Protein 9S41 (pdb70)

Solvent-accessible surface area: 40060 Å² total; per-residue (Å²): 166,109,109,89,63,44,83,90,30,12,36,62,1,1,16,137,29,0,43,68,5,11,77,16,8,44,39,2,1,0,6,0,0,0,4,0,7,80,38,15,144,82,112,4,14,33,79,52,0,48,16,2,0,43,1,0,18,13,22,13,6,36,86,36,3,2,132,32,90,5,0,15,40,0,0,8,26,0,1,43,1,0,15,4,2,25,6,7,4,16,0,3,20,5,0,55,33,2,54,66,34,92,160,91,38,20,49,67,52,40,3,15,1,1,20,125,58,5,113,43,10,22,37,103,0,93,107,31,8,115,92,39,117,80,174,79,90,124,125,80,103,65,41,42,84,110,23,18,36,67,1,2,27,155,46,0,46,104,26,11,76,120,15,46,83,26,1,0,61,17,2,47,57,6,16,148,116,14,135,120,81,6,25,82,78,44,0,55,8,3,0,45,0,2,20,16,37,3,21,35,69,39,15,3,186,38,96,4,2,20,37,1,0,7,25,1,8,41,1,0,8,1,3,22,6,6,13,14,0,3,24,4,3,50,42,19,29,98,143,141,72,93,47,15,32,0,8,46,4,3,0,1,6,62,71,4,34,44,8,4,31,97,0,35,93,31,4,95,95,51,105,76,161,76,104,110,165,109,110,88,61,44,81,88,31,13,38,63,2,1,16,139,30,0,41,67,5,11,77,15,8,43,41,1,2,0,6,0,1,1,10,4,6,74,50,41,109,73,101,4,16,35,73,50,0,54,13,4,0,43,1,1,19,13,29,8,9,42,88,31,4,1,132,34,88,3,0,13,40,0,0,9,26,1,2,46,1,0,17,4,2,24,6,6,4,16,0,3,22,5,0,52,32,3,53,67,34,90,158,99,37,18,50,69,50,41,3,16,1,1,20,130,59,5,118,43,10,21,38,98,0,90,100,30,6,107,95,43,117,79,181,79,82,125,124,78,98,70,41,39,85,111,26,18,35,64,0,2,28,151,46,0,47,104,24,12,77,122,16,48,83,25,1,0,63,18,1,47,58,7,18,144,112,16,142,118,83,7,22,81,78,43,0,53,7,2,0,45,0,2,21,14,34,6,24,41,66,35,18,5,189,53,85,4,5,19,38,1,1,7,26,0,11,39,1,0,9,1,4,21,6,6,14,15,0,3,22,5,3,49,49,18,25,97,143,147,77,94,49,16,29,0,8,40,5,3,0,0,4,65,73,5,34,44,11,4,29,97,0,36,102,34,15,103,92,48,120,76,163,80,102,110,74,213,72,52,19,51,80,4,25,81,53,1,40,41,0,37,115,28,4,23,35,2,14,88,26,44,86,5,2,56,5,23,15,0,85,162,116,138,14,9,6,25,7,5,9,115,31,9,21,21,98,28,30,119,43,145,67,142,81,20,70,57,150,142,52,62,72,17,5,51,64,4,43,114,39,14,62,82,2,18,72,69,9,92,72,0,37,142,27,0,113,38,0,56,78,45,6,53,51,11,44,148,33,75,168,173,53,108,24,14,51,43,0,0,44,59,1,0,78,0,0,8,13,3,10,22,2,5,3,44,6,1,13,18,1,14,46,15,37,64,109,45,162,142,77,64,113,56,156,54,11,103,0,11,56,71,3,13,51,0,0,79,42,0,2,24,0,0,14,58,3,2,77,7,30,55,39,57,181,89,165,73,213,67,52,18,49,86,3,25,79,56,1,41,42,0,36,116,28,3,23,37,2,14,87,25,44,86,4,2,57,5,23,15,0,84,163,117,137,14,10,6,24,8,4,9,115,31,9,20,22,98,27,30,120,43,146,68,140,82,19,69,58,152,142,50,61,71,18,5,50,61,4,42,114,39,12,62,81,2,18,72,70,8,91,71,0,35,144,28,0,112,38,0,56,78,45,7,54,52,12,45,146,32,75,171,173,53,109,24,13,42,43,0,0,43,59,2,1,78,0,0,9,13,3,13,20,2,6,3,42,7,1,14,16,1,15,50,15,35,66,110,44,162,140,77,64,112,57,154,55,12,105,0,10,56,68,2,14,53,0,1,76,41,0,2,24,0,0,14,58,2,4,74,8,39,56,37,61,182,88,167

Secondary structure (DSSP, 8-state):
------TTGGGTTB-HHHHHHHHHHHHHHHHHHHHHTTS------HHHHHHHHHHHHTT---S----SHHHHHHHHHHHHHHHHHHHHHHHHHHHHHHHHHH--PBPGGGSHHHHHHHHHHHHHHHHHHHHHHHHHH-/--PPP-TTGGGTTB-HHHHHHHHHHHHHHHHHHHHHHHH----S-HHHHHHHHHHHHTT---S----SHHHHHHHHHHHHHHHHHHHHHHHHHHHHHHS-----PBPTTTSHHHHHHHHHHHHHHHHHHHHHHHHHH-/------TTGGGTTB-HHHHHHHHHHHHHHHHHHHHHHHH------HHHHHHHHHHHHTT---S----SHHHHHHHHHHHHHHHHHHHHHHHHHHHHHHHHHH--PBPGGGSHHHHHHHHHHHHHHHHHHHHHHHHHH-/--PPPPTTGGGSSB-HHHHHHHHHHHHHHHHHHHHHHHH------HHHHHHHHHHHHTT---S----SHHHHHHHHHHHHHHHHHHHHHHHHHHHHHHS-----PBPGGGSHHHHHHHHHHHHHHHHHHHHHHHHHH-/-HHHHHHHHHHHHHHHHHHHHHHH---SEEEEEE----EEEEE-SSEEEEEESTTTT-EEE-----HHHHHHHHHHHHHTHHHHHHHHHHHHHHHHHHHHHH-TT--HHHHHHHHHHHHHHHHHHHHHHHHHHHHHHHHTT---EEEEEE-HHHHHHHHHHHHHHHHHHHHHHHHHHHHH-/-HHHHHHHHHHHHHHHHHHHHHHH---SEEEEEE----EEEEE-SSEEEEEESTTTT-EEE-----HHHHHHHHHHHHHTHHHHHHHHHHHHHHHHHHHHHH-TT--HHHHHHHHHHHHHHHHHHHHHHHHHHHHHHHHHT---EEEEEE-HHHHHHHHHHHHHHHHHHHHHHHHHHHHH-

Structure (mmCIF, N/CA/C/O backbone):
data_9S41
#
_entry.id   9S41
#
_cell.length_a   1.00
_cell.length_b   1.00
_cell.length_c   1.00
_cell.angle_alpha   90.00
_cell.angle_beta   90.00
_cell.angle_gamma   90.00
#
_symmetry.space_group_name_H-M   'P 1'
#
loop_
_entity.id
_entity.type
_entity.pdbx_description
1 polymer 'Glutamate receptor 1'
2 polymer 'Glutamate receptor 4'
3 polymer 'Voltage-dependent calcium channel gamma-7 subunit'
#
loop_
_atom_site.group_PDB
_atom_site.id
_atom_site.type_symbol
_atom_site.label_atom_id
_atom_site.label_alt_id
_atom_site.label_comp_id
_atom_site.label_asym_id
_atom_site.label_entity_id
_atom_site.label_seq_id
_atom_site.pdbx_PDB_ins_code
_atom_site.Cartn_x
_atom_site.Cartn_y
_atom_site.Cartn_z
_atom_site.occupancy
_atom_site.B_iso_or_equiv
_atom_site.auth_seq_id
_atom_site.auth_comp_id
_atom_site.auth_asym_id
_atom_site.auth_atom_id
_atom_site.pdbx_PDB_model_num
ATOM 1 N N . GLN A 1 504 ? 161.245 190.602 165.915 1.00 111.78 504 GLN A N 1
ATOM 2 C CA . GLN A 1 504 ? 161.805 191.278 164.750 1.00 111.78 504 GLN A CA 1
ATOM 3 C C . GLN A 1 504 ? 161.405 190.572 163.459 1.00 111.78 504 GLN A C 1
ATOM 4 O O . GLN A 1 504 ? 161.404 189.344 163.385 1.00 111.78 504 GLN A O 1
ATOM 6 N N . LYS A 1 505 ? 161.064 191.360 162.441 1.00 109.92 505 LYS A N 1
ATOM 7 C CA . LYS A 1 505 ? 160.688 190.819 161.144 1.00 109.92 505 LYS A CA 1
ATOM 8 C C . LYS A 1 505 ? 161.204 191.743 160.053 1.00 109.92 505 LYS A C 1
ATOM 9 O O . LYS A 1 505 ? 161.348 192.952 160.259 1.00 109.92 505 LYS A O 1
ATOM 11 N N . SER A 1 506 ? 161.484 191.162 158.889 1.00 103.09 506 SER A N 1
ATOM 12 C CA . SER A 1 506 ? 161.987 191.926 157.758 1.00 103.09 506 SER A CA 1
ATOM 13 C C . SER A 1 506 ? 161.624 191.208 156.467 1.00 103.09 506 SER A C 1
ATOM 14 O O . SER A 1 506 ? 161.351 190.005 156.455 1.00 103.09 506 SER A O 1
ATOM 16 N N . LYS A 1 507 ? 161.624 191.971 155.371 1.00 95.16 507 LYS A N 1
ATOM 17 C CA . LYS A 1 507 ? 161.336 191.442 154.049 1.00 95.16 507 LYS A CA 1
ATOM 18 C C . LYS A 1 507 ? 162.232 192.170 153.054 1.00 95.16 507 LYS A C 1
ATOM 19 O O . LYS A 1 507 ? 162.231 193.415 153.019 1.00 95.16 507 LYS A O 1
ATOM 21 N N . PRO A 1 508 ? 163.012 191.444 152.253 1.00 89.04 508 PRO A N 1
ATOM 22 C CA . PRO A 1 508 ? 163.865 192.107 151.260 1.00 89.04 508 PRO A CA 1
ATOM 23 C C . PRO A 1 508 ? 163.038 192.910 150.268 1.00 89.04 508 PRO A C 1
A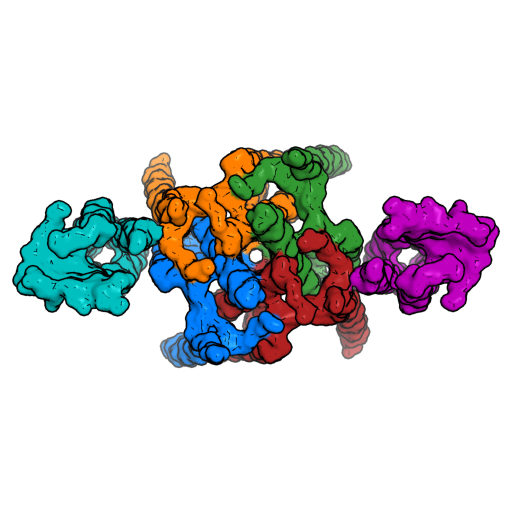TOM 24 O O . PRO A 1 508 ? 161.959 192.491 149.846 1.00 89.04 508 PRO A O 1
ATOM 28 N N . GLY A 1 509 ? 163.558 194.081 149.898 1.00 81.01 509 GLY A N 1
ATOM 29 C CA . GLY A 1 509 ? 162.878 194.958 148.970 1.00 81.01 509 GLY A CA 1
ATOM 30 C C . GLY A 1 509 ? 163.280 194.705 147.529 1.00 81.01 509 GLY A C 1
ATOM 31 O O . GLY A 1 509 ? 164.110 193.853 147.218 1.00 81.01 509 GLY A O 1
ATOM 32 N N . VAL A 1 510 ? 162.658 195.471 146.632 1.00 76.90 510 VAL A N 1
ATOM 33 C CA . VAL A 1 510 ? 163.002 195.383 145.220 1.00 76.90 510 VAL A CA 1
ATOM 34 C C . VAL A 1 510 ? 164.400 195.950 144.999 1.00 76.90 510 VAL A C 1
ATOM 35 O O . VAL A 1 510 ? 164.857 196.846 145.723 1.00 76.90 510 VAL A O 1
ATOM 39 N N . PHE A 1 511 ? 165.088 195.415 143.988 1.00 70.92 511 PHE A N 1
ATOM 40 C CA . PHE A 1 511 ? 166.468 195.788 143.676 1.00 70.92 511 PHE A CA 1
ATOM 41 C C . PHE A 1 511 ? 167.395 195.589 144.871 1.00 70.92 511 PHE A C 1
ATOM 42 O O . PHE A 1 511 ? 168.345 196.350 145.067 1.00 70.92 511 PHE A O 1
ATOM 50 N N . SER A 1 512 ? 167.126 194.563 145.679 1.00 69.00 512 SER A N 1
ATOM 51 C CA . SER A 1 512 ? 168.016 194.198 146.772 1.00 69.00 512 SER A CA 1
ATOM 52 C C . SER A 1 512 ? 169.257 193.462 146.289 1.00 69.00 512 SER A C 1
ATOM 53 O O . SER A 1 512 ? 170.217 193.324 147.055 1.00 69.00 512 SER A O 1
ATOM 56 N N . PHE A 1 513 ? 169.259 192.993 145.042 1.00 61.26 513 PHE A N 1
ATOM 57 C CA . PHE A 1 513 ? 170.413 192.309 144.473 1.00 61.26 513 PHE A CA 1
ATOM 58 C C . PHE A 1 513 ? 171.565 193.255 144.161 1.00 61.26 513 PHE A C 1
ATOM 59 O O . PHE A 1 513 ? 172.661 192.782 143.840 1.00 61.26 513 PHE A O 1
ATOM 67 N N . LEU A 1 514 ? 171.347 194.567 144.242 1.00 63.10 514 LEU A N 1
ATOM 68 C CA . LEU A 1 514 ? 172.410 195.551 144.079 1.00 63.10 514 LEU A CA 1
ATOM 69 C C . LEU A 1 514 ? 173.197 195.791 145.361 1.00 63.10 514 LEU A C 1
ATOM 70 O O . LEU A 1 514 ? 174.156 196.567 145.340 1.00 63.10 514 LEU A O 1
ATOM 75 N N . ASP A 1 515 ? 172.811 195.162 146.469 1.00 66.70 515 ASP A N 1
ATOM 76 C CA . ASP A 1 515 ? 173.540 195.348 147.721 1.00 66.70 515 ASP A CA 1
ATOM 77 C C . ASP A 1 515 ? 175.013 194.945 147.662 1.00 66.70 515 ASP A C 1
ATOM 78 O O . ASP A 1 515 ? 175.837 195.678 148.234 1.00 66.70 515 ASP A O 1
ATOM 83 N N . PRO A 1 516 ? 175.414 193.830 147.035 1.00 59.82 516 PRO A N 1
ATOM 84 C CA . PRO A 1 516 ? 176.834 193.434 147.097 1.00 59.82 516 PRO A CA 1
ATOM 85 C C . PRO A 1 516 ? 177.806 194.474 146.563 1.00 59.82 516 PRO A C 1
ATOM 86 O O . PRO A 1 516 ? 178.966 194.483 146.988 1.00 59.82 516 PRO A O 1
ATOM 90 N N . LEU A 1 517 ? 177.391 195.341 145.648 1.00 56.58 517 LEU A N 1
ATOM 91 C CA . LEU A 1 517 ? 178.253 196.401 145.146 1.00 56.58 517 LEU A CA 1
ATOM 92 C C . LEU A 1 517 ? 177.614 197.754 145.416 1.00 56.58 517 LEU A C 1
ATOM 93 O O . LEU A 1 517 ? 176.417 197.941 145.189 1.00 56.58 517 LEU A O 1
ATOM 98 N N . ALA A 1 518 ? 178.418 198.695 145.905 1.00 60.84 518 ALA A N 1
ATOM 99 C CA . ALA A 1 518 ? 177.908 200.030 146.176 1.00 60.84 518 ALA A CA 1
ATOM 100 C C . ALA A 1 518 ? 177.423 200.678 144.885 1.00 60.84 518 ALA A C 1
ATOM 101 O O . ALA A 1 518 ? 177.888 200.355 143.789 1.00 60.84 518 ALA A O 1
ATOM 103 N N . TYR A 1 519 ? 176.458 201.590 145.023 1.00 65.41 519 TYR A N 1
ATOM 104 C CA . TYR A 1 519 ? 175.878 202.234 143.849 1.00 65.41 519 TYR A CA 1
ATOM 105 C C . TYR A 1 519 ? 176.918 203.039 143.079 1.00 65.41 519 TYR A C 1
ATOM 106 O O . TYR A 1 519 ? 176.792 203.213 141.860 1.00 65.41 519 TYR A O 1
ATOM 115 N N . GLU A 1 520 ? 177.955 203.526 143.767 1.00 64.65 520 GLU A N 1
ATOM 116 C CA . GLU A 1 520 ? 179.062 204.169 143.070 1.00 64.65 520 GLU A CA 1
ATOM 117 C C . GLU A 1 520 ? 179.744 203.191 142.123 1.00 64.65 520 GLU A C 1
ATOM 118 O O . GLU A 1 520 ? 180.105 203.554 140.997 1.00 64.65 520 GLU A O 1
ATOM 124 N N . ILE A 1 521 ? 179.924 201.943 142.563 1.00 60.53 521 ILE A N 1
ATOM 125 C CA . ILE A 1 521 ? 180.536 200.932 141.707 1.00 60.53 521 ILE A CA 1
ATOM 126 C C . ILE A 1 521 ? 179.664 200.661 140.489 1.00 60.53 521 ILE A C 1
ATOM 127 O O . ILE A 1 521 ? 180.170 200.525 139.373 1.00 60.53 521 ILE A O 1
ATOM 132 N N . TRP A 1 522 ? 178.344 200.575 140.678 1.00 58.94 522 TRP A N 1
ATOM 133 C CA . TRP A 1 522 ? 177.453 200.348 139.541 1.00 58.94 522 TRP A CA 1
ATOM 134 C C . TRP A 1 522 ? 177.506 201.507 138.550 1.00 58.94 522 TRP A C 1
ATOM 135 O O . TRP A 1 522 ? 177.564 201.294 137.331 1.00 58.94 522 TRP A O 1
ATOM 146 N N . MET A 1 523 ? 177.482 202.742 139.056 1.00 62.42 523 MET A N 1
ATOM 147 C CA . MET A 1 523 ? 177.555 203.904 138.177 1.00 62.42 523 MET A CA 1
ATOM 148 C C . MET A 1 523 ? 178.872 203.931 137.410 1.00 62.42 523 MET A C 1
ATOM 149 O O . MET A 1 523 ? 178.899 204.205 136.200 1.00 62.42 523 MET A O 1
ATOM 154 N N . CYS A 1 524 ? 179.979 203.636 138.097 1.00 62.35 524 CYS A N 1
ATOM 155 C CA . CYS A 1 524 ? 181.274 203.592 137.435 1.00 62.35 524 CYS A CA 1
ATOM 156 C C . CYS A 1 524 ? 181.359 202.443 136.441 1.00 62.35 524 CYS A C 1
ATOM 157 O O . CYS A 1 524 ? 182.044 202.564 135.425 1.00 62.35 524 CYS A O 1
ATOM 160 N N . ILE A 1 525 ? 180.672 201.330 136.707 1.00 59.14 525 ILE A N 1
ATOM 161 C CA . ILE A 1 525 ? 180.620 200.234 135.742 1.00 59.14 525 ILE A CA 1
ATOM 162 C C . ILE A 1 525 ? 179.890 200.672 134.482 1.00 59.14 525 ILE A C 1
ATOM 163 O O . ILE A 1 525 ? 180.305 200.348 133.365 1.00 59.14 525 ILE A O 1
ATOM 168 N N . VAL A 1 526 ? 178.788 201.408 134.639 1.00 59.33 526 VAL A N 1
ATOM 169 C CA . VAL A 1 526 ? 178.061 201.899 133.467 1.00 59.33 526 VAL A CA 1
ATOM 170 C C . VAL A 1 526 ? 178.940 202.847 132.655 1.00 59.33 526 VAL A C 1
ATOM 171 O O . VAL A 1 526 ? 179.042 202.734 131.421 1.00 59.33 526 VAL A O 1
ATOM 175 N N . PHE A 1 527 ? 179.598 203.791 133.336 1.00 64.20 527 PHE A N 1
ATOM 176 C CA . PHE A 1 527 ? 180.489 204.706 132.626 1.00 64.20 527 PHE A CA 1
ATOM 177 C C . PHE A 1 527 ? 181.645 203.966 131.962 1.00 64.20 527 PHE A C 1
ATOM 178 O O . PHE A 1 527 ? 182.033 204.299 130.838 1.00 64.20 527 PHE A O 1
ATOM 186 N N . ALA A 1 528 ? 182.216 202.968 132.639 1.00 60.66 528 ALA A N 1
ATOM 187 C CA . ALA A 1 528 ? 183.313 202.205 132.055 1.00 60.66 528 ALA A CA 1
ATOM 188 C C . ALA A 1 528 ? 182.852 201.419 130.837 1.00 60.66 528 ALA A C 1
ATOM 189 O O . ALA A 1 528 ? 183.576 201.333 129.843 1.00 60.66 528 ALA A O 1
ATOM 191 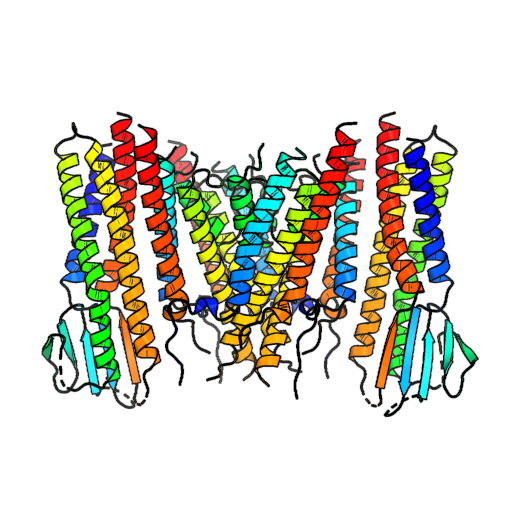N N . TYR A 1 529 ? 181.654 200.835 130.900 1.00 60.75 529 TYR A N 1
ATOM 192 C CA . TYR A 1 529 ? 181.082 200.158 129.742 1.00 60.75 529 TYR A CA 1
ATOM 193 C C . TYR A 1 529 ? 180.987 201.097 128.550 1.00 60.75 529 TYR A C 1
ATOM 194 O O . TYR A 1 529 ? 181.460 200.779 127.449 1.00 60.75 529 TYR A O 1
ATOM 2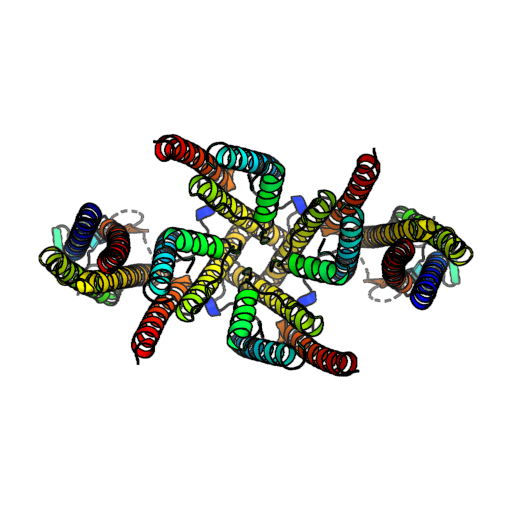03 N N . ILE A 1 530 ? 180.378 202.267 128.753 1.00 63.10 530 ILE A N 1
ATOM 204 C CA . ILE A 1 530 ? 180.186 203.189 127.636 1.00 63.10 530 ILE A CA 1
ATOM 205 C C . ILE A 1 530 ? 181.533 203.683 127.116 1.00 63.10 530 ILE A C 1
ATOM 206 O O . ILE A 1 530 ? 181.748 203.785 125.901 1.00 63.10 530 ILE A O 1
ATOM 211 N N . GLY A 1 531 ? 182.468 203.972 128.023 1.00 63.20 531 GLY A N 1
ATOM 212 C CA . GLY A 1 531 ? 183.781 204.427 127.599 1.00 63.20 531 GLY A CA 1
ATOM 213 C C . GLY A 1 531 ? 184.544 203.383 126.810 1.00 63.20 531 GLY A C 1
ATOM 214 O O . GLY A 1 531 ? 185.136 203.689 125.774 1.00 63.20 531 GLY A O 1
ATOM 215 N N . VAL A 1 532 ? 184.541 202.136 127.285 1.00 60.91 532 VAL A N 1
ATOM 216 C CA . VAL A 1 532 ? 185.251 201.070 126.587 1.00 60.91 532 VAL A CA 1
ATOM 217 C C . VAL A 1 532 ? 184.637 200.833 125.218 1.00 60.91 532 VAL A C 1
ATOM 218 O O . VAL A 1 532 ? 185.353 200.663 124.225 1.00 60.91 532 VAL A O 1
ATOM 222 N N . SER A 1 533 ? 183.303 200.827 125.137 1.00 64.17 533 SER A N 1
ATOM 223 C CA . SER A 1 533 ? 182.659 200.634 123.842 1.00 64.17 533 SER A CA 1
ATOM 224 C C . SER A 1 533 ? 183.015 201.757 122.874 1.00 64.17 533 SER A C 1
ATOM 225 O O . SER A 1 533 ? 183.324 201.502 121.703 1.00 64.17 533 SER A O 1
ATOM 228 N N . VAL A 1 534 ? 183.003 203.005 123.349 1.00 65.09 534 VAL A N 1
ATOM 229 C CA . VAL A 1 534 ? 183.287 204.127 122.457 1.00 65.09 534 VAL A CA 1
ATOM 230 C C . VAL A 1 534 ? 184.747 204.114 122.017 1.00 65.09 534 VAL A C 1
ATOM 231 O O . VAL A 1 534 ? 185.058 204.372 120.848 1.00 65.09 534 VAL A O 1
ATOM 235 N N . VAL A 1 535 ? 185.668 203.814 122.937 1.00 62.77 535 VAL A N 1
ATOM 236 C CA . VAL A 1 535 ? 187.082 203.756 122.573 1.00 62.77 535 VAL A CA 1
ATOM 237 C C . VAL A 1 535 ? 187.342 202.618 121.591 1.00 62.77 535 VAL A C 1
ATOM 238 O O . VAL A 1 535 ? 188.129 202.765 120.647 1.00 62.77 535 VAL A O 1
ATOM 242 N N . LEU A 1 536 ? 186.696 201.467 121.795 1.00 63.64 536 LEU A N 1
ATOM 243 C CA . LEU A 1 536 ? 186.858 200.358 120.861 1.00 63.64 536 LEU A CA 1
ATOM 244 C C . LEU A 1 536 ? 186.316 200.716 119.484 1.00 63.64 536 LEU A C 1
ATOM 245 O O . LEU A 1 536 ? 186.904 200.343 118.461 1.00 63.64 536 LEU A O 1
ATOM 250 N N . PHE A 1 537 ? 185.192 201.434 119.435 1.00 70.71 537 PHE A N 1
ATOM 251 C CA . PHE A 1 537 ? 184.702 201.938 118.156 1.00 70.71 537 PHE A CA 1
ATOM 252 C C . PHE A 1 537 ? 185.708 202.888 117.517 1.00 70.71 537 PHE A C 1
ATOM 253 O O . PHE A 1 537 ? 185.946 202.831 116.305 1.00 70.71 537 PHE A O 1
ATOM 261 N N . LEU A 1 538 ? 186.304 203.770 118.321 1.00 70.43 538 LEU A N 1
ATOM 262 C CA . LEU A 1 538 ? 187.223 204.770 117.788 1.00 70.43 538 LEU A CA 1
ATOM 263 C C . LEU A 1 538 ? 188.470 204.123 117.197 1.00 70.43 538 LEU A C 1
ATOM 264 O O . LEU A 1 538 ? 188.899 204.471 116.091 1.00 70.43 538 LEU A O 1
ATOM 269 N N . VAL A 1 539 ? 189.066 203.172 117.920 1.00 72.24 539 VAL A N 1
ATOM 270 C CA . VAL A 1 539 ? 190.294 202.539 117.450 1.00 72.24 539 VAL A CA 1
ATOM 271 C C . VAL A 1 539 ? 190.059 201.555 116.315 1.00 72.24 539 VAL A C 1
ATOM 272 O O . VAL A 1 539 ? 191.027 201.084 115.709 1.00 72.24 539 VAL A O 1
ATOM 276 N N . SER A 1 540 ? 188.804 201.229 116.012 1.00 76.82 540 SER A N 1
ATOM 277 C CA . SER A 1 540 ? 188.477 200.316 114.925 1.00 76.82 540 SER A CA 1
ATOM 278 C C . SER A 1 540 ? 187.799 201.015 113.753 1.00 76.82 540 SER A C 1
ATOM 279 O O . SER A 1 540 ? 187.321 200.340 112.835 1.00 76.82 540 SER A O 1
ATOM 282 N N . ARG A 1 541 ? 187.743 202.345 113.758 1.00 84.94 541 ARG A N 1
ATOM 283 C CA . ARG A 1 541 ? 187.136 203.099 112.667 1.00 84.94 541 ARG A CA 1
ATOM 284 C C . ARG A 1 541 ? 188.140 203.952 111.911 1.00 84.94 541 ARG A C 1
ATOM 285 O O . ARG A 1 541 ? 188.240 203.838 110.684 1.00 84.94 541 ARG A O 1
ATOM 293 N N . PHE A 1 542 ? 188.893 204.808 112.606 1.00 92.88 542 PHE A N 1
ATOM 294 C CA . PHE A 1 542 ? 189.891 205.624 111.925 1.00 92.88 542 PHE A CA 1
ATOM 295 C C . PHE A 1 542 ? 191.070 204.792 111.438 1.00 92.88 542 PHE A C 1
ATOM 296 O O . PHE A 1 542 ? 191.789 205.227 110.533 1.00 92.88 542 PHE A O 1
ATOM 304 N N . SER A 1 543 ? 191.282 203.610 112.017 1.00 93.42 543 SER A N 1
ATOM 305 C CA . SER A 1 543 ? 192.313 202.687 111.579 1.00 93.42 543 SER A CA 1
ATOM 306 C C . SER A 1 543 ? 191.712 201.290 111.508 1.00 93.42 543 SER A C 1
ATOM 307 O O . SER A 1 543 ? 190.969 200.887 112.416 1.00 93.42 543 SER A O 1
ATOM 310 N N . PRO A 1 544 ? 192.009 200.528 110.445 1.00 95.50 544 PRO A N 1
ATOM 311 C CA . PRO A 1 544 ? 191.475 199.172 110.282 1.00 95.50 544 PRO A CA 1
ATOM 312 C C . PRO A 1 544 ? 192.132 198.167 111.221 1.00 95.50 544 PRO A C 1
ATOM 313 O O . PRO A 1 544 ? 192.633 197.148 110.746 1.00 95.50 544 PRO A O 1
ATOM 317 N N . ASN A 1 565 ? 186.070 197.554 109.505 1.00 79.37 565 ASN A N 1
ATOM 318 C CA . ASN A 1 565 ? 185.735 196.327 110.219 1.00 79.37 565 ASN A CA 1
ATOM 319 C C . ASN A 1 565 ? 184.268 196.320 110.638 1.00 79.37 565 ASN A C 1
ATOM 320 O O . ASN A 1 565 ? 183.514 197.237 110.313 1.00 79.37 565 ASN A O 1
ATOM 322 N N . GLU A 1 566 ? 183.871 195.277 111.367 1.00 78.72 566 GLU A N 1
ATOM 323 C CA . GLU A 1 566 ? 182.495 195.139 111.824 1.00 78.72 566 GLU A CA 1
ATOM 324 C C . GLU A 1 566 ? 182.206 195.921 113.098 1.00 78.72 566 GLU A C 1
ATOM 325 O O . GLU A 1 566 ? 181.051 195.954 113.533 1.00 78.72 566 GLU A O 1
ATOM 331 N N . PHE A 1 567 ? 183.217 196.545 113.705 1.00 69.95 567 PHE A N 1
ATOM 332 C CA . PHE A 1 567 ? 183.043 197.244 114.979 1.00 69.95 567 PHE A CA 1
ATOM 333 C C . PHE A 1 567 ? 182.607 198.684 114.727 1.00 69.95 567 PHE A C 1
ATOM 334 O O . PHE A 1 567 ? 183.403 199.625 114.739 1.00 69.95 567 PHE A O 1
ATOM 342 N N . GLY A 1 568 ? 181.307 198.851 114.504 1.00 70.54 568 GLY A N 1
ATOM 343 C CA . GLY A 1 568 ? 180.687 200.154 114.576 1.00 70.54 568 GLY A CA 1
ATOM 344 C C . GLY A 1 568 ? 180.460 200.543 116.023 1.00 70.54 568 GLY A C 1
ATOM 345 O O . GLY A 1 568 ? 180.887 199.862 116.955 1.00 70.54 568 GLY A O 1
ATOM 346 N N . ILE A 1 569 ? 179.778 201.672 116.213 1.00 69.09 569 ILE A N 1
ATOM 347 C CA . ILE A 1 569 ? 179.471 202.109 117.573 1.00 69.09 569 ILE A CA 1
ATOM 348 C C . ILE A 1 569 ? 178.485 201.146 118.229 1.00 69.09 569 ILE A C 1
ATOM 349 O O . ILE A 1 569 ? 178.672 200.722 119.377 1.00 69.09 569 ILE A O 1
ATOM 354 N N . PHE A 1 570 ? 177.435 200.761 117.499 1.00 66.53 570 PHE A N 1
ATOM 355 C CA . PHE A 1 570 ? 176.436 199.857 118.059 1.00 66.53 570 PHE A CA 1
ATOM 356 C C . PHE A 1 570 ? 177.001 198.452 118.230 1.00 66.53 570 PHE A C 1
ATOM 357 O O . PHE A 1 570 ? 176.756 197.795 119.250 1.00 66.53 570 PHE A O 1
ATOM 365 N N . ASN A 1 571 ? 177.767 197.978 117.247 1.00 65.81 571 ASN A N 1
ATOM 366 C CA . ASN A 1 571 ? 178.370 196.654 117.357 1.00 65.81 571 ASN A CA 1
ATOM 367 C C . ASN A 1 571 ? 179.420 196.611 118.461 1.00 65.81 571 ASN A C 1
ATOM 368 O O . ASN A 1 571 ? 179.559 195.595 119.147 1.00 65.81 571 ASN A O 1
ATOM 373 N N . SER A 1 572 ? 180.167 197.702 118.654 1.00 63.62 572 SER A N 1
ATOM 374 C CA . SER A 1 572 ? 181.119 197.744 119.761 1.00 63.62 572 SER A CA 1
ATOM 375 C C . SER A 1 572 ? 180.401 197.770 121.105 1.00 63.62 572 SER A C 1
ATOM 376 O O . SER A 1 572 ? 180.849 197.128 122.063 1.00 63.62 572 SER A O 1
ATOM 379 N N . LEU A 1 573 ? 179.288 198.506 121.197 1.00 60.84 573 LEU A N 1
ATOM 380 C CA . LEU A 1 573 ? 178.482 198.464 122.413 1.00 60.84 573 LEU A CA 1
ATOM 381 C C . LEU A 1 573 ? 177.996 197.049 122.697 1.00 60.84 573 LEU A C 1
ATOM 382 O O . LEU A 1 573 ? 178.060 196.577 123.840 1.00 60.84 573 LEU A O 1
ATOM 387 N N . TRP A 1 574 ? 177.520 196.354 121.663 1.00 60.39 574 TRP A N 1
ATOM 388 C CA . TRP A 1 574 ? 177.050 194.983 121.837 1.00 60.39 574 TRP A CA 1
ATOM 389 C C . TRP A 1 574 ? 178.181 194.053 122.255 1.00 60.39 574 TRP A C 1
ATOM 390 O O . TRP A 1 574 ? 177.993 193.186 123.116 1.00 60.39 574 TRP A O 1
ATOM 401 N N . PHE A 1 575 ? 179.361 194.210 121.651 1.00 61.02 575 PHE A N 1
ATOM 402 C CA . PHE A 1 575 ? 180.496 193.372 122.020 1.00 61.02 575 PHE A CA 1
ATOM 403 C C . PHE A 1 575 ? 180.898 193.605 123.470 1.00 61.02 575 PHE A C 1
ATOM 404 O O . PHE A 1 575 ? 181.187 192.651 124.201 1.00 61.02 575 PHE A O 1
ATOM 412 N N . SER A 1 576 ? 180.934 194.868 123.902 1.00 56.73 576 SER A N 1
ATOM 413 C CA . SER A 1 576 ? 181.290 195.158 125.287 1.00 56.73 576 SER A CA 1
ATOM 414 C C . SER A 1 576 ? 180.252 194.597 126.251 1.00 56.73 576 SER A C 1
ATOM 415 O O . SER A 1 576 ? 180.602 194.054 127.307 1.00 56.73 576 SER A O 1
ATOM 418 N N . LEU A 1 577 ? 178.966 194.714 125.903 1.00 56.11 577 LEU A N 1
ATOM 419 C CA . LEU A 1 577 ? 177.918 194.149 126.748 1.00 56.11 577 LEU A CA 1
ATOM 420 C C . LEU A 1 577 ? 178.039 192.633 126.843 1.00 56.11 577 LEU A C 1
ATOM 421 O O . LEU A 1 577 ? 177.875 192.057 127.924 1.00 56.11 577 LEU A O 1
ATOM 426 N N . GLY A 1 578 ? 178.324 191.970 125.721 1.00 58.92 578 GLY A N 1
ATOM 427 C CA . GLY A 1 578 ? 178.499 190.528 125.752 1.00 58.92 578 GLY A CA 1
ATOM 428 C C . GLY A 1 578 ? 179.721 190.105 126.544 1.00 58.92 578 GLY A C 1
ATOM 429 O O . GLY A 1 578 ? 179.697 189.092 127.248 1.00 58.92 578 GLY A O 1
ATOM 430 N N . ALA A 1 579 ? 180.810 190.869 126.432 1.00 56.29 579 ALA A N 1
ATOM 431 C CA . ALA A 1 579 ? 182.019 190.555 127.184 1.00 56.29 579 ALA A CA 1
ATOM 432 C C . ALA A 1 579 ? 181.805 190.731 128.682 1.00 56.29 579 ALA A C 1
ATOM 433 O O . ALA A 1 579 ? 182.304 189.932 129.482 1.00 56.29 579 ALA A O 1
ATOM 435 N N . PHE A 1 580 ? 181.068 191.771 129.081 1.00 54.11 580 PHE A N 1
ATOM 436 C CA . PHE A 1 580 ? 180.837 191.993 130.505 1.00 54.11 580 PHE A CA 1
ATOM 437 C C . PHE A 1 580 ? 179.968 190.902 131.117 1.00 54.11 580 PHE A C 1
ATOM 438 O O . PHE A 1 580 ? 180.150 190.554 132.288 1.00 54.11 580 PHE A O 1
ATOM 446 N N . MET A 1 581 ? 179.030 190.351 130.353 1.00 55.80 581 MET A N 1
ATOM 447 C CA . MET A 1 581 ? 178.122 189.334 130.869 1.00 55.80 581 MET A CA 1
ATOM 448 C C . MET A 1 581 ? 178.707 187.928 130.808 1.00 55.80 581 MET A C 1
ATOM 449 O O . MET A 1 581 ? 177.985 186.967 131.100 1.00 55.80 581 MET A O 1
ATOM 454 N N . GLN A 1 582 ? 179.983 187.791 130.437 1.00 58.72 582 GLN A N 1
ATOM 455 C CA . GLN A 1 582 ? 180.655 186.494 130.335 1.00 58.72 582 GLN A CA 1
ATOM 456 C C . GLN A 1 582 ? 179.954 185.574 129.342 1.00 58.72 582 GLN A C 1
ATOM 457 O O . GLN A 1 582 ? 179.997 184.349 129.475 1.00 58.72 582 GLN A O 1
ATOM 463 N N . GLN A 1 583 ? 179.308 186.154 128.332 1.00 59.47 583 GLN A N 1
ATOM 464 C CA . GLN A 1 583 ? 178.512 185.398 127.376 1.00 59.47 583 GLN A CA 1
ATOM 465 C C . GLN A 1 583 ? 179.176 185.297 126.010 1.00 59.47 583 GLN A C 1
ATOM 466 O O . GLN A 1 583 ? 178.539 184.842 125.055 1.00 59.47 583 GLN A O 1
ATOM 472 N N . GLY A 1 584 ? 180.434 185.710 125.892 1.00 65.98 584 GLY A N 1
ATOM 473 C CA . GLY A 1 584 ? 181.118 185.657 124.619 1.00 65.98 584 GLY A CA 1
ATOM 474 C C . GLY A 1 584 ? 180.630 186.727 123.656 1.00 65.98 584 GLY A C 1
ATOM 475 O O . GLY A 1 584 ? 179.945 187.685 124.018 1.00 65.98 584 GLY A O 1
ATOM 476 N N . CYS A 1 585 ? 181.004 186.538 122.393 1.00 72.72 585 CYS A N 1
ATOM 477 C CA . CYS A 1 585 ? 180.647 187.478 121.342 1.00 72.72 585 CYS A CA 1
ATOM 478 C C . CYS A 1 585 ? 180.724 186.768 120.001 1.00 72.72 585 CYS A C 1
ATOM 479 O O . CYS A 1 585 ? 181.395 185.742 119.857 1.00 72.72 585 CYS A O 1
ATOM 482 N N . ASP A 1 586 ? 180.024 187.331 119.016 1.00 73.34 586 ASP A N 1
ATOM 483 C CA . ASP A 1 586 ? 180.068 186.792 117.663 1.00 73.34 586 ASP A CA 1
ATOM 484 C C . ASP A 1 586 ? 181.324 187.205 116.907 1.00 73.34 586 ASP A C 1
ATOM 485 O O . ASP A 1 586 ? 181.743 186.488 115.992 1.00 73.34 586 ASP A O 1
ATOM 490 N N . ILE A 1 587 ? 181.932 188.334 117.264 1.00 73.72 587 ILE A N 1
ATOM 491 C CA . ILE A 1 587 ? 183.097 188.855 116.560 1.00 73.72 587 ILE A CA 1
ATOM 492 C C . ILE A 1 587 ? 184.108 189.335 117.594 1.00 73.72 587 ILE A C 1
ATOM 493 O O . ILE A 1 587 ? 183.747 190.008 118.566 1.00 73.72 587 ILE A O 1
ATOM 498 N N . SER A 1 588 ? 185.379 188.977 117.390 1.00 74.43 588 SER A N 1
ATOM 499 C CA . SER A 1 588 ? 186.479 189.392 118.246 1.00 74.43 588 SER A CA 1
ATOM 500 C C . SER A 1 588 ? 187.360 190.413 117.529 1.00 74.43 588 SER A C 1
ATOM 501 O O . SER A 1 588 ? 187.500 190.367 116.303 1.00 74.43 588 SER A O 1
ATOM 504 N N . PRO A 1 589 ? 187.957 191.354 118.263 1.00 74.49 589 PRO A N 1
ATOM 505 C CA . PRO A 1 589 ? 188.813 192.358 117.618 1.00 74.49 589 PRO A CA 1
ATOM 506 C C . PRO A 1 589 ? 190.033 191.729 116.961 1.00 74.49 589 PRO A C 1
ATOM 507 O O . PRO A 1 589 ? 190.556 190.709 117.415 1.00 74.49 589 PRO A O 1
ATOM 511 N N . ARG A 1 590 ? 190.482 192.354 115.875 1.00 76.11 590 ARG A N 1
ATOM 512 C CA . ARG A 1 590 ? 191.673 191.927 115.148 1.00 76.11 590 ARG A CA 1
ATOM 513 C C . ARG A 1 590 ? 192.858 192.860 115.331 1.00 76.11 590 ARG A C 1
ATOM 514 O O . ARG A 1 590 ? 193.989 192.391 115.467 1.00 76.11 590 ARG A O 1
ATOM 522 N N . SER A 1 591 ? 192.627 194.170 115.331 1.00 74.31 591 SER A N 1
ATOM 523 C CA . SER A 1 591 ? 193.712 195.130 115.464 1.00 74.31 591 SER A CA 1
ATOM 524 C C . SER A 1 591 ? 194.341 195.041 116.852 1.00 74.31 591 SER A C 1
ATOM 525 O O . SER A 1 591 ? 193.728 194.574 117.816 1.00 74.31 591 SER A O 1
ATOM 528 N N . LEU A 1 592 ? 195.596 195.488 116.940 1.00 71.38 592 LEU A N 1
ATOM 529 C CA . LEU A 1 592 ? 196.320 195.410 118.205 1.00 71.38 592 LEU A CA 1
ATOM 530 C C . LEU A 1 592 ? 195.673 196.285 119.273 1.00 71.38 592 LEU A C 1
ATOM 531 O O . LEU A 1 592 ? 195.516 195.858 120.422 1.00 71.38 592 LEU A O 1
ATOM 536 N N . SER A 1 593 ? 195.289 197.512 118.913 1.00 71.84 593 SER A N 1
ATOM 537 C CA . SER A 1 593 ? 194.639 198.394 119.878 1.00 71.84 593 SER A CA 1
ATOM 538 C C . SER A 1 593 ? 193.289 197.837 120.315 1.00 71.84 593 SER A C 1
ATOM 539 O O . SER A 1 593 ? 192.949 197.868 121.506 1.00 71.84 593 SER A O 1
ATOM 542 N N . GLY A 1 594 ? 192.507 197.324 119.364 1.00 69.19 594 GLY A N 1
ATOM 543 C CA . GLY A 1 594 ? 191.239 196.711 119.715 1.00 69.19 594 GLY A CA 1
ATOM 544 C C . GLY A 1 594 ? 191.410 195.517 120.633 1.00 69.19 594 GLY A C 1
ATOM 545 O O . GLY A 1 594 ? 190.623 195.316 121.559 1.00 69.19 594 GLY A O 1
ATOM 546 N N . ARG A 1 595 ? 192.451 194.716 120.399 1.00 68.24 595 ARG A N 1
ATOM 547 C CA . ARG A 1 595 ? 192.696 193.568 121.264 1.00 68.24 595 ARG A CA 1
ATOM 548 C C . ARG A 1 595 ? 193.185 193.993 122.645 1.00 68.24 595 ARG A C 1
ATOM 549 O O . ARG A 1 595 ? 192.853 193.341 123.638 1.00 68.24 595 ARG A O 1
ATOM 557 N N . ILE A 1 596 ? 193.951 195.083 122.739 1.00 67.91 596 ILE A N 1
ATOM 558 C CA . ILE A 1 596 ? 194.326 195.597 124.056 1.00 67.91 596 ILE A CA 1
ATOM 559 C C . ILE A 1 596 ? 193.089 196.057 124.817 1.00 67.91 596 ILE A C 1
ATOM 560 O O . ILE A 1 596 ? 192.936 195.781 126.017 1.00 67.91 596 ILE A O 1
ATOM 565 N N . VAL A 1 597 ? 192.185 196.764 124.131 1.00 62.69 597 VAL A N 1
ATOM 566 C CA . VAL A 1 597 ? 190.935 197.184 124.763 1.00 62.69 597 VAL A CA 1
ATOM 567 C C . VAL A 1 597 ? 190.132 195.970 125.214 1.00 62.69 597 VAL A C 1
ATOM 568 O O . VAL A 1 597 ? 189.592 195.941 126.327 1.00 62.69 597 VAL A O 1
ATOM 572 N N . GLY A 1 598 ? 190.035 194.954 124.357 1.00 60.68 598 GLY A N 1
ATOM 573 C CA . GLY A 1 598 ? 189.303 193.756 124.727 1.00 60.68 598 GLY A CA 1
ATOM 574 C C . GLY A 1 598 ? 189.906 193.049 125.924 1.00 60.68 598 GLY A C 1
ATOM 575 O O . GLY A 1 598 ? 189.186 192.585 126.809 1.00 60.68 598 GLY A O 1
ATOM 576 N N . GLY A 1 599 ? 191.237 192.961 125.971 1.00 59.64 599 GLY A N 1
ATOM 577 C CA . GLY A 1 599 ? 191.889 192.316 127.098 1.00 59.64 599 GLY A CA 1
ATOM 578 C C . GLY A 1 599 ? 191.675 193.051 128.406 1.00 59.64 599 GLY A C 1
ATOM 579 O O . GLY A 1 599 ? 191.377 192.431 129.434 1.00 59.64 599 GLY A O 1
ATOM 580 N N . VAL A 1 600 ? 191.825 194.379 128.396 1.00 58.53 600 VAL A N 1
ATOM 581 C CA . VAL A 1 600 ? 191.627 195.126 129.634 1.00 58.53 600 VAL A CA 1
ATOM 582 C C . VAL A 1 600 ? 190.165 195.067 130.065 1.00 58.53 600 VAL A C 1
ATOM 583 O O . VAL A 1 600 ? 189.862 194.968 131.262 1.00 58.53 600 VAL A O 1
ATOM 587 N N . TRP A 1 601 ? 189.235 195.088 129.104 1.00 55.67 601 TRP A N 1
ATOM 588 C CA . TRP A 1 601 ? 187.822 194.970 129.449 1.00 55.67 601 TRP A CA 1
ATOM 589 C C . TRP A 1 601 ? 187.505 193.596 130.028 1.00 55.67 601 TRP A C 1
ATOM 590 O O . TRP A 1 601 ? 186.728 193.485 130.984 1.00 55.67 601 TRP A O 1
ATOM 601 N N . TRP A 1 602 ? 188.093 192.539 129.463 1.00 58.99 602 TRP A N 1
ATOM 602 C CA . TRP A 1 602 ? 187.887 191.201 130.004 1.00 58.99 602 TRP A CA 1
ATOM 603 C C . TRP A 1 602 ? 188.445 191.083 131.416 1.00 58.99 602 TRP A C 1
ATOM 604 O O . TRP A 1 602 ? 187.811 190.483 132.291 1.00 58.99 602 TRP A O 1
ATOM 615 N N . PHE A 1 603 ? 189.630 191.648 131.661 1.00 57.85 603 PHE A N 1
ATOM 616 C CA . PHE A 1 603 ? 190.181 191.616 133.013 1.00 57.85 603 PHE A CA 1
ATOM 617 C C . PHE A 1 603 ? 189.275 192.359 133.987 1.00 57.85 603 PHE A C 1
ATOM 618 O O . PHE A 1 603 ? 188.992 191.867 135.090 1.00 57.85 603 PHE A O 1
ATOM 626 N N . PHE A 1 604 ? 188.797 193.541 133.586 1.00 55.91 604 PHE A N 1
ATOM 627 C CA . PHE A 1 604 ? 187.919 194.322 134.450 1.00 55.91 604 PHE A CA 1
ATOM 628 C C . PHE A 1 604 ? 186.642 193.558 134.774 1.00 55.91 604 PHE A C 1
ATOM 629 O O . PHE A 1 604 ? 186.225 193.488 135.937 1.00 55.91 604 PHE A O 1
ATOM 637 N N . THR A 1 605 ? 186.007 192.971 133.757 1.00 52.29 605 THR A N 1
ATOM 638 C CA . THR A 1 605 ? 184.751 192.276 134.009 1.00 52.29 605 THR A CA 1
ATOM 639 C C . THR A 1 605 ? 184.966 191.003 134.819 1.00 52.29 605 THR A C 1
ATOM 640 O O . THR A 1 605 ? 184.123 190.663 135.654 1.00 52.29 605 THR A O 1
ATOM 644 N N . LEU A 1 606 ? 186.090 190.308 134.621 1.00 52.20 606 LEU A N 1
ATOM 645 C CA . LEU A 1 606 ? 186.386 189.144 135.449 1.00 52.20 606 LEU A CA 1
ATOM 646 C C . LEU A 1 606 ? 186.525 189.542 136.911 1.00 52.20 606 LEU A C 1
ATOM 647 O O . LEU A 1 606 ? 185.947 188.902 137.799 1.00 52.20 606 LEU A O 1
ATOM 652 N N . ILE A 1 607 ? 187.273 190.617 137.178 1.00 51.17 607 ILE A N 1
ATOM 653 C CA . ILE A 1 607 ? 187.443 191.064 138.557 1.00 51.17 607 ILE A CA 1
ATOM 654 C C . ILE A 1 607 ? 186.104 191.480 139.154 1.00 51.17 607 ILE A C 1
ATOM 655 O O . ILE A 1 607 ? 185.797 191.156 140.307 1.00 51.17 607 ILE A O 1
ATOM 660 N N . ILE A 1 608 ? 185.288 192.202 138.383 1.00 50.60 608 ILE A N 1
ATOM 661 C CA . ILE A 1 608 ? 184.015 192.694 138.905 1.00 50.60 608 ILE A CA 1
ATOM 662 C C . ILE A 1 608 ? 183.073 191.537 139.222 1.00 50.60 608 ILE A C 1
ATOM 663 O O . ILE A 1 608 ? 182.429 191.517 140.277 1.00 50.60 608 ILE A O 1
ATOM 668 N N . ILE A 1 609 ? 182.971 190.559 138.317 1.00 49.42 609 ILE A N 1
ATOM 669 C CA . ILE A 1 609 ? 182.092 189.418 138.564 1.00 49.42 609 ILE A CA 1
ATOM 670 C C . ILE A 1 609 ? 182.584 188.599 139.751 1.00 49.42 609 ILE A C 1
ATOM 671 O O . ILE A 1 609 ? 181.784 188.147 140.584 1.00 49.42 609 ILE A O 1
ATOM 676 N N . SER A 1 610 ? 183.901 188.387 139.852 1.00 49.49 610 SER A N 1
ATOM 677 C CA . SER A 1 610 ? 184.433 187.655 140.997 1.00 49.49 610 SER A CA 1
ATOM 678 C C . SER A 1 610 ? 184.130 188.380 142.302 1.00 49.49 610 SER A C 1
ATOM 679 O O . SER A 1 610 ? 183.724 187.754 143.289 1.00 49.49 610 SER A O 1
ATOM 682 N N . SER A 1 611 ? 184.309 189.704 142.322 1.00 49.17 611 SER A N 1
ATOM 683 C CA . SER A 1 611 ? 184.021 190.475 143.526 1.00 49.17 611 SER A CA 1
ATOM 684 C C . SER A 1 611 ? 182.545 190.401 143.889 1.00 49.17 611 SER A C 1
ATOM 685 O O . SER A 1 611 ? 182.195 190.235 145.064 1.00 49.17 611 SER A O 1
ATOM 688 N N . TYR A 1 612 ? 181.664 190.516 142.892 1.00 50.65 612 TYR A N 1
ATOM 689 C CA . TYR A 1 612 ? 180.231 190.437 143.155 1.00 50.65 612 TYR A CA 1
ATOM 690 C C . TYR A 1 612 ? 179.857 189.089 143.756 1.00 50.65 612 TYR A C 1
ATOM 691 O O . TYR A 1 612 ? 179.155 189.023 144.772 1.00 50.65 612 TYR A O 1
ATOM 700 N N . THR A 1 613 ? 180.318 187.999 143.136 1.00 49.95 613 THR A N 1
ATOM 701 C CA . THR A 1 613 ? 179.975 186.673 143.640 1.00 49.95 613 THR A CA 1
ATOM 702 C C . THR A 1 613 ? 180.527 186.459 145.043 1.00 49.95 613 THR A C 1
ATOM 703 O O . THR A 1 613 ? 179.820 185.957 145.928 1.00 49.95 613 THR A O 1
ATOM 707 N N . ALA A 1 614 ? 181.782 186.859 145.275 1.00 52.01 614 ALA A N 1
ATOM 708 C CA . ALA A 1 614 ? 182.389 186.664 146.586 1.00 52.01 614 ALA A CA 1
ATOM 709 C C . ALA A 1 614 ? 181.663 187.459 147.663 1.00 52.01 614 ALA A C 1
ATOM 710 O O . ALA A 1 614 ? 181.405 186.942 148.755 1.00 52.01 614 ALA A O 1
ATOM 712 N N . ASN A 1 615 ? 181.310 188.714 147.375 1.00 54.95 615 ASN A N 1
ATOM 713 C CA . ASN A 1 615 ? 180.664 189.521 148.403 1.00 54.95 615 ASN A CA 1
ATOM 714 C C . ASN A 1 615 ? 179.220 189.096 148.633 1.00 54.95 615 ASN A C 1
ATOM 715 O O . ASN A 1 615 ? 178.728 189.189 149.761 1.00 54.95 615 ASN A O 1
ATOM 720 N N . LEU A 1 616 ? 178.522 188.625 147.595 1.00 53.83 616 LEU A N 1
ATOM 721 C CA . LEU A 1 616 ? 177.188 188.074 147.819 1.00 53.83 616 LEU A CA 1
ATOM 722 C C . LEU A 1 616 ? 177.254 186.808 148.666 1.00 53.83 616 LEU A C 1
ATOM 723 O O . LEU A 1 616 ? 176.412 186.598 149.551 1.00 53.83 616 LEU A O 1
ATOM 728 N N . ALA A 1 617 ? 178.254 185.957 148.415 1.00 53.85 617 ALA A N 1
ATOM 729 C CA . ALA A 1 617 ? 178.455 184.790 149.266 1.00 53.85 617 ALA A CA 1
ATOM 730 C C . ALA A 1 617 ? 178.749 185.204 150.700 1.00 53.85 617 ALA A C 1
ATOM 731 O O . ALA A 1 617 ? 178.253 184.583 151.646 1.00 53.85 617 ALA A O 1
ATOM 733 N N . ALA A 1 618 ? 179.553 186.254 150.881 1.00 56.33 618 ALA A N 1
ATOM 734 C CA . ALA A 1 618 ? 179.833 186.751 152.225 1.00 56.33 618 ALA A CA 1
ATOM 735 C C . ALA A 1 618 ? 178.565 187.250 152.907 1.00 56.33 618 ALA A C 1
ATOM 736 O O . ALA A 1 618 ? 178.332 186.962 154.087 1.00 56.33 618 ALA A O 1
ATOM 738 N N . PHE A 1 619 ? 177.734 187.999 152.177 1.00 60.07 619 PHE A N 1
ATOM 739 C CA . PHE A 1 619 ? 176.474 188.482 152.733 1.00 60.07 619 PHE A CA 1
ATOM 740 C C . PHE A 1 619 ? 175.598 187.324 153.189 1.00 60.07 619 PHE A C 1
ATOM 741 O O . PHE A 1 619 ? 175.083 187.325 154.314 1.00 60.07 619 PHE A O 1
ATOM 749 N N . LEU A 1 620 ? 175.420 186.321 152.326 1.00 56.32 620 LEU A N 1
ATOM 750 C CA . LEU A 1 620 ? 174.551 185.202 152.680 1.00 56.32 620 LEU A CA 1
ATOM 751 C C . LEU A 1 620 ? 175.125 184.389 153.836 1.00 56.32 620 LEU A C 1
ATOM 752 O O . LEU A 1 620 ? 174.380 183.953 154.722 1.00 56.32 620 LEU A O 1
ATOM 757 N N . THR A 1 621 ? 176.445 184.182 153.853 1.00 58.83 621 THR A N 1
ATOM 758 C CA . THR A 1 621 ? 177.062 183.428 154.939 1.00 58.83 621 THR A CA 1
ATOM 759 C C . THR A 1 621 ? 176.913 184.153 156.271 1.00 58.83 621 THR A C 1
ATOM 760 O O . THR A 1 621 ? 176.598 183.530 157.292 1.00 58.83 621 THR A O 1
ATOM 764 N N . VAL A 1 622 ? 177.127 185.471 156.281 1.00 62.14 622 VAL A N 1
ATOM 765 C CA . VAL A 1 622 ? 176.973 186.230 157.517 1.00 62.14 622 VAL A CA 1
ATOM 766 C C . VAL A 1 622 ? 175.514 186.240 157.959 1.00 62.14 622 VAL A C 1
ATOM 767 O O . VAL A 1 622 ? 175.214 186.139 159.155 1.00 62.14 622 VAL A O 1
ATOM 771 N N . GLU A 1 623 ? 174.584 186.354 157.007 1.00 63.66 623 GLU A N 1
ATOM 772 C CA . GLU A 1 623 ? 173.167 186.345 157.355 1.00 63.66 623 GLU A CA 1
ATOM 773 C C . GLU A 1 623 ? 172.753 185.011 157.964 1.00 63.66 623 GLU A C 1
ATOM 774 O O . GLU A 1 623 ? 171.989 184.975 158.935 1.00 63.66 623 GLU A O 1
ATOM 776 N N . ARG A 1 624 ? 173.246 183.902 157.409 1.00 67.30 624 ARG A N 1
ATOM 777 C CA . ARG A 1 624 ? 172.905 182.590 157.945 1.00 67.30 624 ARG A CA 1
ATOM 778 C C . ARG A 1 624 ? 173.671 182.254 159.218 1.00 67.30 624 ARG A C 1
ATOM 779 O O . ARG A 1 624 ? 173.237 181.377 159.973 1.00 67.30 624 ARG A O 1
ATOM 787 N N . MET A 1 625 ? 174.792 182.928 159.477 1.00 69.07 625 MET A N 1
ATOM 788 C CA . MET A 1 625 ? 175.597 182.611 160.651 1.00 69.07 625 MET A CA 1
ATOM 789 C C . MET A 1 625 ? 174.971 183.132 161.939 1.00 69.07 625 MET A C 1
ATOM 790 O O . MET A 1 625 ? 175.137 182.513 162.996 1.00 69.07 625 MET A O 1
ATOM 795 N N . VAL A 1 626 ? 174.256 184.251 161.875 1.00 70.26 626 VAL A N 1
ATOM 796 C CA . VAL A 1 626 ? 173.660 184.851 163.064 1.00 70.26 626 VAL A CA 1
ATOM 797 C C . VAL A 1 626 ? 172.527 183.984 163.600 1.00 70.26 626 VAL A C 1
ATOM 798 O O . VAL A 1 626 ? 172.035 183.090 162.910 1.00 70.26 626 VAL A O 1
ATOM 802 N N . SER A 1 781 ? 166.378 177.630 154.293 1.00 72.77 781 SER A N 1
ATOM 803 C CA . SER A 1 781 ? 166.942 178.971 154.196 1.00 72.77 781 SER A CA 1
ATOM 804 C C . SER A 1 781 ? 167.303 179.341 152.761 1.00 72.77 781 SER A C 1
ATOM 805 O O . SER A 1 781 ? 168.195 180.167 152.537 1.00 72.77 781 SER A O 1
ATOM 808 N N . ALA A 1 782 ? 166.628 178.742 151.786 1.00 68.85 782 ALA A N 1
ATOM 809 C CA . ALA A 1 782 ? 166.888 179.055 150.390 1.00 68.85 782 ALA A CA 1
ATOM 810 C C . ALA A 1 782 ? 166.443 180.475 150.067 1.00 68.85 782 ALA A C 1
ATOM 811 O O . ALA A 1 782 ? 165.573 181.045 150.732 1.00 68.85 782 ALA A O 1
ATOM 813 N N . LEU A 1 783 ? 167.063 181.052 149.041 1.00 63.63 783 LEU A N 1
ATOM 814 C CA . LEU A 1 783 ? 166.673 182.380 148.588 1.00 63.63 783 LEU A CA 1
ATOM 815 C C . LEU A 1 783 ? 165.221 182.371 148.131 1.00 63.63 783 LEU A C 1
ATOM 816 O O . LEU A 1 783 ? 164.784 181.457 147.426 1.00 63.63 783 LEU A O 1
ATOM 821 N N . SER A 1 784 ? 164.469 183.382 148.548 1.00 66.85 784 SER A N 1
ATOM 822 C CA . SER A 1 784 ? 163.067 183.492 148.184 1.00 66.85 784 SER A CA 1
ATOM 823 C C . SER A 1 784 ? 162.912 184.320 146.912 1.00 66.85 784 SER A C 1
ATOM 824 O O . SER A 1 784 ? 163.860 184.931 146.416 1.00 66.85 784 SER A O 1
ATOM 827 N N . LEU A 1 785 ? 161.690 184.328 146.375 1.00 66.25 785 LEU A N 1
ATOM 828 C CA . LEU A 1 785 ? 161.412 185.107 145.175 1.00 66.25 785 LEU A CA 1
ATOM 829 C C . LEU A 1 785 ? 161.548 186.604 145.416 1.00 66.25 785 LEU A C 1
ATOM 830 O O . LEU A 1 785 ? 161.786 187.354 144.464 1.00 66.25 785 LEU A O 1
ATOM 835 N N . SER A 1 786 ? 161.415 187.054 146.666 1.00 69.79 786 SER A N 1
ATOM 836 C CA . SER A 1 786 ? 161.522 188.476 146.967 1.00 69.79 786 SER A CA 1
ATOM 837 C C . SER A 1 786 ? 162.936 189.010 146.777 1.00 69.79 786 SER A C 1
ATOM 838 O O . SER A 1 786 ? 163.105 190.214 146.558 1.00 69.79 786 SER A O 1
ATOM 841 N N . ASN A 1 787 ? 163.952 188.149 146.858 1.00 68.65 787 ASN A N 1
ATOM 842 C CA . ASN A 1 787 ? 165.330 188.593 146.693 1.00 68.65 787 ASN A CA 1
ATOM 843 C C . ASN A 1 787 ? 165.690 188.882 145.242 1.00 68.65 787 ASN A C 1
ATOM 844 O O . ASN A 1 787 ? 166.598 189.683 144.993 1.00 68.65 787 ASN A O 1
ATOM 849 N N . VAL A 1 788 ? 165.006 188.257 144.285 1.00 61.73 788 VAL A N 1
ATOM 850 C CA . VAL A 1 788 ? 165.301 188.445 142.868 1.00 61.73 788 VAL A CA 1
ATOM 851 C C . VAL A 1 788 ? 164.061 188.962 142.148 1.00 61.73 788 VAL A C 1
ATOM 852 O O . VAL A 1 788 ? 163.978 188.932 140.910 1.00 61.73 788 VAL A O 1
ATOM 856 N N . ALA A 1 789 ? 163.083 189.437 142.924 1.00 61.97 789 ALA A N 1
ATOM 857 C CA . ALA A 1 789 ? 161.935 190.109 142.331 1.00 61.97 789 ALA A CA 1
ATOM 858 C C . ALA A 1 789 ? 162.364 191.318 141.514 1.00 61.97 789 ALA A C 1
ATOM 859 O O . ALA A 1 789 ? 161.749 191.618 140.486 1.00 61.97 789 ALA A O 1
ATOM 861 N N . GLY A 1 790 ? 163.418 192.013 141.943 1.00 63.39 790 GLY A N 1
ATOM 862 C CA . GLY A 1 790 ? 163.942 193.106 141.142 1.00 63.39 790 GLY A CA 1
ATOM 863 C C . GLY A 1 790 ? 164.461 192.641 139.795 1.00 63.39 790 GLY A C 1
ATOM 864 O O . GLY A 1 790 ? 164.241 193.297 138.774 1.00 63.39 790 GLY A O 1
ATOM 865 N N . VAL A 1 791 ? 165.153 191.499 139.773 1.00 59.58 791 VAL A N 1
ATOM 866 C CA . VAL A 1 791 ? 165.666 190.963 138.515 1.00 59.58 791 VAL A CA 1
ATOM 867 C C . VAL A 1 791 ? 164.518 190.581 137.591 1.00 59.58 791 VAL A C 1
ATOM 868 O O . VAL A 1 791 ? 164.553 190.856 136.384 1.00 59.58 791 VAL A O 1
ATOM 872 N N . PHE A 1 792 ? 163.486 189.931 138.137 1.00 59.66 792 PHE A N 1
ATOM 873 C CA . PHE A 1 792 ? 162.332 189.578 137.307 1.00 59.66 792 PHE A CA 1
ATOM 874 C C . PHE A 1 792 ? 161.599 190.817 136.794 1.00 59.66 792 PHE A C 1
ATOM 875 O O . PHE A 1 792 ? 161.148 190.844 135.641 1.00 59.66 792 PHE A O 1
ATOM 883 N N . TYR A 1 793 ? 161.462 191.849 137.631 1.00 63.72 793 TYR A N 1
ATOM 884 C CA . TYR A 1 793 ? 160.837 193.087 137.171 1.00 63.72 793 TYR A CA 1
ATOM 885 C C . TYR A 1 793 ? 161.660 193.740 136.067 1.00 63.72 793 TYR A C 1
ATOM 886 O O . TYR A 1 793 ? 161.103 194.255 135.089 1.00 63.72 793 TYR A O 1
ATOM 895 N N . ILE A 1 794 ? 162.987 193.728 136.208 1.00 62.32 794 ILE A N 1
ATOM 896 C CA . ILE A 1 794 ? 163.856 194.268 135.166 1.00 62.32 794 ILE A CA 1
ATOM 897 C C . ILE A 1 794 ? 163.683 193.483 133.872 1.00 62.32 794 ILE A C 1
ATOM 898 O O . ILE A 1 794 ? 163.633 194.063 132.782 1.00 62.32 794 ILE A O 1
ATOM 903 N N . LEU A 1 795 ? 163.587 192.155 133.972 1.00 63.96 795 LEU A N 1
ATOM 904 C CA . LEU A 1 795 ? 163.383 191.334 132.781 1.00 63.96 795 LEU A CA 1
ATOM 905 C C . LEU A 1 795 ? 162.061 191.663 132.094 1.00 63.96 795 LEU A C 1
ATOM 906 O O . LEU A 1 795 ? 162.007 191.797 130.864 1.00 63.96 795 LEU A O 1
ATOM 911 N N . ILE A 1 796 ? 160.985 191.795 132.872 1.00 67.49 796 ILE A N 1
ATOM 912 C CA . ILE A 1 796 ? 159.681 192.105 132.286 1.00 67.49 796 ILE A CA 1
ATOM 913 C C . ILE A 1 796 ? 159.708 193.473 131.616 1.00 67.49 796 ILE A C 1
ATOM 914 O O . ILE A 1 796 ? 159.204 193.646 130.496 1.00 67.49 796 ILE A O 1
ATOM 919 N N . GLY A 1 797 ? 160.295 194.466 132.288 1.00 69.05 797 GLY A N 1
ATOM 920 C CA . GLY A 1 797 ? 160.400 195.788 131.691 1.00 69.05 797 GLY A CA 1
ATOM 921 C C . GLY A 1 797 ? 161.238 195.791 130.428 1.00 69.05 797 GLY A C 1
ATOM 922 O O . GLY A 1 797 ? 160.915 196.483 129.459 1.00 69.05 797 GLY A O 1
ATOM 923 N N . GLY A 1 798 ? 162.325 195.017 130.419 1.00 70.18 798 GLY A N 1
ATOM 924 C CA . GLY A 1 798 ? 163.144 194.920 129.224 1.00 70.18 798 GLY A CA 1
ATOM 925 C C . GLY A 1 798 ? 162.405 194.292 128.061 1.00 70.18 798 GLY A C 1
ATOM 926 O O . GLY A 1 798 ? 162.510 194.759 126.926 1.00 70.18 798 GLY A O 1
ATOM 927 N N . LEU A 1 799 ? 161.643 193.227 128.325 1.00 70.54 799 LEU A N 1
ATOM 928 C CA . LEU A 1 799 ? 160.843 192.620 127.264 1.00 70.54 799 LEU A CA 1
ATOM 929 C C . LEU A 1 799 ? 159.798 193.595 126.733 1.00 70.54 799 LEU A C 1
ATOM 930 O O . LEU A 1 799 ? 159.583 193.687 125.516 1.00 70.54 799 LEU A O 1
ATOM 935 N N . GLY A 1 800 ? 159.137 194.334 127.627 1.00 76.60 800 GLY A N 1
ATOM 936 C CA . GLY A 1 800 ? 158.155 195.310 127.177 1.00 76.60 800 GLY A CA 1
ATOM 937 C C . GLY A 1 800 ? 158.772 196.409 126.331 1.00 76.60 800 GLY A C 1
ATOM 938 O O . GLY A 1 800 ? 158.242 196.777 125.277 1.00 76.60 800 GLY A O 1
ATOM 939 N N . LEU A 1 801 ? 159.912 196.942 126.780 1.00 80.01 801 LEU A N 1
ATOM 940 C CA . LEU A 1 801 ? 160.601 197.978 126.019 1.00 80.01 801 LEU A CA 1
ATOM 941 C C . LEU A 1 801 ? 161.077 197.445 124.675 1.00 80.01 801 LEU A C 1
ATOM 942 O O . LEU A 1 801 ? 161.043 198.160 123.668 1.00 80.01 801 LEU A O 1
ATOM 947 N N . ALA A 1 802 ? 161.535 196.192 124.642 1.00 79.20 802 ALA A N 1
ATOM 948 C CA . ALA A 1 802 ? 161.975 195.597 123.387 1.00 79.20 802 ALA A CA 1
ATOM 949 C C . ALA A 1 802 ? 160.819 195.441 122.411 1.00 79.20 802 ALA A C 1
ATOM 950 O O . ALA A 1 802 ? 160.969 195.715 121.217 1.00 79.20 802 ALA A O 1
ATOM 952 N N . MET A 1 803 ? 159.655 195.001 122.894 1.00 83.36 803 MET A N 1
ATOM 953 C CA . MET A 1 803 ? 158.492 194.916 122.014 1.00 83.36 803 MET A CA 1
ATOM 954 C C . MET A 1 803 ? 158.086 196.295 121.504 1.00 83.36 803 MET A C 1
ATOM 955 O O . MET A 1 803 ? 157.747 196.457 120.323 1.00 83.36 803 MET A O 1
ATOM 960 N N . LEU A 1 804 ? 158.122 197.304 122.378 1.00 87.15 804 LEU A N 1
ATOM 961 C CA . LEU A 1 804 ? 157.758 198.658 121.967 1.00 87.15 804 LEU A CA 1
ATOM 962 C C . LEU A 1 804 ? 158.717 199.191 120.903 1.00 87.15 804 LEU A C 1
ATOM 963 O O . LEU A 1 804 ? 158.290 199.769 119.894 1.00 87.15 804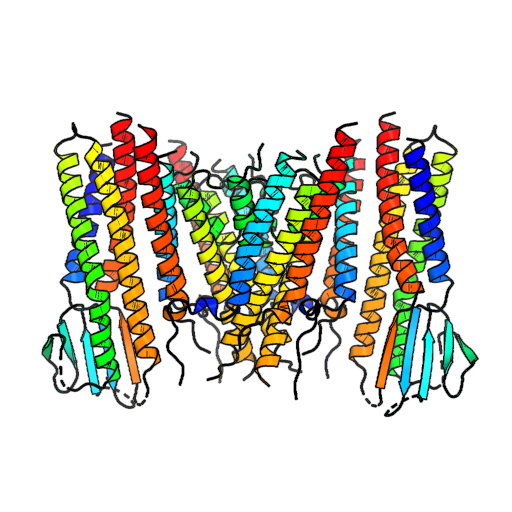 LEU A O 1
ATOM 968 N N . VAL A 1 805 ? 160.022 198.994 121.105 1.00 87.23 805 VAL A N 1
ATOM 969 C CA . VAL A 1 805 ? 160.992 199.485 120.132 1.00 87.23 805 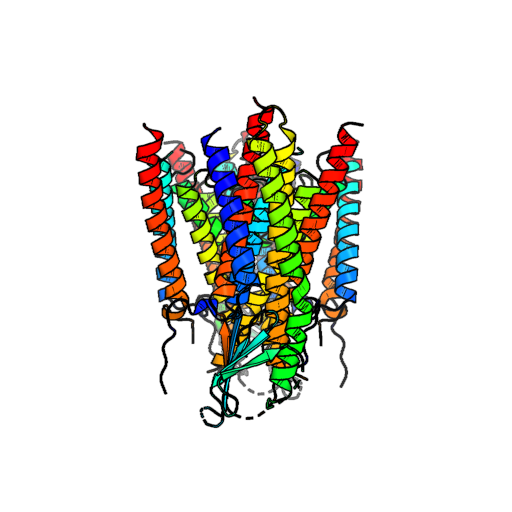VAL A CA 1
ATOM 970 C C . VAL A 1 805 ? 160.922 198.673 118.844 1.00 87.23 805 VAL A C 1
ATOM 971 O O . VAL A 1 805 ? 161.178 199.203 117.757 1.00 87.23 805 VAL A O 1
ATOM 975 N N . ALA A 1 806 ? 160.564 197.389 118.930 1.00 89.02 806 ALA A N 1
ATOM 976 C CA . ALA A 1 806 ? 160.351 196.599 117.723 1.00 89.02 806 ALA A CA 1
ATOM 977 C C . ALA A 1 806 ? 159.172 197.134 116.924 1.00 89.02 806 ALA A C 1
ATOM 978 O O . ALA A 1 806 ? 159.230 197.205 115.692 1.00 89.02 806 ALA A O 1
ATOM 980 N N . LEU A 1 807 ? 158.092 197.516 117.609 1.00 91.95 807 LEU A N 1
ATOM 981 C CA . LEU A 1 807 ? 156.962 198.127 116.914 1.00 91.95 807 LEU A CA 1
ATOM 982 C C . LEU A 1 807 ? 157.369 199.446 116.264 1.00 91.95 807 LEU A C 1
ATOM 983 O O . LEU A 1 807 ? 157.000 199.722 115.113 1.00 91.95 807 LEU A O 1
ATOM 988 N N . ILE A 1 808 ? 158.134 200.271 116.984 1.00 95.39 808 ILE A N 1
ATOM 989 C CA . ILE A 1 808 ? 158.583 201.545 116.422 1.00 95.39 808 ILE A CA 1
ATOM 990 C C . ILE A 1 808 ? 159.435 201.311 115.180 1.00 95.39 808 ILE A C 1
ATOM 991 O O . ILE A 1 808 ? 159.273 201.992 114.159 1.00 95.39 808 ILE A O 1
ATOM 996 N N . GLU A 1 809 ? 160.357 200.347 115.247 1.00 98.45 809 GLU A N 1
ATOM 997 C CA . GLU A 1 809 ? 161.173 200.015 114.085 1.00 98.45 809 GLU A CA 1
ATOM 998 C C . GLU A 1 809 ? 160.323 199.481 112.941 1.00 98.45 809 GLU A C 1
ATOM 999 O O . GLU A 1 809 ? 160.611 199.763 111.774 1.00 98.45 809 GLU A O 1
ATOM 1001 N N . PHE A 1 810 ? 159.279 198.710 113.252 1.00 103.08 810 PHE A N 1
ATOM 1002 C CA . PHE A 1 810 ? 158.382 198.212 112.214 1.00 103.08 810 PHE A CA 1
ATOM 1003 C C . PHE A 1 810 ? 157.726 199.370 111.471 1.00 103.08 810 PHE A C 1
ATOM 1004 O O . PHE A 1 810 ? 157.682 199.385 110.235 1.00 103.08 810 PHE A O 1
ATOM 1012 N N . CYS A 1 811 ? 157.216 200.357 112.211 1.00 103.96 811 CYS A N 1
ATOM 1013 C CA . CYS A 1 811 ? 156.618 201.514 111.545 1.00 103.96 811 CYS A CA 1
ATOM 1014 C C . CYS A 1 811 ? 157.655 202.313 110.761 1.00 103.96 811 CYS A C 1
ATOM 1015 O O . CYS A 1 811 ? 157.375 202.774 109.648 1.00 103.96 811 CYS A O 1
ATOM 1018 N N . TYR A 1 812 ? 158.856 202.492 111.318 1.00 108.08 812 TYR A N 1
ATOM 1019 C CA . TYR A 1 812 ? 159.821 203.392 110.690 1.00 108.08 812 TYR A CA 1
ATOM 1020 C C . TYR A 1 812 ? 160.447 202.779 109.440 1.00 108.08 812 TYR A C 1
ATOM 1021 O O . TYR A 1 812 ? 160.595 203.462 108.420 1.00 108.08 812 TYR A O 1
ATOM 1030 N N . LYS A 1 813 ? 160.829 201.500 109.498 1.00 108.45 813 LYS A N 1
ATOM 1031 C CA . LYS A 1 813 ? 161.587 200.897 108.406 1.00 108.45 813 LYS A CA 1
ATOM 1032 C C . LYS A 1 813 ? 160.748 200.771 107.141 1.00 108.45 813 LYS A C 1
ATOM 1033 O O . LYS A 1 813 ? 161.262 200.936 106.028 1.00 108.45 813 LYS A O 1
ATOM 1035 N N . SER A 1 814 ? 159.457 200.463 107.290 1.00 111.95 814 SER A N 1
ATOM 1036 C CA . SER A 1 814 ? 158.594 200.323 106.121 1.00 111.95 814 SER A CA 1
ATOM 1037 C C . SER A 1 814 ? 158.483 201.636 105.357 1.00 111.95 814 SER A C 1
ATOM 1038 O O . SER A 1 814 ? 158.507 201.648 104.121 1.00 111.95 814 SER A O 1
ATOM 1040 N N . ARG A 1 815 ? 158.364 202.749 106.073 1.00 110.11 815 ARG A N 1
ATOM 1041 C CA . ARG A 1 815 ? 158.285 204.061 105.442 1.00 110.11 815 ARG A CA 1
ATOM 1042 C C . ARG A 1 815 ? 159.662 204.524 104.976 1.00 110.11 815 ARG A C 1
ATOM 1043 O O . ARG A 1 815 ? 159.841 204.906 103.820 1.00 110.11 815 ARG A O 1
ATOM 1045 N N . GLN B 2 509 ? 193.040 198.115 163.233 1.00 98.80 509 GLN B N 1
ATOM 1046 C CA . GLN B 2 509 ? 191.728 198.418 162.674 1.00 98.80 509 GLN B CA 1
ATOM 1047 C C . GLN B 2 509 ? 191.636 197.966 161.220 1.00 98.80 509 GLN B C 1
ATOM 1048 O O . GLN B 2 509 ? 192.577 197.383 160.683 1.00 98.80 509 GLN B O 1
ATOM 1050 N N . LYS B 2 510 ? 190.495 198.235 160.590 1.00 97.76 510 LYS B N 1
ATOM 1051 C CA . LYS B 2 510 ? 190.287 197.896 159.184 1.00 97.76 510 LYS B CA 1
ATOM 1052 C C . LYS B 2 510 ? 191.222 198.748 158.336 1.00 97.76 510 LYS B C 1
ATOM 1053 O O . LYS B 2 510 ? 191.025 199.956 158.191 1.00 97.76 510 LYS B O 1
ATOM 1055 N N . SER B 2 511 ? 192.247 198.116 157.771 1.00 95.87 511 SER B N 1
ATOM 1056 C CA . SER B 2 511 ? 193.260 198.848 157.024 1.00 95.87 511 SER B CA 1
ATOM 1057 C C . SER B 2 511 ? 192.687 199.406 155.729 1.00 95.87 511 SER B C 1
ATOM 1058 O O . SER B 2 511 ? 191.732 198.865 155.166 1.00 95.87 511 SER B O 1
ATOM 1061 N N . LYS B 2 512 ? 193.276 200.499 155.264 1.00 89.98 512 LYS B N 1
ATOM 1062 C CA . LYS B 2 512 ? 192.833 201.119 154.023 1.00 89.98 512 LYS B CA 1
ATOM 1063 C C . LYS B 2 512 ? 193.180 200.222 152.841 1.00 89.98 512 LYS B C 1
ATOM 1064 O O . LYS B 2 512 ? 194.341 199.825 152.692 1.00 89.98 512 LYS B O 1
ATOM 1066 N N . PRO B 2 513 ? 192.214 199.873 151.991 1.00 82.15 513 PRO B N 1
ATOM 1067 C CA . PRO B 2 513 ? 192.535 199.061 150.813 1.00 82.15 513 PRO B CA 1
ATOM 1068 C C . PRO B 2 513 ? 193.453 199.814 149.862 1.00 82.15 513 PRO B C 1
ATOM 1069 O O . PRO B 2 513 ? 193.282 201.010 149.619 1.00 82.15 513 PRO B O 1
ATOM 1073 N N . GLY B 2 514 ? 194.435 199.096 149.322 1.00 76.26 514 GLY B N 1
ATOM 1074 C CA . GLY B 2 514 ? 195.393 199.687 148.416 1.00 76.26 514 GLY B CA 1
ATOM 1075 C C . GLY B 2 514 ? 194.859 199.811 147.004 1.00 76.26 514 GLY B C 1
ATOM 1076 O O . GLY B 2 514 ? 193.732 199.429 146.688 1.00 76.26 514 GLY B O 1
ATOM 1077 N N . VAL B 2 515 ? 195.701 200.374 146.135 1.00 71.34 515 VAL B N 1
ATOM 1078 C CA . VAL B 2 515 ? 195.340 200.502 144.726 1.00 71.34 515 VAL B CA 1
ATOM 1079 C C . VAL B 2 515 ? 195.207 199.125 144.089 1.00 71.34 515 VAL B C 1
ATOM 1080 O O . VAL B 2 515 ? 194.252 198.848 143.356 1.00 71.34 515 VAL B O 1
ATOM 1084 N N . PHE B 2 516 ? 196.157 198.236 144.371 1.00 71.22 516 PHE B N 1
ATOM 1085 C CA . PHE B 2 516 ? 196.160 196.874 143.839 1.00 71.22 516 PHE B CA 1
ATOM 1086 C C . PHE B 2 516 ? 195.635 195.869 144.854 1.00 71.22 516 PHE B C 1
ATOM 1087 O O . PHE B 2 516 ? 196.130 194.742 144.940 1.00 71.22 516 PHE B O 1
ATOM 1095 N N . SER B 2 517 ? 194.630 196.262 145.641 1.00 69.42 517 SER B N 1
ATOM 1096 C CA . SER B 2 517 ? 194.054 195.361 146.632 1.00 69.42 517 SER B CA 1
ATOM 1097 C C . SER B 2 517 ? 193.371 194.157 145.998 1.00 69.42 517 SER B C 1
ATOM 1098 O O . SER B 2 517 ? 193.118 193.166 146.692 1.00 69.42 517 SER B O 1
ATOM 1101 N N . PHE B 2 518 ? 193.063 194.213 144.701 1.00 64.44 518 PHE B N 1
ATOM 1102 C CA . PHE B 2 518 ? 192.438 193.077 144.036 1.00 64.44 518 PHE B CA 1
ATOM 1103 C C . PHE B 2 518 ? 193.405 191.923 143.802 1.00 64.44 518 PHE B C 1
ATOM 1104 O O . PHE B 2 518 ? 192.961 190.836 143.417 1.00 64.44 518 PHE B O 1
ATOM 1112 N N . LEU B 2 519 ? 194.702 192.127 144.025 1.00 66.97 519 LEU B N 1
ATOM 1113 C CA . LEU B 2 519 ? 195.692 191.060 143.961 1.00 66.97 519 LEU B CA 1
ATOM 1114 C C . LEU B 2 519 ? 195.833 190.306 145.277 1.00 66.97 519 LEU B C 1
ATOM 1115 O O . LEU B 2 519 ? 196.616 189.354 145.348 1.00 66.97 519 LEU B O 1
ATOM 1120 N N . ASP B 2 520 ? 195.109 190.715 146.318 1.00 65.48 520 ASP B N 1
ATOM 1121 C CA . ASP B 2 520 ? 195.194 190.024 147.602 1.00 65.48 520 ASP B CA 1
ATOM 1122 C C . ASP B 2 520 ? 194.809 188.546 147.555 1.00 65.48 520 ASP B C 1
ATOM 1123 O O . ASP B 2 520 ? 195.502 187.748 148.207 1.00 65.48 520 ASP B O 1
ATOM 1128 N N . PRO B 2 521 ? 193.745 188.115 146.863 1.00 60.56 521 PRO B N 1
ATOM 1129 C CA . PRO B 2 521 ? 193.356 186.694 146.955 1.00 60.56 521 PRO B CA 1
ATOM 1130 C C . PRO B 2 521 ? 194.440 185.711 146.542 1.00 60.56 521 PRO B C 1
ATOM 1131 O O . PRO B 2 521 ? 194.507 184.615 147.112 1.00 60.56 521 PRO B O 1
ATOM 1135 N N . LEU B 2 522 ? 195.288 186.055 145.579 1.00 61.19 522 LEU B N 1
ATOM 1136 C CA . LEU B 2 522 ? 196.340 185.161 145.114 1.00 61.19 522 LEU B CA 1
ATOM 1137 C C . LEU B 2 522 ? 197.707 185.762 145.409 1.00 61.19 522 LEU B C 1
ATOM 1138 O O . LEU B 2 522 ? 197.900 186.976 145.297 1.00 61.19 522 LEU B O 1
ATOM 1143 N N . ALA B 2 523 ? 198.652 184.906 145.786 1.00 65.69 523 ALA B N 1
ATOM 1144 C CA . ALA B 2 523 ? 199.997 185.365 146.097 1.00 65.69 523 ALA B CA 1
ATOM 1145 C C . ALA B 2 523 ? 200.689 185.894 144.846 1.00 65.69 523 ALA B C 1
ATOM 1146 O O . ALA B 2 523 ? 200.373 185.503 143.719 1.00 65.69 523 ALA B O 1
ATOM 1148 N N . TYR B 2 524 ? 201.644 186.805 145.059 1.00 70.44 524 TYR B N 1
ATOM 1149 C CA . TYR B 2 524 ? 202.368 187.402 143.942 1.00 70.44 524 TYR B CA 1
ATOM 1150 C C . TYR B 2 524 ? 203.159 186.357 143.165 1.00 70.44 524 TYR B C 1
ATOM 1151 O O . TYR B 2 5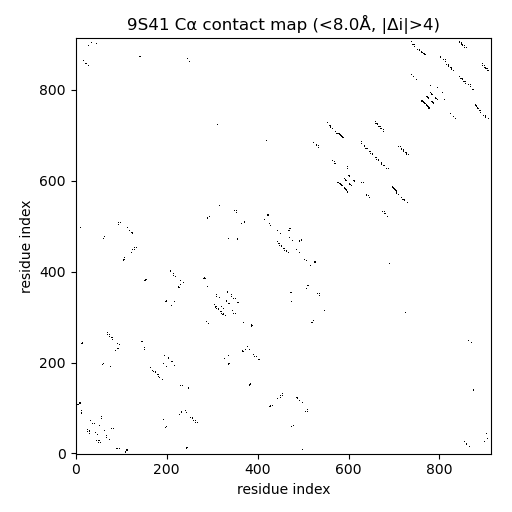24 ? 203.298 186.465 141.939 1.00 70.44 524 TYR B O 1
ATOM 1160 N N . 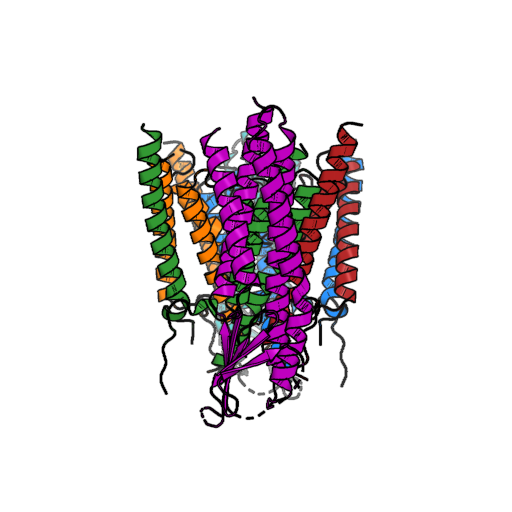GLU B 2 525 ? 203.683 185.342 143.857 1.00 68.99 525 GLU B N 1
ATOM 1161 C CA . GLU B 2 525 ? 204.353 184.247 143.165 1.00 68.99 525 GLU B CA 1
ATOM 1162 C C . GLU B 2 525 ? 203.393 183.524 142.232 1.00 68.99 525 GLU B C 1
ATOM 1163 O O . GLU B 2 525 ? 203.770 183.135 141.121 1.00 68.99 525 GLU B O 1
ATOM 1165 N N . ILE B 2 526 ? 202.143 183.337 142.665 1.00 67.31 526 ILE B N 1
ATOM 1166 C CA . ILE B 2 526 ? 201.146 182.704 141.806 1.00 67.31 526 ILE B CA 1
ATOM 1167 C C . ILE B 2 526 ? 200.880 183.560 140.576 1.00 67.31 526 ILE B C 1
ATOM 1168 O O . ILE B 2 526 ? 200.741 183.041 139.465 1.00 67.31 526 ILE B O 1
ATOM 1173 N N . TRP B 2 527 ? 200.801 184.882 140.749 1.00 65.81 527 TRP B N 1
ATOM 1174 C CA . TRP B 2 527 ? 200.585 185.765 139.604 1.00 65.81 527 TRP B CA 1
ATOM 1175 C C . TRP B 2 527 ? 201.748 185.690 138.619 1.00 65.81 527 TRP B C 1
ATOM 1176 O O . TRP B 2 527 ? 201.540 185.634 137.399 1.00 65.81 527 TRP B O 1
ATOM 1187 N N . MET B 2 528 ? 202.981 185.690 139.131 1.00 71.44 528 MET B N 1
ATOM 1188 C CA . MET B 2 528 ? 204.147 185.574 138.260 1.00 71.44 528 MET B CA 1
ATOM 1189 C C . MET B 2 528 ? 204.156 184.239 137.521 1.00 71.44 528 MET B C 1
ATOM 1190 O O . MET B 2 528 ? 204.455 184.182 136.318 1.00 71.44 528 MET B O 1
ATOM 1195 N N . CYS B 2 529 ? 203.826 183.154 138.226 1.00 67.28 529 CYS B N 1
ATOM 1196 C CA . CYS B 2 529 ? 203.754 181.847 137.586 1.00 67.28 529 CYS B CA 1
ATOM 1197 C C . CYS B 2 529 ? 202.651 181.808 136.538 1.00 67.28 529 CYS B C 1
ATOM 1198 O O . CYS B 2 529 ? 202.798 181.155 135.503 1.00 67.28 529 CYS B O 1
ATOM 1201 N N . ILE B 2 530 ? 201.540 182.504 136.787 1.00 64.90 530 ILE B N 1
ATOM 1202 C CA . ILE B 2 530 ? 200.465 182.583 135.802 1.00 64.90 530 ILE B CA 1
ATOM 1203 C C . ILE B 2 530 ? 200.941 183.305 134.549 1.00 64.90 530 ILE B C 1
ATOM 1204 O O . ILE B 2 530 ? 200.644 182.886 133.425 1.00 64.90 530 ILE B O 1
ATOM 1209 N N . VAL B 2 531 ? 201.679 184.404 134.721 1.00 67.09 531 VAL B N 1
ATOM 1210 C CA . VAL B 2 531 ? 202.179 185.145 133.562 1.00 67.09 531 VAL B CA 1
ATOM 1211 C C . VAL B 2 531 ? 203.132 184.277 132.745 1.00 67.09 531 VAL B C 1
ATOM 1212 O O . VAL B 2 531 ? 203.025 184.189 131.511 1.00 67.09 531 VAL B O 1
ATOM 1216 N N . PHE B 2 532 ? 204.074 183.612 133.420 1.00 68.75 532 PHE B N 1
ATOM 1217 C CA . PHE B 2 532 ? 205.001 182.751 132.689 1.00 68.75 532 PHE B CA 1
ATOM 1218 C C . PHE B 2 532 ? 204.297 181.551 132.066 1.00 68.75 532 PHE B C 1
ATOM 1219 O O . PHE B 2 532 ? 204.683 181.112 130.978 1.00 68.75 532 PHE B O 1
ATOM 1227 N N . ALA B 2 533 ? 203.265 181.014 132.720 1.00 66.51 533 ALA B N 1
ATOM 1228 C CA . ALA B 2 533 ? 202.507 179.916 132.134 1.00 66.51 533 ALA B CA 1
ATOM 1229 C C . ALA B 2 533 ? 201.756 180.369 130.891 1.00 66.51 533 ALA B C 1
ATOM 1230 O O . ALA B 2 533 ? 201.683 179.633 129.905 1.00 66.51 533 ALA B O 1
ATOM 1232 N N . TYR B 2 534 ? 201.191 181.576 130.924 1.00 64.18 534 TYR B N 1
ATOM 1233 C CA . TYR B 2 534 ? 200.548 182.141 129.743 1.00 64.18 534 TYR B CA 1
ATOM 1234 C C . TYR B 2 534 ? 201.535 182.256 128.589 1.00 64.18 534 TYR B C 1
ATOM 1235 O O . TYR B 2 534 ? 201.248 181.833 127.459 1.00 64.18 534 TYR B O 1
ATOM 1244 N N . ILE B 2 535 ? 202.717 182.814 128.864 1.00 67.14 535 ILE B N 1
ATOM 1245 C CA . ILE B 2 535 ? 203.724 182.975 127.817 1.00 67.14 535 ILE B CA 1
ATOM 1246 C C . ILE B 2 535 ? 204.140 181.615 127.264 1.00 67.14 535 ILE B C 1
ATOM 1247 O O . ILE B 2 535 ? 204.236 181.420 126.045 1.00 67.14 535 ILE B O 1
ATOM 1252 N N . GLY B 2 536 ? 204.382 180.651 128.156 1.00 68.55 536 GLY B N 1
ATOM 1253 C CA . GLY B 2 536 ? 204.803 179.332 127.717 1.00 68.55 536 GLY B CA 1
ATOM 1254 C C . GLY B 2 536 ? 203.743 178.608 126.911 1.00 68.55 536 GLY B C 1
ATOM 1255 O O . GLY B 2 536 ? 204.054 177.951 125.916 1.00 68.55 536 GLY B O 1
ATOM 1256 N N . VAL B 2 537 ? 202.479 178.707 127.330 1.00 65.70 537 VAL B N 1
ATOM 1257 C CA . VAL B 2 537 ? 201.396 178.074 126.586 1.00 65.70 537 VAL B CA 1
ATOM 1258 C C . VAL B 2 537 ? 201.279 178.687 125.200 1.00 65.70 537 VAL B C 1
ATOM 1259 O O . VAL B 2 537 ? 201.105 177.974 124.204 1.00 65.70 537 VAL B O 1
ATOM 1263 N N . SER B 2 538 ? 201.380 180.017 125.107 1.00 67.39 538 SER B N 1
ATOM 1264 C CA . SER B 2 538 ? 201.329 180.655 123.796 1.00 67.39 538 SER B CA 1
ATOM 1265 C C . SER B 2 538 ? 202.480 180.193 122.909 1.00 67.39 538 SER B C 1
ATOM 1266 O O . SER B 2 538 ? 202.279 179.885 121.727 1.00 67.39 538 SER B O 1
ATOM 1269 N N . VAL B 2 539 ? 203.693 180.123 123.467 1.00 71.93 539 VAL B N 1
ATOM 1270 C CA . VAL B 2 539 ? 204.852 179.707 122.679 1.00 71.93 539 VAL B CA 1
ATOM 1271 C C . VAL B 2 539 ? 204.696 178.265 122.209 1.00 71.93 539 VAL B C 1
ATOM 1272 O O . VAL B 2 539 ? 204.970 177.941 121.046 1.00 71.93 539 VAL B O 1
ATOM 1276 N N . VAL B 2 540 ? 204.260 177.377 123.106 1.00 69.54 540 VAL B N 1
ATOM 1277 C CA . VAL B 2 540 ? 204.092 175.971 122.748 1.00 69.54 540 VAL B CA 1
ATOM 1278 C C . VAL B 2 540 ? 203.021 175.814 121.678 1.00 69.54 540 VAL B C 1
ATOM 1279 O O . VAL B 2 540 ? 203.186 175.044 120.725 1.00 69.54 540 VAL B O 1
ATOM 1283 N N . LEU B 2 541 ? 201.902 176.530 121.820 1.00 68.13 541 LEU B N 1
ATOM 1284 C CA . LEU B 2 541 ? 200.846 176.446 120.817 1.00 68.13 541 LEU B CA 1
ATOM 1285 C C . LEU B 2 541 ? 201.331 176.946 119.463 1.00 68.13 541 LEU B C 1
ATOM 1286 O O . LEU B 2 541 ? 201.040 176.334 118.429 1.00 68.13 541 LEU B O 1
ATOM 1291 N N . PHE B 2 542 ? 202.083 178.050 119.449 1.00 74.02 542 PHE B N 1
ATOM 1292 C CA . PHE B 2 542 ? 202.616 178.565 118.190 1.00 74.02 542 PHE B CA 1
ATOM 1293 C C . PHE B 2 542 ? 203.559 177.558 117.540 1.00 74.02 542 PHE B C 1
ATOM 1294 O O . PHE B 2 542 ? 203.478 177.304 116.332 1.00 74.02 542 PHE B O 1
ATOM 1302 N N . LEU B 2 543 ? 204.463 176.973 118.332 1.00 74.67 543 LEU B N 1
ATOM 1303 C CA . LEU B 2 543 ? 205.411 176.008 117.784 1.00 74.67 543 LEU B CA 1
ATOM 1304 C C . LEU B 2 543 ? 204.694 174.777 117.242 1.00 74.67 543 LEU B C 1
ATOM 1305 O O . LEU B 2 543 ? 205.027 174.283 116.157 1.00 74.67 543 LEU B O 1
ATOM 1310 N N . VAL B 2 544 ? 203.704 174.273 117.981 1.00 76.55 544 VAL B N 1
ATOM 1311 C CA . VAL B 2 544 ? 202.959 173.099 117.538 1.00 76.55 544 VAL B CA 1
ATOM 1312 C C . VAL B 2 544 ? 202.192 173.401 116.257 1.00 76.55 544 VAL B C 1
ATOM 1313 O O . VAL B 2 544 ? 202.165 172.586 115.326 1.00 76.55 544 VAL B O 1
ATOM 1317 N N . SER B 2 545 ? 201.552 174.571 116.187 1.00 78.00 545 SER B N 1
ATOM 1318 C CA . SER B 2 545 ? 200.798 174.925 114.990 1.00 78.00 545 SER B CA 1
ATOM 1319 C C . SER B 2 545 ? 201.712 175.079 113.780 1.00 78.00 545 SER B C 1
ATOM 1320 O O . SER B 2 545 ? 201.374 174.622 112.682 1.00 78.00 545 SER B O 1
ATOM 1323 N N . ARG B 2 546 ? 202.873 175.715 113.956 1.00 82.48 546 ARG B N 1
ATOM 1324 C CA . ARG B 2 546 ? 203.755 175.951 112.817 1.00 82.48 546 ARG B CA 1
ATOM 1325 C C . ARG B 2 546 ? 204.412 174.659 112.343 1.00 82.48 546 ARG B C 1
ATOM 1326 O O . ARG B 2 546 ? 204.413 174.358 111.144 1.00 82.48 546 ARG B O 1
ATOM 1334 N N . PHE B 2 547 ? 204.975 173.879 113.269 1.00 86.20 547 PHE B N 1
ATOM 1335 C CA . PHE B 2 547 ? 205.726 172.693 112.863 1.00 86.20 547 PHE B CA 1
ATOM 1336 C C . PHE B 2 547 ? 204.810 171.543 112.461 1.00 86.20 547 PHE B C 1
ATOM 1337 O O . PHE B 2 547 ? 205.162 170.758 111.574 1.00 86.20 547 PHE B O 1
ATOM 1345 N N . SER B 2 548 ? 203.643 171.425 113.090 1.00 86.07 548 SER B N 1
ATOM 1346 C CA . SER B 2 548 ? 202.687 170.356 112.801 1.00 86.07 548 SER B CA 1
ATOM 1347 C C . SER B 2 548 ? 201.323 170.980 112.538 1.00 86.07 548 SER B C 1
ATOM 1348 O O . SER B 2 548 ? 200.446 170.981 113.412 1.00 86.07 548 SER B O 1
ATOM 1351 N N . PRO B 2 549 ? 201.108 171.526 111.331 1.00 83.63 549 PRO B N 1
ATOM 1352 C CA . PRO B 2 549 ? 199.836 172.164 110.975 1.00 83.63 549 PRO B CA 1
ATOM 1353 C C . PRO B 2 549 ? 198.700 171.160 110.806 1.00 83.63 549 PRO B C 1
ATOM 1354 O O . PRO B 2 549 ? 197.607 171.557 110.402 1.00 83.63 549 PRO B O 1
ATOM 1358 N N . ASN B 2 570 ? 199.406 180.406 108.195 1.00 79.32 570 ASN B N 1
ATOM 1359 C CA . ASN B 2 570 ? 199.005 179.669 109.387 1.00 79.32 570 ASN B CA 1
ATOM 1360 C C . ASN B 2 570 ? 198.062 180.515 110.238 1.00 79.32 570 ASN B C 1
ATOM 1361 O O . ASN B 2 570 ? 198.349 181.676 110.529 1.00 79.32 570 ASN B O 1
ATOM 1366 N N . GLU B 2 571 ? 196.931 179.924 110.631 1.00 73.44 571 GLU B N 1
ATOM 1367 C CA . GLU B 2 571 ? 195.936 180.665 111.400 1.00 73.44 571 GLU B CA 1
ATOM 1368 C C . GLU B 2 571 ? 196.454 181.025 112.787 1.00 73.44 571 GLU B C 1
ATOM 1369 O O . GLU B 2 571 ? 196.148 182.103 113.308 1.00 73.44 571 GLU B O 1
ATOM 1375 N N . PHE B 2 572 ? 197.232 180.136 113.403 1.00 70.69 572 PHE B N 1
ATOM 1376 C CA . PHE B 2 572 ? 197.754 180.356 114.751 1.00 70.69 572 PHE B CA 1
ATOM 1377 C C . PHE B 2 572 ? 199.180 180.893 114.660 1.00 70.69 572 PHE B C 1
ATOM 1378 O O . PHE B 2 572 ? 200.163 180.163 114.780 1.00 70.69 572 PHE B O 1
ATOM 1386 N N . GLY B 2 573 ? 199.283 182.202 114.441 1.00 71.43 573 GLY B N 1
ATOM 1387 C CA . GLY B 2 573 ? 200.544 182.894 114.584 1.00 71.43 573 GLY B CA 1
ATOM 1388 C C . GLY B 2 573 ? 200.840 183.177 116.043 1.00 71.43 573 GLY B C 1
ATOM 1389 O O . GLY B 2 573 ? 200.090 182.807 116.945 1.00 71.43 573 GLY B O 1
ATOM 1390 N N . ILE B 2 574 ? 201.968 183.850 116.279 1.00 69.66 574 ILE B N 1
ATOM 1391 C CA . ILE B 2 574 ? 202.350 184.168 117.653 1.00 69.66 574 ILE B CA 1
ATOM 1392 C C . ILE B 2 574 ? 201.338 185.119 118.286 1.00 69.66 574 ILE B C 1
ATOM 1393 O O . ILE B 2 574 ? 200.904 184.916 119.428 1.00 69.66 574 ILE B O 1
ATOM 1398 N N . PHE B 2 575 ? 200.926 186.153 117.549 1.00 70.85 575 PHE B N 1
ATOM 1399 C CA . PHE B 2 575 ? 199.969 187.113 118.092 1.00 70.85 575 PHE B CA 1
ATOM 1400 C C . PHE B 2 575 ? 198.594 186.479 118.262 1.00 70.85 575 PHE B C 1
ATOM 1401 O O . PHE B 2 575 ? 197.911 186.717 119.266 1.00 70.85 575 PHE B O 1
ATOM 1409 N N . ASN B 2 576 ? 198.175 185.659 117.296 1.00 68.64 576 ASN B N 1
ATOM 1410 C CA . ASN B 2 576 ? 196.884 184.989 117.406 1.00 68.64 576 ASN B CA 1
ATOM 1411 C C . ASN B 2 576 ? 196.882 183.967 118.536 1.00 68.64 576 ASN B C 1
ATOM 1412 O O . ASN B 2 576 ? 195.867 183.795 119.217 1.00 68.64 576 ASN B O 1
ATOM 1417 N N . SER B 2 577 ? 198.004 183.276 118.754 1.00 68.18 577 SER B N 1
ATOM 1418 C CA . SER B 2 577 ? 198.088 182.358 119.888 1.00 68.18 577 SER B CA 1
ATOM 1419 C C . SER B 2 577 ? 198.060 183.109 121.214 1.00 68.18 577 SER B C 1
ATOM 1420 O O . SER B 2 577 ? 197.438 182.648 122.179 1.00 68.18 577 SER B O 1
ATOM 1423 N N . LEU B 2 578 ? 198.731 184.263 121.286 1.00 66.56 578 LEU B N 1
ATOM 1424 C CA . LEU B 2 578 ? 198.641 185.082 122.491 1.00 66.56 578 LEU B CA 1
ATOM 1425 C C . LEU B 2 578 ? 197.203 185.516 122.747 1.00 66.56 578 LEU B C 1
ATOM 1426 O O . LEU B 2 578 ? 196.723 185.471 123.887 1.00 66.56 578 LEU B O 1
ATOM 1431 N N . TRP B 2 579 ? 196.496 185.927 121.690 1.00 66.22 579 TRP B N 1
ATOM 1432 C CA . TRP B 2 579 ? 195.094 186.303 121.835 1.00 66.22 579 TRP B CA 1
ATOM 1433 C C . TRP B 2 579 ? 194.239 185.123 122.275 1.00 66.22 579 TRP B C 1
ATOM 1434 O O . TRP B 2 579 ? 193.347 185.276 123.117 1.00 66.22 579 TRP B O 1
ATOM 1445 N N . PHE B 2 580 ? 194.489 183.939 121.713 1.00 64.05 580 PHE B N 1
ATOM 1446 C CA . PHE B 2 580 ? 193.729 182.756 122.099 1.00 64.05 580 PHE B CA 1
ATOM 1447 C C . PHE B 2 580 ? 193.936 182.432 123.572 1.00 64.05 580 PHE B C 1
ATOM 1448 O O . PHE B 2 580 ? 192.976 182.151 124.299 1.00 64.05 580 PHE B O 1
ATOM 1456 N N . SER B 2 581 ? 195.187 182.473 124.032 1.00 61.23 581 SER B N 1
ATOM 1457 C CA . SER B 2 581 ? 195.464 182.180 125.435 1.00 61.23 581 SER B CA 1
ATOM 1458 C C . SER B 2 581 ? 194.832 183.219 126.355 1.00 61.23 581 SER B C 1
ATOM 1459 O O . SER B 2 581 ? 194.246 182.868 127.388 1.00 61.23 581 SER B O 1
ATOM 1462 N N . LEU B 2 582 ? 194.929 184.503 125.994 1.00 60.74 582 LEU B N 1
ATOM 1463 C CA . LEU B 2 582 ? 194.328 185.546 126.821 1.00 60.74 582 LEU B CA 1
ATOM 1464 C C . LEU B 2 582 ? 192.811 185.403 126.880 1.00 60.74 582 LEU B C 1
ATOM 1465 O O . LEU B 2 582 ? 192.208 185.560 127.948 1.00 60.74 582 LEU B O 1
ATOM 1470 N N . GLY B 2 583 ? 192.177 185.105 125.744 1.00 60.81 583 GLY B N 1
ATOM 1471 C CA . GLY B 2 583 ? 190.737 184.915 125.740 1.00 60.81 583 GLY B CA 1
ATOM 1472 C C . GLY B 2 583 ? 190.308 183.689 126.521 1.00 60.81 583 GLY B C 1
ATOM 1473 O O . GLY B 2 583 ? 189.265 183.696 127.181 1.00 60.81 583 GLY B O 1
ATOM 1474 N N . ALA B 2 584 ? 191.098 182.615 126.449 1.00 58.01 584 ALA B N 1
ATOM 1475 C CA . ALA B 2 584 ? 190.792 181.422 127.227 1.00 58.01 584 ALA B CA 1
ATOM 1476 C C . ALA B 2 584 ? 190.912 181.694 128.720 1.00 58.01 584 ALA B C 1
ATOM 1477 O O . ALA B 2 584 ? 190.108 181.195 129.515 1.00 58.01 584 ALA B O 1
ATOM 1479 N N . PHE B 2 585 ? 191.913 182.481 129.123 1.00 56.86 585 PHE B N 1
ATOM 1480 C CA . PHE B 2 585 ? 192.078 182.771 130.544 1.00 56.86 585 PHE B CA 1
ATOM 1481 C C . PHE B 2 585 ? 190.899 183.571 131.085 1.00 56.86 585 PHE B C 1
ATOM 1482 O O . PHE B 2 585 ? 190.436 183.321 132.204 1.00 56.86 585 PHE B O 1
ATOM 1490 N N . MET B 2 586 ? 190.392 184.524 130.308 1.00 59.17 586 MET B N 1
ATOM 1491 C CA . MET B 2 586 ? 189.268 185.348 130.738 1.00 59.17 586 MET B CA 1
ATOM 1492 C C . MET B 2 586 ? 187.916 184.685 130.497 1.00 59.17 586 MET B C 1
ATOM 1493 O O . MET B 2 586 ? 186.885 185.344 130.671 1.00 59.17 586 MET B O 1
ATOM 1498 N N . GLN B 2 587 ? 187.904 183.409 130.107 1.00 61.18 587 GLN B N 1
ATOM 1499 C CA . GLN B 2 587 ? 186.670 182.651 129.884 1.00 61.18 587 GLN B CA 1
ATOM 1500 C C . GLN B 2 587 ? 185.770 183.331 128.855 1.00 61.18 587 GLN B C 1
ATOM 1501 O O . GLN B 2 587 ? 184.548 183.383 129.007 1.00 61.18 587 GLN B O 1
ATOM 1507 N N . GLN B 2 588 ? 186.380 183.850 127.793 1.00 63.63 588 GLN B N 1
ATOM 1508 C CA . GLN B 2 588 ? 185.661 184.509 126.713 1.00 63.63 588 GLN B CA 1
ATOM 1509 C C . GLN B 2 588 ? 185.796 183.701 125.430 1.00 63.63 588 GLN B C 1
ATOM 1510 O O . GLN B 2 588 ? 186.880 183.205 125.107 1.00 63.63 588 GLN B O 1
ATOM 1516 N N . GLY B 2 589 ? 184.690 183.574 124.702 1.00 76.87 589 GLY B N 1
ATOM 1517 C CA . GLY B 2 589 ? 184.676 182.810 123.471 1.00 76.87 589 GLY B CA 1
ATOM 1518 C C . GLY B 2 589 ? 185.548 183.398 122.381 1.00 76.87 589 GLY B C 1
ATOM 1519 O O . GLY B 2 589 ? 185.224 184.441 121.804 1.00 76.87 589 GLY B O 1
ATOM 1520 N N . CYS B 2 590 ? 186.661 182.732 122.093 1.00 82.62 590 CYS B N 1
ATOM 1521 C CA . CYS B 2 590 ? 187.570 183.165 121.047 1.00 82.62 590 CYS B CA 1
ATOM 1522 C C . CYS B 2 590 ? 187.004 182.826 119.668 1.00 82.62 590 CYS B C 1
ATOM 1523 O O . CYS B 2 590 ? 186.117 181.981 119.517 1.00 82.62 590 CYS B O 1
ATOM 1526 N N . ASP B 2 591 ? 187.531 183.504 118.650 1.00 81.40 591 ASP B N 1
ATOM 1527 C CA . ASP B 2 591 ? 187.070 183.315 117.281 1.00 81.40 591 ASP B CA 1
ATOM 1528 C C . ASP B 2 591 ? 187.750 182.152 116.573 1.00 81.40 591 ASP B C 1
ATOM 1529 O O . ASP B 2 591 ? 187.258 181.713 115.528 1.00 81.40 591 ASP B O 1
ATOM 1534 N N . ILE B 2 592 ? 188.859 181.643 117.105 1.00 77.09 592 ILE B N 1
ATOM 1535 C CA . ILE B 2 592 ? 189.610 180.562 116.480 1.00 77.09 592 ILE B CA 1
ATOM 1536 C C . ILE B 2 592 ? 189.896 179.491 117.523 1.00 77.09 592 ILE B C 1
ATOM 1537 O O . ILE B 2 592 ? 190.182 179.800 118.684 1.00 77.09 592 ILE B O 1
ATOM 1542 N N . SER B 2 593 ? 189.813 178.232 117.107 1.00 72.64 593 SER B N 1
ATOM 1543 C CA . SER B 2 593 ? 190.071 177.098 117.977 1.00 72.64 593 SER B CA 1
ATOM 1544 C C . SER B 2 593 ? 191.024 176.131 117.292 1.00 72.64 593 SER B C 1
ATOM 1545 O O . SER B 2 593 ? 191.028 176.026 116.062 1.00 72.64 593 SER B O 1
ATOM 1548 N N . PRO B 2 594 ? 191.853 175.425 118.061 1.00 68.88 594 PRO B N 1
ATOM 1549 C CA . PRO B 2 594 ? 192.761 174.444 117.454 1.00 68.88 594 PRO B CA 1
ATOM 1550 C C . PRO B 2 594 ? 191.993 173.348 116.730 1.00 68.88 594 PRO B C 1
ATOM 1551 O O . PRO B 2 594 ? 190.929 172.911 117.173 1.00 68.88 594 PRO B O 1
ATOM 1555 N N . ARG B 2 595 ? 192.549 172.905 115.601 1.00 73.91 595 ARG B N 1
ATOM 1556 C CA . ARG B 2 595 ? 191.916 171.899 114.757 1.00 73.91 595 ARG B CA 1
ATOM 1557 C C . ARG B 2 595 ? 192.769 170.642 114.621 1.00 73.91 595 ARG B C 1
ATOM 1558 O O . ARG B 2 595 ? 192.601 169.882 113.663 1.00 73.91 595 ARG B O 1
ATOM 1566 N N . SER B 2 596 ? 193.683 170.410 115.560 1.00 71.79 596 SER B N 1
ATOM 1567 C CA . SER B 2 596 ? 194.508 169.211 115.569 1.00 71.79 596 SER B CA 1
ATOM 1568 C C . SER B 2 596 ? 194.620 168.706 116.999 1.00 71.79 596 SER B C 1
ATOM 1569 O O . SER B 2 596 ? 194.427 169.457 117.958 1.00 71.79 596 SER B O 1
ATOM 1572 N N . LEU B 2 597 ? 194.931 167.414 117.135 1.00 71.00 597 LEU B N 1
ATOM 1573 C CA . LEU B 2 597 ? 195.027 166.812 118.462 1.00 71.00 597 LEU B CA 1
ATOM 1574 C C . LEU B 2 597 ? 196.116 167.473 119.298 1.00 71.00 597 LEU B C 1
ATOM 1575 O O . LEU B 2 597 ? 195.917 167.745 120.489 1.00 71.00 597 LEU B O 1
ATOM 1580 N N . SER B 2 598 ? 197.272 167.740 118.689 1.00 72.27 598 SER B N 1
ATOM 1581 C CA . SER B 2 598 ? 198.396 168.300 119.431 1.00 72.27 598 SER B CA 1
ATOM 1582 C C . SER B 2 598 ? 198.068 169.680 119.990 1.00 72.27 598 SER B C 1
ATOM 1583 O O . SER B 2 598 ? 198.425 169.995 121.132 1.00 72.27 598 SER B O 1
ATOM 1586 N N . GLY B 2 599 ? 197.390 170.519 119.204 1.00 67.75 599 GLY B N 1
ATOM 1587 C CA . GLY B 2 599 ? 196.965 171.812 119.710 1.00 67.75 599 GLY B CA 1
ATOM 1588 C C . GLY B 2 599 ? 195.789 171.737 120.659 1.00 67.75 599 GLY B C 1
ATOM 1589 O O . GLY B 2 599 ? 195.690 172.539 121.595 1.00 67.75 599 GLY B O 1
ATOM 1590 N N . ARG B 2 600 ? 194.887 170.776 120.446 1.00 65.30 600 ARG B N 1
ATOM 1591 C CA . ARG B 2 600 ? 193.727 170.658 121.320 1.00 65.30 600 ARG B CA 1
ATOM 1592 C C . ARG B 2 600 ? 194.113 170.149 122.703 1.00 65.30 600 ARG B C 1
ATOM 1593 O O . ARG B 2 600 ? 193.439 170.475 123.685 1.00 65.30 600 ARG B O 1
ATOM 1601 N N . ILE B 2 601 ? 195.194 169.374 122.812 1.00 65.69 601 ILE B N 1
ATOM 1602 C CA . ILE B 2 601 ? 195.689 168.996 124.135 1.00 65.69 601 ILE B CA 1
ATOM 1603 C C . ILE B 2 601 ? 196.110 170.240 124.910 1.00 65.69 601 ILE B C 1
ATOM 1604 O O . ILE B 2 601 ? 195.761 170.412 126.087 1.00 65.69 601 ILE B O 1
ATOM 1609 N N . VAL B 2 602 ? 196.851 171.136 124.251 1.00 61.17 602 VAL B N 1
ATOM 1610 C CA . VAL B 2 602 ? 197.246 172.392 124.883 1.00 61.17 602 VAL B CA 1
ATOM 1611 C C . VAL B 2 602 ? 196.017 173.199 125.269 1.00 61.17 602 VAL B C 1
ATOM 1612 O O . VAL B 2 602 ? 195.941 173.754 126.372 1.00 61.17 602 VAL B O 1
ATOM 1616 N N . GLY B 2 603 ? 195.041 173.285 124.364 1.00 60.65 603 GLY B N 1
ATOM 1617 C CA . GLY B 2 603 ? 193.837 174.047 124.660 1.00 60.65 603 GLY B CA 1
ATOM 1618 C C . GLY B 2 603 ? 193.093 173.515 125.870 1.00 60.65 603 GLY B C 1
ATOM 1619 O O . GLY B 2 603 ? 192.681 174.278 126.747 1.00 60.65 603 GLY B O 1
ATOM 1620 N N . GLY B 2 604 ? 192.922 172.194 125.940 1.00 58.23 604 GLY B N 1
ATOM 1621 C CA . GLY B 2 604 ? 192.212 171.608 127.065 1.00 58.23 604 GLY B CA 1
ATOM 1622 C C . GLY B 2 604 ? 192.947 171.776 128.381 1.00 58.23 604 GLY B C 1
ATOM 1623 O O . GLY B 2 604 ? 192.335 172.095 129.407 1.00 58.23 604 GLY B O 1
ATOM 1624 N N . VAL B 2 605 ? 194.266 171.565 128.376 1.00 56.16 605 VAL B N 1
ATOM 1625 C CA . VAL B 2 605 ? 195.031 171.729 129.609 1.00 56.16 605 VAL B CA 1
ATOM 1626 C C . VAL B 2 605 ? 194.996 173.183 130.067 1.00 56.16 605 VAL B C 1
ATOM 1627 O O . VAL B 2 605 ? 194.869 173.471 131.265 1.00 56.16 605 VAL B O 1
ATOM 1631 N N . TRP B 2 606 ? 195.093 174.123 129.122 1.00 55.98 606 TRP B N 1
ATOM 1632 C CA . TRP B 2 606 ? 195.017 175.535 129.478 1.00 55.98 606 TRP B CA 1
ATOM 1633 C C . TRP B 2 606 ? 193.646 175.892 130.039 1.00 55.98 606 TRP B C 1
ATOM 1634 O O . TRP B 2 606 ? 193.544 176.661 131.001 1.00 55.98 606 TRP B O 1
ATOM 1645 N N . TRP B 2 607 ? 192.577 175.349 129.448 1.00 57.41 607 TRP B N 1
ATOM 1646 C CA . TRP B 2 607 ? 191.240 175.613 129.972 1.00 57.41 607 TRP B CA 1
ATOM 1647 C C . TRP B 2 607 ? 191.081 175.066 131.385 1.00 57.41 607 TRP B C 1
ATOM 1648 O O . TRP B 2 607 ? 190.489 175.725 132.248 1.00 57.41 607 TRP B O 1
ATOM 1659 N N . PHE B 2 608 ? 191.598 173.861 131.642 1.00 55.85 608 PHE B N 1
ATOM 1660 C CA . PHE B 2 608 ? 191.538 173.316 132.996 1.00 55.85 608 PHE B CA 1
ATOM 1661 C C . PHE B 2 608 ? 192.306 174.196 133.975 1.00 55.85 608 PHE B C 1
ATOM 1662 O O . PHE B 2 608 ? 191.820 174.488 135.077 1.00 55.85 608 PHE B O 1
ATOM 1670 N N . PHE B 2 609 ? 193.506 174.633 133.583 1.00 55.98 609 PHE B N 1
ATOM 1671 C CA . PHE B 2 609 ? 194.302 175.510 134.437 1.00 55.98 609 PHE B CA 1
ATOM 1672 C C . PHE B 2 609 ? 193.541 176.787 134.764 1.00 55.98 609 PHE B C 1
ATOM 1673 O O . PHE B 2 609 ? 193.472 177.205 135.926 1.00 55.98 609 PHE B O 1
ATOM 1681 N N . THR B 2 610 ? 192.957 177.420 133.744 1.00 54.24 610 THR B N 1
ATOM 1682 C CA . THR B 2 610 ? 192.265 178.686 133.958 1.00 54.24 610 THR B CA 1
ATOM 1683 C C . THR B 2 610 ? 191.025 178.500 134.821 1.00 54.24 610 THR B C 1
ATOM 1684 O O . THR B 2 610 ? 190.736 179.337 135.684 1.00 54.24 610 THR B O 1
ATOM 1688 N N . LEU B 2 611 ? 190.283 177.409 134.611 1.00 52.29 611 LEU B N 1
ATOM 1689 C CA . LEU B 2 611 ? 189.106 177.150 135.433 1.00 52.29 611 LEU B CA 1
ATOM 1690 C C . LEU B 2 611 ? 189.493 176.968 136.896 1.00 52.29 611 LEU B C 1
ATOM 1691 O O . LEU B 2 611 ? 188.874 177.557 137.792 1.00 52.29 611 LEU B O 1
ATOM 1696 N N . ILE B 2 612 ? 190.531 176.168 137.155 1.00 51.17 612 ILE B N 1
ATOM 1697 C CA . ILE B 2 612 ? 190.959 175.946 138.535 1.00 51.17 612 ILE B CA 1
ATOM 1698 C C . ILE B 2 612 ? 191.437 177.249 139.164 1.00 51.17 612 ILE B C 1
ATOM 1699 O O . ILE B 2 612 ? 191.113 177.553 140.319 1.00 51.17 612 ILE B O 1
ATOM 1704 N N . ILE B 2 613 ? 192.209 178.043 138.416 1.00 50.16 613 ILE B N 1
ATOM 1705 C CA . ILE B 2 613 ? 192.751 179.282 138.969 1.00 50.16 613 ILE B CA 1
ATOM 1706 C C . ILE B 2 613 ? 191.634 180.269 139.284 1.00 50.16 613 ILE B C 1
ATOM 1707 O O . ILE B 2 613 ? 191.643 180.920 140.336 1.00 50.16 613 ILE B O 1
ATOM 1712 N N . ILE B 2 614 ? 190.653 180.398 138.387 1.00 47.32 614 ILE B N 1
ATOM 1713 C CA . ILE B 2 614 ? 189.560 181.336 138.623 1.00 47.32 614 ILE B CA 1
ATOM 1714 C C . ILE B 2 614 ? 188.699 180.879 139.796 1.00 47.32 614 ILE B C 1
ATOM 1715 O O . ILE B 2 614 ? 188.269 181.696 140.623 1.00 47.32 614 ILE B O 1
ATOM 1720 N N . SER B 2 615 ? 188.432 179.572 139.892 1.00 48.04 615 SER B N 1
ATOM 1721 C CA . SER B 2 615 ? 187.675 179.070 141.033 1.00 48.04 615 SER B CA 1
ATOM 1722 C C . SER B 2 615 ? 188.418 179.327 142.338 1.00 48.04 615 SER B C 1
ATOM 1723 O O . SER B 2 615 ? 187.810 179.729 143.338 1.00 48.04 615 SER B O 1
ATOM 1726 N N . SER B 2 616 ? 189.737 179.112 142.343 1.00 49.60 616 SER B N 1
ATOM 1727 C CA . SER B 2 616 ? 190.527 179.377 143.541 1.00 49.60 616 SER B CA 1
ATOM 1728 C C . SER B 2 616 ? 190.496 180.854 143.908 1.00 49.60 616 SER B C 1
ATOM 1729 O O . SER B 2 616 ? 190.376 181.204 145.087 1.00 49.60 616 SER B O 1
ATOM 1732 N N . TYR B 2 617 ? 190.605 181.735 142.911 1.00 49.23 617 TYR B N 1
ATOM 1733 C CA . TYR B 2 617 ? 190.548 183.169 143.173 1.00 49.23 617 TYR B CA 1
ATOM 1734 C C . TYR B 2 617 ? 189.213 183.563 143.790 1.00 49.23 617 TYR B C 1
ATOM 1735 O O . TYR B 2 617 ? 189.168 184.292 144.789 1.00 49.23 617 TYR B O 1
ATOM 1744 N N . THR B 2 618 ? 188.110 183.094 143.202 1.00 47.01 618 THR B N 1
ATOM 1745 C CA . THR B 2 618 ? 186.794 183.446 143.727 1.00 47.01 618 THR B CA 1
ATOM 1746 C C . THR B 2 618 ? 186.603 182.907 145.139 1.00 47.01 618 THR B C 1
ATOM 1747 O O . THR B 2 618 ? 186.094 183.614 146.019 1.00 47.01 618 THR B O 1
ATOM 1751 N N . ALA B 2 619 ? 187.020 181.661 145.380 1.00 50.38 619 ALA B N 1
ATOM 1752 C CA . ALA B 2 619 ? 186.877 181.078 146.709 1.00 50.38 619 ALA B CA 1
ATOM 1753 C C . ALA B 2 619 ? 187.711 181.829 147.741 1.00 50.38 619 ALA B C 1
ATOM 1754 O O . ALA B 2 619 ? 187.243 182.092 148.855 1.00 50.38 619 ALA B O 1
ATOM 1756 N N . ASN B 2 620 ? 188.950 182.184 147.390 1.00 51.69 620 ASN B N 1
ATOM 1757 C CA . ASN B 2 620 ? 189.804 182.900 148.331 1.00 51.69 620 ASN B CA 1
ATOM 1758 C C . ASN B 2 620 ? 189.267 184.297 148.613 1.00 51.69 620 ASN B C 1
ATOM 1759 O O . ASN B 2 620 ? 189.327 184.769 149.753 1.00 51.69 620 ASN B O 1
ATOM 1762 N N . LEU B 2 621 ? 188.740 184.976 147.591 1.00 51.91 621 LEU B N 1
ATOM 1763 C CA . LEU B 2 621 ? 188.151 186.292 147.817 1.00 51.91 621 LEU B CA 1
ATOM 1764 C C . LEU B 2 621 ? 186.917 186.197 148.707 1.00 51.91 621 LEU B C 1
ATOM 1765 O O . LEU B 2 621 ? 186.711 187.045 149.585 1.00 51.91 621 LEU B O 1
ATOM 1770 N N . ALA B 2 622 ? 186.088 185.170 148.500 1.00 52.14 622 ALA B N 1
ATOM 1771 C CA . ALA B 2 622 ? 184.935 184.972 149.372 1.00 52.14 622 ALA B CA 1
ATOM 1772 C C . ALA B 2 622 ? 185.371 184.695 150.806 1.00 52.14 622 ALA B C 1
ATOM 1773 O O . ALA B 2 622 ? 184.759 185.196 151.756 1.00 52.14 622 ALA B O 1
ATOM 1775 N N . ALA B 2 623 ? 186.429 183.899 150.981 1.00 55.25 623 ALA B N 1
ATOM 1776 C CA . ALA B 2 623 ? 186.945 183.637 152.321 1.00 55.25 623 ALA B CA 1
ATOM 1777 C C . ALA B 2 623 ? 187.473 184.911 152.970 1.00 55.25 623 ALA B C 1
ATOM 1778 O O . ALA B 2 623 ? 187.284 185.130 154.172 1.00 55.25 623 ALA B O 1
ATOM 1780 N N . PHE B 2 624 ? 188.148 185.759 152.191 1.00 60.23 624 PHE B N 1
ATOM 1781 C CA . PHE B 2 624 ? 188.620 187.037 152.716 1.00 60.23 624 PHE B CA 1
ATOM 1782 C C . PHE B 2 624 ? 187.457 187.920 153.149 1.00 60.23 624 PHE B C 1
ATOM 1783 O O . PHE B 2 624 ? 187.513 188.560 154.206 1.00 60.23 624 PHE B O 1
ATOM 1791 N N . LEU B 2 625 ? 186.396 187.973 152.343 1.00 54.47 625 LEU B N 1
ATOM 1792 C CA . LEU B 2 625 ? 185.271 188.849 152.648 1.00 54.47 625 LEU B CA 1
ATOM 1793 C C . LEU B 2 625 ? 184.380 188.319 153.766 1.00 54.47 625 LEU B C 1
ATOM 1794 O O . LEU B 2 625 ? 183.715 189.118 154.436 1.00 54.47 625 LEU B O 1
ATOM 1799 N N . THR B 2 626 ? 184.348 187.004 153.990 1.00 58.98 626 THR B N 1
ATOM 1800 C CA . THR B 2 626 ? 183.494 186.452 155.039 1.00 58.98 626 THR B CA 1
ATOM 1801 C C . THR B 2 626 ? 184.063 186.735 156.425 1.00 58.98 626 THR B C 1
ATOM 1802 O O . THR B 2 626 ? 183.427 187.405 157.247 1.00 58.98 626 THR B O 1
ATOM 1806 N N . VAL B 2 627 ? 185.261 186.231 156.701 1.00 64.90 627 VAL B N 1
ATOM 1807 C CA . VAL B 2 627 ? 185.903 186.377 158.001 1.00 64.90 627 VAL B CA 1
ATOM 1808 C C . VAL B 2 627 ? 186.907 187.517 157.913 1.00 64.90 627 VAL B C 1
ATOM 1809 O O . VAL B 2 627 ? 187.795 187.508 157.052 1.00 64.90 627 VAL B O 1
ATOM 1813 N N . GLU B 2 628 ? 186.768 188.500 158.798 1.00 75.73 628 GLU B N 1
ATOM 1814 C CA . GLU B 2 628 ? 187.662 189.648 158.824 1.00 75.73 628 GLU B CA 1
ATOM 1815 C C . GLU B 2 628 ? 188.707 189.464 159.916 1.00 75.73 628 GLU B C 1
ATOM 1816 O O . GLU B 2 628 ? 188.364 189.267 161.086 1.00 75.73 628 GLU B O 1
ATOM 1818 N N . ARG B 2 629 ? 189.979 189.533 159.530 1.00 85.80 629 ARG B N 1
ATOM 1819 C CA . ARG B 2 629 ? 191.090 189.374 160.456 1.00 85.80 629 ARG B CA 1
ATOM 1820 C C . ARG B 2 629 ? 192.058 190.537 160.291 1.00 85.80 629 ARG B C 1
ATOM 1821 O O . ARG B 2 629 ? 192.346 190.962 159.168 1.00 85.80 629 ARG B O 1
ATOM 1829 N N . MET B 2 630 ? 192.556 191.046 161.413 1.00 87.08 630 MET B N 1
ATOM 1830 C CA . MET B 2 630 ? 193.490 192.165 161.396 1.00 87.08 630 MET B CA 1
ATOM 1831 C C . MET B 2 630 ? 194.844 191.759 161.967 1.00 87.08 630 MET B C 1
ATOM 1832 O O . MET B 2 630 ? 194.918 191.095 163.001 1.00 87.08 630 MET B O 1
ATOM 1835 N N . THR B 2 785 ? 179.426 192.002 157.514 1.00 63.31 785 THR B N 1
ATOM 1836 C CA . THR B 2 785 ? 179.963 192.462 156.240 1.00 63.31 785 THR B CA 1
ATOM 1837 C C . THR B 2 785 ? 179.009 193.443 155.569 1.00 63.31 785 THR B C 1
ATOM 1838 O O . THR B 2 785 ? 177.809 193.187 155.471 1.00 63.31 785 THR B O 1
ATOM 1840 N N . SER B 2 786 ? 179.550 194.566 155.108 1.00 65.87 786 SER B N 1
ATOM 1841 C CA . SER B 2 786 ? 178.770 195.597 154.446 1.00 65.87 786 SER B CA 1
ATOM 1842 C C . SER B 2 786 ? 179.014 195.549 152.940 1.00 65.87 786 SER B C 1
ATOM 1843 O O . SER B 2 786 ? 179.743 194.698 152.426 1.00 65.87 786 SER B O 1
ATOM 1846 N N . ALA B 2 787 ? 178.384 196.478 152.225 1.00 61.50 787 ALA B N 1
ATOM 1847 C CA . ALA B 2 787 ? 178.537 196.543 150.779 1.00 61.50 787 ALA B CA 1
ATOM 1848 C C . ALA B 2 787 ? 179.978 196.869 150.405 1.00 61.50 787 ALA B C 1
ATOM 1849 O O . ALA B 2 787 ? 180.673 197.616 151.100 1.00 61.50 787 ALA B O 1
ATOM 1851 N N . LEU B 2 788 ? 180.428 196.291 149.294 1.00 58.49 788 LEU B N 1
ATOM 1852 C CA . LEU B 2 788 ? 181.788 196.526 148.826 1.00 58.49 788 LEU B CA 1
ATOM 1853 C C . LEU B 2 788 ? 181.949 197.976 148.386 1.00 58.49 788 LEU B C 1
ATOM 1854 O O . LEU B 2 788 ? 181.171 198.480 147.570 1.00 58.49 788 LEU B O 1
ATOM 1859 N N . SER B 2 789 ? 182.958 198.648 148.931 1.00 61.47 789 SER B N 1
ATOM 1860 C CA . SER B 2 789 ? 183.206 200.039 148.595 1.00 61.47 789 SER B CA 1
ATOM 1861 C C . SER B 2 789 ? 183.960 200.144 147.272 1.00 61.47 789 SER B C 1
ATOM 1862 O O . SER B 2 789 ? 184.590 199.191 146.807 1.00 61.47 789 SER B O 1
ATOM 1864 N N . LEU B 2 790 ? 183.884 201.328 146.661 1.00 60.85 790 LEU B N 1
ATOM 1865 C CA . LEU B 2 790 ? 184.573 201.553 145.396 1.00 60.85 790 LEU B CA 1
ATOM 1866 C C . LEU B 2 790 ? 186.084 201.626 145.575 1.00 60.85 790 LEU B C 1
ATOM 1867 O O . LEU B 2 790 ? 186.824 201.417 144.607 1.00 60.85 790 LEU B O 1
ATOM 1872 N N . SER B 2 791 ? 186.558 201.906 146.791 1.00 67.13 791 SER B N 1
ATOM 1873 C CA . SER B 2 791 ? 187.996 201.947 147.035 1.00 67.13 791 SER B CA 1
ATOM 1874 C C . SER B 2 791 ? 188.640 200.582 146.835 1.00 67.13 791 SER B C 1
ATOM 1875 O O . SER B 2 791 ? 189.823 200.502 146.485 1.00 67.13 791 SER B O 1
ATOM 1878 N N . ASN B 2 792 ? 187.886 199.503 147.055 1.00 63.69 792 ASN B N 1
ATOM 1879 C CA . ASN B 2 792 ? 188.439 198.165 146.882 1.00 63.69 792 ASN B CA 1
ATOM 1880 C C . ASN B 2 792 ? 188.700 197.843 145.417 1.00 63.69 792 ASN B C 1
ATOM 1881 O O . ASN B 2 792 ? 189.674 197.151 145.101 1.00 63.69 792 ASN B O 1
ATOM 1886 N N . VAL B 2 793 ? 187.853 198.329 144.512 1.00 60.20 793 VAL B N 1
ATOM 1887 C CA . VAL B 2 793 ? 187.956 198.009 143.094 1.00 60.20 793 VAL B CA 1
ATOM 1888 C C . VAL B 2 793 ? 188.345 199.223 142.258 1.00 60.20 793 VAL B C 1
ATOM 1889 O O . VAL B 2 793 ? 188.177 199.206 141.037 1.00 60.20 793 VAL B O 1
ATOM 1893 N N . ALA B 2 794 ? 188.859 200.286 142.882 1.00 62.60 794 ALA B N 1
ATOM 1894 C CA . ALA B 2 794 ? 189.339 201.424 142.103 1.00 62.60 794 ALA B CA 1
ATOM 1895 C C . ALA B 2 794 ? 190.547 201.052 141.251 1.00 62.60 794 ALA B C 1
ATOM 1896 O O . ALA B 2 794 ? 190.796 201.680 140.212 1.00 62.60 794 ALA B O 1
ATOM 1898 N N . GLY B 2 795 ? 191.303 200.037 141.674 1.00 63.18 795 GLY B N 1
ATOM 1899 C CA . GLY B 2 795 ? 192.489 199.648 140.932 1.00 63.18 795 GLY B CA 1
ATOM 1900 C C . GLY B 2 795 ? 192.180 199.150 139.535 1.00 63.18 795 GLY B C 1
ATOM 1901 O O . GLY B 2 795 ? 192.894 199.472 138.583 1.00 63.18 795 GLY B O 1
ATOM 1902 N N . VAL B 2 796 ? 191.120 198.352 139.388 1.00 59.43 796 VAL B N 1
ATOM 1903 C CA . VAL B 2 796 ? 190.784 197.855 138.058 1.00 59.43 796 VAL B CA 1
ATOM 1904 C C . VAL B 2 796 ? 190.269 198.983 137.175 1.00 59.43 796 VAL B C 1
ATOM 1905 O O . VAL B 2 796 ? 190.480 198.964 135.960 1.00 59.43 796 VAL B O 1
ATOM 1909 N N . PHE B 2 797 ? 189.603 199.987 137.754 1.00 60.95 797 PHE B N 1
ATOM 1910 C CA . PHE B 2 797 ? 189.225 201.158 136.966 1.00 60.95 797 PHE B CA 1
ATOM 1911 C C . PHE B 2 797 ? 190.454 201.919 136.480 1.00 60.95 797 PHE B C 1
ATOM 1912 O O . PHE B 2 797 ? 190.517 202.333 135.313 1.00 60.95 797 PHE B O 1
ATOM 1920 N N . TYR B 2 798 ? 191.445 202.113 137.357 1.00 63.09 798 TYR B N 1
ATOM 1921 C CA . TYR B 2 798 ? 192.680 202.761 136.920 1.00 63.09 798 TYR B CA 1
ATOM 1922 C C . TYR B 2 798 ? 193.375 201.946 135.834 1.00 63.09 798 TYR B C 1
ATOM 1923 O O . TYR B 2 798 ? 193.875 202.506 134.850 1.00 63.09 798 TYR B O 1
ATOM 1932 N N . ILE B 2 799 ? 193.412 200.621 135.994 1.00 63.13 799 ILE B N 1
ATOM 1933 C CA . ILE B 2 799 ? 194.039 199.755 134.999 1.00 63.13 799 ILE B CA 1
ATOM 1934 C C . ILE B 2 799 ? 193.298 199.840 133.670 1.00 63.13 799 ILE B C 1
ATOM 1935 O O . ILE B 2 799 ? 193.916 199.880 132.600 1.00 63.13 799 ILE B O 1
ATOM 1940 N N . LEU B 2 800 ? 191.964 199.865 133.716 1.00 63.61 800 LEU B N 1
ATOM 1941 C CA . LEU B 2 800 ? 191.172 199.969 132.496 1.00 63.61 800 LEU B CA 1
ATOM 1942 C C . LEU B 2 800 ? 191.432 201.285 131.776 1.00 63.61 800 LEU B C 1
ATOM 1943 O O . LEU B 2 800 ? 191.583 201.310 130.548 1.00 63.61 800 LEU B O 1
ATOM 1948 N N . VAL B 2 801 ? 191.486 202.390 132.522 1.00 68.11 801 VAL B N 1
ATOM 1949 C CA . VAL B 2 801 ? 191.750 203.682 131.892 1.00 68.11 801 VAL B CA 1
ATOM 1950 C C . VAL B 2 801 ? 193.148 203.706 131.287 1.00 68.11 801 VAL B C 1
ATOM 1951 O O . VAL B 2 801 ? 193.351 204.208 130.173 1.00 68.11 801 VAL B O 1
ATOM 1955 N N . GLY B 2 802 ? 194.135 203.180 132.015 1.00 72.73 802 GLY B N 1
ATOM 1956 C CA . GLY B 2 802 ? 195.479 203.104 131.466 1.00 72.73 802 GLY B CA 1
ATOM 1957 C C . GLY B 2 802 ? 195.541 202.260 130.209 1.00 72.73 802 GLY B C 1
ATOM 1958 O O . GLY B 2 802 ? 196.244 202.600 129.255 1.00 72.73 802 GLY B O 1
ATOM 1959 N N . GLY B 2 803 ? 194.798 201.152 130.188 1.00 73.14 803 GLY B N 1
ATOM 1960 C CA . GLY B 2 803 ? 194.749 200.325 128.995 1.00 73.14 803 GLY B CA 1
ATOM 1961 C C . GLY B 2 803 ? 194.117 201.037 127.816 1.00 73.14 803 GLY B C 1
ATOM 1962 O O . GLY B 2 803 ? 194.598 200.926 126.687 1.00 73.14 803 GLY B O 1
ATOM 1963 N N . LEU B 2 804 ? 193.031 201.778 128.057 1.00 72.70 804 LEU B N 1
ATOM 1964 C CA . LEU B 2 804 ? 192.413 202.544 126.977 1.00 72.70 804 LEU B CA 1
ATOM 1965 C C . LEU B 2 804 ? 193.363 203.609 126.440 1.00 72.70 804 LEU B C 1
ATOM 1966 O O . LEU B 2 804 ? 193.473 203.798 125.222 1.00 72.70 804 LEU B O 1
ATOM 1971 N N . GLY B 2 805 ? 194.062 204.312 127.333 1.00 77.66 805 GLY B N 1
ATOM 1972 C CA . GLY B 2 805 ? 195.021 205.309 126.883 1.00 77.66 805 GLY B CA 1
ATOM 1973 C C . GLY B 2 805 ? 196.166 204.704 126.091 1.00 77.66 805 GLY B C 1
ATOM 1974 O O . GLY B 2 805 ? 196.565 205.233 125.048 1.00 77.66 805 GLY B O 1
ATOM 1975 N N . LEU B 2 806 ? 196.707 203.582 126.573 1.00 79.64 806 LEU B N 1
ATOM 1976 C CA . LEU B 2 806 ? 197.776 202.902 125.850 1.00 79.64 806 LEU B CA 1
ATOM 1977 C C . LEU B 2 806 ? 197.293 202.406 124.494 1.00 79.64 806 LEU B C 1
ATOM 1978 O O . LEU B 2 806 ? 198.029 202.474 123.505 1.00 79.64 806 LEU B O 1
ATOM 1983 N N . ALA B 2 807 ? 196.061 201.900 124.429 1.00 77.62 807 ALA B N 1
ATOM 1984 C CA . ALA B 2 807 ? 195.517 201.436 123.158 1.00 77.62 807 ALA B CA 1
ATOM 1985 C C . ALA B 2 807 ? 195.348 202.588 122.177 1.00 77.62 807 ALA B C 1
ATOM 1986 O O . ALA B 2 807 ? 195.638 202.442 120.986 1.00 77.62 807 ALA B O 1
ATOM 1988 N N . MET B 2 808 ? 194.876 203.742 122.657 1.00 81.04 808 MET B N 1
ATOM 1989 C CA . MET B 2 808 ? 194.772 204.905 121.780 1.00 81.04 808 MET B CA 1
ATOM 1990 C C . MET B 2 808 ? 196.145 205.342 121.283 1.00 81.04 808 MET B C 1
ATOM 1991 O O . MET B 2 808 ? 196.310 205.681 120.103 1.00 81.04 808 MET B O 1
ATOM 1996 N N . LEU B 2 809 ? 197.146 205.337 122.168 1.00 84.44 809 LEU B N 1
ATOM 1997 C CA . LEU B 2 809 ? 198.498 205.702 121.753 1.00 84.44 809 LEU B CA 1
ATOM 1998 C C . LEU B 2 809 ? 199.040 204.731 120.710 1.00 84.44 809 LEU B C 1
ATOM 1999 O O . LEU B 2 809 ? 199.657 205.148 119.722 1.00 84.44 809 LEU B O 1
ATOM 2004 N N . VAL B 2 810 ? 198.816 203.430 120.913 1.00 83.92 810 VAL B N 1
ATOM 2005 C CA . VAL B 2 810 ? 199.285 202.428 119.960 1.00 83.92 810 VAL B CA 1
ATOM 2006 C C . VAL B 2 810 ? 198.577 202.591 118.621 1.00 83.92 810 VAL B C 1
ATOM 2007 O O . VAL B 2 810 ? 199.192 202.459 117.557 1.00 83.92 810 VAL B O 1
ATOM 2011 N N . ALA B 2 811 ? 197.272 202.871 118.652 1.00 86.45 811 ALA B N 1
ATOM 2012 C CA . ALA B 2 811 ? 196.535 203.091 117.412 1.00 86.45 811 ALA B CA 1
ATOM 2013 C C . ALA B 2 811 ? 197.067 204.306 116.665 1.00 86.45 811 ALA B C 1
ATOM 2014 O O . ALA B 2 811 ? 197.225 204.268 115.440 1.00 86.45 811 ALA B O 1
ATOM 2016 N N . LEU B 2 812 ? 197.356 205.393 117.387 1.00 90.65 812 LEU B N 1
ATOM 2017 C CA . LEU B 2 812 ? 197.925 206.573 116.743 1.00 90.65 812 LEU B CA 1
ATOM 2018 C C . LEU B 2 812 ? 199.291 206.269 116.138 1.00 90.65 812 LEU B C 1
ATOM 2019 O O . LEU B 2 812 ? 199.592 206.698 115.015 1.00 90.65 812 LEU B O 1
ATOM 2024 N N . ILE B 2 813 ? 200.130 205.530 116.870 1.00 92.17 813 ILE B N 1
ATOM 2025 C CA . ILE B 2 813 ? 201.459 205.186 116.369 1.00 92.17 813 ILE B CA 1
ATOM 2026 C C . ILE B 2 813 ? 201.345 204.347 115.102 1.00 92.17 813 ILE B C 1
ATOM 2027 O O . ILE B 2 813 ? 202.038 204.591 114.105 1.00 92.17 813 ILE B O 1
ATOM 2032 N N . GLU B 2 814 ? 200.456 203.352 115.118 1.00 94.58 814 GLU B N 1
ATOM 2033 C CA . GLU B 2 814 ? 200.260 202.514 113.941 1.00 94.58 814 GLU B CA 1
ATOM 2034 C C . GLU B 2 814 ? 199.736 203.330 112.767 1.00 94.58 814 GLU B C 1
ATOM 2035 O O . GLU B 2 814 ? 200.155 203.122 111.623 1.00 94.58 814 GLU B O 1
ATOM 2037 N N . PHE B 2 815 ? 198.823 204.268 113.030 1.00 100.80 815 PHE B N 1
ATOM 2038 C CA . PHE B 2 815 ? 198.278 205.087 111.954 1.00 100.80 815 PHE B CA 1
ATOM 2039 C C . PHE B 2 815 ? 199.356 205.953 111.315 1.00 100.80 815 PHE B C 1
ATOM 2040 O O . PHE B 2 815 ? 199.433 206.054 110.085 1.00 100.80 815 PHE B O 1
ATOM 2048 N N . CYS B 2 816 ? 200.204 206.589 112.130 1.00 103.68 816 CYS B N 1
ATOM 2049 C CA . CYS B 2 816 ? 201.225 207.449 111.537 1.00 103.68 816 CYS B CA 1
ATOM 2050 C C . CYS B 2 816 ? 202.324 206.630 110.872 1.00 103.68 816 CYS B C 1
ATOM 2051 O O . CYS B 2 816 ? 202.974 207.115 109.938 1.00 103.68 816 CYS B O 1
ATOM 2054 N N . TYR B 2 817 ? 202.550 205.396 111.330 1.00 108.20 817 TYR B N 1
ATOM 2055 C CA . TYR B 2 817 ? 203.538 204.544 110.678 1.00 108.20 817 TYR B CA 1
ATOM 2056 C C . TYR B 2 817 ? 203.018 203.954 109.372 1.00 108.20 817 TYR B C 1
ATOM 2057 O O . TYR B 2 817 ? 203.810 203.689 108.460 1.00 108.20 817 TYR B O 1
ATOM 2066 N N . LYS B 2 818 ? 201.702 203.747 109.260 1.00 108.49 818 LYS B N 1
ATOM 2067 C CA . LYS B 2 818 ? 201.150 203.087 108.079 1.00 108.49 818 LYS B CA 1
ATOM 2068 C C . LYS B 2 818 ? 201.410 203.891 106.811 1.00 108.49 818 LYS B C 1
ATOM 2069 O O . LYS B 2 818 ? 201.723 203.318 105.761 1.00 108.49 818 LYS B O 1
ATOM 2071 N N . SER B 2 819 ? 201.274 205.217 106.885 1.00 111.48 819 SER B N 1
ATOM 2072 C CA . SER B 2 819 ? 201.523 206.049 105.711 1.00 111.48 819 SER B CA 1
ATOM 2073 C C . SER B 2 819 ? 202.975 205.947 105.259 1.00 111.48 819 SER B C 1
ATOM 2074 O O . SER B 2 819 ? 203.256 205.871 104.057 1.00 111.48 819 SER B O 1
ATOM 2076 N N . ARG B 2 820 ? 203.908 205.942 106.205 1.00 109.64 820 ARG B N 1
ATOM 2077 C CA . ARG B 2 820 ? 205.326 205.831 105.882 1.00 109.64 820 ARG B CA 1
ATOM 2078 C C . ARG B 2 820 ? 205.707 204.384 105.584 1.00 109.64 820 ARG B C 1
ATOM 2079 O O . ARG B 2 820 ? 206.611 203.829 106.210 1.00 109.64 820 ARG B O 1
ATOM 2081 N N . GLN C 1 504 ? 202.196 172.908 165.976 1.00 110.46 504 GLN C N 1
ATOM 2082 C CA . GLN C 1 504 ? 201.551 172.322 164.807 1.00 110.46 504 GLN C CA 1
ATOM 2083 C C . GLN C 1 504 ? 202.040 172.980 163.520 1.00 110.46 504 GLN C C 1
ATOM 2084 O O . GLN C 1 504 ? 202.111 174.205 163.425 1.00 110.46 504 GLN C O 1
ATOM 2086 N N . LYS C 1 505 ? 202.377 172.155 162.531 1.00 107.71 505 LYS C N 1
ATOM 2087 C CA . LYS C 1 505 ? 202.842 172.647 161.244 1.00 107.71 505 LYS C CA 1
ATOM 2088 C C . LYS C 1 505 ? 202.358 171.708 160.150 1.00 107.71 505 LYS C C 1
ATOM 2089 O O . LYS C 1 505 ? 202.231 170.499 160.361 1.00 107.71 505 LYS C O 1
ATOM 2091 N N . SER C 1 506 ? 202.089 172.277 158.978 1.00 100.80 506 SER C N 1
ATOM 2092 C CA . SER C 1 506 ? 201.602 171.497 157.850 1.00 100.80 506 SER C CA 1
ATOM 2093 C C . SER C 1 506 ? 201.938 172.228 156.559 1.00 100.80 506 SER C C 1
ATOM 2094 O O . SER C 1 506 ? 202.218 173.430 156.558 1.00 100.80 506 SER C O 1
ATOM 2096 N N . LYS C 1 507 ? 201.906 171.478 155.456 1.00 92.44 507 LYS C N 1
ATOM 2097 C CA . LYS C 1 507 ? 202.162 172.019 154.132 1.00 92.44 507 LYS C CA 1
ATOM 2098 C C . LYS C 1 507 ? 201.213 171.327 153.160 1.00 92.44 507 LYS C C 1
ATOM 2099 O O . LYS C 1 507 ? 201.123 170.085 153.165 1.00 92.44 507 LYS C O 1
ATOM 2101 N N . PRO C 1 508 ? 200.485 172.083 152.338 1.00 87.03 508 PRO C N 1
ATOM 2102 C CA . PRO C 1 508 ? 199.580 171.454 151.368 1.00 87.03 508 PRO C CA 1
ATOM 2103 C C . PRO C 1 508 ? 200.338 170.548 150.409 1.00 87.03 508 PRO C C 1
ATOM 2104 O O . PRO C 1 508 ? 201.446 170.862 149.972 1.00 87.03 508 PRO C O 1
ATOM 2108 N N . GLY C 1 509 ? 199.724 169.411 150.085 1.00 78.90 509 GLY C N 1
ATOM 2109 C CA . GLY C 1 509 ? 200.349 168.455 149.199 1.00 78.90 509 GLY C CA 1
ATOM 2110 C C . GLY C 1 509 ? 200.064 168.732 147.736 1.00 78.90 509 GLY C C 1
ATOM 2111 O O . GLY C 1 509 ? 199.290 169.617 147.372 1.00 78.90 509 GLY C O 1
ATOM 2112 N N . VAL C 1 510 ? 200.720 167.948 146.879 1.00 75.13 510 VAL C N 1
ATOM 2113 C CA . VAL C 1 510 ? 200.477 168.048 145.448 1.00 75.13 510 VAL C CA 1
ATOM 2114 C C . VAL C 1 510 ? 199.102 167.468 145.128 1.00 75.13 510 VAL C C 1
ATOM 2115 O O . VAL C 1 510 ? 198.627 166.529 145.784 1.00 75.13 510 VAL C O 1
ATOM 2119 N N . PHE C 1 511 ? 198.447 168.045 144.117 1.00 70.12 511 PHE C N 1
ATOM 2120 C CA . PHE C 1 511 ? 197.070 167.703 143.756 1.00 70.12 511 PHE C CA 1
ATOM 2121 C C . PHE C 1 511 ? 196.113 167.884 144.930 1.00 70.12 511 PHE C C 1
ATOM 2122 O O . PHE C 1 511 ? 195.157 167.122 145.089 1.00 70.12 511 PHE C O 1
ATOM 2130 N N . SER C 1 512 ? 196.365 168.895 145.764 1.00 68.55 512 SER C N 1
ATOM 2131 C CA . SER C 1 512 ? 195.439 169.236 146.836 1.00 68.55 512 SER C CA 1
ATOM 2132 C C . SER C 1 512 ? 194.195 169.945 146.322 1.00 68.55 512 SER C C 1
ATOM 2133 O O . SER C 1 512 ? 193.213 170.059 147.063 1.00 68.55 512 SER C O 1
ATOM 2136 N N . PHE C 1 513 ? 194.213 170.416 145.075 1.00 61.57 513 PHE C N 1
ATOM 2137 C CA . PHE C 1 513 ? 193.066 171.095 144.487 1.00 61.57 513 PHE C CA 1
ATOM 2138 C C . PHE C 1 513 ? 191.915 170.149 144.169 1.00 61.57 513 PHE C C 1
ATOM 2139 O O . PHE C 1 513 ? 190.822 170.622 143.840 1.00 61.57 513 PHE C O 1
ATOM 2147 N N . LEU C 1 514 ? 192.131 168.837 144.256 1.00 63.40 514 LEU C N 1
ATOM 2148 C CA . LEU C 1 514 ? 191.065 167.856 144.092 1.00 63.40 514 LEU C CA 1
ATOM 2149 C C . LEU C 1 514 ? 190.274 167.620 145.372 1.00 63.40 514 LEU C C 1
ATOM 2150 O O . LEU C 1 514 ? 189.317 166.842 145.352 1.00 63.40 514 LEU C O 1
ATOM 2155 N N . ASP C 1 515 ? 190.656 168.256 146.478 1.00 66.88 515 ASP C N 1
ATOM 2156 C CA . ASP C 1 515 ? 189.928 168.071 147.731 1.00 66.88 515 ASP C CA 1
ATOM 2157 C C . ASP C 1 515 ? 188.454 168.468 147.670 1.00 66.88 515 ASP C C 1
ATOM 2158 O O . ASP C 1 515 ? 187.631 167.729 148.237 1.00 66.88 515 ASP C O 1
ATOM 2163 N N . PRO C 1 516 ? 188.049 169.586 147.049 1.00 60.19 516 PRO C N 1
ATOM 2164 C CA . PRO C 1 516 ? 186.627 169.974 147.117 1.00 60.19 516 PRO C CA 1
ATOM 2165 C C . PRO C 1 516 ? 185.661 168.923 146.597 1.00 60.19 516 PRO C C 1
ATOM 2166 O O . PRO C 1 516 ? 184.526 168.853 147.082 1.00 60.19 516 PRO C O 1
ATOM 2170 N N . LEU C 1 517 ? 186.059 168.104 145.631 1.00 56.18 517 LEU C N 1
ATOM 2171 C CA . LEU C 1 517 ? 185.201 167.047 145.117 1.00 56.18 517 LEU C CA 1
ATOM 2172 C C . LEU C 1 517 ? 185.841 165.692 145.381 1.00 56.18 517 LEU C C 1
ATOM 2173 O O . LEU C 1 517 ? 187.035 165.502 145.140 1.00 56.18 517 LEU C O 1
ATOM 2178 N N . ALA C 1 518 ? 185.040 164.754 145.880 1.00 61.57 518 ALA C N 1
ATOM 2179 C CA . ALA C 1 518 ? 185.549 163.419 146.154 1.00 61.57 518 ALA C CA 1
ATOM 2180 C C . ALA C 1 518 ? 186.029 162.764 144.865 1.00 61.57 518 ALA C C 1
ATOM 2181 O O . ALA C 1 518 ? 185.570 163.091 143.768 1.00 61.57 518 ALA C O 1
ATOM 2183 N N . TYR C 1 519 ? 186.983 161.840 145.005 1.00 66.57 519 TYR C N 1
ATOM 2184 C CA . TYR C 1 519 ? 187.558 161.190 143.832 1.00 66.57 519 TYR C CA 1
ATOM 2185 C C . TYR C 1 519 ? 186.513 160.388 143.067 1.00 66.57 519 TYR C C 1
ATOM 2186 O O . TYR C 1 519 ? 186.636 160.208 141.848 1.00 66.57 519 TYR C O 1
ATOM 2195 N N . GLU C 1 520 ? 185.475 159.909 143.758 1.00 65.40 520 GLU C N 1
ATOM 2196 C CA . GLU C 1 520 ? 184.361 159.272 143.066 1.00 65.40 520 GLU C CA 1
ATOM 2197 C C . GLU C 1 520 ? 183.682 160.253 142.120 1.00 65.40 520 GLU C C 1
ATOM 2198 O O . GLU C 1 520 ? 183.311 159.890 140.997 1.00 65.40 520 GLU C O 1
ATOM 2204 N N . ILE C 1 521 ? 183.514 161.504 142.557 1.00 61.05 521 ILE C N 1
ATOM 2205 C CA . ILE C 1 521 ? 182.909 162.519 141.701 1.00 61.05 521 ILE C CA 1
ATOM 2206 C C . ILE C 1 521 ? 183.779 162.776 140.479 1.00 61.05 521 ILE C C 1
ATOM 2207 O O . ILE C 1 521 ? 183.269 162.917 139.365 1.00 61.05 521 ILE C O 1
ATOM 2212 N N . TRP C 1 522 ? 185.100 162.846 140.661 1.00 59.52 522 TRP C N 1
ATOM 2213 C CA . TRP C 1 522 ? 185.989 163.059 139.520 1.00 59.52 522 TRP C CA 1
ATOM 2214 C C . TRP C 1 522 ? 185.920 161.896 138.535 1.00 59.52 522 TRP C C 1
ATOM 2215 O O . TRP C 1 522 ? 185.863 162.104 137.314 1.00 59.52 522 TRP C O 1
ATOM 2226 N N . MET C 1 523 ? 185.924 160.664 139.047 1.00 63.39 523 MET C N 1
ATOM 2227 C CA . MET C 1 523 ? 185.833 159.498 138.174 1.00 63.39 523 MET C CA 1
ATOM 2228 C C . MET C 1 523 ? 184.514 159.486 137.407 1.00 63.39 523 MET C C 1
ATOM 2229 O O . MET C 1 523 ? 184.484 159.212 136.197 1.00 63.39 523 MET C O 1
ATOM 2234 N N . CYS C 1 524 ? 183.412 159.794 138.095 1.00 63.21 524 CYS C N 1
ATOM 2235 C CA . CYS C 1 524 ? 182.117 159.847 137.429 1.00 63.21 524 CYS C CA 1
ATOM 2236 C C . CYS C 1 524 ? 182.039 161.003 136.443 1.00 63.21 524 CYS C C 1
ATOM 2237 O O . CYS C 1 524 ? 181.344 160.896 135.433 1.00 63.21 524 CYS C O 1
ATOM 2240 N N . ILE C 1 525 ? 182.745 162.104 136.707 1.00 59.47 525 ILE C N 1
ATOM 2241 C CA . ILE C 1 525 ? 182.808 163.200 135.745 1.00 59.47 525 ILE C CA 1
ATOM 2242 C C . ILE C 1 525 ? 183.525 162.754 134.481 1.00 59.47 525 ILE C C 1
ATOM 2243 O O . ILE C 1 525 ? 183.104 163.079 133.366 1.00 59.47 525 ILE C O 1
ATOM 2248 N N . VAL C 1 526 ? 184.622 162.008 134.631 1.00 59.78 526 VAL C N 1
ATOM 2249 C CA . VAL C 1 526 ? 185.339 161.511 133.456 1.00 59.78 526 VAL C CA 1
ATOM 2250 C C . VAL C 1 526 ? 184.449 160.569 132.648 1.00 59.78 526 VAL C C 1
ATOM 2251 O O . VAL C 1 526 ? 184.347 160.677 131.415 1.00 59.78 526 VAL C O 1
ATOM 2255 N N . PHE C 1 527 ? 183.784 159.633 133.334 1.00 64.11 527 PHE C N 1
ATOM 2256 C CA . PHE C 1 527 ? 182.883 158.724 132.628 1.00 64.11 527 PHE C CA 1
ATOM 2257 C C . PHE C 1 527 ? 181.728 159.470 131.969 1.00 64.11 527 PHE C C 1
ATOM 2258 O O . PHE C 1 527 ? 181.336 159.141 130.845 1.00 64.11 527 PHE C O 1
ATOM 2266 N N . ALA C 1 528 ? 181.163 160.469 132.650 1.00 60.78 528 ALA C N 1
ATOM 2267 C CA . ALA C 1 528 ? 180.070 161.239 132.069 1.00 60.78 528 ALA C CA 1
ATOM 2268 C C . ALA C 1 528 ? 180.534 162.015 130.845 1.00 60.78 528 ALA C C 1
ATOM 2269 O O . ALA C 1 528 ? 179.818 162.083 129.844 1.00 60.78 528 ALA C O 1
ATOM 2271 N N . TYR C 1 529 ? 181.727 162.609 130.912 1.00 60.73 529 TYR C N 1
ATOM 2272 C CA . TYR C 1 529 ? 182.312 163.268 129.750 1.00 60.73 529 TYR C CA 1
ATOM 2273 C C . TYR C 1 529 ? 182.391 162.323 128.562 1.00 60.73 529 TYR C C 1
ATOM 2274 O O . TYR C 1 529 ? 181.903 162.634 127.466 1.00 60.73 529 TYR C O 1
ATOM 2283 N N . ILE C 1 530 ? 182.996 161.152 128.765 1.00 63.41 530 ILE C N 1
ATOM 2284 C CA . ILE C 1 530 ? 183.210 160.237 127.646 1.00 63.41 530 ILE C CA 1
ATOM 2285 C C . ILE C 1 530 ? 181.872 159.740 127.107 1.00 63.41 530 ILE C C 1
ATOM 2286 O O . ILE C 1 530 ? 181.656 159.671 125.890 1.00 63.41 530 ILE C O 1
ATOM 2291 N N . GLY C 1 531 ? 180.942 159.416 128.009 1.00 63.31 531 GLY C N 1
ATOM 2292 C CA . GLY C 1 531 ? 179.638 158.939 127.581 1.00 63.31 531 GLY C CA 1
ATOM 2293 C C . GLY C 1 531 ? 178.839 159.981 126.824 1.00 63.31 531 GLY C C 1
ATOM 2294 O O . GLY C 1 531 ? 178.221 159.674 125.803 1.00 63.31 531 GLY C O 1
ATOM 2295 N N . VAL C 1 532 ? 178.832 161.224 127.313 1.00 60.95 532 VAL C N 1
ATOM 2296 C CA . VAL C 1 532 ? 178.112 162.289 126.623 1.00 60.95 532 VAL C CA 1
ATOM 2297 C C . VAL C 1 532 ? 178.724 162.536 125.255 1.00 60.95 532 VAL C C 1
ATOM 2298 O O . VAL C 1 532 ? 178.009 162.748 124.269 1.00 60.95 532 VAL C O 1
ATOM 2302 N N . SER C 1 533 ? 180.056 162.496 125.167 1.00 63.76 533 SER C N 1
ATOM 2303 C CA . SER C 1 533 ? 180.710 162.655 123.873 1.00 63.76 533 SER C CA 1
ATOM 2304 C C . SER C 1 533 ? 180.275 161.567 122.898 1.00 63.76 533 SER C C 1
ATOM 2305 O O . SER C 1 533 ? 179.927 161.851 121.744 1.00 63.76 533 SER C O 1
ATOM 2308 N N . VAL C 1 534 ? 180.279 160.312 123.349 1.00 65.23 534 VAL C N 1
ATOM 2309 C CA . VAL C 1 534 ? 179.943 159.216 122.445 1.00 65.23 534 VAL C CA 1
ATOM 2310 C C . VAL C 1 534 ? 178.471 159.270 122.050 1.00 65.23 534 VAL C C 1
ATOM 2311 O O . VAL C 1 534 ? 178.118 159.003 120.896 1.00 65.23 534 VAL C O 1
ATOM 2315 N N . VAL C 1 535 ? 177.588 159.615 122.990 1.00 63.19 535 VAL C N 1
ATOM 2316 C CA . VAL C 1 535 ? 176.168 159.717 122.667 1.00 63.19 535 VAL C CA 1
ATOM 2317 C C . VAL C 1 535 ? 175.917 160.856 121.685 1.00 63.19 535 VAL C C 1
ATOM 2318 O O . VAL C 1 535 ? 175.094 160.733 120.769 1.00 63.19 535 VAL C O 1
ATOM 2322 N N . LEU C 1 536 ? 176.606 161.987 121.862 1.00 64.12 536 LEU C N 1
ATOM 2323 C CA . LEU C 1 536 ? 176.464 163.089 120.916 1.00 64.12 536 LEU C CA 1
ATOM 2324 C C . LEU C 1 536 ? 176.943 162.687 119.528 1.00 64.12 536 LEU C C 1
ATOM 2325 O O . LEU C 1 536 ? 176.292 163.000 118.523 1.00 64.12 536 LEU C O 1
ATOM 2330 N N . PHE C 1 537 ? 178.074 161.979 119.452 1.00 70.56 537 PHE C N 1
ATOM 2331 C CA . PHE C 1 537 ? 178.538 161.473 118.163 1.00 70.56 537 PHE C CA 1
ATOM 2332 C C . PHE C 1 537 ? 177.516 160.528 117.542 1.00 70.56 537 PHE C C 1
ATOM 2333 O O . PHE C 1 537 ? 177.241 160.598 116.337 1.00 70.56 537 PHE C O 1
ATOM 2341 N N . LEU C 1 538 ? 176.941 159.640 118.354 1.00 70.00 538 LEU C N 1
ATOM 2342 C CA . LEU C 1 538 ? 175.961 158.684 117.852 1.00 70.00 538 LEU C CA 1
ATOM 2343 C C . LEU C 1 538 ? 174.728 159.385 117.299 1.00 70.00 538 LEU C C 1
ATOM 2344 O O . LEU C 1 538 ? 174.236 159.033 116.220 1.00 70.00 538 LEU C O 1
ATOM 2349 N N . VAL C 1 539 ? 174.214 160.383 118.020 1.00 71.29 539 VAL C N 1
ATOM 2350 C CA . VAL C 1 539 ? 173.002 161.060 117.571 1.00 71.29 539 VAL C CA 1
ATOM 2351 C C . VAL C 1 539 ? 173.271 162.059 116.454 1.00 71.29 539 VAL C C 1
ATOM 2352 O O . VAL C 1 539 ? 172.334 162.442 115.744 1.00 71.29 539 VAL C O 1
ATOM 2356 N N . SER C 1 540 ? 174.517 162.497 116.271 1.00 76.41 540 SER C N 1
ATOM 2357 C CA . SER C 1 540 ? 174.847 163.402 115.180 1.00 76.41 540 SER C CA 1
ATOM 2358 C C . SER C 1 540 ? 175.363 162.688 113.938 1.00 76.41 540 SER C C 1
ATOM 2359 O O . SER C 1 540 ? 175.499 163.326 112.889 1.00 76.41 540 SER C O 1
ATOM 2362 N N . ARG C 1 541 ? 175.661 161.392 114.026 1.00 83.96 541 ARG C N 1
ATOM 2363 C CA . ARG C 1 541 ? 176.102 160.649 112.852 1.00 83.96 541 ARG C CA 1
ATOM 2364 C C . ARG C 1 541 ? 174.950 160.111 112.016 1.00 83.96 541 ARG C C 1
ATOM 2365 O O . ARG C 1 541 ? 175.093 159.975 110.795 1.00 83.96 541 ARG C O 1
ATOM 2373 N N . PHE C 1 542 ? 173.810 159.806 112.634 1.00 90.94 542 PHE C N 1
ATOM 2374 C CA . PHE C 1 542 ? 172.707 159.168 111.927 1.00 90.94 542 PHE C CA 1
ATOM 2375 C C . PHE C 1 542 ? 171.544 160.104 111.634 1.00 90.94 542 PHE C C 1
ATOM 2376 O O . PHE C 1 542 ? 170.892 159.951 110.596 1.00 90.94 542 PHE C O 1
ATOM 2384 N N . SER C 1 543 ? 171.259 161.058 112.522 1.00 96.58 543 SER C N 1
ATOM 2385 C CA . SER C 1 543 ? 170.115 161.945 112.313 1.00 96.58 543 SER C CA 1
ATOM 2386 C C . SER C 1 543 ? 170.227 162.772 111.038 1.00 96.58 543 SER C C 1
ATOM 2387 O O . SER C 1 543 ? 169.246 162.818 110.274 1.00 96.58 543 SER C O 1
ATOM 2389 N N . PRO C 1 544 ? 171.355 163.441 110.734 1.00 94.34 544 PRO C N 1
ATOM 2390 C CA . PRO C 1 544 ? 171.372 164.171 109.462 1.00 94.34 544 PRO C CA 1
ATOM 2391 C C . PRO C 1 544 ? 171.597 163.253 108.264 1.00 94.34 544 PRO C C 1
ATOM 2392 O O . PRO C 1 544 ? 172.570 163.446 107.536 1.00 94.34 544 PRO C O 1
ATOM 2396 N N . ASN C 1 565 ? 177.102 165.936 109.695 1.00 80.51 565 ASN C N 1
ATOM 2397 C CA . ASN C 1 565 ? 177.560 167.167 110.328 1.00 80.51 565 ASN C CA 1
ATOM 2398 C C . ASN C 1 565 ? 179.045 167.091 110.664 1.00 80.51 565 ASN C C 1
ATOM 2399 O O . ASN C 1 565 ? 179.738 166.160 110.254 1.00 80.51 565 ASN C O 1
ATOM 2401 N N . GLU C 1 566 ? 179.527 168.077 111.416 1.00 79.32 566 GLU C N 1
ATOM 2402 C CA . GLU C 1 566 ? 180.927 168.148 111.808 1.00 79.32 566 GLU C CA 1
ATOM 2403 C C . GLU C 1 566 ? 181.226 167.371 113.083 1.00 79.32 566 GLU C C 1
ATOM 2404 O O . GLU C 1 566 ? 182.380 167.348 113.519 1.00 79.32 566 GLU C O 1
ATOM 2410 N N . PHE C 1 567 ? 180.221 166.738 113.691 1.00 69.73 567 PHE C N 1
ATOM 2411 C CA . PHE C 1 567 ? 180.399 166.053 114.971 1.00 69.73 567 PHE C CA 1
ATOM 2412 C C . PHE C 1 567 ? 180.881 164.624 114.736 1.00 69.73 567 PHE C C 1
ATOM 2413 O O . PHE C 1 567 ? 180.127 163.652 114.819 1.00 69.73 567 PHE C O 1
ATOM 2421 N N . GLY C 1 568 ? 182.174 164.502 114.443 1.00 70.78 568 GLY C N 1
ATOM 2422 C CA . GLY C 1 568 ? 182.848 163.228 114.543 1.00 70.78 568 GLY C CA 1
ATOM 2423 C C . GLY C 1 568 ? 183.154 162.914 115.993 1.00 70.78 568 GLY C C 1
ATOM 2424 O O . GLY C 1 568 ? 182.858 163.689 116.900 1.00 70.78 568 GLY C O 1
ATOM 2425 N N . ILE C 1 569 ? 183.760 161.747 116.218 1.00 69.53 569 ILE C N 1
ATOM 2426 C CA . ILE C 1 569 ? 184.075 161.352 117.590 1.00 69.53 569 ILE C CA 1
ATOM 2427 C C . ILE C 1 569 ? 185.077 162.323 118.210 1.00 69.53 569 ILE C C 1
ATOM 2428 O O . ILE C 1 569 ? 184.920 162.751 119.362 1.00 69.53 569 ILE C O 1
ATOM 2433 N N . PHE C 1 570 ? 186.105 162.707 117.450 1.00 66.76 570 PHE C N 1
ATOM 2434 C CA . PHE C 1 570 ? 187.117 163.622 117.969 1.00 66.76 570 PHE C CA 1
ATOM 2435 C C . PHE C 1 570 ? 186.531 165.014 118.188 1.00 66.76 570 PHE C C 1
ATOM 2436 O O . PHE C 1 570 ? 186.778 165.647 119.223 1.00 66.76 570 PHE C O 1
ATOM 2444 N N . ASN C 1 571 ? 185.738 165.501 117.231 1.00 64.83 571 ASN C N 1
ATOM 2445 C CA . ASN C 1 571 ? 185.115 166.810 117.388 1.00 64.83 571 ASN C CA 1
ATOM 2446 C C . ASN C 1 571 ? 184.067 166.811 118.494 1.00 64.83 571 ASN C C 1
ATOM 2447 O O . ASN C 1 571 ? 183.896 167.826 119.174 1.00 64.83 571 ASN C O 1
ATOM 2452 N N . SER C 1 572 ? 183.363 165.695 118.698 1.00 63.73 572 SER C N 1
ATOM 2453 C CA . SER C 1 572 ? 182.444 165.610 119.831 1.00 63.73 572 SER C CA 1
ATOM 2454 C C . SER C 1 572 ? 183.197 165.621 121.155 1.00 63.73 572 SER C C 1
ATOM 2455 O O . SER C 1 572 ? 182.741 166.237 122.126 1.00 63.73 572 SER C O 1
ATOM 2458 N N . LEU C 1 573 ? 184.348 164.944 121.219 1.00 59.93 573 LEU C N 1
ATOM 2459 C CA . LEU C 1 573 ? 185.172 165.026 122.420 1.00 59.93 573 LEU C CA 1
ATOM 2460 C C . LEU C 1 573 ? 185.618 166.459 122.678 1.00 59.93 573 LEU C C 1
ATOM 2461 O O . LEU C 1 573 ? 185.571 166.940 123.818 1.00 59.93 573 LEU C O 1
ATOM 2466 N N . TRP C 1 574 ? 186.037 167.161 121.623 1.00 59.96 574 TRP C N 1
ATOM 2467 C CA . TRP C 1 574 ? 186.443 168.554 121.778 1.00 59.96 574 TRP C CA 1
ATOM 2468 C C . TRP C 1 574 ? 185.280 169.430 122.230 1.00 59.96 574 TRP C C 1
ATOM 2469 O O . TRP C 1 574 ? 185.450 170.305 123.086 1.00 59.96 574 TRP C O 1
ATOM 2480 N N . PHE C 1 575 ? 184.090 169.209 121.667 1.00 61.13 575 PHE C N 1
ATOM 2481 C CA . PHE C 1 575 ? 182.926 169.996 122.061 1.00 61.13 575 PHE C CA 1
ATOM 2482 C C . PHE C 1 575 ? 182.563 169.749 123.519 1.00 61.13 575 PHE C C 1
ATOM 2483 O O . PHE C 1 575 ? 182.244 170.691 124.253 1.00 61.13 575 PHE C O 1
ATOM 2491 N N . SER C 1 576 ? 182.591 168.487 123.955 1.00 56.54 576 SER C N 1
ATOM 2492 C CA . SER C 1 576 ? 182.279 168.184 125.348 1.00 56.54 576 SER C CA 1
ATOM 2493 C C . SER C 1 576 ? 183.311 168.796 126.288 1.00 56.54 576 SER C C 1
ATOM 2494 O O . SER C 1 576 ? 182.957 169.334 127.345 1.00 56.54 576 SER C O 1
ATOM 2497 N N . LEU C 1 577 ? 184.593 168.730 125.916 1.00 56.57 577 LEU C N 1
ATOM 2498 C CA . LEU C 1 577 ? 185.630 169.345 126.738 1.00 56.57 577 LEU C CA 1
ATOM 2499 C C . LEU C 1 577 ? 185.448 170.855 126.822 1.00 56.57 577 LEU C C 1
ATOM 2500 O O . LEU C 1 577 ? 185.612 171.448 127.894 1.00 56.57 577 LEU C O 1
ATOM 2505 N N . GLY C 1 578 ? 185.106 171.494 125.702 1.00 59.07 578 GLY C N 1
ATOM 2506 C CA . GLY C 1 578 ? 184.873 172.928 125.724 1.00 59.07 578 GLY C CA 1
ATOM 2507 C C . GLY C 1 578 ? 183.657 173.312 126.544 1.00 59.07 578 GLY C C 1
ATOM 2508 O O . GLY C 1 578 ? 183.671 174.319 127.258 1.00 59.07 578 GLY C O 1
ATOM 2509 N N . ALA C 1 579 ? 182.586 172.522 126.449 1.00 56.31 579 ALA C N 1
ATOM 2510 C CA . ALA C 1 579 ? 181.375 172.817 127.206 1.00 56.31 579 ALA C CA 1
ATOM 2511 C C . ALA C 1 579 ? 181.595 172.632 128.702 1.00 56.31 579 ALA C C 1
ATOM 2512 O O . ALA C 1 579 ? 181.094 173.423 129.509 1.00 56.31 579 ALA C O 1
ATOM 2514 N N . PHE C 1 580 ? 182.339 171.594 129.096 1.00 54.03 580 PHE C N 1
ATOM 2515 C CA . PHE C 1 580 ? 182.585 171.381 130.519 1.00 54.03 580 PHE C CA 1
ATOM 2516 C C . PHE C 1 580 ? 183.456 172.481 131.111 1.00 54.03 580 PHE C C 1
ATOM 2517 O O . PHE C 1 580 ? 183.284 172.841 132.280 1.00 54.03 580 PHE C O 1
ATOM 2525 N N . MET C 1 581 ? 184.386 173.026 130.332 1.00 56.56 581 MET C N 1
ATOM 2526 C CA . MET C 1 581 ? 185.234 174.109 130.812 1.00 56.56 581 MET C CA 1
ATOM 2527 C C . MET C 1 581 ? 184.572 175.474 130.690 1.00 56.56 581 MET C C 1
ATOM 2528 O O . MET C 1 581 ? 185.178 176.473 131.095 1.00 56.56 581 MET C O 1
ATOM 2533 N N . GLN C 1 582 ? 183.354 175.536 130.147 1.00 60.85 582 GLN C N 1
ATOM 2534 C CA . GLN C 1 582 ? 182.620 176.791 129.970 1.00 60.85 582 GLN C CA 1
ATOM 2535 C C . GLN C 1 582 ? 183.429 177.794 129.153 1.00 60.85 582 GLN C C 1
ATOM 2536 O O . GLN C 1 582 ? 183.412 178.998 129.417 1.00 60.85 582 GLN C O 1
ATOM 2542 N N . GLN C 1 583 ? 184.142 177.294 128.145 1.00 61.48 583 GLN C N 1
ATOM 2543 C CA . GLN C 1 583 ? 185.013 178.118 127.318 1.00 61.48 583 GLN C CA 1
ATOM 2544 C C . GLN C 1 583 ? 184.480 178.296 125.903 1.00 61.48 583 GLN C C 1
ATOM 2545 O O . GLN C 1 583 ? 185.198 178.817 125.042 1.00 61.48 583 GLN C O 1
ATOM 2551 N N . GLY C 1 584 ? 183.245 177.876 125.640 1.00 69.68 584 GLY C N 1
ATOM 2552 C CA . GLY C 1 584 ? 182.669 178.002 124.318 1.00 69.68 584 GLY C CA 1
ATOM 2553 C C . GLY C 1 584 ? 183.135 176.913 123.370 1.00 69.68 584 GLY C C 1
ATOM 2554 O O . GLY C 1 584 ? 183.883 175.999 123.722 1.00 69.68 584 GLY C O 1
ATOM 2555 N N . CYS C 1 585 ? 182.671 177.025 122.128 1.00 76.09 585 CYS C N 1
ATOM 2556 C CA . CYS C 1 585 ? 183.004 176.058 121.093 1.00 76.09 585 CYS C CA 1
ATOM 2557 C C . CYS C 1 585 ? 182.776 176.694 119.731 1.00 76.09 585 CYS C C 1
ATOM 2558 O O . CYS C 1 585 ? 181.974 177.621 119.592 1.00 76.09 585 CYS C O 1
ATOM 2561 N N . ASP C 1 586 ? 183.491 176.182 118.728 1.00 77.75 586 ASP C N 1
ATOM 2562 C CA . ASP C 1 586 ? 183.346 176.684 117.367 1.00 77.75 586 ASP C CA 1
ATOM 2563 C C . ASP C 1 586 ? 182.118 176.127 116.662 1.00 77.75 586 ASP C C 1
ATOM 2564 O O . ASP C 1 586 ? 181.671 176.713 115.671 1.00 77.75 586 ASP C O 1
ATOM 2569 N N . ILE C 1 587 ? 181.566 175.016 117.146 1.00 76.45 587 ILE C N 1
ATOM 2570 C CA . ILE C 1 587 ? 180.474 174.320 116.480 1.00 76.45 587 ILE C CA 1
ATOM 2571 C C . ILE C 1 587 ? 179.396 173.999 117.507 1.00 76.45 587 ILE C C 1
ATOM 2572 O O . ILE C 1 587 ? 179.701 173.632 118.647 1.00 76.45 587 ILE C O 1
ATOM 2577 N N . SER C 1 588 ? 178.135 174.150 117.105 1.00 73.94 588 SER C N 1
ATOM 2578 C CA . SER C 1 588 ? 177.002 173.873 117.972 1.00 73.94 588 SER C CA 1
ATOM 2579 C C . SER C 1 588 ? 176.064 172.867 117.315 1.00 73.94 588 SER C C 1
ATOM 2580 O O . SER C 1 588 ? 175.932 172.846 116.087 1.00 73.94 588 SER C O 1
ATOM 2583 N N . PRO C 1 589 ? 175.414 172.011 118.104 1.00 73.46 589 PRO C N 1
ATOM 2584 C CA . PRO C 1 589 ? 174.510 171.010 117.522 1.00 73.46 589 PRO C CA 1
ATOM 2585 C C . PRO C 1 589 ? 173.342 171.654 116.787 1.00 73.46 589 PRO C C 1
ATOM 2586 O O . PRO C 1 589 ? 172.857 172.722 117.165 1.00 73.46 589 PRO C O 1
ATOM 2590 N N . ARG C 1 590 ? 172.893 170.986 115.723 1.00 76.23 590 ARG C N 1
ATOM 2591 C CA . ARG C 1 590 ? 171.740 171.421 114.943 1.00 76.23 590 ARG C CA 1
ATOM 2592 C C . ARG C 1 590 ? 170.502 170.569 115.201 1.00 76.23 590 ARG C C 1
ATOM 2593 O O . ARG C 1 590 ? 169.409 171.107 115.393 1.00 76.23 590 ARG C O 1
ATOM 2601 N N . SER C 1 591 ? 170.653 169.247 115.203 1.00 75.41 591 SER C N 1
ATOM 2602 C CA . SER C 1 591 ? 169.512 168.359 115.363 1.00 75.41 591 SER C CA 1
ATOM 2603 C C . SER C 1 591 ? 168.952 168.445 116.781 1.00 75.41 591 SER C C 1
ATOM 2604 O O . SER C 1 591 ? 169.609 168.917 117.713 1.00 75.41 591 SER C O 1
ATOM 2607 N N . LEU C 1 592 ? 167.707 167.985 116.931 1.00 71.75 592 LEU C N 1
ATOM 2608 C CA . LEU C 1 592 ? 167.039 168.064 118.227 1.00 71.75 592 LEU C CA 1
ATOM 2609 C C . LEU C 1 592 ? 167.731 167.192 119.268 1.00 71.75 592 LEU C C 1
ATOM 2610 O O . LEU C 1 592 ? 167.914 167.614 120.415 1.00 71.75 592 LEU C O 1
ATOM 2615 N N . SER C 1 593 ? 168.120 165.972 118.889 1.00 71.94 593 SER C N 1
ATOM 2616 C CA . SER C 1 593 ? 168.786 165.082 119.836 1.00 71.94 593 SER C CA 1
ATOM 2617 C C . SER C 1 593 ? 170.135 165.641 120.270 1.00 71.94 593 SER C C 1
ATOM 2618 O O . SER C 1 593 ? 170.482 165.597 121.458 1.00 71.94 593 SER C O 1
ATOM 2621 N N . GLY C 1 594 ? 170.909 166.168 119.320 1.00 69.35 594 GLY C N 1
ATOM 2622 C CA . GLY C 1 594 ? 172.179 166.778 119.671 1.00 69.35 594 GLY C CA 1
ATOM 2623 C C . GLY C 1 594 ? 172.012 167.960 120.605 1.00 69.35 594 GLY C C 1
ATOM 2624 O O . GLY C 1 594 ? 172.801 168.146 121.533 1.00 69.35 594 GLY C O 1
ATOM 2625 N N . ARG C 1 595 ? 170.973 168.767 120.383 1.00 68.79 595 ARG C N 1
ATOM 2626 C CA . ARG C 1 595 ? 170.736 169.906 121.262 1.00 68.79 595 ARG C CA 1
ATOM 2627 C C . ARG C 1 595 ? 170.249 169.468 122.639 1.00 68.79 595 ARG C C 1
ATOM 2628 O O . ARG C 1 595 ? 170.581 170.112 123.637 1.00 68.79 595 ARG C O 1
ATOM 2636 N N . ILE C 1 596 ? 169.484 168.377 122.726 1.00 68.66 596 ILE C N 1
ATOM 2637 C CA . ILE C 1 596 ? 169.110 167.851 124.038 1.00 68.66 596 ILE C CA 1
ATOM 2638 C C . ILE C 1 596 ? 170.347 167.379 124.792 1.00 68.66 596 ILE C C 1
ATOM 2639 O O . ILE C 1 596 ? 170.503 167.643 125.994 1.00 68.66 596 ILE C O 1
ATOM 2644 N N . VAL C 1 597 ? 171.247 166.675 124.097 1.00 63.43 597 VAL C N 1
ATOM 2645 C CA . VAL C 1 597 ? 172.497 166.246 124.723 1.00 63.43 597 VAL C CA 1
ATOM 2646 C C . VAL C 1 597 ? 173.305 167.453 125.182 1.00 63.43 597 VAL C C 1
ATOM 2647 O O . VAL C 1 597 ? 173.847 167.472 126.294 1.00 63.43 597 VAL C O 1
ATOM 2651 N N . GLY C 1 598 ? 173.402 168.476 124.333 1.00 60.83 598 GLY C N 1
ATOM 2652 C CA . GLY C 1 598 ? 174.135 169.671 124.713 1.00 60.83 598 GLY C CA 1
ATOM 2653 C C . GLY C 1 598 ? 173.532 170.369 125.916 1.00 60.83 598 GLY C C 1
ATOM 2654 O O . GLY C 1 598 ? 174.253 170.828 126.802 1.00 60.83 598 GLY C O 1
ATOM 2655 N N . GLY C 1 599 ? 172.202 170.451 125.968 1.00 59.52 599 GLY C N 1
ATOM 2656 C CA . GLY C 1 599 ? 171.550 171.089 127.099 1.00 59.52 599 GLY C CA 1
ATOM 2657 C C . GLY C 1 599 ? 171.766 170.346 128.403 1.00 59.52 599 GLY C C 1
ATOM 2658 O O . GLY C 1 599 ? 172.058 170.961 129.434 1.00 59.52 599 GLY C O 1
ATOM 2659 N N . VAL C 1 600 ? 171.625 169.017 128.383 1.00 58.35 600 VAL C N 1
ATOM 2660 C CA . VAL C 1 600 ? 171.829 168.265 129.618 1.00 58.35 600 VAL C CA 1
ATOM 2661 C C . VAL C 1 600 ? 173.293 168.329 130.044 1.00 58.35 600 VAL C C 1
ATOM 2662 O O . VAL C 1 600 ? 173.599 168.426 131.240 1.00 58.35 600 VAL C O 1
ATOM 2666 N N . TRP C 1 601 ? 174.220 168.313 129.079 1.00 55.38 601 TRP C N 1
ATOM 2667 C CA . TRP C 1 601 ? 175.634 168.438 129.419 1.00 55.38 601 TRP C CA 1
ATOM 2668 C C . TRP C 1 601 ? 175.942 169.810 130.009 1.00 55.38 601 TRP C C 1
ATOM 2669 O O . TRP C 1 601 ? 176.723 169.921 130.962 1.00 55.38 601 TRP C O 1
ATOM 2680 N N . TRP C 1 602 ? 175.342 170.866 129.453 1.00 58.16 602 TRP C N 1
ATOM 2681 C CA . TRP C 1 602 ? 175.541 172.206 129.994 1.00 58.16 602 TRP C CA 1
ATOM 2682 C C . TRP C 1 602 ? 174.987 172.320 131.407 1.00 58.16 602 TRP C C 1
ATOM 2683 O O . TRP C 1 602 ? 175.619 172.926 132.280 1.00 58.16 602 TRP C O 1
ATOM 2694 N N . PHE C 1 603 ? 173.807 171.747 131.656 1.00 57.27 603 PHE C N 1
ATOM 2695 C CA . PHE C 1 603 ? 173.267 171.765 133.012 1.00 57.27 603 PHE C CA 1
ATOM 2696 C C . PHE C 1 603 ? 174.187 171.020 133.972 1.00 57.27 603 PHE C C 1
ATOM 2697 O O . PHE C 1 603 ? 174.470 171.502 135.079 1.00 57.27 603 PHE C O 1
ATOM 2705 N N . PHE C 1 604 ? 174.678 169.850 133.554 1.00 55.81 604 PHE C N 1
ATOM 2706 C CA . PHE C 1 604 ? 175.582 169.071 134.394 1.00 55.81 604 PHE C CA 1
ATOM 2707 C C . PHE C 1 604 ? 176.833 169.868 134.738 1.00 55.81 604 PHE C C 1
ATOM 2708 O O . PHE C 1 604 ? 177.229 169.947 135.907 1.00 55.81 604 PHE C O 1
ATOM 2716 N N . THR C 1 605 ? 177.473 170.466 133.729 1.00 51.95 605 THR C N 1
ATOM 2717 C CA . THR C 1 605 ? 178.716 171.176 133.998 1.00 51.95 605 THR C CA 1
ATOM 2718 C C . THR C 1 605 ? 178.475 172.438 134.815 1.00 51.95 605 THR C C 1
ATOM 2719 O O . THR C 1 605 ? 179.307 172.786 135.658 1.00 51.95 605 THR C O 1
ATOM 2723 N N . LEU C 1 606 ? 177.343 173.120 134.612 1.00 51.54 606 LEU C N 1
ATOM 2724 C CA . LEU C 1 606 ? 177.026 174.275 135.445 1.00 51.54 606 LEU C CA 1
ATOM 2725 C C . LEU C 1 606 ? 176.894 173.871 136.906 1.00 51.54 606 LEU C C 1
ATOM 2726 O O . LEU C 1 606 ? 177.478 174.507 137.794 1.00 51.54 606 LEU C O 1
ATOM 2731 N N . ILE C 1 607 ? 176.145 172.797 137.174 1.00 50.46 607 ILE C N 1
ATOM 2732 C CA . ILE C 1 607 ? 175.979 172.347 138.554 1.00 50.46 607 ILE C CA 1
ATOM 2733 C C . ILE C 1 607 ? 177.319 171.930 139.147 1.00 50.46 607 ILE C C 1
ATOM 2734 O O . ILE C 1 607 ? 177.626 172.247 140.303 1.00 50.46 607 ILE C O 1
ATOM 2739 N N . ILE C 1 608 ? 178.139 171.219 138.370 1.00 49.90 608 ILE C N 1
ATOM 2740 C CA . ILE C 1 608 ? 179.410 170.723 138.892 1.00 49.90 608 ILE C CA 1
ATOM 2741 C C . ILE C 1 608 ? 180.352 171.879 139.219 1.00 49.90 608 ILE C C 1
ATOM 2742 O O . ILE C 1 608 ? 180.988 171.895 140.279 1.00 49.90 608 ILE C O 1
ATOM 2747 N N . ILE C 1 609 ? 180.461 172.859 138.318 1.00 49.13 609 ILE C N 1
ATOM 2748 C CA . ILE C 1 609 ? 181.342 173.997 138.572 1.00 49.13 609 ILE C CA 1
ATOM 2749 C C . ILE C 1 609 ? 180.842 174.819 139.754 1.00 49.13 609 ILE C C 1
ATOM 2750 O O . ILE C 1 609 ? 181.637 175.278 140.587 1.00 49.13 609 ILE C O 1
ATOM 2755 N N . SER C 1 610 ? 179.524 175.027 139.849 1.00 49.27 610 SER C N 1
ATOM 2756 C CA . SER C 1 610 ? 178.986 175.759 140.991 1.00 49.27 610 SER C CA 1
ATOM 2757 C C . SER C 1 610 ? 179.288 175.035 142.297 1.00 49.27 610 SER C C 1
ATOM 2758 O O . SER C 1 610 ? 179.692 175.663 143.284 1.00 49.27 610 SER C O 1
ATOM 2761 N N . SER C 1 611 ? 179.111 173.711 142.319 1.00 48.77 611 SER C N 1
ATOM 2762 C CA . SER C 1 611 ? 179.402 172.942 143.524 1.00 48.77 611 SER C CA 1
ATOM 2763 C C . SER C 1 611 ? 180.878 173.023 143.886 1.00 48.77 611 SER C C 1
ATOM 2764 O O . SER C 1 611 ? 181.227 173.191 145.061 1.00 48.77 611 SER C O 1
ATOM 2767 N N . TYR C 1 612 ? 181.760 172.910 142.890 1.00 50.09 612 TYR C N 1
ATOM 2768 C CA . TYR C 1 612 ? 183.193 172.995 143.152 1.00 50.09 612 TYR C CA 1
ATOM 2769 C C . TYR C 1 612 ? 183.561 174.342 143.758 1.00 50.09 612 TYR C C 1
ATOM 2770 O O . TYR C 1 612 ? 184.257 174.407 144.779 1.00 50.09 612 TYR C O 1
ATOM 2779 N N . THR C 1 613 ? 183.105 175.432 143.136 1.00 49.84 613 THR C N 1
ATOM 2780 C CA . THR C 1 613 ? 183.446 176.758 143.641 1.00 49.84 613 THR C CA 1
ATOM 2781 C C . THR C 1 613 ? 182.887 176.973 145.042 1.00 49.84 613 THR C C 1
ATOM 2782 O O . THR C 1 613 ? 183.591 177.476 145.929 1.00 49.84 613 THR C O 1
ATOM 2786 N N . ALA C 1 614 ? 181.632 176.575 145.268 1.00 52.08 614 ALA C N 1
ATOM 2787 C CA . ALA C 1 614 ? 181.018 176.770 146.576 1.00 52.08 614 ALA C CA 1
ATOM 2788 C C . ALA C 1 614 ? 181.740 175.977 147.657 1.00 52.08 614 ALA C C 1
ATOM 2789 O O . ALA C 1 614 ? 181.998 176.497 148.749 1.00 52.08 614 ALA C O 1
ATOM 2791 N N . ASN C 1 615 ? 182.092 174.721 147.373 1.00 55.19 615 ASN C N 1
ATOM 2792 C CA . ASN C 1 615 ? 182.735 173.914 148.402 1.00 55.19 615 ASN C CA 1
ATOM 2793 C C . ASN C 1 615 ? 184.176 174.346 148.641 1.00 55.19 615 ASN C C 1
ATOM 2794 O O . ASN C 1 615 ? 184.657 174.264 149.775 1.00 55.19 615 ASN C O 1
ATOM 2799 N N . LEU C 1 616 ? 184.882 174.810 147.606 1.00 54.08 616 LEU C N 1
ATOM 2800 C CA . LEU C 1 616 ? 186.217 175.355 147.835 1.00 54.08 616 LEU C CA 1
ATOM 2801 C C . LEU C 1 616 ? 186.152 176.628 148.672 1.00 54.08 616 LEU C C 1
ATOM 2802 O O . LEU C 1 616 ? 186.994 176.843 149.556 1.00 54.08 616 LEU C O 1
ATOM 2807 N N . ALA C 1 617 ? 185.152 177.477 148.416 1.00 54.21 617 ALA C N 1
ATOM 2808 C CA . ALA C 1 617 ? 184.960 178.657 149.252 1.00 54.21 617 ALA C CA 1
ATOM 2809 C C . ALA C 1 617 ? 184.656 178.265 150.690 1.00 54.21 617 ALA C C 1
ATOM 2810 O O . ALA C 1 617 ? 185.162 178.887 151.630 1.00 54.21 617 ALA C O 1
ATOM 2812 N N . ALA C 1 618 ? 183.834 177.230 150.882 1.00 56.45 618 ALA C N 1
ATOM 2813 C CA . ALA C 1 618 ? 183.549 176.753 152.231 1.00 56.45 618 ALA C CA 1
ATOM 2814 C C . ALA C 1 618 ? 184.811 176.239 152.915 1.00 56.45 618 ALA C C 1
ATOM 2815 O O . ALA C 1 618 ? 185.049 176.528 154.093 1.00 56.45 618 ALA C O 1
ATOM 2817 N N . PHE C 1 619 ? 185.632 175.476 152.188 1.00 59.76 619 PHE C N 1
ATOM 2818 C CA . PHE C 1 619 ? 186.886 174.979 152.745 1.00 59.76 619 PHE C CA 1
ATOM 2819 C C . PHE C 1 619 ? 187.776 176.126 153.200 1.00 59.76 619 PHE C C 1
ATOM 2820 O O . PHE C 1 619 ? 188.288 176.122 154.326 1.00 59.76 619 PHE C O 1
ATOM 2828 N N . LEU C 1 620 ? 187.970 177.124 152.334 1.00 56.68 620 LEU C N 1
ATOM 2829 C CA . LEU C 1 620 ? 188.849 178.234 152.688 1.00 56.68 620 LEU C CA 1
ATOM 2830 C C . LEU C 1 620 ? 188.277 179.057 153.838 1.00 56.68 620 LEU C C 1
ATOM 2831 O O . LEU C 1 620 ? 189.025 179.500 154.718 1.00 56.68 620 LEU C O 1
ATOM 2836 N N . THR C 1 621 ? 186.958 179.265 153.857 1.00 58.99 621 THR C N 1
ATOM 2837 C CA . THR C 1 621 ? 186.346 180.026 154.942 1.00 58.99 621 THR C CA 1
ATOM 2838 C C . THR C 1 621 ? 186.497 179.308 156.277 1.00 58.99 621 THR C C 1
ATOM 2839 O O . THR C 1 621 ? 186.816 179.935 157.293 1.00 58.99 621 THR C O 1
ATOM 2843 N N . VAL C 1 622 ? 186.279 177.990 156.296 1.00 62.58 622 VAL C N 1
ATOM 2844 C CA . VAL C 1 622 ? 186.438 177.239 157.537 1.00 62.58 622 VAL C CA 1
ATOM 2845 C C . VAL C 1 622 ? 187.900 177.220 157.968 1.00 62.58 622 VAL C C 1
ATOM 2846 O O . VAL C 1 622 ? 188.209 177.308 159.163 1.00 62.58 622 VAL C O 1
ATOM 2850 N N . GLU C 1 623 ? 188.823 177.111 157.008 1.00 64.00 623 GLU C N 1
ATOM 2851 C CA . GLU C 1 623 ? 190.243 177.126 157.347 1.00 64.00 623 GLU C CA 1
ATOM 2852 C C . GLU C 1 623 ? 190.653 178.464 157.951 1.00 64.00 623 GLU C C 1
ATOM 2853 O O . GLU C 1 623 ? 191.429 178.507 158.913 1.00 64.00 623 GLU C O 1
ATOM 2855 N N . ARG C 1 624 ? 190.145 179.567 157.400 1.00 68.44 624 ARG C N 1
ATOM 2856 C CA . ARG C 1 624 ? 190.473 180.887 157.924 1.00 68.44 624 ARG C CA 1
ATOM 2857 C C . ARG C 1 624 ? 189.730 181.212 159.214 1.00 68.44 624 ARG C C 1
ATOM 2858 O O . ARG C 1 624 ? 190.177 182.083 159.967 1.00 68.44 624 ARG C O 1
ATOM 2866 N N . MET C 1 625 ? 188.615 180.533 159.487 1.00 69.68 625 MET C N 1
ATOM 2867 C CA . MET C 1 625 ? 187.822 180.844 160.670 1.00 69.68 625 MET C CA 1
ATOM 2868 C C . MET C 1 625 ? 188.452 180.304 161.949 1.00 69.68 625 MET C C 1
ATOM 2869 O O . MET C 1 625 ? 188.294 180.912 163.014 1.00 69.68 625 MET C O 1
ATOM 2874 N N . VAL C 1 626 ? 189.160 179.182 161.869 1.00 71.68 626 VAL C N 1
ATOM 2875 C CA . VAL C 1 626 ? 189.754 178.565 163.051 1.00 71.68 626 VAL C CA 1
ATOM 2876 C C . VAL C 1 626 ? 190.915 179.403 163.572 1.00 71.68 626 VAL C C 1
ATOM 2877 O O . VAL C 1 626 ? 191.428 180.277 162.873 1.00 71.68 626 VAL C O 1
ATOM 2881 N N . SER C 1 781 ? 197.874 185.676 154.243 1.00 74.02 781 SER C N 1
ATOM 2882 C CA . SER C 1 781 ? 196.725 184.786 154.272 1.00 74.02 781 SER C CA 1
ATOM 2883 C C . SER C 1 781 ? 196.282 184.320 152.892 1.00 74.02 781 SER C C 1
ATOM 2884 O O . SER C 1 781 ? 195.389 183.469 152.804 1.00 74.02 781 SER C O 1
ATOM 2887 N N . ALA C 1 782 ? 196.880 184.836 151.823 1.00 69.66 782 ALA C N 1
ATOM 2888 C CA . ALA C 1 782 ? 196.504 184.431 150.480 1.00 69.66 782 ALA C CA 1
ATOM 2889 C C . ALA C 1 782 ? 196.941 182.995 150.207 1.00 69.66 782 ALA C C 1
ATOM 2890 O O . ALA C 1 782 ? 197.791 182.430 150.901 1.00 69.66 782 ALA C O 1
ATOM 2892 N N . LEU C 1 783 ? 196.331 182.401 149.184 1.00 65.36 783 LEU C N 1
ATOM 2893 C CA . LEU C 1 783 ? 196.716 181.061 148.763 1.00 65.36 783 LEU C CA 1
ATOM 2894 C C . LEU C 1 783 ? 198.174 181.049 148.325 1.00 65.36 783 LEU C C 1
ATOM 2895 O O . LEU C 1 783 ? 198.621 181.932 147.588 1.00 65.36 783 LEU C O 1
ATOM 2900 N N . SER C 1 784 ? 198.919 180.054 148.792 1.00 68.77 784 SER C N 1
ATOM 2901 C CA . SER C 1 784 ? 200.321 179.923 148.433 1.00 68.77 784 SER C CA 1
ATOM 2902 C C . SER C 1 784 ? 200.462 179.148 147.126 1.00 68.77 784 SER C C 1
ATOM 2903 O O . SER C 1 784 ? 199.498 178.601 146.587 1.00 68.77 784 SER C O 1
ATOM 2906 N N . LEU C 1 785 ? 201.692 179.113 146.608 1.00 66.94 785 LEU C N 1
ATOM 2907 C CA . LEU C 1 785 ? 201.947 178.384 145.370 1.00 66.94 785 LEU C CA 1
ATOM 2908 C C . LEU C 1 785 ? 201.765 176.883 145.556 1.00 66.94 785 LEU C C 1
ATOM 2909 O O . LEU C 1 785 ? 201.452 176.174 144.593 1.00 66.94 785 LEU C O 1
ATOM 2914 N N . SER C 1 786 ? 201.943 176.385 146.781 1.00 69.66 786 SER C N 1
ATOM 2915 C CA . SER C 1 786 ? 201.817 174.956 147.037 1.00 69.66 786 SER C CA 1
ATOM 2916 C C . SER C 1 786 ? 200.382 174.462 146.914 1.00 69.66 786 SER C C 1
ATOM 2917 O O . SER C 1 786 ? 200.171 173.271 146.663 1.00 69.66 786 SER C O 1
ATOM 2920 N N . ASN C 1 787 ? 199.393 175.341 147.087 1.00 69.20 787 ASN C N 1
ATOM 2921 C CA . ASN C 1 787 ? 198.001 174.922 146.966 1.00 69.20 787 ASN C CA 1
ATOM 2922 C C . ASN C 1 787 ? 197.624 174.589 145.530 1.00 69.20 787 ASN C C 1
ATOM 2923 O O . ASN C 1 787 ? 196.769 173.726 145.303 1.00 69.20 787 ASN C O 1
ATOM 2928 N N . VAL C 1 788 ? 198.243 175.253 144.554 1.00 61.86 788 VAL C N 1
ATOM 2929 C CA . VAL C 1 788 ? 197.948 175.036 143.146 1.00 61.86 788 VAL C CA 1
ATOM 2930 C C . VAL C 1 788 ? 199.155 174.509 142.380 1.00 61.86 788 VAL C C 1
ATOM 2931 O O . VAL C 1 788 ? 199.186 174.586 141.151 1.00 61.86 788 VAL C O 1
ATOM 2935 N N . ALA C 1 789 ? 200.154 173.967 143.083 1.00 61.88 789 ALA C N 1
ATOM 2936 C CA . ALA C 1 789 ? 201.331 173.433 142.404 1.00 61.88 789 ALA C CA 1
ATOM 2937 C C . ALA C 1 789 ? 200.979 172.247 141.517 1.00 61.88 789 ALA C C 1
ATOM 2938 O O . ALA C 1 789 ? 201.607 172.045 140.469 1.00 61.88 789 ALA C O 1
ATOM 2940 N N . GLY C 1 790 ? 199.988 171.451 141.920 1.00 63.26 790 GLY C N 1
ATOM 2941 C CA . GLY C 1 790 ? 199.562 170.339 141.088 1.00 63.26 790 GLY C CA 1
ATOM 2942 C C . GLY C 1 790 ? 199.041 170.789 139.737 1.00 63.26 790 GLY C C 1
ATOM 2943 O O . GLY C 1 790 ? 199.269 170.128 138.723 1.00 63.26 790 GLY C O 1
ATOM 2944 N N . VAL C 1 791 ? 198.341 171.925 139.705 1.00 60.42 791 VAL C N 1
ATOM 2945 C CA . VAL C 1 791 ? 197.821 172.443 138.444 1.00 60.42 791 VAL C CA 1
ATOM 2946 C C . VAL C 1 791 ? 198.964 172.836 137.516 1.00 60.42 791 VAL C C 1
ATOM 2947 O O . VAL C 1 791 ? 198.928 172.562 136.311 1.00 60.42 791 VAL C O 1
ATOM 2951 N N . PHE C 1 792 ? 199.993 173.493 138.060 1.00 61.35 792 PHE C N 1
ATOM 2952 C CA . PHE C 1 792 ? 201.149 173.863 137.247 1.00 61.35 792 PHE C CA 1
ATOM 2953 C C . PHE C 1 792 ? 201.899 172.631 136.750 1.00 61.35 792 PHE C C 1
ATOM 2954 O O . PHE C 1 792 ? 202.362 172.597 135.602 1.00 61.35 792 PHE C O 1
ATOM 2962 N N . TYR C 1 793 ? 202.041 171.612 137.603 1.00 65.15 793 TYR C N 1
ATOM 2963 C CA . TYR C 1 793 ? 202.675 170.373 137.159 1.00 65.15 793 TYR C CA 1
ATOM 2964 C C . TYR C 1 793 ? 201.870 169.713 136.045 1.00 65.15 793 TYR C C 1
ATOM 2965 O O . TYR C 1 793 ? 202.440 169.210 135.068 1.00 65.15 793 TYR C O 1
ATOM 2974 N N . ILE C 1 794 ? 200.541 169.713 136.175 1.00 63.41 794 ILE C N 1
ATOM 2975 C CA . ILE C 1 794 ? 199.680 169.164 135.133 1.00 63.41 794 ILE C CA 1
ATOM 2976 C C . ILE C 1 794 ? 199.853 169.944 133.837 1.00 63.41 794 ILE C C 1
ATOM 2977 O O . ILE C 1 794 ? 199.911 169.361 132.749 1.00 63.41 794 ILE C O 1
ATOM 2982 N N . LEU C 1 795 ? 199.938 171.273 133.932 1.00 65.60 795 LEU C N 1
ATOM 2983 C CA . LEU C 1 795 ? 200.135 172.096 132.741 1.00 65.60 795 LEU C CA 1
ATOM 2984 C C . LEU C 1 795 ? 201.458 171.778 132.054 1.00 65.60 795 LEU C C 1
ATOM 2985 O O . LEU C 1 795 ? 201.512 171.645 130.825 1.00 65.60 795 LEU C O 1
ATOM 2990 N N . ILE C 1 796 ? 202.537 171.657 132.830 1.00 68.94 796 ILE C N 1
ATOM 2991 C CA . ILE C 1 796 ? 203.842 171.359 132.242 1.00 68.94 796 ILE C CA 1
ATOM 2992 C C . ILE C 1 796 ? 203.826 169.990 131.574 1.00 68.94 796 ILE C C 1
ATOM 2993 O O . ILE C 1 796 ? 204.315 169.822 130.445 1.00 68.94 796 ILE C O 1
ATOM 2998 N N . GLY C 1 797 ? 203.262 168.990 132.256 1.00 69.95 797 GLY C N 1
ATOM 2999 C CA . GLY C 1 797 ? 203.174 167.665 131.667 1.00 69.95 797 GLY C CA 1
ATOM 3000 C C . GLY C 1 797 ? 202.326 167.641 130.410 1.00 69.95 797 GLY C C 1
ATOM 3001 O O . GLY C 1 797 ? 202.662 166.960 129.438 1.00 69.95 797 GLY C O 1
ATOM 3002 N N . GLY C 1 798 ? 201.221 168.388 130.409 1.00 70.81 798 GLY C N 1
ATOM 3003 C CA . GLY C 1 798 ? 200.383 168.456 129.225 1.00 70.81 798 GLY C CA 1
ATOM 3004 C C . GLY C 1 798 ? 201.081 169.114 128.052 1.00 70.81 798 GLY C C 1
ATOM 3005 O O . GLY C 1 798 ? 200.951 168.661 126.914 1.00 70.81 798 GLY C O 1
ATOM 3006 N N . LEU C 1 799 ? 201.829 170.190 128.310 1.00 70.35 799 LEU C N 1
ATOM 3007 C CA . LEU C 1 799 ? 202.589 170.825 127.236 1.00 70.35 799 LEU C CA 1
ATOM 3008 C C . LEU C 1 799 ? 203.643 169.879 126.670 1.00 70.35 799 LEU C C 1
ATOM 3009 O O . LEU C 1 799 ? 203.810 169.784 125.446 1.00 70.35 799 LEU C O 1
ATOM 3014 N N . GLY C 1 800 ? 204.359 169.165 127.542 1.00 75.84 800 GLY C N 1
ATOM 3015 C CA . GLY C 1 800 ? 205.341 168.206 127.054 1.00 75.84 800 GLY C CA 1
ATOM 3016 C C . GLY C 1 800 ? 204.712 167.088 126.242 1.00 75.84 800 GLY C C 1
ATOM 3017 O O . GLY C 1 800 ? 205.216 166.716 125.175 1.00 75.84 800 GLY C O 1
ATOM 3018 N N . LEU C 1 801 ? 203.593 166.545 126.729 1.00 78.81 801 LEU C N 1
ATOM 3019 C CA . LEU C 1 801 ? 202.894 165.493 126.001 1.00 78.81 801 LEU C CA 1
ATOM 3020 C C . LEU C 1 801 ? 202.383 166.002 124.660 1.00 78.81 801 LEU C C 1
ATOM 3021 O O . LEU C 1 801 ? 202.426 165.280 123.659 1.00 78.81 801 LEU C O 1
ATOM 3026 N N . ALA C 1 802 ? 201.887 167.240 124.622 1.00 78.50 802 ALA C N 1
ATOM 3027 C CA . ALA C 1 802 ? 201.400 167.808 123.371 1.00 78.50 802 ALA C CA 1
ATOM 3028 C C . ALA C 1 802 ? 202.530 167.991 122.368 1.00 78.50 802 ALA C C 1
ATOM 3029 O O . ALA C 1 802 ? 202.350 167.741 121.172 1.00 78.50 802 ALA C O 1
ATOM 3031 N N . MET C 1 803 ? 203.702 168.435 122.831 1.00 82.59 803 MET C N 1
ATOM 3032 C CA . MET C 1 803 ? 204.846 168.532 121.926 1.00 82.59 803 MET C CA 1
ATOM 3033 C C . MET C 1 803 ? 205.249 167.159 121.397 1.00 82.59 803 MET C C 1
ATOM 3034 O O . MET C 1 803 ? 205.565 167.009 120.208 1.00 82.59 803 MET C O 1
ATOM 3039 N N . LEU C 1 804 ? 205.239 166.142 122.264 1.00 86.44 804 LEU C N 1
ATOM 3040 C CA . LEU C 1 804 ? 205.558 164.789 121.810 1.00 86.44 804 LEU C CA 1
ATOM 3041 C C . LEU C 1 804 ? 204.551 164.299 120.773 1.00 86.44 804 LEU C C 1
ATOM 3042 O O . LEU C 1 804 ? 204.929 163.689 119.763 1.00 86.44 804 LEU C O 1
ATOM 3047 N N . VAL C 1 805 ? 203.262 164.556 121.006 1.00 86.15 805 VAL C N 1
ATOM 3048 C CA . VAL C 1 805 ? 202.230 164.145 120.058 1.00 86.15 805 VAL C CA 1
ATOM 3049 C C . VAL C 1 805 ? 202.384 164.898 118.743 1.00 86.15 805 VAL C C 1
ATOM 3050 O O . VAL C 1 805 ? 202.151 164.342 117.664 1.00 86.15 805 VAL C O 1
ATOM 3054 N N . ALA C 1 806 ? 202.772 166.173 118.809 1.00 88.92 806 ALA C N 1
ATOM 3055 C CA . ALA C 1 806 ? 203.019 166.932 117.588 1.00 88.92 806 ALA C CA 1
ATOM 3056 C C . ALA C 1 806 ? 204.172 166.333 116.794 1.00 88.92 806 ALA C C 1
ATOM 3057 O O . ALA C 1 806 ? 204.101 166.229 115.564 1.00 88.92 806 ALA C O 1
ATOM 3059 N N . LEU C 1 807 ? 205.243 165.929 117.482 1.00 91.24 807 LEU C N 1
ATOM 3060 C CA . LEU C 1 807 ? 206.357 165.281 116.793 1.00 91.24 807 LEU C CA 1
ATOM 3061 C C . LEU C 1 807 ? 205.915 163.969 116.149 1.00 91.24 807 LEU C C 1
ATOM 3062 O O . LEU C 1 807 ? 206.271 163.679 114.998 1.00 91.24 807 LEU C O 1
ATOM 3067 N N . ILE C 1 808 ? 205.132 163.169 116.876 1.00 94.53 808 ILE C N 1
ATOM 3068 C CA . ILE C 1 808 ? 204.659 161.895 116.337 1.00 94.53 808 ILE C CA 1
ATOM 3069 C C . ILE C 1 808 ? 203.774 162.127 115.117 1.00 94.53 808 ILE C C 1
ATOM 3070 O O . ILE C 1 808 ? 203.879 161.416 114.108 1.00 94.53 808 ILE C O 1
ATOM 3075 N N . GLU C 1 809 ? 202.887 163.121 115.191 1.00 97.32 809 GLU C N 1
ATOM 3076 C CA . GLU C 1 809 ? 202.015 163.437 114.066 1.00 97.32 809 GLU C CA 1
ATOM 3077 C C . GLU C 1 809 ? 202.816 163.927 112.867 1.00 97.32 809 GLU C C 1
ATOM 3078 O O . GLU C 1 809 ? 202.488 163.597 111.724 1.00 97.32 809 GLU C O 1
ATOM 3080 N N . PHE C 1 810 ? 203.860 164.725 113.106 1.00 101.80 810 PHE C N 1
ATOM 3081 C CA . PHE C 1 810 ? 204.739 165.147 112.020 1.00 101.80 810 PHE C CA 1
ATOM 3082 C C . PHE C 1 810 ? 205.370 163.938 111.340 1.00 101.80 810 PHE C C 1
ATOM 3083 O O . PHE C 1 810 ? 205.350 163.818 110.108 1.00 101.80 810 PHE C O 1
ATOM 3091 N N . CYS C 1 811 ? 205.919 163.017 112.138 1.00 102.65 811 CYS C N 1
ATOM 3092 C CA . CYS C 1 811 ? 206.563 161.838 111.564 1.00 102.65 811 CYS C CA 1
ATOM 3093 C C . CYS C 1 811 ? 205.572 160.991 110.772 1.00 102.65 811 CYS C C 1
ATOM 3094 O O . CYS C 1 811 ? 205.905 160.478 109.698 1.00 102.65 811 CYS C O 1
ATOM 3097 N N . TYR C 1 812 ? 204.350 160.831 111.285 1.00 106.06 812 TYR C N 1
ATOM 3098 C CA . TYR C 1 812 ? 203.369 160.007 110.585 1.00 106.06 812 TYR C CA 1
ATOM 3099 C C . TYR C 1 812 ? 202.879 160.680 109.307 1.00 106.06 812 TYR C C 1
ATOM 3100 O O . TYR C 1 812 ? 202.745 160.024 108.267 1.00 106.06 812 TYR C O 1
ATOM 3109 N N . LYS C 1 813 ? 202.604 161.986 109.362 1.00 105.71 813 LYS C N 1
ATOM 3110 C CA . LYS C 1 813 ? 202.060 162.685 108.203 1.00 105.71 813 LYS C CA 1
ATOM 3111 C C . LYS C 1 813 ? 203.108 162.847 107.110 1.00 105.71 813 LYS C C 1
ATOM 3112 O O . LYS C 1 813 ? 202.766 162.935 105.925 1.00 105.71 813 LYS C O 1
ATOM 3114 N N . SER C 1 814 ? 204.388 162.908 107.488 1.00 108.63 814 SER C N 1
ATOM 3115 C CA . SER C 1 814 ? 205.444 162.977 106.484 1.00 108.63 814 SER C CA 1
ATOM 3116 C C . SER C 1 814 ? 205.442 161.736 105.600 1.00 108.63 814 SER C C 1
ATOM 3117 O O . SER C 1 814 ? 205.599 161.834 104.377 1.00 108.63 814 SER C O 1
ATOM 3119 N N . ARG C 1 815 ? 205.263 160.563 106.199 1.00 107.13 815 ARG C N 1
ATOM 3120 C CA . ARG C 1 815 ? 205.205 159.317 105.445 1.00 107.13 815 ARG C CA 1
ATOM 3121 C C . ARG C 1 815 ? 203.830 159.130 104.813 1.00 107.13 815 ARG C C 1
ATOM 3122 O O . ARG C 1 815 ? 203.696 158.488 103.772 1.00 107.13 815 ARG C O 1
ATOM 3124 N N . GLN D 2 509 ? 170.434 165.269 163.288 1.00 94.79 509 GLN D N 1
ATOM 3125 C CA . GLN D 2 509 ? 171.753 165.003 162.724 1.00 94.79 509 GLN D CA 1
ATOM 3126 C C . GLN D 2 509 ? 171.813 165.414 161.256 1.00 94.79 509 GLN D C 1
ATOM 3127 O O . GLN D 2 509 ? 170.870 166.003 160.728 1.00 94.79 509 GLN D O 1
ATOM 3129 N N . LYS D 2 510 ? 172.931 165.101 160.604 1.00 94.52 510 LYS D N 1
ATOM 3130 C CA . LYS D 2 510 ? 173.101 165.405 159.186 1.00 94.52 510 LYS D CA 1
ATOM 3131 C C . LYS D 2 510 ? 172.133 164.555 158.372 1.00 94.52 510 LYS D C 1
ATOM 3132 O O . LYS D 2 510 ? 172.281 163.331 158.298 1.00 94.52 510 LYS D O 1
ATOM 3134 N N . SER D 2 511 ? 171.143 165.201 157.763 1.00 92.86 511 SER D N 1
ATOM 3135 C CA . SER D 2 511 ? 170.118 164.480 157.024 1.00 92.86 511 SER D CA 1
ATOM 3136 C C . SER D 2 511 ? 170.697 163.850 155.762 1.00 92.86 511 SER D C 1
ATOM 3137 O O . SER D 2 511 ? 171.716 164.293 155.227 1.00 92.86 511 SER D O 1
ATOM 3140 N N . LYS D 2 512 ? 170.033 162.802 155.295 1.00 87.78 512 LYS D N 1
ATOM 3141 C CA . LYS D 2 512 ? 170.471 162.120 154.084 1.00 87.78 512 LYS D CA 1
ATOM 3142 C C . LYS D 2 512 ? 170.262 163.028 152.878 1.00 87.78 512 LYS D C 1
ATOM 3143 O O . LYS D 2 512 ? 169.148 163.524 152.668 1.00 87.78 512 LYS D O 1
ATOM 3145 N N . PRO D 2 513 ? 171.298 163.287 152.080 1.00 80.81 513 PRO D N 1
ATOM 3146 C CA . PRO D 2 513 ? 171.114 164.114 150.882 1.00 80.81 513 PRO D CA 1
ATOM 3147 C C . PRO D 2 513 ? 170.083 163.505 149.944 1.00 80.81 513 PRO D C 1
ATOM 3148 O O . PRO D 2 513 ? 170.068 162.296 149.707 1.00 80.81 513 PRO D O 1
ATOM 3152 N N . GLY D 2 514 ? 169.217 164.361 149.407 1.00 74.74 514 GLY D N 1
ATOM 3153 C CA . GLY D 2 514 ? 168.190 163.907 148.497 1.00 74.74 514 GLY D CA 1
ATOM 3154 C C . GLY D 2 514 ? 168.701 163.737 147.080 1.00 74.74 514 GLY D C 1
ATOM 3155 O O . GLY D 2 514 ? 169.826 164.105 146.741 1.00 74.74 514 GLY D O 1
ATOM 3156 N N . VAL D 2 515 ? 167.844 163.154 146.241 1.00 71.26 515 VAL D N 1
ATOM 3157 C CA . VAL D 2 515 ? 168.179 162.999 144.828 1.00 71.26 515 VAL D CA 1
ATOM 3158 C C . VAL D 2 515 ? 168.294 164.365 144.163 1.00 71.26 515 VAL D C 1
ATOM 3159 O O . VAL D 2 515 ? 169.236 164.634 143.410 1.00 71.26 515 VAL D O 1
ATOM 3163 N N . PHE D 2 516 ? 167.342 165.252 144.444 1.00 70.72 516 PHE D N 1
ATOM 3164 C CA . PHE D 2 516 ? 167.331 166.612 143.908 1.00 70.72 516 PHE D CA 1
ATOM 3165 C C . PHE D 2 516 ? 167.855 167.622 144.919 1.00 70.72 516 PHE D C 1
ATOM 3166 O O . PHE D 2 516 ? 167.355 168.747 145.005 1.00 70.72 516 PHE D O 1
ATOM 3174 N N . SER D 2 517 ? 168.864 167.235 145.703 1.00 69.65 517 SER D N 1
ATOM 3175 C CA . SER D 2 517 ? 169.439 168.140 146.692 1.00 69.65 517 SER D CA 1
ATOM 3176 C C . SER D 2 517 ? 170.114 169.347 146.053 1.00 69.65 517 SER D C 1
ATOM 3177 O O . SER D 2 517 ? 170.371 170.337 146.745 1.00 69.65 517 SER D O 1
ATOM 3180 N N . PHE D 2 518 ? 170.410 169.292 144.754 1.00 64.60 518 PHE D N 1
ATOM 3181 C CA . PHE D 2 518 ? 171.020 170.431 144.080 1.00 64.60 518 PHE D CA 1
ATOM 3182 C C . PHE D 2 518 ? 170.040 171.576 143.848 1.00 64.60 518 PHE D C 1
ATOM 3183 O O . PHE D 2 518 ? 170.472 172.664 143.454 1.00 64.60 518 PHE D O 1
ATOM 3191 N N . LEU D 2 519 ? 168.748 171.361 144.085 1.00 66.14 519 LEU D N 1
ATOM 3192 C CA . LEU D 2 519 ? 167.748 172.420 144.031 1.00 66.14 519 LEU D CA 1
ATOM 3193 C C . LEU D 2 519 ? 167.602 173.165 145.352 1.00 66.14 519 LEU D C 1
ATOM 3194 O O . LEU D 2 519 ? 166.810 174.108 145.430 1.00 66.14 519 LEU D O 1
ATOM 3199 N N . ASP D 2 520 ? 168.332 172.758 146.389 1.00 65.92 520 ASP D N 1
ATOM 3200 C CA . ASP D 2 520 ? 168.244 173.446 147.675 1.00 65.92 520 ASP D CA 1
ATOM 3201 C C . ASP D 2 520 ? 168.627 174.924 147.631 1.00 65.92 520 ASP D C 1
ATOM 3202 O O . ASP D 2 520 ? 167.939 175.719 148.293 1.00 65.92 520 ASP D O 1
ATOM 3207 N N . PRO D 2 521 ? 169.686 175.359 146.933 1.00 60.25 521 PRO D N 1
ATOM 3208 C CA . PRO D 2 521 ? 170.067 176.783 147.014 1.00 60.25 521 PRO D CA 1
ATOM 3209 C C . PRO D 2 521 ? 168.965 177.756 146.625 1.00 60.25 521 PRO D C 1
ATOM 3210 O O . PRO D 2 521 ? 168.865 178.828 147.235 1.00 60.25 521 PRO D O 1
ATOM 3214 N N . LEU D 2 522 ? 168.138 177.430 145.637 1.00 60.08 522 LEU D N 1
ATOM 3215 C CA . LEU D 2 522 ? 167.069 178.314 145.193 1.00 60.08 522 LEU D CA 1
ATOM 3216 C C . LEU D 2 522 ? 165.716 177.674 145.465 1.00 60.08 522 LEU D C 1
ATOM 3217 O O . LEU D 2 522 ? 165.541 176.466 145.284 1.00 60.08 522 LEU D O 1
ATOM 3222 N N . ALA D 2 523 ? 164.761 178.490 145.902 1.00 63.90 523 ALA D N 1
ATOM 3223 C CA . ALA D 2 523 ? 163.423 177.991 146.181 1.00 63.90 523 ALA D CA 1
ATOM 3224 C C . ALA D 2 523 ? 162.749 177.518 144.898 1.00 63.90 523 ALA D C 1
ATOM 3225 O O . ALA D 2 523 ? 163.069 177.971 143.797 1.00 63.90 523 ALA D O 1
ATOM 3227 N N . TYR D 2 524 ? 161.807 176.582 145.053 1.00 67.71 524 TYR D N 1
ATOM 3228 C CA . TYR D 2 524 ? 161.107 176.034 143.896 1.00 67.71 524 TYR D CA 1
ATOM 3229 C C . TYR D 2 524 ? 160.315 177.106 143.159 1.00 67.71 524 TYR D C 1
ATOM 3230 O O . TYR D 2 524 ? 160.112 177.002 141.942 1.00 67.71 524 TYR D O 1
ATOM 3239 N N . GLU D 2 525 ? 159.863 178.139 143.873 1.00 66.39 525 GLU D N 1
ATOM 3240 C CA . GLU D 2 525 ? 159.205 179.259 143.209 1.00 66.39 525 GLU D CA 1
ATOM 3241 C C . GLU D 2 525 ? 160.150 179.945 142.233 1.00 66.39 525 GLU D C 1
ATOM 3242 O O . GLU D 2 525 ? 159.751 180.302 141.119 1.00 66.39 525 GLU D O 1
ATOM 3244 N N . ILE D 2 526 ? 161.412 180.126 142.630 1.00 64.73 526 ILE D N 1
ATOM 3245 C CA . ILE D 2 526 ? 162.390 180.739 141.736 1.00 64.73 526 ILE D CA 1
ATOM 3246 C C . ILE D 2 526 ? 162.643 179.848 140.527 1.00 64.73 526 ILE D C 1
ATOM 3247 O O . ILE D 2 526 ? 162.791 180.337 139.405 1.00 64.73 526 ILE D O 1
ATOM 3252 N N . TRP D 2 527 ? 162.698 178.529 140.732 1.00 63.57 527 TRP D N 1
ATOM 3253 C CA . TRP D 2 527 ? 162.901 177.618 139.607 1.00 63.57 527 TRP D CA 1
ATOM 3254 C C . TRP D 2 527 ? 161.740 177.690 138.618 1.00 63.57 527 TRP D C 1
ATOM 3255 O O . TRP D 2 527 ? 161.950 177.745 137.398 1.00 63.57 527 TRP D O 1
ATOM 3266 N N . MET D 2 528 ? 160.507 177.695 139.129 1.00 68.94 528 MET D N 1
ATOM 3267 C CA . MET D 2 528 ? 159.339 177.811 138.260 1.00 68.94 528 MET D CA 1
ATOM 3268 C C . MET D 2 528 ? 159.332 179.146 137.521 1.00 68.94 528 MET D C 1
ATOM 3269 O O . MET D 2 528 ? 159.013 179.207 136.323 1.00 68.94 528 MET D O 1
ATOM 3274 N N . CYS D 2 529 ? 159.684 180.228 138.221 1.00 64.72 529 CYS D N 1
ATOM 3275 C CA . CYS D 2 529 ? 159.755 181.534 137.580 1.00 64.72 529 CYS D CA 1
ATOM 3276 C C . CYS D 2 529 ? 160.842 181.565 136.515 1.00 64.72 529 CYS D C 1
ATOM 3277 O O . CYS D 2 529 ? 160.680 182.215 135.481 1.00 64.72 529 CYS D O 1
ATOM 3280 N N . ILE D 2 530 ? 161.954 180.866 136.747 1.00 62.56 530 ILE D N 1
ATOM 3281 C CA . ILE D 2 530 ? 163.009 180.773 135.741 1.00 62.56 530 ILE D CA 1
ATOM 3282 C C . ILE D 2 530 ? 162.506 180.041 134.505 1.00 62.56 530 ILE D C 1
ATOM 3283 O O . ILE D 2 530 ? 162.787 180.445 133.371 1.00 62.56 530 ILE D O 1
ATOM 3288 N N . VAL D 2 531 ? 161.765 178.949 134.701 1.00 64.96 531 VAL D N 1
ATOM 3289 C CA . VAL D 2 531 ? 161.236 178.204 133.557 1.00 64.96 531 VAL D CA 1
ATOM 3290 C C . VAL D 2 531 ? 160.293 179.083 132.739 1.00 64.96 531 VAL D C 1
ATOM 3291 O O . VAL D 2 531 ? 160.407 179.178 131.506 1.00 64.96 531 VAL D O 1
ATOM 3295 N N . PHE D 2 532 ? 159.352 179.750 133.414 1.00 66.49 532 PHE D N 1
ATOM 3296 C CA . PHE D 2 532 ? 158.428 180.615 132.683 1.00 66.49 532 PHE D CA 1
ATOM 3297 C C . PHE D 2 532 ? 159.133 181.814 132.061 1.00 66.49 532 PHE D C 1
ATOM 3298 O O . PHE D 2 532 ? 158.743 182.257 130.977 1.00 66.49 532 PHE D O 1
ATOM 3306 N N . ALA D 2 533 ? 160.170 182.345 132.711 1.00 64.71 533 ALA D N 1
ATOM 3307 C CA . ALA D 2 533 ? 160.923 183.447 132.127 1.00 64.71 533 ALA D CA 1
ATOM 3308 C C . ALA D 2 533 ? 161.669 183.002 130.878 1.00 64.71 533 ALA D C 1
ATOM 3309 O O . ALA D 2 533 ? 161.736 183.744 129.897 1.00 64.71 533 ALA D O 1
ATOM 3311 N N . TYR D 2 534 ? 162.236 181.796 130.900 1.00 62.45 534 TYR D N 1
ATOM 3312 C CA . TYR D 2 534 ? 162.883 181.249 129.712 1.00 62.45 534 TYR D CA 1
ATOM 3313 C C . TYR D 2 534 ? 161.890 181.121 128.564 1.00 62.45 534 TYR D C 1
ATOM 3314 O O . TYR D 2 534 ? 162.167 181.539 127.430 1.00 62.45 534 TYR D O 1
ATOM 3323 N N . ILE D 2 535 ? 160.711 180.562 128.851 1.00 64.97 535 ILE D N 1
ATOM 3324 C CA . ILE D 2 535 ? 159.693 180.407 127.812 1.00 64.97 535 ILE D CA 1
ATOM 3325 C C . ILE D 2 535 ? 159.278 181.770 127.267 1.00 64.97 535 ILE D C 1
ATOM 3326 O O . ILE D 2 535 ? 159.170 181.969 126.049 1.00 64.97 535 ILE D O 1
ATOM 3331 N N . GLY D 2 536 ? 159.053 182.733 128.163 1.00 66.83 536 GLY D N 1
ATOM 3332 C CA . GLY D 2 536 ? 158.631 184.056 127.734 1.00 66.83 536 GLY D CA 1
ATOM 3333 C C . GLY D 2 536 ? 159.685 184.782 126.922 1.00 66.83 536 GLY D C 1
ATOM 3334 O O . GLY D 2 536 ? 159.365 185.448 125.936 1.00 66.83 536 GLY D O 1
ATOM 3335 N N . VAL D 2 537 ? 160.953 184.677 127.327 1.00 64.82 537 VAL D N 1
ATOM 3336 C CA . VAL D 2 537 ? 162.030 185.307 126.569 1.00 64.82 537 VAL D CA 1
ATOM 3337 C C . VAL D 2 537 ? 162.128 184.696 125.181 1.00 64.82 537 VAL D C 1
ATOM 3338 O O . VAL D 2 537 ? 162.296 185.410 124.186 1.00 64.82 537 VAL D O 1
ATOM 3342 N N . SER D 2 538 ? 162.017 183.367 125.085 1.00 67.43 538 SER D N 1
ATOM 3343 C CA . SER D 2 538 ? 162.048 182.735 123.770 1.00 67.43 538 SER D CA 1
ATOM 3344 C C . SER D 2 538 ? 160.889 183.211 122.899 1.00 67.43 538 SER D C 1
ATOM 3345 O O . SER D 2 538 ? 161.080 183.531 121.718 1.00 67.43 538 SER D O 1
ATOM 3348 N N . VAL D 2 539 ? 159.684 183.284 123.472 1.00 71.49 539 VAL D N 1
ATOM 3349 C CA . VAL D 2 539 ? 158.518 183.712 122.702 1.00 71.49 539 VAL D CA 1
ATOM 3350 C C . VAL D 2 539 ? 158.676 185.157 122.242 1.00 71.49 539 VAL D C 1
ATOM 3351 O O . VAL D 2 539 ? 158.396 185.490 121.082 1.00 71.49 539 VAL D O 1
ATOM 3355 N N . VAL D 2 540 ? 159.121 186.038 123.141 1.00 70.09 540 VAL D N 1
ATOM 3356 C CA . VAL D 2 540 ? 159.287 187.447 122.795 1.00 70.09 540 VAL D CA 1
ATOM 3357 C C . VAL D 2 540 ? 160.351 187.612 121.719 1.00 70.09 540 VAL D C 1
ATOM 3358 O O . VAL D 2 540 ? 160.179 188.390 120.774 1.00 70.09 540 VAL D O 1
ATOM 3362 N N . LEU D 2 541 ? 161.470 186.894 121.847 1.00 69.17 541 LEU D N 1
ATOM 3363 C CA . LEU D 2 541 ? 162.520 186.987 120.839 1.00 69.17 541 LEU D CA 1
ATOM 3364 C C . LEU D 2 541 ? 162.027 186.503 119.483 1.00 69.17 541 LEU D C 1
ATOM 3365 O O . LEU D 2 541 ? 162.309 187.129 118.455 1.00 69.17 541 LEU D O 1
ATOM 3370 N N . PHE D 2 542 ? 161.277 185.397 119.460 1.00 74.56 542 PHE D N 1
ATOM 3371 C CA . PHE D 2 542 ? 160.735 184.901 118.198 1.00 74.56 542 PHE D CA 1
ATOM 3372 C C . PHE D 2 542 ? 159.787 185.915 117.569 1.00 74.56 542 PHE D C 1
ATOM 3373 O O . PHE D 2 542 ? 159.861 186.190 116.364 1.00 74.56 542 PHE D O 1
ATOM 3381 N N . LEU D 2 543 ? 158.886 186.484 118.375 1.00 75.80 543 LEU D N 1
ATOM 3382 C CA . LEU D 2 543 ? 157.929 187.452 117.847 1.00 75.80 543 LEU D CA 1
ATOM 3383 C C . LEU D 2 543 ? 158.635 188.690 117.311 1.00 75.80 543 LEU D C 1
ATOM 3384 O O . LEU D 2 543 ? 158.295 189.192 116.232 1.00 75.80 543 LEU D O 1
ATOM 3389 N N . VAL D 2 544 ? 159.628 189.192 118.049 1.00 77.68 544 VAL D N 1
ATOM 3390 C CA . VAL D 2 544 ? 160.362 190.377 117.616 1.00 77.68 544 VAL D CA 1
ATOM 3391 C C . VAL D 2 544 ? 161.130 190.094 116.331 1.00 77.68 544 VAL D C 1
ATOM 3392 O O . VAL D 2 544 ? 161.140 190.913 115.404 1.00 77.68 544 VAL D O 1
ATOM 3396 N N . SER D 2 545 ? 161.786 188.933 116.252 1.00 79.71 545 SER D N 1
ATOM 3397 C CA . SER D 2 545 ? 162.550 188.601 115.055 1.00 79.71 545 SER D CA 1
ATOM 3398 C C . SER D 2 545 ? 161.643 188.450 113.840 1.00 79.71 545 SER D C 1
ATOM 3399 O O . SER D 2 545 ? 161.985 188.908 112.743 1.00 79.71 545 SER D O 1
ATOM 3402 N N . ARG D 2 546 ? 160.483 187.811 114.011 1.00 84.31 546 ARG D N 1
ATOM 3403 C CA . ARG D 2 546 ? 159.604 187.584 112.868 1.00 84.31 546 ARG D CA 1
ATOM 3404 C C . ARG D 2 546 ? 158.936 188.876 112.413 1.00 84.31 546 ARG D C 1
ATOM 3405 O O . ARG D 2 546 ? 158.903 189.179 111.215 1.00 84.31 546 ARG D O 1
ATOM 3413 N N . PHE D 2 547 ? 158.399 189.657 113.354 1.00 88.29 547 PHE D N 1
ATOM 3414 C CA . PHE D 2 547 ? 157.653 190.854 112.984 1.00 88.29 547 PHE D CA 1
ATOM 3415 C C . PHE D 2 547 ? 158.550 192.013 112.566 1.00 88.29 547 PHE D C 1
ATOM 3416 O O . PHE D 2 547 ? 158.091 192.897 111.835 1.00 88.29 547 PHE D O 1
ATOM 3424 N N . SER D 2 548 ? 159.806 192.033 113.006 1.00 86.35 548 SER D N 1
ATOM 3425 C CA . SER D 2 548 ? 160.767 193.066 112.619 1.00 86.35 548 SER D CA 1
ATOM 3426 C C . SER D 2 548 ? 162.066 192.403 112.167 1.00 86.35 548 SER D C 1
ATOM 3427 O O . SER D 2 548 ? 163.084 192.430 112.870 1.00 86.35 548 SER D O 1
ATOM 3430 N N . PRO D 2 549 ? 162.067 191.797 110.970 1.00 87.37 549 PRO D N 1
ATOM 3431 C CA . PRO D 2 549 ? 163.245 191.088 110.460 1.00 87.37 549 PRO D CA 1
ATOM 3432 C C . PRO D 2 549 ? 164.386 192.029 110.081 1.00 87.37 549 PRO D C 1
ATOM 3433 O O . PRO D 2 549 ? 164.130 193.085 109.501 1.00 87.37 549 PRO D O 1
ATOM 3437 N N . ASN D 2 570 ? 164.047 183.207 108.155 1.00 78.58 570 ASN D N 1
ATOM 3438 C CA . ASN D 2 570 ? 164.392 183.867 109.408 1.00 78.58 570 ASN D CA 1
ATOM 3439 C C . ASN D 2 570 ? 165.336 182.989 110.224 1.00 78.58 570 ASN D C 1
ATOM 3440 O O . ASN D 2 570 ? 165.042 181.822 110.482 1.00 78.58 570 ASN D O 1
ATOM 3445 N N . GLU D 2 571 ? 166.474 183.559 110.625 1.00 74.02 571 GLU D N 1
ATOM 3446 C CA . GLU D 2 571 ? 167.458 182.792 111.383 1.00 74.02 571 GLU D CA 1
ATOM 3447 C C . GLU D 2 571 ? 166.956 182.448 112.779 1.00 74.02 571 GLU D C 1
ATOM 3448 O O . GLU D 2 571 ? 167.308 181.393 113.318 1.00 74.02 571 GLU D O 1
ATOM 3454 N N . PHE D 2 572 ? 166.146 183.318 113.381 1.00 70.82 572 PHE D N 1
ATOM 3455 C CA . PHE D 2 572 ? 165.639 183.104 114.735 1.00 70.82 572 PHE D CA 1
ATOM 3456 C C . PHE D 2 572 ? 164.212 182.569 114.658 1.00 70.82 572 PHE D C 1
ATOM 3457 O O . PHE D 2 572 ? 163.230 183.301 114.781 1.00 70.82 572 PHE D O 1
ATOM 3465 N N . GLY D 2 573 ? 164.105 181.259 114.448 1.00 71.65 573 GLY D N 1
ATOM 3466 C CA . GLY D 2 573 ? 162.843 180.572 114.599 1.00 71.65 573 GLY D CA 1
ATOM 3467 C C . GLY D 2 573 ? 162.553 180.293 116.059 1.00 71.65 573 GLY D C 1
ATOM 3468 O O . GLY D 2 573 ? 163.308 180.663 116.956 1.00 71.65 573 GLY D O 1
ATOM 3469 N N . ILE D 2 574 ? 161.425 179.624 116.302 1.00 70.48 574 ILE D N 1
ATOM 3470 C CA . ILE D 2 574 ? 161.054 179.302 117.677 1.00 70.48 574 ILE D CA 1
ATOM 3471 C C . ILE D 2 574 ? 162.069 178.347 118.298 1.00 70.48 574 ILE D C 1
ATOM 3472 O O . ILE D 2 574 ? 162.512 178.541 119.438 1.00 70.48 574 ILE D O 1
ATOM 3477 N N . PHE D 2 575 ? 162.472 177.315 117.552 1.00 71.95 575 PHE D N 1
ATOM 3478 C CA . PHE D 2 575 ? 163.434 176.351 118.077 1.00 71.95 575 PHE D CA 1
ATOM 3479 C C . PHE D 2 575 ? 164.806 176.989 118.259 1.00 71.95 575 PHE D C 1
ATOM 3480 O O . PHE D 2 575 ? 165.480 176.755 119.271 1.00 71.95 575 PHE D O 1
ATOM 3488 N N . ASN D 2 576 ? 165.233 177.807 117.295 1.00 69.39 576 ASN D N 1
ATOM 3489 C CA . ASN D 2 576 ? 166.524 178.476 117.411 1.00 69.39 576 ASN D CA 1
ATOM 3490 C C . ASN D 2 576 ? 166.527 179.490 118.549 1.00 69.39 576 ASN D C 1
ATOM 3491 O O . ASN D 2 576 ? 167.539 179.648 119.238 1.00 69.39 576 ASN D O 1
ATOM 3496 N N . SER D 2 577 ? 165.409 180.189 118.764 1.00 68.80 577 SER D N 1
ATOM 3497 C CA . SER D 2 577 ? 165.329 181.109 119.896 1.00 68.80 577 SER D CA 1
ATOM 3498 C C . SER D 2 577 ? 165.353 180.359 121.224 1.00 68.80 577 SER D C 1
ATOM 3499 O O . SER D 2 577 ? 165.982 180.815 122.187 1.00 68.80 577 SER D O 1
ATOM 3502 N N . LEU D 2 578 ? 164.671 179.212 121.298 1.00 66.93 578 LEU D N 1
ATOM 3503 C CA . LEU D 2 578 ? 164.751 178.394 122.505 1.00 66.93 578 LEU D CA 1
ATOM 3504 C C . LEU D 2 578 ? 166.183 177.944 122.764 1.00 66.93 578 LEU D C 1
ATOM 3505 O O . LEU D 2 578 ? 166.662 177.988 123.905 1.00 66.93 578 LEU D O 1
ATOM 3510 N N . TRP D 2 579 ? 166.886 177.521 121.710 1.00 65.88 579 TRP D N 1
ATOM 3511 C CA . TRP D 2 579 ? 168.284 177.128 121.859 1.00 65.88 579 TRP D CA 1
ATOM 3512 C C . TRP D 2 579 ? 169.151 178.299 122.300 1.00 65.88 579 TRP D C 1
ATOM 3513 O O . TRP D 2 579 ? 170.039 178.138 123.145 1.00 65.88 579 TRP D O 1
ATOM 3524 N N . PHE D 2 580 ? 168.917 179.484 121.733 1.00 63.61 580 PHE D N 1
ATOM 3525 C CA . PHE D 2 580 ? 169.693 180.658 122.115 1.00 63.61 580 PHE D CA 1
ATOM 3526 C C . PHE D 2 580 ? 169.486 180.993 123.586 1.00 63.61 580 PHE D C 1
ATOM 3527 O O . PHE D 2 580 ? 170.446 181.270 124.313 1.00 63.61 580 PHE D O 1
ATOM 3535 N N . SER D 2 581 ? 168.232 180.968 124.043 1.00 60.74 581 SER D N 1
ATOM 3536 C CA . SER D 2 581 ? 167.955 181.270 125.444 1.00 60.74 581 SER D CA 1
ATOM 3537 C C . SER D 2 581 ? 168.573 180.228 126.370 1.00 60.74 581 SER D C 1
ATOM 3538 O O . SER D 2 581 ? 169.161 180.578 127.403 1.00 60.74 581 SER D O 1
ATOM 3541 N N . LEU D 2 582 ? 168.462 178.944 126.014 1.00 60.04 582 LEU D N 1
ATOM 3542 C CA . LEU D 2 582 ? 169.051 177.897 126.844 1.00 60.04 582 LEU D CA 1
ATOM 3543 C C . LEU D 2 582 ? 170.569 178.027 126.907 1.00 60.04 582 LEU D C 1
ATOM 3544 O O . LEU D 2 582 ? 171.169 177.863 127.975 1.00 60.04 582 LEU D O 1
ATOM 3549 N N . GLY D 2 583 ? 171.207 178.322 125.773 1.00 59.68 583 GLY D N 1
ATOM 3550 C CA . GLY D 2 583 ? 172.648 178.502 125.771 1.00 59.68 583 GLY D CA 1
ATOM 3551 C C . GLY D 2 583 ? 173.086 179.722 126.555 1.00 59.68 583 GLY D C 1
ATOM 3552 O O . GLY D 2 583 ? 174.120 179.700 127.229 1.00 59.68 583 GLY D O 1
ATOM 3553 N N . ALA D 2 584 ? 172.314 180.807 126.471 1.00 56.64 584 ALA D N 1
ATOM 3554 C CA . ALA D 2 584 ? 172.631 182.001 127.246 1.00 56.64 584 ALA D CA 1
ATOM 3555 C C . ALA D 2 584 ? 172.500 181.739 128.740 1.00 56.64 584 ALA D C 1
ATOM 3556 O O . ALA D 2 584 ? 173.309 182.233 129.533 1.00 56.64 584 ALA D O 1
ATOM 3558 N N . PHE D 2 585 ? 171.490 180.965 129.146 1.00 55.23 585 PHE D N 1
ATOM 3559 C CA . PHE D 2 585 ? 171.321 180.689 130.570 1.00 55.23 585 PHE D CA 1
ATOM 3560 C C . PHE D 2 585 ? 172.487 179.875 131.116 1.00 55.23 585 PHE D C 1
ATOM 3561 O O . PHE D 2 585 ? 172.930 180.100 132.248 1.00 55.23 585 PHE D O 1
ATOM 3569 N N . MET D 2 586 ? 173.006 178.936 130.330 1.00 57.32 586 MET D N 1
ATOM 3570 C CA . MET D 2 586 ? 174.131 178.113 130.759 1.00 57.32 586 MET D CA 1
ATOM 3571 C C . MET D 2 586 ? 175.480 178.792 130.546 1.00 57.32 586 MET D C 1
ATOM 3572 O O . MET D 2 586 ? 176.515 178.153 130.765 1.00 57.32 586 MET D O 1
ATOM 3577 N N . GLN D 2 587 ? 175.484 180.061 130.130 1.00 60.32 587 GLN D N 1
ATOM 3578 C CA . GLN D 2 587 ? 176.713 180.829 129.915 1.00 60.32 587 GLN D CA 1
ATOM 3579 C C . GLN D 2 587 ? 177.641 180.137 128.920 1.00 60.32 587 GLN D C 1
ATOM 3580 O O . GLN D 2 587 ? 178.861 180.118 129.090 1.00 60.32 587 GLN D O 1
ATOM 3586 N N . GLN D 2 588 ? 177.058 179.571 127.868 1.00 63.31 588 GLN D N 1
ATOM 3587 C CA . GLN D 2 588 ? 177.806 178.901 126.815 1.00 63.31 588 GLN D CA 1
ATOM 3588 C C . GLN D 2 588 ? 177.637 179.660 125.508 1.00 63.31 588 GLN D C 1
ATOM 3589 O O . GLN D 2 588 ? 176.525 180.060 125.150 1.00 63.31 588 GLN D O 1
ATOM 3595 N N . GLY D 2 589 ? 178.746 179.856 124.799 1.00 76.14 589 GLY D N 1
ATOM 3596 C CA . GLY D 2 589 ? 178.723 180.574 123.540 1.00 76.14 589 GLY D CA 1
ATOM 3597 C C . GLY D 2 589 ? 177.873 179.902 122.482 1.00 76.14 589 GLY D C 1
ATOM 3598 O O . GLY D 2 589 ? 178.102 178.741 122.130 1.00 76.14 589 GLY D O 1
ATOM 3599 N N . CYS D 2 590 ? 176.889 180.628 121.966 1.00 81.32 590 CYS D N 1
ATOM 3600 C CA . CYS D 2 590 ? 175.987 180.123 120.945 1.00 81.32 590 CYS D CA 1
ATOM 3601 C C . CYS D 2 590 ? 176.465 180.537 119.556 1.00 81.32 590 CYS D C 1
ATOM 3602 O O . CYS D 2 590 ? 177.313 181.417 119.394 1.00 81.32 590 CYS D O 1
ATOM 3605 N N . ASP D 2 591 ? 175.903 179.881 118.543 1.00 78.70 591 ASP D N 1
ATOM 3606 C CA . ASP D 2 591 ? 176.305 180.108 117.161 1.00 78.70 591 ASP D CA 1
ATOM 3607 C C . ASP D 2 591 ? 175.557 181.256 116.496 1.00 78.70 591 ASP D C 1
ATOM 3608 O O . ASP D 2 591 ? 175.949 181.674 115.401 1.00 78.70 591 ASP D O 1
ATOM 3613 N N . ILE D 2 592 ? 174.503 181.775 117.119 1.00 75.59 592 ILE D N 1
ATOM 3614 C CA . ILE D 2 592 ? 173.688 182.834 116.537 1.00 75.59 592 ILE D CA 1
ATOM 3615 C C . ILE D 2 592 ? 173.461 183.920 117.579 1.00 75.59 592 ILE D C 1
ATOM 3616 O O . ILE D 2 592 ? 173.230 183.627 118.757 1.00 75.59 592 ILE D O 1
ATOM 3621 N N . SER D 2 593 ? 173.530 185.173 117.143 1.00 72.12 593 SER D N 1
ATOM 3622 C CA . SER D 2 593 ? 173.304 186.324 118.002 1.00 72.12 593 SER D CA 1
ATOM 3623 C C . SER D 2 593 ? 172.346 187.278 117.308 1.00 72.12 593 SER D C 1
ATOM 3624 O O . SER D 2 593 ? 172.341 187.365 116.074 1.00 72.12 593 SER D O 1
ATOM 3627 N N . PRO D 2 594 ? 171.514 187.991 118.067 1.00 68.85 594 PRO D N 1
ATOM 3628 C CA . PRO D 2 594 ? 170.609 188.966 117.447 1.00 68.85 594 PRO D CA 1
ATOM 3629 C C . PRO D 2 594 ? 171.383 190.059 116.724 1.00 68.85 594 PRO D C 1
ATOM 3630 O O . PRO D 2 594 ? 172.447 190.492 117.170 1.00 68.85 594 PRO D O 1
ATOM 3634 N N . ARG D 2 595 ? 170.833 190.503 115.592 1.00 72.26 595 ARG D N 1
ATOM 3635 C CA . ARG D 2 595 ? 171.478 191.502 114.747 1.00 72.26 595 ARG D CA 1
ATOM 3636 C C . ARG D 2 595 ? 170.642 192.771 114.612 1.00 72.26 595 ARG D C 1
ATOM 3637 O O . ARG D 2 595 ? 170.882 193.574 113.706 1.00 72.26 595 ARG D O 1
ATOM 3645 N N . SER D 2 596 ? 169.664 192.966 115.494 1.00 70.02 596 SER D N 1
ATOM 3646 C CA . SER D 2 596 ? 168.854 194.175 115.509 1.00 70.02 596 SER D CA 1
ATOM 3647 C C . SER D 2 596 ? 168.697 194.642 116.948 1.00 70.02 596 SER D C 1
ATOM 3648 O O . SER D 2 596 ? 168.747 193.838 117.881 1.00 70.02 596 SER D O 1
ATOM 3651 N N . LEU D 2 597 ? 168.495 195.952 117.119 1.00 69.73 597 LEU D N 1
ATOM 3652 C CA . LEU D 2 597 ? 168.406 196.525 118.460 1.00 69.73 597 LEU D CA 1
ATOM 3653 C C . LEU D 2 597 ? 167.270 195.902 119.260 1.00 69.73 597 LEU D C 1
ATOM 3654 O O . LEU D 2 597 ? 167.413 195.644 120.463 1.00 69.73 597 LEU D O 1
ATOM 3659 N N . SER D 2 598 ? 166.135 195.647 118.607 1.00 72.24 598 SER D N 1
ATOM 3660 C CA . SER D 2 598 ? 164.965 195.134 119.309 1.00 72.24 598 SER D CA 1
ATOM 3661 C C . SER D 2 598 ? 165.221 193.763 119.926 1.00 72.24 598 SER D C 1
ATOM 3662 O O . SER D 2 598 ? 164.772 193.498 121.047 1.00 72.24 598 SER D O 1
ATOM 3665 N N . GLY D 2 599 ? 165.927 192.882 119.221 1.00 67.40 599 GLY D N 1
ATOM 3666 C CA . GLY D 2 599 ? 166.280 191.590 119.781 1.00 67.40 599 GLY D CA 1
ATOM 3667 C C . GLY D 2 599 ? 167.504 191.645 120.673 1.00 67.40 599 GLY D C 1
ATOM 3668 O O . GLY D 2 599 ? 167.661 190.835 121.594 1.00 67.40 599 GLY D O 1
ATOM 3669 N N . ARG D 2 600 ? 168.382 192.614 120.411 1.00 65.34 600 ARG D N 1
ATOM 3670 C CA . ARG D 2 600 ? 169.590 192.756 121.216 1.00 65.34 600 ARG D CA 1
ATOM 3671 C C . ARG D 2 600 ? 169.267 193.243 122.622 1.00 65.34 600 ARG D C 1
ATOM 3672 O O . ARG D 2 600 ? 169.962 192.878 123.577 1.00 65.34 600 ARG D O 1
ATOM 3680 N N . ILE D 2 601 ? 168.212 194.046 122.776 1.00 64.91 601 ILE D N 1
ATOM 3681 C CA . ILE D 2 601 ? 167.765 194.423 124.115 1.00 64.91 601 ILE D CA 1
ATOM 3682 C C . ILE D 2 601 ? 167.332 193.186 124.893 1.00 64.91 601 ILE D C 1
ATOM 3683 O O . ILE D 2 601 ? 167.687 193.014 126.068 1.00 64.91 601 ILE D O 1
ATOM 3688 N N . VAL D 2 602 ? 166.572 192.297 124.244 1.00 60.71 602 VAL D N 1
ATOM 3689 C CA . VAL D 2 602 ? 166.171 191.046 124.881 1.00 60.71 602 VAL D CA 1
ATOM 3690 C C . VAL D 2 602 ? 167.396 190.230 125.263 1.00 60.71 602 VAL D C 1
ATOM 3691 O O . VAL D 2 602 ? 167.474 189.681 126.368 1.00 60.71 602 VAL D O 1
ATOM 3695 N N . GLY D 2 603 ? 168.365 190.132 124.352 1.00 60.11 603 GLY D N 1
ATOM 3696 C CA . GLY D 2 603 ? 169.562 189.358 124.643 1.00 60.11 603 GLY D CA 1
ATOM 3697 C C . GLY D 2 603 ? 170.327 189.894 125.837 1.00 60.11 603 GLY D C 1
ATOM 3698 O O . GLY D 2 603 ? 170.745 189.135 126.716 1.00 60.11 603 GLY D O 1
ATOM 3699 N N . GLY D 2 604 ? 170.513 191.214 125.891 1.00 57.23 604 GLY D N 1
ATOM 3700 C CA . GLY D 2 604 ? 171.236 191.805 127.007 1.00 57.23 604 GLY D CA 1
ATOM 3701 C C . GLY D 2 604 ? 170.514 191.643 128.331 1.00 57.23 604 GLY D C 1
ATOM 3702 O O . GLY D 2 604 ? 171.132 191.315 129.351 1.00 57.23 604 GLY D O 1
ATOM 3703 N N . VAL D 2 605 ? 169.196 191.866 128.338 1.00 54.87 605 VAL D N 1
ATOM 3704 C CA . VAL D 2 605 ? 168.436 191.714 129.575 1.00 54.87 605 VAL D CA 1
ATOM 3705 C C . VAL D 2 605 ? 168.463 190.263 130.040 1.00 54.87 605 VAL D C 1
ATOM 3706 O O . VAL D 2 605 ? 168.593 189.979 131.239 1.00 54.87 605 VAL D O 1
ATOM 3710 N N . TRP D 2 606 ? 168.355 189.320 129.100 1.00 55.09 606 TRP D N 1
ATOM 3711 C CA . TRP D 2 606 ? 168.416 187.909 129.460 1.00 55.09 606 TRP D CA 1
ATOM 3712 C C . TRP D 2 606 ? 169.784 187.542 130.019 1.00 55.09 606 TRP D C 1
ATOM 3713 O O . TRP D 2 606 ? 169.880 186.782 130.989 1.00 55.09 606 TRP D O 1
ATOM 3724 N N . TRP D 2 607 ? 170.858 188.067 129.420 1.00 56.41 607 TRP D N 1
ATOM 3725 C CA . TRP D 2 607 ? 172.191 187.797 129.949 1.00 56.41 607 TRP D CA 1
ATOM 3726 C C . TRP D 2 607 ? 172.346 188.342 131.362 1.00 56.41 607 TRP D C 1
ATOM 3727 O O . TRP D 2 607 ? 172.928 187.678 132.229 1.00 56.41 607 TRP D O 1
ATOM 3738 N N . PHE D 2 608 ? 171.837 189.552 131.616 1.00 54.31 608 PHE D N 1
ATOM 3739 C CA . PHE D 2 608 ? 171.892 190.095 132.971 1.00 54.31 608 PHE D CA 1
ATOM 3740 C C . PHE D 2 608 ? 171.125 189.212 133.948 1.00 54.31 608 PHE D C 1
ATOM 3741 O O . PHE D 2 608 ? 171.607 188.926 135.054 1.00 54.31 608 PHE D O 1
ATOM 3749 N N . PHE D 2 609 ? 169.931 188.767 133.550 1.00 54.47 609 PHE D N 1
ATOM 3750 C CA . PHE D 2 609 ? 169.133 187.894 134.406 1.00 54.47 609 PHE D CA 1
ATOM 3751 C C . PHE D 2 609 ? 169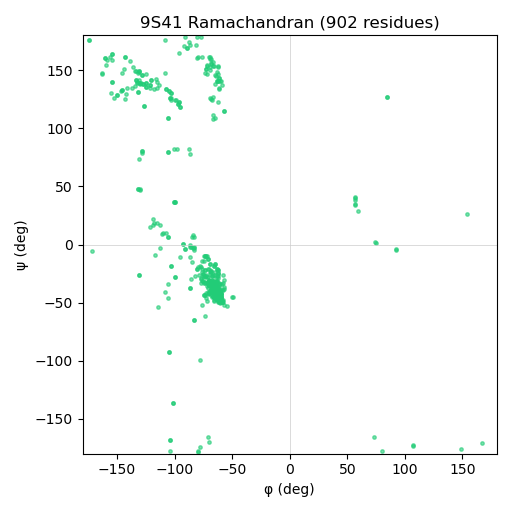.894 186.619 134.744 1.00 54.47 609 PHE D C 1
ATOM 3752 O O . PHE D 2 609 ? 169.972 186.219 135.912 1.00 54.47 609 PHE D O 1
ATOM 3760 N N . THR D 2 610 ? 170.463 185.965 133.728 1.00 52.95 610 THR D N 1
ATOM 3761 C CA . THR D 2 610 ? 171.169 184.709 133.963 1.00 52.95 610 THR D CA 1
ATOM 3762 C C . THR D 2 610 ? 172.407 184.918 134.825 1.00 52.95 610 THR D C 1
ATOM 3763 O O . THR D 2 610 ? 172.705 184.092 135.695 1.00 52.95 610 THR D O 1
ATOM 3767 N N . LEU D 2 611 ? 173.139 186.014 134.603 1.00 50.18 611 LEU D N 1
ATOM 3768 C CA . LEU D 2 611 ? 174.318 186.284 135.419 1.00 50.18 611 LEU D CA 1
ATOM 3769 C C . LEU D 2 611 ? 173.936 186.464 136.883 1.00 50.18 611 LEU D C 1
ATOM 3770 O O . LEU D 2 611 ? 174.556 185.872 137.777 1.00 50.18 611 LEU D O 1
ATOM 3775 N N . ILE D 2 612 ? 172.898 187.263 137.148 1.00 49.55 612 ILE D N 1
ATOM 3776 C CA . ILE D 2 612 ? 172.479 187.487 138.529 1.00 49.55 612 ILE D CA 1
ATOM 3777 C C . ILE D 2 612 ? 171.999 186.186 139.161 1.00 49.55 612 ILE D C 1
ATOM 3778 O O . ILE D 2 612 ? 172.326 185.883 140.315 1.00 49.55 612 ILE D O 1
ATOM 3783 N N . ILE D 2 613 ? 171.220 185.395 138.419 1.00 48.89 613 ILE D N 1
ATOM 3784 C CA . ILE D 2 613 ? 170.678 184.158 138.975 1.00 48.89 613 ILE D CA 1
ATOM 3785 C C . ILE D 2 613 ? 171.795 183.172 139.296 1.00 48.89 613 ILE D C 1
ATOM 3786 O O . ILE D 2 613 ? 171.784 182.526 140.350 1.00 48.89 613 ILE D O 1
ATOM 3791 N N . ILE D 2 614 ? 172.775 183.039 138.400 1.00 46.79 614 ILE D N 1
ATOM 3792 C CA . ILE D 2 614 ? 173.864 182.096 138.639 1.00 46.79 614 ILE D CA 1
ATOM 3793 C C . ILE D 2 614 ? 174.736 182.560 139.800 1.00 46.79 614 ILE D C 1
ATOM 3794 O O . ILE D 2 614 ? 175.179 181.747 140.624 1.00 46.79 614 ILE D O 1
ATOM 3799 N N . SER D 2 615 ? 174.996 183.869 139.893 1.00 47.65 615 SER D N 1
ATOM 3800 C CA . SER D 2 615 ? 175.755 184.375 141.031 1.00 47.65 615 SER D CA 1
ATOM 3801 C C . SER D 2 615 ? 175.018 184.115 142.338 1.00 47.65 615 SER D C 1
ATOM 3802 O O . SER D 2 615 ? 175.630 183.713 143.336 1.00 47.65 615 SER D O 1
ATOM 3805 N N . SER D 2 616 ? 173.699 184.327 142.348 1.00 49.08 616 SER D N 1
ATOM 3806 C CA . SER D 2 616 ? 172.913 184.059 143.548 1.00 49.08 616 SER D CA 1
ATOM 3807 C C . SER D 2 616 ? 172.948 182.582 143.913 1.00 49.08 616 SER D C 1
ATOM 3808 O O . SER D 2 616 ? 173.072 182.230 145.091 1.00 49.08 616 SER D O 1
ATOM 3811 N N . TYR D 2 617 ? 172.838 181.702 142.914 1.00 48.78 617 TYR D N 1
ATOM 3812 C CA . TYR D 2 617 ? 172.898 180.267 143.174 1.00 48.78 617 TYR D CA 1
ATOM 3813 C C . TYR D 2 617 ? 174.236 179.875 143.786 1.00 48.78 617 TYR D C 1
ATOM 3814 O O . TYR D 2 617 ? 174.285 179.141 144.781 1.00 48.78 617 TYR D O 1
ATOM 3823 N N . THR D 2 618 ? 175.337 180.350 143.198 1.00 47.08 618 THR D N 1
ATOM 3824 C CA . THR D 2 618 ? 176.654 180.000 143.719 1.00 47.08 618 THR D CA 1
ATOM 3825 C C . THR D 2 618 ? 176.847 180.536 145.133 1.00 47.08 618 THR D C 1
ATOM 3826 O O . THR D 2 618 ? 177.361 179.828 146.008 1.00 47.08 618 THR D O 1
ATOM 3830 N N . ALA D 2 619 ? 176.426 181.779 145.379 1.00 50.49 619 ALA D N 1
ATOM 3831 C CA . ALA D 2 619 ? 176.567 182.356 146.711 1.00 50.49 619 ALA D CA 1
ATOM 3832 C C . ALA D 2 619 ? 175.741 181.594 147.740 1.00 50.49 619 ALA D C 1
ATOM 3833 O O . ALA D 2 619 ? 176.217 181.316 148.848 1.00 50.49 619 ALA D O 1
ATOM 3835 N N . ASN D 2 620 ? 174.499 181.244 147.394 1.00 51.84 620 ASN D N 1
ATOM 3836 C CA . ASN D 2 620 ? 173.650 180.522 148.335 1.00 51.84 620 ASN D CA 1
ATOM 3837 C C . ASN D 2 620 ? 174.189 179.124 148.606 1.00 51.84 620 ASN D C 1
ATOM 3838 O O . ASN D 2 620 ? 174.136 178.646 149.744 1.00 51.84 620 ASN D O 1
ATOM 3841 N N . LEU D 2 621 ? 174.712 178.451 147.577 1.00 51.47 621 LEU D N 1
ATOM 3842 C CA . LEU D 2 621 ? 175.296 177.132 147.792 1.00 51.47 621 LEU D CA 1
ATOM 3843 C C . LEU D 2 621 ? 176.539 177.215 148.670 1.00 51.47 621 LEU D C 1
ATOM 3844 O O . LEU D 2 621 ? 176.756 176.354 149.532 1.00 51.47 621 LEU D O 1
ATOM 3849 N N . ALA D 2 622 ? 177.366 178.246 148.470 1.00 52.10 622 ALA D N 1
ATOM 3850 C CA . ALA D 2 622 ? 178.525 178.435 149.336 1.00 52.10 622 ALA D CA 1
ATOM 3851 C C . ALA D 2 622 ? 178.098 178.689 150.776 1.00 52.10 622 ALA D C 1
ATOM 3852 O O . ALA D 2 622 ? 178.703 178.156 151.713 1.00 52.10 622 ALA D O 1
ATOM 3854 N N . ALA D 2 623 ? 177.054 179.498 150.970 1.00 55.22 623 ALA D N 1
ATOM 3855 C CA . ALA D 2 623 ? 176.547 179.739 152.318 1.00 55.22 623 ALA D CA 1
ATOM 3856 C C . ALA D 2 623 ? 176.018 178.456 152.948 1.00 55.22 623 ALA D C 1
ATOM 3857 O O . ALA D 2 623 ? 176.221 178.212 154.143 1.00 55.22 623 ALA D O 1
ATOM 3859 N N . PHE D 2 624 ? 175.328 177.628 152.160 1.00 59.57 624 PHE D N 1
ATOM 3860 C CA . PHE D 2 624 ? 174.834 176.352 152.670 1.00 59.57 624 PHE D CA 1
ATOM 3861 C C . PHE D 2 624 ? 175.981 175.439 153.085 1.00 59.57 624 PHE D C 1
ATOM 3862 O O . PHE D 2 624 ? 175.921 174.793 154.138 1.00 59.57 624 PHE D O 1
ATOM 3870 N N . LEU D 2 625 ? 177.034 175.369 152.269 1.00 54.15 625 LEU D N 1
ATOM 3871 C CA . LEU D 2 625 ? 178.132 174.454 152.561 1.00 54.15 625 LEU D CA 1
ATOM 3872 C C . LEU D 2 625 ? 179.031 174.953 153.686 1.00 54.15 625 LEU D C 1
ATOM 3873 O O . LEU D 2 625 ? 179.649 174.139 154.382 1.00 54.15 625 LEU D O 1
ATOM 3878 N N . THR D 2 626 ? 179.122 176.269 153.887 1.00 57.20 626 THR D N 1
ATOM 3879 C CA . THR D 2 626 ? 180.006 176.794 154.923 1.00 57.20 626 THR D CA 1
ATOM 3880 C C . THR D 2 626 ? 179.411 176.618 156.316 1.00 57.20 626 THR D C 1
ATOM 3881 O O . THR D 2 626 ? 180.067 176.081 157.215 1.00 57.20 626 THR D O 1
ATOM 3885 N N . VAL D 2 627 ? 178.175 177.063 156.513 1.00 63.70 627 VAL D N 1
ATOM 3886 C CA . VAL D 2 627 ? 177.508 176.996 157.809 1.00 63.70 627 VAL D CA 1
ATOM 3887 C C . VAL D 2 627 ? 176.510 175.848 157.773 1.00 63.70 627 VAL D C 1
ATOM 3888 O O . VAL D 2 627 ? 175.650 175.790 156.886 1.00 63.70 627 VAL D O 1
ATOM 3892 N N . GLU D 2 628 ? 176.619 174.936 158.733 1.00 73.48 628 GLU D N 1
ATOM 3893 C CA . GLU D 2 628 ? 175.743 173.776 158.816 1.00 73.48 628 GLU D CA 1
ATOM 3894 C C . GLU D 2 628 ? 174.707 173.991 159.911 1.00 73.48 628 GLU D C 1
ATOM 3895 O O . GLU D 2 628 ? 175.062 174.256 161.064 1.00 73.48 628 GLU D O 1
ATOM 3897 N N . ARG D 2 629 ? 173.432 173.874 159.546 1.00 82.60 629 ARG D N 1
ATOM 3898 C CA . ARG D 2 629 ? 172.328 174.033 160.481 1.00 82.60 629 ARG D CA 1
ATOM 3899 C C . ARG D 2 629 ? 171.365 172.865 160.329 1.00 82.60 629 ARG D C 1
ATOM 3900 O O . ARG D 2 629 ? 171.070 172.434 159.211 1.00 82.60 629 ARG D O 1
ATOM 3908 N N . MET D 2 630 ? 170.878 172.359 161.457 1.00 84.74 630 MET D N 1
ATOM 3909 C CA . MET D 2 630 ? 169.951 171.233 161.452 1.00 84.74 630 MET D CA 1
ATOM 3910 C C . MET D 2 630 ? 168.571 171.653 161.944 1.00 84.74 630 MET D C 1
ATOM 3911 O O . MET D 2 630 ? 168.444 172.340 162.958 1.00 84.74 630 MET D O 1
ATOM 3914 N N . THR D 2 785 ? 184.235 171.365 157.643 1.00 61.63 785 THR D N 1
ATOM 3915 C CA . THR D 2 785 ? 183.688 170.962 156.353 1.00 61.63 785 THR D CA 1
ATOM 3916 C C . THR D 2 785 ? 184.563 169.900 155.697 1.00 61.63 785 THR D C 1
ATOM 3917 O O . THR D 2 785 ? 185.787 170.024 155.665 1.00 61.63 785 THR D O 1
ATOM 3919 N N . SER D 2 786 ? 183.927 168.859 155.173 1.00 63.38 786 SER D N 1
ATOM 3920 C CA . SER D 2 786 ? 184.610 167.758 154.513 1.00 63.38 786 SER D CA 1
ATOM 3921 C C . SER D 2 786 ? 184.370 167.829 153.008 1.00 63.38 786 SER D C 1
ATOM 3922 O O . SER D 2 786 ? 183.623 168.676 152.511 1.00 63.38 786 SER D O 1
ATOM 3925 N N . ALA D 2 787 ? 185.020 166.922 152.283 1.00 60.03 787 ALA D N 1
ATOM 3926 C CA . ALA D 2 787 ? 184.887 166.889 150.833 1.00 60.03 787 ALA D CA 1
ATOM 3927 C C . ALA D 2 787 ? 183.457 166.547 150.433 1.00 60.03 787 ALA D C 1
ATOM 3928 O O . ALA D 2 787 ? 182.769 165.782 151.114 1.00 60.03 787 ALA D O 1
ATOM 3930 N N . LEU D 2 788 ? 183.009 167.129 149.323 1.00 57.15 788 LEU D N 1
ATOM 3931 C CA . LEU D 2 788 ? 181.657 166.885 148.836 1.00 57.15 788 LEU D CA 1
ATOM 3932 C C . LEU D 2 788 ? 181.529 165.439 148.370 1.00 57.15 788 LEU D C 1
ATOM 3933 O O . LEU D 2 788 ? 182.298 164.983 147.518 1.00 57.15 788 LEU D O 1
ATOM 3938 N N . SER D 2 789 ? 180.560 164.720 148.928 1.00 60.61 789 SER D N 1
ATOM 3939 C CA . SER D 2 789 ? 180.340 163.333 148.556 1.00 60.61 789 SER D CA 1
ATOM 3940 C C . SER D 2 789 ? 179.574 163.249 147.239 1.00 60.61 789 SER D C 1
ATOM 3941 O O . SER D 2 789 ? 178.940 164.210 146.795 1.00 60.61 789 SER D O 1
ATOM 3943 N N . LEU D 2 790 ? 179.646 162.075 146.607 1.00 61.18 790 LEU D N 1
ATOM 3944 C CA . LEU D 2 790 ? 178.948 161.871 145.343 1.00 61.18 790 LEU D CA 1
ATOM 3945 C C . LEU D 2 790 ? 177.437 161.837 145.528 1.00 61.18 790 LEU D C 1
ATOM 3946 O O . LEU D 2 790 ? 176.700 162.153 144.587 1.00 61.18 790 LEU D O 1
ATOM 3951 N N . SER D 2 791 ? 176.961 161.481 146.723 1.00 67.35 791 SER D N 1
ATOM 3952 C CA . SER D 2 791 ? 175.527 161.440 146.981 1.00 67.35 791 SER D CA 1
ATOM 3953 C C . SER D 2 791 ? 174.872 162.807 146.840 1.00 67.35 791 SER D C 1
ATOM 3954 O O . SER D 2 791 ? 173.666 162.879 146.581 1.00 67.35 791 SER D O 1
ATOM 3957 N N . ASN D 2 792 ? 175.634 163.890 147.007 1.00 63.18 792 ASN D N 1
ATOM 3958 C CA . ASN D 2 792 ? 175.059 165.224 146.877 1.00 63.18 792 ASN D CA 1
ATOM 3959 C C . ASN D 2 792 ? 174.717 165.558 145.430 1.00 63.18 792 ASN D C 1
ATOM 3960 O O . ASN D 2 792 ? 173.740 166.271 145.176 1.00 63.18 792 ASN D O 1
ATOM 3965 N N . VAL D 2 793 ? 175.495 165.057 144.473 1.00 60.18 793 VAL D N 1
ATOM 3966 C CA . VAL D 2 793 ? 175.303 165.377 143.066 1.00 60.18 793 VAL D CA 1
ATOM 3967 C C . VAL D 2 793 ? 174.904 164.144 142.252 1.00 60.18 793 VAL D C 1
ATOM 3968 O O . VAL D 2 793 ? 175.027 164.141 141.033 1.00 60.18 793 VAL D O 1
ATOM 3972 N N . ALA D 2 794 ? 174.423 163.091 142.918 1.00 62.22 794 ALA D N 1
ATOM 3973 C CA . ALA D 2 794 ? 173.987 161.897 142.199 1.00 62.22 794 ALA D CA 1
ATOM 3974 C C . ALA D 2 794 ? 172.781 162.183 141.314 1.00 62.22 794 ALA D C 1
ATOM 3975 O O . ALA D 2 794 ? 172.656 161.609 140.223 1.00 62.22 794 ALA D O 1
ATOM 3977 N N . GLY D 2 795 ? 171.882 163.058 141.768 1.00 62.86 795 GLY D N 1
ATOM 3978 C CA . GLY D 2 795 ? 170.735 163.418 140.956 1.00 62.86 795 GLY D CA 1
ATOM 3979 C C . GLY D 2 795 ? 171.117 164.066 139.643 1.00 62.86 795 GLY D C 1
ATOM 3980 O O . GLY D 2 795 ? 170.428 163.889 138.638 1.00 62.86 795 GLY D O 1
ATOM 3981 N N . VAL D 2 796 ? 172.215 164.824 139.629 1.00 59.32 796 VAL D N 1
ATOM 3982 C CA . VAL D 2 796 ? 172.678 165.430 138.384 1.00 59.32 796 VAL D CA 1
ATOM 3983 C C . VAL D 2 796 ? 173.094 164.351 137.391 1.00 59.32 796 VAL D C 1
ATOM 3984 O O . VAL D 2 796 ? 172.790 164.436 136.196 1.00 59.32 796 VAL D O 1
ATOM 3988 N N . PHE D 2 797 ? 173.796 163.320 137.869 1.00 61.10 797 PHE D N 1
ATOM 3989 C CA . PHE D 2 797 ? 174.163 162.205 136.999 1.00 61.10 797 PHE D CA 1
ATOM 3990 C C . PHE D 2 797 ? 172.931 161.452 136.507 1.00 61.10 797 PHE D C 1
ATOM 3991 O O . PHE D 2 797 ? 172.865 161.053 135.336 1.00 61.10 797 PHE D O 1
ATOM 3999 N N . TYR D 2 798 ? 171.949 161.237 137.388 1.00 63.63 798 TYR D N 1
ATOM 4000 C CA . TYR D 2 798 ? 170.713 160.589 136.954 1.00 63.63 798 TYR D CA 1
ATOM 4001 C C . TYR D 2 798 ? 170.006 161.412 135.881 1.00 63.63 798 TYR D C 1
ATOM 4002 O O . TYR D 2 798 ? 169.515 160.861 134.887 1.00 63.63 798 TYR D O 1
ATOM 4011 N N . ILE D 2 799 ? 169.952 162.733 136.064 1.00 63.33 799 ILE D N 1
ATOM 4012 C CA . ILE D 2 799 ? 169.328 163.613 135.079 1.00 63.33 799 ILE D CA 1
ATOM 4013 C C . ILE D 2 799 ? 170.084 163.559 133.758 1.00 63.33 799 ILE D C 1
ATOM 4014 O O . ILE D 2 799 ? 169.479 163.535 132.680 1.00 63.33 799 ILE D O 1
ATOM 4019 N N . LEU D 2 800 ? 171.418 163.543 133.820 1.00 63.54 800 LEU D N 1
ATOM 4020 C CA . LEU D 2 800 ? 172.218 163.467 132.602 1.00 63.54 800 LEU D CA 1
ATOM 4021 C C . LEU D 2 800 ? 171.956 162.172 131.844 1.00 63.54 800 LEU D C 1
ATOM 4022 O O . LEU D 2 800 ? 171.798 162.181 130.617 1.00 63.54 800 LEU D O 1
ATOM 4027 N N . VAL D 2 801 ? 171.905 161.045 132.558 1.00 67.66 801 VAL D N 1
ATOM 4028 C CA . VAL D 2 801 ? 171.659 159.769 131.891 1.00 67.66 801 VAL D CA 1
ATOM 4029 C C . VAL D 2 801 ? 170.254 159.733 131.304 1.00 67.66 801 VAL D C 1
ATOM 4030 O O . VAL D 2 801 ? 170.042 159.230 130.192 1.00 67.66 801 VAL D O 1
ATOM 4034 N N . GLY D 2 802 ? 169.270 160.250 132.042 1.00 72.31 802 GLY D N 1
ATOM 4035 C CA . GLY D 2 802 ? 167.922 160.322 131.503 1.00 72.31 802 GLY D CA 1
ATOM 4036 C C . GLY D 2 802 ? 167.847 161.179 130.255 1.00 72.31 802 GLY D C 1
ATOM 4037 O O . GLY D 2 802 ? 167.152 160.837 129.295 1.00 72.31 802 GLY D O 1
ATOM 4038 N N . GLY D 2 803 ? 168.569 162.301 130.248 1.00 71.99 803 GLY D N 1
ATOM 4039 C CA . GLY D 2 803 ? 168.616 163.134 129.059 1.00 71.99 803 GLY D CA 1
ATOM 4040 C C . GLY D 2 803 ? 169.256 162.430 127.879 1.00 71.99 803 GLY D C 1
ATOM 4041 O O . GLY D 2 803 ? 168.778 162.541 126.749 1.00 71.99 803 GLY D O 1
ATOM 4042 N N . LEU D 2 804 ? 170.344 161.696 128.123 1.00 70.98 804 LEU D N 1
ATOM 4043 C CA . LEU D 2 804 ? 170.978 160.943 127.041 1.00 70.98 804 LEU D CA 1
ATOM 4044 C C . LEU D 2 804 ? 170.040 159.877 126.484 1.00 70.98 804 LEU D C 1
ATOM 4045 O O . LEU D 2 804 ? 169.941 159.700 125.263 1.00 70.98 804 LEU D O 1
ATOM 4050 N N . GLY D 2 805 ? 169.338 159.159 127.364 1.00 76.16 805 GLY D N 1
ATOM 4051 C CA . GLY D 2 805 ? 168.393 158.156 126.898 1.00 76.16 805 GLY D CA 1
ATOM 4052 C C . GLY D 2 805 ? 167.244 158.757 126.110 1.00 76.16 805 GLY D C 1
ATOM 4053 O O . GLY D 2 805 ? 166.850 158.231 125.064 1.00 76.16 805 GLY D O 1
ATOM 4054 N N . LEU D 2 806 ? 166.692 159.870 126.599 1.00 77.96 806 LEU D N 1
ATOM 4055 C CA . LEU D 2 806 ? 165.618 160.543 125.877 1.00 77.96 806 LEU D CA 1
ATOM 4056 C C . LEU D 2 806 ? 166.105 161.055 124.528 1.00 77.96 806 LEU D C 1
ATOM 4057 O O . LEU D 2 806 ? 165.373 160.998 123.535 1.00 77.96 806 LEU D O 1
ATOM 4062 N N . ALA D 2 807 ? 167.338 161.563 124.473 1.00 76.85 807 ALA D N 1
ATOM 4063 C CA . ALA D 2 807 ? 167.891 162.033 123.208 1.00 76.85 807 ALA D CA 1
ATOM 4064 C C . ALA D 2 807 ? 168.066 160.886 122.222 1.00 76.85 807 ALA D C 1
ATOM 4065 O O . ALA D 2 807 ? 167.783 161.039 121.029 1.00 76.85 807 ALA D O 1
ATOM 4067 N N . MET D 2 808 ? 168.534 159.730 122.699 1.00 80.82 808 MET D N 1
ATOM 4068 C CA . MET D 2 808 ? 168.641 158.570 121.818 1.00 80.82 808 MET D CA 1
ATOM 4069 C C . MET D 2 808 ? 167.271 158.138 121.309 1.00 80.82 808 MET D C 1
ATOM 4070 O O . MET D 2 808 ? 167.115 157.800 120.128 1.00 80.82 808 MET D O 1
ATOM 4075 N N . LEU D 2 809 ? 166.263 158.146 122.186 1.00 83.42 809 LEU D N 1
ATOM 4076 C CA . LEU D 2 809 ? 164.913 157.785 121.762 1.00 83.42 809 LEU D CA 1
ATOM 4077 C C . LEU D 2 809 ? 164.380 158.761 120.718 1.00 83.42 809 LEU D C 1
ATOM 4078 O O . LEU D 2 809 ? 163.767 158.347 119.726 1.00 83.42 809 LEU D O 1
ATOM 4083 N N . VAL D 2 810 ? 164.606 160.060 120.924 1.00 82.73 810 VAL D N 1
ATOM 4084 C CA . VAL D 2 810 ? 164.152 161.062 119.964 1.00 82.73 810 VAL D CA 1
ATOM 4085 C C . VAL D 2 810 ? 164.872 160.894 118.633 1.00 82.73 810 VAL D C 1
ATOM 4086 O O . VAL D 2 810 ? 164.266 161.030 117.563 1.00 82.73 810 VAL D O 1
ATOM 4090 N N . ALA D 2 811 ? 166.175 160.607 118.672 1.00 84.72 811 ALA D N 1
ATOM 4091 C CA . ALA D 2 811 ? 166.918 160.380 117.438 1.00 84.72 811 ALA D CA 1
ATOM 4092 C C . ALA D 2 811 ? 166.382 159.169 116.688 1.00 84.72 811 ALA D C 1
ATOM 4093 O O . ALA D 2 811 ? 166.230 159.208 115.462 1.00 84.72 811 ALA D O 1
ATOM 4095 N N . LEU D 2 812 ? 166.082 158.084 117.408 1.00 88.60 812 LEU D N 1
ATOM 4096 C CA . LEU D 2 812 ? 165.507 156.907 116.762 1.00 88.60 812 LEU D CA 1
ATOM 4097 C C . LEU D 2 812 ? 164.149 157.221 116.146 1.00 88.60 812 LEU D C 1
ATOM 4098 O O . LEU D 2 812 ? 163.855 156.797 115.020 1.00 88.60 812 LEU D O 1
ATOM 4103 N N . ILE D 2 813 ? 163.308 157.965 116.872 1.00 90.80 813 ILE D N 1
ATOM 4104 C CA . ILE D 2 813 ? 161.984 158.316 116.363 1.00 90.80 813 ILE D CA 1
ATOM 4105 C C . ILE D 2 813 ? 162.110 159.152 115.096 1.00 90.80 813 ILE D C 1
ATOM 4106 O O . ILE D 2 813 ? 161.420 158.912 114.096 1.00 90.80 813 ILE D O 1
ATOM 4111 N N . GLU D 2 814 ? 163.005 160.142 115.117 1.00 94.07 814 GLU D N 1
ATOM 4112 C CA . GLU D 2 814 ? 163.215 160.974 113.938 1.00 94.07 814 GLU D CA 1
ATOM 4113 C C . GLU D 2 814 ? 163.739 160.150 112.770 1.00 94.07 814 GLU D C 1
ATOM 4114 O O . GLU D 2 814 ? 163.332 160.361 111.622 1.00 94.07 814 GLU D O 1
ATOM 4116 N N . PHE D 2 815 ? 164.642 159.204 113.043 1.00 100.50 815 PHE D N 1
ATOM 4117 C CA . PHE D 2 815 ? 165.188 158.377 111.972 1.00 100.50 815 PHE D CA 1
ATOM 4118 C C . PHE D 2 815 ? 164.104 157.526 111.323 1.00 100.50 815 PHE D C 1
ATOM 4119 O O . PHE D 2 815 ? 164.036 157.425 110.092 1.00 100.50 815 PHE D O 1
ATOM 4127 N N . CYS D 2 816 ? 163.241 156.902 112.132 1.00 103.05 816 CYS D N 1
ATOM 4128 C CA . CYS D 2 816 ? 162.217 156.053 111.527 1.00 103.05 816 CYS D CA 1
ATOM 4129 C C . CYS D 2 816 ? 161.131 156.884 110.854 1.00 103.05 816 CYS D C 1
ATOM 4130 O O . CYS D 2 816 ? 160.494 156.413 109.906 1.00 103.05 816 CYS D O 1
ATOM 4133 N N . TYR D 2 817 ? 160.902 158.114 111.323 1.00 107.09 817 TYR D N 1
ATOM 4134 C CA . TYR D 2 817 ? 159.910 158.967 110.678 1.00 107.09 817 TYR D CA 1
ATOM 4135 C C . TYR D 2 817 ? 160.427 159.570 109.376 1.00 107.09 817 TYR D C 1
ATOM 4136 O O . TYR D 2 817 ? 159.633 159.826 108.463 1.00 107.09 817 TYR D O 1
ATOM 4145 N N . LYS D 2 818 ? 161.739 159.798 109.269 1.00 107.42 818 LYS D N 1
ATOM 4146 C CA . LYS D 2 818 ? 162.285 160.455 108.084 1.00 107.42 818 LYS D CA 1
ATOM 4147 C C . LYS D 2 818 ? 162.051 159.629 106.826 1.00 107.42 818 LYS D C 1
ATOM 4148 O O . LYS D 2 818 ? 161.722 160.179 105.768 1.00 107.42 818 LYS D O 1
ATOM 4150 N N . SER D 2 819 ? 162.226 158.308 106.915 1.00 110.25 819 SER D N 1
ATOM 4151 C CA . SER D 2 819 ? 162.002 157.455 105.753 1.00 110.25 819 SER D CA 1
ATOM 4152 C C . SER D 2 819 ? 160.546 157.500 105.306 1.00 110.25 819 SER D C 1
ATOM 4153 O O . SER D 2 819 ? 160.259 157.552 104.104 1.00 110.25 819 SER D O 1
ATOM 4155 N N . ARG D 2 820 ? 159.616 157.484 106.255 1.00 109.28 820 ARG D N 1
ATOM 4156 C CA . ARG D 2 820 ? 158.195 157.536 105.935 1.00 109.28 820 ARG D CA 1
ATOM 4157 C C . ARG D 2 820 ? 157.758 158.962 105.613 1.00 109.28 820 ARG D C 1
ATOM 4158 O O . ARG D 2 820 ? 156.848 159.500 106.245 1.00 109.28 820 ARG D O 1
ATOM 4160 N N . SER E 3 6 ? 189.404 147.735 106.781 1.00 104.75 6 SER I N 1
ATOM 4161 C CA . SER E 3 6 ? 188.129 147.472 107.438 1.00 104.75 6 SER I CA 1
ATOM 4162 C C . SER E 3 6 ? 188.210 146.220 108.305 1.00 104.75 6 SER I C 1
ATOM 4163 O O . SER E 3 6 ? 187.529 146.117 109.326 1.00 104.75 6 SER I O 1
ATOM 4166 N N . ARG E 3 7 ? 189.045 145.267 107.885 1.00 105.50 7 ARG I N 1
ATOM 4167 C CA . ARG E 3 7 ? 189.222 144.044 108.662 1.00 105.50 7 ARG I CA 1
ATOM 4168 C C . ARG E 3 7 ? 189.861 144.337 110.014 1.00 105.50 7 ARG I C 1
ATOM 4169 O O . ARG E 3 7 ? 189.487 143.739 111.030 1.00 105.50 7 ARG I O 1
ATOM 4177 N N . ALA E 3 8 ? 190.830 145.256 110.046 1.00 104.42 8 ALA I N 1
ATOM 4178 C CA . ALA E 3 8 ? 191.455 145.627 111.312 1.00 104.42 8 ALA I CA 1
ATOM 4179 C C . ALA E 3 8 ? 190.445 146.260 112.261 1.00 104.42 8 ALA I C 1
ATOM 4180 O O . ALA E 3 8 ? 190.455 145.982 113.466 1.00 104.42 8 ALA I O 1
ATOM 4182 N N . LEU E 3 9 ? 189.566 147.118 111.736 1.00 101.52 9 LEU I N 1
ATOM 4183 C CA . LEU E 3 9 ? 188.531 147.720 112.571 1.00 101.52 9 LEU I CA 1
ATOM 4184 C C . LEU E 3 9 ? 187.584 146.663 113.124 1.00 101.52 9 LEU I C 1
ATOM 4185 O O . LEU E 3 9 ? 187.193 146.723 114.295 1.00 101.52 9 LEU I O 1
ATOM 4190 N N . THR E 3 10 ? 187.204 145.688 112.295 1.00 103.26 10 THR I N 1
ATOM 4191 C CA . THR E 3 10 ? 186.341 144.607 112.762 1.00 103.26 10 THR I CA 1
ATOM 4192 C C . THR E 3 10 ? 187.020 143.792 113.856 1.00 103.26 10 THR I C 1
ATOM 4193 O O . THR E 3 10 ? 186.396 143.452 114.871 1.00 103.26 10 THR I O 1
ATOM 4197 N N . LEU E 3 11 ? 188.300 143.467 113.663 1.00 102.73 11 LEU I N 1
ATOM 4198 C CA . LEU E 3 11 ? 189.032 142.711 114.673 1.00 102.73 11 LEU I CA 1
ATOM 4199 C C . LEU E 3 11 ? 189.126 143.488 115.977 1.00 102.73 11 LEU I C 1
ATOM 4200 O O . LEU E 3 11 ? 188.927 142.925 117.059 1.00 102.73 11 LEU I O 1
ATOM 4202 N N . LEU E 3 12 ? 189.419 144.789 115.896 1.00 101.82 12 LEU I N 1
ATOM 4203 C CA . LEU E 3 12 ? 189.513 145.604 117.103 1.00 101.82 12 LEU I CA 1
ATOM 4204 C C . LEU E 3 12 ? 188.169 145.711 117.814 1.00 101.82 12 LEU I C 1
ATOM 4205 O O . LEU E 3 12 ? 188.110 145.642 119.047 1.00 101.82 12 LEU I O 1
ATOM 4210 N N . SER E 3 13 ? 187.078 145.881 117.060 1.00 101.54 13 SER I N 1
ATOM 4211 C CA . SER E 3 13 ? 185.764 145.981 117.686 1.00 101.54 13 SER I CA 1
ATOM 4212 C C . SER E 3 13 ? 185.382 144.678 118.377 1.00 101.54 13 SER I C 1
ATOM 4213 O O . SER E 3 13 ? 184.887 144.691 119.512 1.00 101.54 13 SER I O 1
ATOM 4216 N N . SER E 3 14 ? 185.616 143.540 117.714 1.00 102.70 14 SER I N 1
ATOM 4217 C CA . SER E 3 14 ? 185.321 142.256 118.343 1.00 102.70 14 SER I CA 1
ATOM 4218 C C . SER E 3 14 ? 186.197 142.016 119.566 1.00 102.70 14 SER I C 1
ATOM 4219 O O . SER E 3 14 ? 185.716 141.496 120.581 1.00 102.70 14 SER I O 1
ATOM 4222 N N . VAL E 3 15 ? 187.475 142.394 119.493 1.00 102.85 15 VAL I N 1
ATOM 4223 C CA . VAL E 3 15 ? 188.373 142.231 120.631 1.00 102.85 15 VAL I CA 1
ATOM 4224 C C . VAL E 3 15 ? 187.894 143.069 121.809 1.00 102.85 15 VAL I C 1
ATOM 4225 O O . VAL E 3 15 ? 187.848 142.594 122.949 1.00 102.85 15 VAL I O 1
ATOM 4229 N N . PHE E 3 16 ? 187.527 144.327 121.552 1.00 100.92 16 PHE I N 1
ATOM 4230 C CA . PHE E 3 16 ? 187.059 145.194 122.628 1.00 100.92 16 PHE I CA 1
ATOM 4231 C C . PHE E 3 16 ? 185.761 144.675 123.231 1.00 100.92 16 PHE I C 1
ATOM 4232 O O . PHE E 3 16 ? 185.569 144.737 124.451 1.00 100.92 16 PHE I O 1
ATOM 4240 N N . GLY E 3 17 ? 184.857 144.159 122.395 1.00 99.93 17 GLY I N 1
ATOM 4241 C CA . GLY E 3 17 ? 183.649 143.549 122.925 1.00 99.93 17 GLY I CA 1
ATOM 4242 C C . GLY E 3 17 ? 183.942 142.353 123.812 1.00 99.93 17 GLY I C 1
ATOM 4243 O O . GLY E 3 17 ? 183.342 142.199 124.882 1.00 99.93 17 GLY I O 1
ATOM 4244 N N . ALA E 3 18 ? 184.873 141.494 123.385 1.00 98.88 18 ALA I N 1
ATOM 4245 C CA . ALA E 3 18 ? 185.243 140.335 124.192 1.00 98.88 18 ALA I CA 1
ATOM 4246 C C . ALA E 3 18 ? 185.849 140.761 125.525 1.00 98.88 18 ALA I C 1
ATOM 4247 O O . ALA E 3 18 ? 185.519 140.197 126.577 1.00 98.88 18 ALA I O 1
ATOM 4249 N N . CYS E 3 19 ? 186.744 141.752 125.499 1.00 98.02 19 CYS I N 1
ATOM 4250 C CA . CYS E 3 19 ? 187.347 142.224 126.741 1.00 98.02 19 CYS I CA 1
ATOM 4251 C C . CYS E 3 19 ? 186.309 142.845 127.667 1.00 98.02 19 CYS I C 1
ATOM 4252 O O . CYS E 3 19 ? 186.351 142.622 128.879 1.00 98.02 19 CYS I O 1
ATOM 4255 N N . GLY E 3 20 ? 185.371 143.625 127.126 1.00 94.54 20 GLY I N 1
ATOM 4256 C CA . GLY E 3 20 ? 184.322 144.178 127.969 1.00 94.54 20 GLY I CA 1
ATOM 4257 C C . GLY E 3 20 ? 183.454 143.102 128.595 1.00 94.54 20 GLY I C 1
ATOM 4258 O O . GLY E 3 20 ? 183.139 143.158 129.790 1.00 94.54 20 GLY I O 1
ATOM 4259 N N . LEU E 3 21 ? 183.073 142.097 127.801 1.00 92.39 21 LEU I N 1
ATOM 4260 C CA . LEU E 3 21 ? 182.275 140.997 128.329 1.00 92.39 21 LEU I CA 1
ATOM 4261 C C . LEU E 3 21 ? 183.017 140.264 129.440 1.00 92.39 21 LEU I C 1
ATOM 4262 O O . LEU E 3 21 ? 182.434 139.968 130.488 1.00 92.39 21 LEU I O 1
ATOM 4267 N N . LEU E 3 22 ? 184.304 139.974 129.234 1.00 91.88 22 LEU I N 1
ATOM 4268 C CA . LEU E 3 22 ? 185.078 139.278 130.258 1.00 91.88 22 LEU I CA 1
ATOM 4269 C C . LEU E 3 22 ? 185.233 140.138 131.508 1.00 91.88 22 LEU I C 1
ATOM 4270 O O . LEU E 3 22 ? 185.088 139.643 132.632 1.00 91.88 22 LEU I O 1
ATOM 4275 N N . LEU E 3 23 ? 185.522 141.429 131.331 1.00 88.78 23 LEU I N 1
ATOM 4276 C CA . LEU E 3 23 ? 185.746 142.320 132.461 1.00 88.78 23 LEU I CA 1
ATOM 4277 C C . LEU E 3 23 ? 184.485 142.548 133.281 1.00 88.78 23 LEU I C 1
ATOM 4278 O O . LEU E 3 23 ? 184.586 142.838 134.478 1.00 88.78 23 LEU I O 1
ATOM 4283 N N . VAL E 3 24 ? 183.305 142.432 132.677 1.00 86.93 24 VAL I N 1
ATOM 4284 C CA . VAL E 3 24 ? 182.077 142.534 133.464 1.00 86.93 24 VAL I CA 1
ATOM 4285 C C . VAL E 3 24 ? 181.679 141.189 134.059 1.00 86.93 24 VAL I C 1
ATOM 4286 O O . VAL E 3 24 ? 181.195 141.130 135.192 1.00 86.93 24 VAL I O 1
ATOM 4290 N N . GLY E 3 25 ? 181.871 140.091 133.325 1.00 88.56 25 GLY I N 1
ATOM 4291 C CA . GLY E 3 25 ? 181.573 138.785 133.888 1.00 88.56 25 GLY I CA 1
ATOM 4292 C C . GLY E 3 25 ? 182.414 138.474 135.111 1.00 88.56 25 GLY I C 1
ATOM 4293 O O . GLY E 3 25 ? 181.899 137.990 136.122 1.00 88.56 25 GLY I O 1
ATOM 4294 N N . ILE E 3 26 ? 183.716 138.762 135.042 1.00 85.95 26 ILE I N 1
ATOM 4295 C CA . ILE E 3 26 ? 184.582 138.545 136.195 1.00 85.95 26 ILE I CA 1
ATOM 4296 C C . ILE E 3 26 ? 184.186 139.466 137.340 1.00 85.95 26 ILE I C 1
ATOM 4297 O O . ILE E 3 26 ? 184.138 139.046 138.501 1.00 85.95 26 ILE I O 1
ATOM 4300 N N . ALA E 3 27 ? 183.885 140.731 137.033 1.00 88.69 27 ALA I N 1
ATOM 4301 C CA . ALA E 3 27 ? 183.523 141.683 138.079 1.00 88.69 27 ALA I CA 1
ATOM 4302 C C . ALA E 3 27 ? 182.256 141.252 138.807 1.00 88.69 27 ALA I C 1
ATOM 4303 O O . ALA E 3 27 ? 182.161 141.381 140.033 1.00 88.69 27 ALA I O 1
ATOM 4305 N N . VAL E 3 28 ? 181.269 140.747 138.068 1.00 86.80 28 VAL I N 1
ATOM 4306 C CA . VAL E 3 28 ? 180.042 140.271 138.698 1.00 86.80 28 VAL I CA 1
ATOM 4307 C C . VAL E 3 28 ? 180.305 138.990 139.482 1.00 86.80 28 VAL I C 1
ATOM 4308 O O . VAL E 3 28 ? 179.812 138.820 140.603 1.00 86.80 28 VAL I O 1
ATOM 4312 N N . SER E 3 29 ? 181.099 138.079 138.917 1.00 89.61 29 SER I N 1
ATOM 4313 C CA . SER E 3 29 ? 181.311 136.775 139.534 1.00 89.61 29 SER I CA 1
ATOM 4314 C C . SER E 3 29 ? 182.203 136.829 140.768 1.00 89.61 29 SER I C 1
ATOM 4315 O O . SER E 3 29 ? 182.135 135.918 141.600 1.00 89.61 29 SER I O 1
ATOM 4318 N N . THR E 3 30 ? 183.029 137.860 140.911 1.00 92.30 30 THR I N 1
ATOM 4319 C CA . THR E 3 30 ? 183.936 137.948 142.044 1.00 92.30 30 THR I CA 1
ATOM 4320 C C . THR E 3 30 ? 183.267 138.657 143.220 1.00 92.30 30 THR I C 1
ATOM 4321 O O . THR E 3 30 ? 182.192 139.247 143.099 1.00 92.30 30 THR I O 1
ATOM 4325 N N . ASP E 3 31 ? 183.929 138.596 144.373 1.00 97.23 31 ASP I N 1
ATOM 4326 C CA . ASP E 3 31 ? 183.381 139.073 145.639 1.00 97.23 31 ASP I CA 1
ATOM 4327 C C . ASP E 3 31 ? 184.392 139.948 146.370 1.00 97.23 31 ASP I C 1
ATOM 4328 O O . ASP E 3 31 ? 184.643 139.784 147.565 1.00 97.23 31 ASP I O 1
ATOM 4333 N N . TYR E 3 32 ? 184.990 140.898 145.657 1.00 96.83 32 TYR I N 1
ATOM 4334 C CA . TYR E 3 32 ? 185.962 141.827 146.231 1.00 96.83 32 TYR I CA 1
ATOM 4335 C C . TYR E 3 32 ? 185.616 143.263 145.863 1.00 96.83 32 TYR I C 1
ATOM 4336 O O . TYR E 3 32 ? 186.466 144.046 145.435 1.00 96.83 32 TYR I O 1
ATOM 4345 N N . TRP E 3 33 ? 184.344 143.632 146.030 1.00 91.30 33 TRP I N 1
ATOM 4346 C CA . TRP E 3 33 ? 183.934 144.992 145.693 1.00 91.30 33 TRP I CA 1
ATOM 4347 C C . TRP E 3 33 ? 184.421 146.004 146.723 1.00 91.30 33 TRP I C 1
ATOM 4348 O O . TRP E 3 33 ? 184.902 147.081 146.352 1.00 91.30 33 TRP I O 1
ATOM 4359 N N . LEU E 3 34 ? 184.310 145.694 148.015 1.00 93.88 34 LEU I N 1
ATOM 4360 C CA . LEU E 3 34 ? 184.782 146.656 149.004 1.00 93.88 34 LEU I CA 1
ATOM 4361 C C . LEU E 3 34 ? 185.170 145.942 150.292 1.00 93.88 34 LEU I C 1
ATOM 4362 O O . LEU E 3 34 ? 184.485 145.022 150.737 1.00 93.88 34 LEU I O 1
ATOM 4367 N N . TYR E 3 35 ? 186.270 146.389 150.892 1.00 95.66 35 TYR I N 1
ATOM 4368 C CA . TYR E 3 35 ? 186.715 145.900 152.189 1.00 95.66 35 TYR I CA 1
ATOM 4369 C C . TYR E 3 35 ? 186.374 146.938 153.247 1.00 95.66 35 TYR I C 1
ATOM 4370 O O . TYR E 3 35 ? 186.691 148.120 153.085 1.00 95.66 35 TYR I O 1
ATOM 4379 N N . MET E 3 36 ? 185.740 146.498 154.328 1.00 100.81 36 MET I N 1
ATOM 4380 C CA . MET E 3 36 ? 185.400 147.377 155.438 1.00 100.81 36 MET I CA 1
ATOM 4381 C C . MET E 3 36 ? 185.868 146.752 156.742 1.00 100.81 36 MET I C 1
ATOM 4382 O O . MET E 3 36 ? 185.736 145.538 156.939 1.00 100.81 36 MET I O 1
ATOM 4387 N N . GLU E 3 37 ? 186.424 147.580 157.623 1.00 110.13 37 GLU I N 1
ATOM 4388 C CA . GLU E 3 37 ? 186.946 147.116 158.900 1.00 110.13 37 GLU I CA 1
ATOM 4389 C C . GLU E 3 37 ? 186.471 148.031 160.019 1.00 110.13 37 GLU I C 1
ATOM 4390 O O . GLU E 3 37 ? 186.396 149.251 159.845 1.00 110.13 37 GLU I O 1
ATOM 4392 N N . GLU E 3 38 ? 186.150 147.438 161.169 1.00 115.77 38 GLU I N 1
ATOM 4393 C CA . GLU E 3 38 ? 185.785 148.203 162.351 1.00 115.77 38 GLU I CA 1
ATOM 4394 C C . GLU E 3 38 ? 186.516 147.656 163.569 1.00 115.77 38 GLU I C 1
ATOM 4395 O O . GLU E 3 38 ? 186.816 146.462 163.661 1.00 115.77 38 GLU I O 1
ATOM 4401 N N . GLY E 3 39 ? 186.787 148.554 164.508 1.00 119.51 39 GLY I N 1
ATOM 4402 C CA . GLY E 3 39 ? 187.464 148.186 165.737 1.00 119.51 39 GLY I CA 1
ATOM 4403 C C . GLY E 3 39 ? 187.519 149.371 166.676 1.00 119.51 39 GLY I C 1
ATOM 4404 O O . GLY E 3 39 ? 187.104 150.485 166.339 1.00 119.51 39 GLY I O 1
ATOM 4405 N N . THR E 3 40 ? 188.045 149.111 167.869 1.00 123.64 40 THR I N 1
ATOM 4406 C CA . THR E 3 40 ? 188.156 150.113 168.921 1.00 123.64 40 THR I CA 1
ATOM 4407 C C . THR E 3 40 ? 189.604 150.564 169.043 1.00 123.64 40 THR I C 1
ATOM 4408 O O . THR E 3 40 ? 190.517 149.732 169.092 1.00 123.64 40 THR I O 1
ATOM 4410 N N . VAL E 3 41 ? 189.810 151.876 169.092 1.00 121.65 41 VAL I N 1
ATOM 4411 C CA . VAL E 3 41 ? 191.148 152.438 169.223 1.00 121.65 41 VAL I CA 1
ATOM 4412 C C . VAL E 3 41 ? 191.363 152.963 170.638 1.00 121.65 41 VAL I C 1
ATOM 4413 O O . VAL E 3 41 ? 190.736 153.939 171.050 1.00 121.65 41 VAL I O 1
ATOM 4417 N N . VAL E 3 50 ? 191.396 145.578 166.102 1.00 116.54 50 VAL I N 1
ATOM 4418 C CA . VAL E 3 50 ? 190.419 145.376 165.040 1.00 116.54 50 VAL I CA 1
ATOM 4419 C C . VAL E 3 50 ? 189.352 144.388 165.489 1.00 116.54 50 VAL I C 1
ATOM 4420 O O . VAL E 3 50 ? 189.621 143.195 165.630 1.00 116.54 50 VAL I O 1
ATOM 4424 N N . LYS E 3 51 ? 188.137 144.892 165.722 1.00 117.94 51 LYS I N 1
ATOM 4425 C CA . LYS E 3 51 ? 187.036 144.005 166.084 1.00 117.94 51 LYS I CA 1
ATOM 4426 C C . LYS E 3 51 ? 186.720 143.037 164.952 1.00 117.94 51 LYS I C 1
ATOM 4427 O O . LYS E 3 51 ? 186.568 141.831 165.184 1.00 117.94 51 LYS I O 1
ATOM 4433 N N . MET E 3 52 ? 186.627 143.538 163.721 1.00 118.34 52 MET I N 1
ATOM 4434 C CA . MET E 3 52 ? 186.469 142.657 162.572 1.00 118.34 52 MET I CA 1
ATOM 4435 C C . MET E 3 52 ? 186.867 143.404 161.308 1.00 118.34 52 MET I C 1
ATOM 4436 O O . MET E 3 52 ? 186.927 144.637 161.281 1.00 118.34 52 MET I O 1
ATOM 4441 N N . ALA E 3 53 ? 187.161 142.630 160.266 1.00 112.97 53 ALA I N 1
ATOM 4442 C CA . ALA E 3 53 ? 187.536 143.164 158.966 1.00 112.97 53 ALA I CA 1
ATOM 4443 C C . ALA E 3 53 ? 187.087 142.176 157.900 1.00 112.97 53 ALA I C 1
ATOM 4444 O O . ALA E 3 53 ? 187.393 140.982 157.982 1.00 112.97 53 ALA I O 1
ATOM 4446 N N . LEU E 3 54 ? 186.370 142.678 156.898 1.00 105.34 54 LEU I N 1
ATOM 4447 C CA . LEU E 3 54 ? 185.711 141.800 155.944 1.00 105.34 54 LEU I CA 1
ATOM 4448 C C . LEU E 3 54 ? 185.765 142.424 154.561 1.00 105.34 54 LEU I C 1
ATOM 4449 O O . LEU E 3 54 ? 186.003 143.623 154.406 1.00 105.34 54 LEU I O 1
ATOM 4454 N N . HIS E 3 55 ? 185.562 141.583 153.553 1.00 103.30 55 HIS I N 1
ATOM 4455 C CA . HIS E 3 55 ? 185.390 142.029 152.180 1.00 103.30 55 HIS I CA 1
ATOM 4456 C C . HIS E 3 55 ? 184.035 141.553 151.678 1.00 103.30 55 HIS I C 1
ATOM 4457 O O . HIS E 3 55 ? 183.622 140.421 151.948 1.00 103.30 55 HIS I O 1
ATOM 4464 N N . ALA E 3 56 ? 183.334 142.437 150.978 1.00 96.75 56 ALA I N 1
ATOM 4465 C CA . ALA E 3 56 ? 181.989 142.185 150.490 1.00 96.75 56 ALA I CA 1
ATOM 4466 C C . ALA E 3 56 ? 181.954 142.406 148.986 1.00 96.75 56 ALA I C 1
ATOM 4467 O O . ALA E 3 56 ? 182.512 143.391 148.482 1.00 96.75 56 ALA I O 1
ATOM 4469 N N . GLY E 3 57 ? 181.312 141.481 148.282 1.00 93.81 57 GLY I N 1
ATOM 4470 C CA . GLY E 3 57 ? 181.101 141.585 146.857 1.00 93.81 57 GLY I CA 1
ATOM 4471 C C . GLY E 3 57 ? 179.695 142.034 146.527 1.00 93.81 57 GLY I C 1
ATOM 4472 O O . GLY E 3 57 ? 179.143 142.950 147.141 1.00 93.81 57 GLY I O 1
ATOM 4473 N N . LEU E 3 58 ? 179.106 141.366 145.535 1.00 88.92 58 LEU I N 1
ATOM 4474 C CA . LEU E 3 58 ? 177.777 141.748 145.072 1.00 88.92 58 LEU I CA 1
ATOM 4475 C C . LEU E 3 58 ? 176.677 140.866 145.654 1.00 88.92 58 LEU I C 1
ATOM 4476 O O . LEU E 3 58 ? 175.539 141.327 145.801 1.00 88.92 58 LEU I O 1
ATOM 4481 N N . TRP E 3 59 ? 176.981 139.612 145.992 1.00 90.37 59 TRP I N 1
ATOM 4482 C CA . TRP E 3 59 ? 175.944 138.704 146.472 1.00 90.37 59 TRP I CA 1
ATOM 4483 C C . TRP E 3 59 ? 176.332 137.987 147.761 1.00 90.37 59 TRP I C 1
ATOM 4484 O O . TRP E 3 59 ? 175.457 137.588 148.537 1.00 90.37 59 TRP I O 1
ATOM 4495 N N . ARG E 3 60 ? 177.630 137.810 148.001 1.00 94.14 60 ARG I N 1
ATOM 4496 C CA . ARG E 3 60 ? 178.117 137.118 149.188 1.00 94.14 60 ARG I CA 1
ATOM 4497 C C . ARG E 3 60 ? 179.204 137.949 149.850 1.00 94.14 60 ARG I C 1
ATOM 4498 O O . ARG E 3 60 ? 179.934 138.680 149.174 1.00 94.14 60 ARG I O 1
ATOM 4500 N N . VAL E 3 61 ? 179.317 137.835 151.173 1.00 98.65 61 VAL I N 1
ATOM 4501 C CA . VAL E 3 61 ? 180.312 138.562 151.951 1.00 98.65 61 VAL I CA 1
ATOM 4502 C C . VAL E 3 61 ? 181.173 137.533 152.667 1.00 98.65 61 VAL I C 1
ATOM 4503 O O . VAL E 3 61 ? 180.668 136.493 153.094 1.00 98.65 61 VAL I O 1
ATOM 4507 N N . CYS E 3 62 ? 182.472 137.796 152.763 1.00 105.39 62 CYS I N 1
ATOM 4508 C CA . CYS E 3 62 ? 183.382 136.908 153.473 1.00 105.39 62 CYS I CA 1
ATOM 4509 C C . CYS E 3 62 ? 184.187 137.692 154.498 1.00 105.39 62 CYS I C 1
ATOM 4510 O O . CYS E 3 62 ? 184.643 138.807 154.226 1.00 105.39 62 CYS I O 1
ATOM 4513 N N . PHE E 3 63 ? 184.354 137.099 155.677 1.00 108.38 63 PHE I N 1
ATOM 4514 C CA . PHE E 3 63 ? 185.110 137.698 156.768 1.00 108.38 63 PHE I CA 1
ATOM 4515 C C . PHE E 3 63 ? 186.523 137.128 156.754 1.00 108.38 63 PHE I C 1
ATOM 4516 O O . PHE E 3 63 ? 186.703 135.912 156.872 1.00 108.38 63 PHE I O 1
ATOM 4524 N N . PHE E 3 64 ? 187.521 137.998 156.608 1.00 109.51 64 PHE I N 1
ATOM 4525 C CA . PHE E 3 64 ? 188.911 137.578 156.712 1.00 109.51 64 PHE I CA 1
ATOM 4526 C C . PHE E 3 64 ? 189.559 138.021 158.018 1.00 109.51 64 PHE I C 1
ATOM 4527 O O . PHE E 3 64 ? 190.766 137.831 158.194 1.00 109.51 64 PHE I O 1
ATOM 4535 N N . ALA E 3 65 ? 188.789 138.602 158.934 1.00 113.64 65 ALA I N 1
ATOM 4536 C CA . ALA E 3 65 ? 189.275 138.877 160.278 1.00 113.64 65 ALA I CA 1
ATOM 4537 C C . ALA E 3 65 ? 188.076 138.930 161.214 1.00 113.64 65 ALA I C 1
ATOM 4538 O O . ALA E 3 65 ? 186.929 139.045 160.778 1.00 113.64 65 ALA I O 1
ATOM 4540 N N . GLY E 3 66 ? 188.357 138.839 162.507 1.00 117.81 66 GLY I N 1
ATOM 4541 C CA . GLY E 3 66 ? 187.320 138.912 163.516 1.00 117.81 66 GLY I CA 1
ATOM 4542 C C . GLY E 3 66 ? 187.031 137.570 164.158 1.00 117.81 66 GLY I C 1
ATOM 4543 O O . GLY E 3 66 ? 187.713 136.565 163.936 1.00 117.81 66 GLY I O 1
ATOM 4544 N N . ARG E 3 67 ? 185.981 137.573 164.984 1.00 121.47 67 ARG I N 1
ATOM 4545 C CA . ARG E 3 67 ? 185.603 136.367 165.715 1.00 121.47 67 ARG I CA 1
ATOM 4546 C C . ARG E 3 67 ? 185.151 135.260 164.771 1.00 121.47 67 ARG I C 1
ATOM 4547 O O . ARG E 3 67 ? 185.462 134.084 164.988 1.00 121.47 67 ARG I O 1
ATOM 4549 N N . GLU E 3 68 ? 184.415 135.614 163.720 1.00 116.63 68 GLU I N 1
ATOM 4550 C CA . GLU E 3 68 ? 183.879 134.646 162.764 1.00 116.63 68 GLU I CA 1
ATOM 4551 C C . GLU E 3 68 ? 184.718 134.580 161.495 1.00 116.63 68 GLU I C 1
ATOM 4552 O O . GLU E 3 68 ? 184.183 134.424 160.394 1.00 116.63 68 GLU I O 1
ATOM 4554 N N . LYS E 3 69 ? 186.037 134.703 161.628 1.00 113.63 69 LYS I N 1
ATOM 4555 C CA . LYS E 3 69 ? 186.917 134.691 160.466 1.00 113.63 69 LYS I CA 1
ATOM 4556 C C . LYS E 3 69 ? 186.843 133.351 159.744 1.00 113.63 69 LYS I C 1
ATOM 4557 O O . LYS E 3 69 ? 186.772 132.290 160.370 1.00 113.63 69 LYS I O 1
ATOM 4563 N N . GLY E 3 70 ? 186.859 133.408 158.411 1.00 112.98 70 GLY I N 1
ATOM 4564 C CA . GLY E 3 70 ? 186.814 132.223 157.585 1.00 112.98 70 GLY I CA 1
ATOM 4565 C C . GLY E 3 70 ? 185.430 131.783 157.159 1.00 112.98 70 GLY I C 1
ATOM 4566 O O . GLY E 3 70 ? 185.315 130.824 156.386 1.00 112.98 70 GLY I O 1
ATOM 4567 N N . ARG E 3 71 ? 184.379 132.445 157.633 1.00 113.87 71 ARG I N 1
ATOM 4568 C CA . ARG E 3 71 ? 183.010 132.104 157.273 1.00 113.87 71 ARG I CA 1
ATOM 4569 C C . ARG E 3 71 ? 182.474 133.115 156.269 1.00 113.87 71 ARG I C 1
ATOM 4570 O O . ARG E 3 71 ? 182.503 134.324 156.522 1.00 113.87 71 ARG I O 1
ATOM 4578 N N . CYS E 3 72 ? 181.987 132.618 155.134 1.00 110.18 72 CYS I N 1
ATOM 4579 C CA . CYS E 3 72 ? 181.336 133.447 154.125 1.00 110.18 72 CYS I CA 1
ATOM 4580 C C . CYS E 3 72 ? 179.829 133.375 154.340 1.00 110.18 72 CYS I C 1
ATOM 4581 O O . CYS E 3 72 ? 179.240 132.288 154.321 1.00 110.18 72 CYS I O 1
ATOM 4584 N N . VAL E 3 73 ? 179.215 134.535 154.545 1.00 106.90 73 VAL I N 1
ATOM 4585 C CA . VAL E 3 73 ? 177.787 134.655 154.807 1.00 106.90 73 VAL I CA 1
ATOM 4586 C C . VAL E 3 73 ? 177.118 135.240 153.568 1.00 106.90 73 VAL I C 1
ATOM 4587 O O . VAL E 3 73 ? 177.614 136.209 152.975 1.00 106.90 73 VAL I O 1
ATOM 4591 N N . ALA E 3 74 ? 176.006 134.635 153.160 1.00 106.27 74 ALA I N 1
ATOM 4592 C CA . ALA E 3 74 ? 175.169 135.240 152.136 1.00 106.27 74 ALA I CA 1
ATOM 4593 C C . ALA E 3 74 ? 174.432 136.442 152.716 1.00 106.27 74 ALA I C 1
ATOM 4594 O O . ALA E 3 74 ? 174.143 136.501 153.914 1.00 106.27 74 ALA I O 1
ATOM 4596 N N . SER E 3 75 ? 174.137 137.411 151.853 1.00 106.65 75 SER I N 1
ATOM 4597 C CA . SER E 3 75 ? 173.476 138.637 152.287 1.00 106.65 75 SER I CA 1
ATOM 4598 C C . SER E 3 75 ? 172.150 138.327 152.968 1.00 106.65 75 SER I C 1
ATOM 4599 O O . SER E 3 75 ? 171.219 137.817 152.338 1.00 106.65 75 SER I O 1
ATOM 4602 N N . GLU E 3 76 ? 172.073 138.635 154.259 1.00 108.46 76 GLU I N 1
ATOM 4603 C CA . GLU E 3 76 ? 170.883 138.345 155.051 1.00 108.46 76 GLU I CA 1
ATOM 4604 C C . GLU E 3 76 ? 170.076 139.611 155.318 1.00 108.46 76 GLU I C 1
ATOM 4605 O O . GLU E 3 76 ? 170.593 140.723 155.211 1.00 108.46 76 GLU I O 1
ATOM 4611 N N . LEU E 3 85 ? 176.444 140.115 165.012 1.00 116.03 85 LEU I N 1
ATOM 4612 C CA . LEU E 3 85 ? 177.787 139.884 164.492 1.00 116.03 85 LEU I CA 1
ATOM 4613 C C . LEU E 3 85 ? 178.307 141.127 163.781 1.00 116.03 85 LEU I C 1
ATOM 4614 O O . LEU E 3 85 ? 179.422 141.132 163.257 1.00 116.03 85 LEU I O 1
ATOM 4619 N N . VAL E 3 86 ? 177.494 142.183 163.771 1.00 116.14 86 VAL I N 1
ATOM 4620 C CA . VAL E 3 86 ? 177.814 143.395 163.027 1.00 116.14 86 VAL I CA 1
ATOM 4621 C C . VAL E 3 86 ? 176.936 144.520 163.553 1.00 116.14 86 VAL I C 1
ATOM 4622 O O . VAL E 3 86 ? 175.795 144.294 163.963 1.00 116.14 86 VAL I O 1
ATOM 4626 N N . THR E 3 87 ? 177.478 145.736 163.551 1.00 115.54 87 THR I N 1
ATOM 4627 C CA . THR E 3 87 ? 176.697 146.905 163.922 1.00 115.54 87 THR I CA 1
ATOM 4628 C C . THR E 3 87 ? 175.638 147.187 162.858 1.00 115.54 87 THR I C 1
ATOM 4629 O O . THR E 3 87 ? 175.736 146.744 161.710 1.00 115.54 87 THR I O 1
ATOM 4633 N N . GLU E 3 88 ? 174.605 147.933 163.258 1.00 110.24 88 GLU I N 1
ATOM 4634 C CA . GLU E 3 88 ? 173.464 148.161 162.376 1.00 110.24 88 GLU I CA 1
ATOM 4635 C C . GLU E 3 88 ? 173.845 148.944 161.124 1.00 110.24 88 GLU I C 1
ATOM 4636 O O . GLU E 3 88 ? 173.244 148.734 160.065 1.00 110.24 88 GLU I O 1
ATOM 4638 N N . ASN E 3 89 ? 174.826 149.844 161.219 1.00 106.15 89 ASN I N 1
ATOM 4639 C CA . ASN E 3 89 ? 175.171 150.694 160.081 1.00 106.15 89 ASN I CA 1
ATOM 4640 C C . ASN E 3 89 ? 175.744 149.876 158.926 1.00 106.15 89 ASN I C 1
ATOM 4641 O O . ASN E 3 89 ? 175.328 150.032 157.769 1.00 106.15 89 ASN I O 1
ATOM 4646 N N . THR E 3 90 ? 176.703 148.997 159.220 1.00 105.50 90 THR I N 1
ATOM 4647 C CA . THR E 3 90 ? 177.275 148.152 158.179 1.00 105.50 90 THR I CA 1
ATOM 4648 C C . THR E 3 90 ? 176.232 147.201 157.602 1.00 105.50 90 THR I C 1
ATOM 4649 O O . THR E 3 90 ? 176.257 146.898 156.403 1.00 105.50 90 THR I O 1
ATOM 4653 N N . GLU E 3 91 ? 175.292 146.743 158.428 1.00 104.43 91 GLU I N 1
ATOM 4654 C CA . GLU E 3 91 ? 174.242 145.860 157.933 1.00 104.43 91 GLU I CA 1
ATOM 4655 C C . GLU E 3 91 ? 173.285 146.617 157.015 1.00 104.43 91 GLU I C 1
ATOM 4656 O O . GLU E 3 91 ? 172.795 146.066 156.020 1.00 104.43 91 GLU I O 1
ATOM 4662 N N . ASN E 3 92 ? 173.027 147.894 157.317 1.00 102.59 92 ASN I N 1
ATOM 4663 C CA . ASN E 3 92 ? 172.259 148.730 156.398 1.00 102.59 92 ASN I CA 1
ATOM 4664 C C . ASN E 3 92 ? 173.013 148.950 155.092 1.00 102.59 92 ASN I C 1
ATOM 4665 O O . ASN E 3 92 ? 172.403 149.033 154.020 1.00 102.59 92 ASN I O 1
ATOM 4670 N N . ILE E 3 93 ? 174.341 149.065 155.164 1.00 97.79 93 ILE I N 1
ATOM 4671 C CA . ILE E 3 93 ? 175.151 149.137 153.946 1.00 97.79 93 ILE I CA 1
ATOM 4672 C C . ILE E 3 93 ? 174.976 147.865 153.119 1.00 97.79 93 ILE I C 1
ATOM 4673 O O . ILE E 3 93 ? 174.832 147.906 151.884 1.00 97.79 93 ILE I O 1
ATOM 4678 N N . LEU E 3 94 ? 174.994 146.716 153.796 1.00 98.21 94 LEU I N 1
ATOM 4679 C CA . LEU E 3 94 ? 174.792 145.438 153.123 1.00 98.21 94 LEU I CA 1
ATOM 4680 C C . LEU E 3 94 ? 173.424 145.385 152.454 1.00 98.21 94 LEU I C 1
ATOM 4681 O O . LEU E 3 94 ? 173.288 144.856 151.344 1.00 98.21 94 LEU I O 1
ATOM 4686 N N . LYS E 3 95 ? 172.394 145.921 153.117 1.00 95.33 95 LYS I N 1
ATOM 4687 C CA . LYS E 3 95 ? 171.093 146.039 152.459 1.00 95.33 95 LYS I CA 1
ATOM 4688 C C . LYS E 3 95 ? 171.162 146.944 151.234 1.00 95.33 95 LYS I C 1
ATOM 4689 O O . LYS E 3 95 ? 170.646 146.592 150.167 1.00 95.33 95 LYS I O 1
ATOM 4695 N N . THR E 3 96 ? 171.785 148.118 151.368 1.00 90.91 96 THR I N 1
ATOM 4696 C CA . THR E 3 96 ? 171.728 149.114 150.303 1.00 90.91 96 THR I CA 1
ATOM 4697 C C . THR E 3 96 ? 172.486 148.682 149.055 1.00 90.91 96 THR I C 1
ATOM 4698 O O . THR E 3 96 ? 172.199 149.195 147.968 1.00 90.91 96 THR I O 1
ATOM 4702 N N . VAL E 3 97 ? 173.449 147.767 149.182 1.00 88.75 97 VAL I N 1
ATOM 4703 C CA . VAL E 3 97 ? 174.093 147.230 147.981 1.00 88.75 97 VAL I CA 1
ATOM 4704 C C . VAL E 3 97 ? 173.082 146.454 147.132 1.00 88.75 97 VAL I C 1
ATOM 4705 O O . VAL E 3 97 ? 173.128 146.480 145.889 1.00 88.75 97 VAL I O 1
ATOM 4709 N N . ARG E 3 98 ? 172.147 145.759 147.787 1.00 89.54 98 ARG I N 1
ATOM 4710 C CA . ARG E 3 98 ? 171.137 144.986 147.073 1.00 89.54 98 ARG I CA 1
ATOM 4711 C C . ARG E 3 98 ? 170.240 145.859 146.206 1.00 89.54 98 ARG I C 1
ATOM 4712 O O . ARG E 3 98 ? 169.674 145.362 145.226 1.00 89.54 98 ARG I O 1
ATOM 4714 N N . THR E 3 99 ? 170.093 147.142 146.542 1.00 86.65 99 THR I N 1
ATOM 4715 C CA . THR E 3 99 ? 169.281 148.026 145.713 1.00 86.65 99 THR I CA 1
ATOM 4716 C C . THR E 3 99 ? 169.951 148.319 144.376 1.00 86.65 99 THR I C 1
ATOM 4717 O O . THR E 3 99 ? 169.264 148.452 143.358 1.00 86.65 99 THR I O 1
ATOM 4721 N N . ALA E 3 100 ? 171.279 148.424 144.355 1.00 82.98 100 ALA I N 1
ATOM 4722 C CA . ALA E 3 100 ? 172.028 148.679 143.133 1.00 82.98 100 ALA I CA 1
ATOM 4723 C C . ALA E 3 100 ? 172.452 147.398 142.425 1.00 82.98 100 ALA I C 1
ATOM 4724 O O . ALA E 3 100 ? 173.052 147.470 141.348 1.00 82.98 100 ALA I O 1
ATOM 4726 N N . THR E 3 101 ? 172.167 146.237 143.016 1.00 83.33 101 THR I N 1
ATOM 4727 C CA . THR E 3 101 ? 172.463 144.969 142.345 1.00 83.33 101 THR I CA 1
ATOM 4728 C C . THR E 3 101 ? 171.968 144.849 140.898 1.00 83.33 101 THR I C 1
ATOM 4729 O O . THR E 3 101 ? 172.743 144.354 140.061 1.00 83.33 101 THR I O 1
ATOM 4733 N N . PRO E 3 102 ? 170.730 145.226 140.533 1.00 79.51 102 PRO I N 1
ATOM 4734 C CA . PRO E 3 102 ? 170.233 144.866 139.184 1.00 79.51 102 PRO I CA 1
ATOM 4735 C C . PRO E 3 102 ? 171.031 145.430 138.012 1.00 79.51 102 PRO I C 1
ATOM 4736 O O . PRO E 3 102 ? 171.114 144.774 136.961 1.00 79.51 102 PRO I O 1
ATOM 4740 N N . PHE E 3 103 ? 171.585 146.636 138.143 1.00 78.80 103 PHE I N 1
ATOM 4741 C CA . PHE E 3 103 ? 172.206 147.299 136.996 1.00 78.80 103 PHE I CA 1
ATOM 4742 C C . PHE E 3 103 ? 173.426 146.568 136.442 1.00 78.80 103 PHE I C 1
ATOM 4743 O O . PHE E 3 103 ? 173.569 146.513 135.208 1.00 78.80 103 PHE I O 1
ATOM 4751 N N . PRO E 3 104 ? 174.358 146.049 137.253 1.00 81.42 104 PRO I N 1
ATOM 4752 C CA . PRO E 3 104 ? 175.437 145.236 136.664 1.00 81.42 104 PRO I CA 1
ATOM 4753 C C . PRO E 3 104 ? 174.935 144.037 135.876 1.00 81.42 104 PRO I C 1
ATOM 4754 O O . PRO E 3 104 ? 175.499 143.719 134.823 1.00 81.42 104 PRO I O 1
ATOM 4758 N N . MET E 3 105 ? 173.884 143.363 136.349 1.00 83.66 105 MET I N 1
ATOM 4759 C CA . MET E 3 105 ? 173.319 142.255 135.584 1.00 83.66 105 MET I CA 1
ATOM 4760 C C . MET E 3 105 ? 172.729 142.739 134.265 1.00 83.66 105 MET I C 1
ATOM 4761 O O . MET E 3 105 ? 172.894 142.086 133.224 1.00 83.66 105 MET I O 1
ATOM 4766 N N . VAL E 3 106 ? 172.034 143.878 134.292 1.00 82.14 106 VAL I N 1
ATOM 4767 C CA . VAL E 3 106 ? 171.460 144.423 133.063 1.00 82.14 106 VAL I CA 1
ATOM 4768 C C . VAL E 3 106 ? 172.561 144.749 132.060 1.00 82.14 106 VAL I C 1
ATOM 4769 O O . VAL E 3 106 ? 172.455 144.430 130.867 1.00 82.14 106 VAL I O 1
ATOM 4773 N N . SER E 3 107 ? 173.637 145.384 132.529 1.00 83.07 107 SER I N 1
ATOM 4774 C CA . SER E 3 107 ? 174.739 145.733 131.638 1.00 83.07 107 SER I CA 1
ATOM 4775 C C . SER E 3 107 ? 175.441 144.488 131.108 1.00 83.07 107 SER I C 1
ATOM 4776 O O . SER E 3 107 ? 175.851 144.454 129.942 1.00 83.07 107 SER I O 1
ATOM 4779 N N . LEU E 3 108 ? 175.595 143.459 131.947 1.00 84.12 108 LEU I N 1
ATOM 4780 C CA . LEU E 3 108 ? 176.187 142.209 131.480 1.00 84.12 108 LEU I CA 1
ATOM 4781 C C . LEU E 3 108 ? 175.347 141.575 130.381 1.00 84.12 108 LEU I C 1
ATOM 4782 O O . LEU E 3 108 ? 175.884 141.117 129.365 1.00 84.12 108 LEU I O 1
ATOM 4787 N N . PHE E 3 109 ? 174.024 141.539 130.562 1.00 86.06 109 PHE I N 1
ATOM 4788 C CA . PHE E 3 109 ? 173.163 140.977 129.526 1.00 86.06 109 PHE I CA 1
ATOM 4789 C C . PHE E 3 109 ? 173.255 141.786 128.237 1.00 86.06 109 PHE I C 1
ATOM 4790 O O . PHE E 3 109 ? 173.341 141.217 127.140 1.00 86.06 109 PHE I O 1
ATOM 4798 N N . LEU E 3 110 ? 173.246 143.118 128.353 1.00 85.66 110 LEU I N 1
ATOM 4799 C CA . LEU E 3 110 ? 173.330 143.962 127.166 1.00 85.66 110 LEU I CA 1
ATOM 4800 C C . LEU E 3 110 ? 174.644 143.749 126.422 1.00 85.66 110 LEU I C 1
ATOM 4801 O O . LEU E 3 110 ? 174.656 143.630 125.190 1.00 85.66 110 LEU I O 1
ATOM 4806 N N . VAL E 3 111 ? 175.761 143.686 127.150 1.00 88.28 111 VAL I N 1
ATOM 4807 C CA . VAL E 3 111 ? 177.049 143.522 126.484 1.00 88.28 111 VAL I CA 1
ATOM 4808 C C . VAL E 3 111 ? 177.192 142.119 125.906 1.00 88.28 111 VAL I C 1
ATOM 4809 O O . VAL E 3 111 ? 177.829 141.939 124.864 1.00 88.28 111 VAL I O 1
ATOM 4813 N N . PHE E 3 112 ? 176.604 141.104 126.547 1.00 93.67 112 PHE I N 1
ATOM 4814 C CA . PHE E 3 112 ? 176.628 139.764 125.967 1.00 93.67 112 PHE I CA 1
ATOM 4815 C C . PHE E 3 112 ? 175.836 139.715 124.666 1.00 93.67 112 PHE I C 1
ATOM 4816 O O . PHE E 3 112 ? 176.278 139.105 123.681 1.00 93.67 112 PHE I O 1
ATOM 4824 N N . THR E 3 113 ? 174.661 140.352 124.643 1.00 92.57 113 THR I N 1
ATOM 4825 C CA . THR E 3 113 ? 173.885 140.411 123.408 1.00 92.57 113 THR I CA 1
ATOM 4826 C C . THR E 3 113 ? 174.643 141.167 122.324 1.00 92.57 113 THR I C 1
ATOM 4827 O O . THR E 3 113 ? 174.649 140.756 121.156 1.00 92.57 113 THR I O 1
ATOM 4831 N N . ALA E 3 114 ? 175.300 142.269 122.694 1.00 95.43 114 ALA I N 1
ATOM 4832 C CA . ALA E 3 114 ? 176.100 143.010 121.724 1.00 95.43 114 ALA I CA 1
ATOM 4833 C C . ALA E 3 114 ? 177.244 142.159 121.185 1.00 95.43 114 ALA I C 1
ATOM 4834 O O . ALA E 3 114 ? 177.528 142.178 119.984 1.00 95.43 114 ALA I O 1
ATOM 4836 N N . PHE E 3 115 ? 177.904 141.398 122.060 1.00 98.81 115 PHE I N 1
ATOM 4837 C CA . PHE E 3 115 ? 179.004 140.540 121.632 1.00 98.81 115 PHE I CA 1
ATOM 4838 C C . PHE E 3 115 ? 178.529 139.481 120.645 1.00 98.81 115 PHE I C 1
ATOM 4839 O O . PHE E 3 115 ? 179.143 139.281 119.588 1.00 98.81 115 PHE I O 1
ATOM 4847 N N . VAL E 3 116 ? 177.433 138.791 120.969 1.00 99.94 116 VAL I N 1
ATOM 4848 C CA . VAL E 3 116 ? 176.978 137.724 120.082 1.00 99.94 116 VAL I CA 1
ATOM 4849 C C . VAL E 3 116 ? 176.489 138.302 118.756 1.00 99.94 116 VAL I C 1
ATOM 4850 O O . VAL E 3 116 ? 176.759 137.742 117.685 1.00 99.94 116 VAL I O 1
ATOM 4854 N N . ILE E 3 117 ? 175.797 139.447 118.795 1.00 101.36 117 ILE I N 1
ATOM 4855 C CA . ILE E 3 117 ? 175.294 140.033 117.558 1.00 101.36 117 ILE I CA 1
ATOM 4856 C C . ILE E 3 117 ? 176.447 140.545 116.696 1.00 101.36 117 ILE I C 1
ATOM 4857 O O . ILE E 3 117 ? 176.420 140.416 115.467 1.00 101.36 117 ILE I O 1
ATOM 4862 N N . SER E 3 118 ? 177.497 141.092 117.319 1.00 102.57 118 SER I N 1
ATOM 4863 C CA . SER E 3 118 ? 178.640 141.562 116.544 1.00 102.57 118 SER I CA 1
ATOM 4864 C C . SER E 3 118 ? 179.404 140.398 115.929 1.00 102.57 118 SER I C 1
ATOM 4865 O O . SER E 3 118 ? 179.842 140.481 114.776 1.00 102.57 118 SER I O 1
ATOM 4868 N N . ASN E 3 119 ? 179.581 139.307 116.679 1.00 106.42 119 ASN I N 1
ATOM 4869 C CA . ASN E 3 119 ? 180.250 138.138 116.113 1.00 106.42 119 ASN I CA 1
ATOM 4870 C C . ASN E 3 119 ? 179.449 137.554 114.956 1.00 106.42 119 ASN I C 1
ATOM 4871 O O . ASN E 3 119 ? 180.022 137.153 113.933 1.00 106.42 119 ASN I O 1
ATOM 4876 N N . ILE E 3 120 ? 178.121 137.501 115.095 1.00 105.33 120 ILE I N 1
ATOM 4877 C CA . ILE E 3 120 ? 177.286 137.046 113.990 1.00 105.33 120 ILE I CA 1
ATOM 4878 C C . ILE E 3 120 ? 177.395 138.001 112.806 1.00 105.33 120 ILE I C 1
ATOM 4879 O O . ILE E 3 120 ? 177.300 137.577 111.647 1.00 105.33 120 ILE I O 1
ATOM 4882 N N . GLY E 3 121 ? 177.592 139.295 113.067 1.00 108.17 121 GLY I N 1
ATOM 4883 C CA . GLY E 3 121 ? 177.809 140.232 111.978 1.00 108.17 121 GLY I CA 1
ATOM 4884 C C . GLY E 3 121 ? 179.117 139.994 111.246 1.00 108.17 121 GLY I C 1
ATOM 4885 O O . GLY E 3 121 ? 179.161 140.026 110.013 1.00 108.17 121 GLY I O 1
ATOM 4886 N N . HIS E 3 122 ? 180.202 139.764 111.992 1.00 109.30 122 HIS I N 1
ATOM 4887 C CA . HIS E 3 122 ? 181.488 139.509 111.345 1.00 109.30 122 HIS I CA 1
ATOM 4888 C C . HIS E 3 122 ? 181.467 138.205 110.558 1.00 109.30 122 HIS I C 1
ATOM 4889 O O . HIS E 3 122 ? 182.010 138.137 109.449 1.00 109.30 122 HIS I O 1
ATOM 4896 N N . ILE E 3 123 ? 180.852 137.155 111.112 1.00 113.19 123 ILE I N 1
ATOM 4897 C CA . ILE E 3 123 ? 180.837 135.874 110.415 1.00 113.19 123 ILE I CA 1
ATOM 4898 C C . ILE E 3 123 ? 179.969 135.926 109.162 1.00 113.19 123 ILE I C 1
ATOM 4899 O O . ILE E 3 123 ? 180.088 135.055 108.292 1.00 113.19 123 ILE I O 1
ATOM 4904 N N . ARG E 3 124 ? 179.105 136.933 109.038 1.00 110.84 124 ARG I N 1
ATOM 4905 C CA . ARG E 3 124 ? 178.246 137.112 107.868 1.00 110.84 124 ARG I CA 1
ATOM 4906 C C . ARG E 3 124 ? 178.417 138.536 107.355 1.00 110.84 124 ARG I C 1
ATOM 4907 O O . ARG E 3 124 ? 177.595 139.416 107.644 1.00 110.84 124 ARG I O 1
ATOM 4909 N N . PRO E 3 125 ? 179.482 138.800 106.594 1.00 109.71 125 PRO I N 1
ATOM 4910 C CA . PRO E 3 125 ? 179.705 140.166 106.087 1.00 109.71 125 PRO I CA 1
ATOM 4911 C C . PRO E 3 125 ? 178.617 140.662 105.150 1.00 109.71 125 PRO I C 1
ATOM 4912 O O . PRO E 3 125 ? 178.489 141.879 104.970 1.00 109.71 125 PRO I O 1
ATOM 4916 N N . GLN E 3 126 ? 177.838 139.763 104.541 1.00 109.41 126 GLN I N 1
ATOM 4917 C CA . GLN E 3 126 ? 176.790 140.192 103.621 1.00 109.41 126 GLN I CA 1
ATOM 4918 C C . GLN E 3 126 ? 175.721 141.018 104.324 1.00 109.41 126 GLN I C 1
ATOM 4919 O O . GLN E 3 126 ? 175.131 141.918 103.714 1.00 109.41 126 GLN I O 1
ATOM 4925 N N . ARG E 3 127 ? 175.461 140.737 105.598 1.00 105.25 127 ARG I N 1
ATOM 4926 C CA . ARG E 3 127 ? 174.459 141.454 106.380 1.00 105.25 127 ARG I CA 1
ATOM 4927 C C . ARG E 3 127 ? 175.169 142.554 107.163 1.00 105.25 127 ARG I C 1
ATOM 4928 O O . ARG E 3 127 ? 176.031 142.271 108.001 1.00 105.25 127 ARG I O 1
ATOM 4936 N N . THR E 3 128 ? 174.804 143.808 106.889 1.00 104.50 128 THR I N 1
ATOM 4937 C CA . THR E 3 128 ? 175.545 144.956 107.398 1.00 104.50 128 THR I CA 1
ATOM 4938 C C . THR E 3 128 ? 174.878 145.652 108.577 1.00 104.50 128 THR I C 1
ATOM 4939 O O . THR E 3 128 ? 175.556 146.396 109.294 1.00 104.50 128 THR I O 1
ATOM 4943 N N . ILE E 3 129 ? 173.579 145.437 108.796 1.00 102.92 129 ILE I N 1
ATOM 4944 C CA . ILE E 3 129 ? 172.866 146.135 109.861 1.00 102.92 129 ILE I CA 1
ATOM 4945 C C . ILE E 3 129 ? 173.272 145.667 111.251 1.00 102.92 129 ILE I C 1
ATOM 4946 O O . ILE E 3 129 ? 172.938 146.328 112.241 1.00 102.92 129 ILE I O 1
ATOM 4951 N N . LEU E 3 130 ? 173.995 144.549 111.352 1.00 102.51 130 LEU I N 1
ATOM 4952 C CA . LEU E 3 130 ? 174.339 143.999 112.659 1.00 102.51 130 LEU I CA 1
ATOM 4953 C C . LEU E 3 130 ? 175.300 144.902 113.425 1.00 102.51 130 LEU I C 1
ATOM 4954 O O . LEU E 3 130 ? 175.218 144.989 114.656 1.00 102.51 130 LEU I O 1
ATOM 4959 N N . ALA E 3 131 ? 176.218 145.570 112.724 1.00 97.80 131 ALA I N 1
ATOM 4960 C CA . ALA E 3 131 ? 177.199 146.412 113.402 1.00 97.80 131 ALA I CA 1
ATOM 4961 C C . ALA E 3 131 ? 176.533 147.585 114.113 1.00 97.80 131 ALA I C 1
ATOM 4962 O O . ALA E 3 131 ? 176.938 147.957 115.222 1.00 97.80 131 ALA I O 1
ATOM 4964 N N . PHE E 3 132 ? 175.515 148.183 113.490 1.00 95.65 132 PHE I N 1
ATOM 4965 C CA . PHE E 3 132 ? 174.837 149.320 114.105 1.00 95.65 132 PHE I CA 1
ATOM 4966 C C . PHE E 3 132 ? 174.151 148.918 115.405 1.00 95.65 132 PHE I C 1
ATOM 4967 O O . PHE E 3 132 ? 174.281 149.602 116.427 1.00 95.65 132 PHE I O 1
ATOM 4975 N N . VAL E 3 133 ? 173.410 147.806 115.384 1.00 94.48 133 VAL I N 1
ATOM 4976 C CA . VAL E 3 133 ? 172.724 147.374 116.597 1.00 94.48 133 VAL I CA 1
ATOM 4977 C C . VAL E 3 133 ? 173.731 146.923 117.648 1.00 94.48 133 VAL I C 1
ATOM 4978 O O . VAL E 3 133 ? 173.507 147.114 118.850 1.00 94.48 133 VAL I O 1
ATOM 4982 N N . SER E 3 134 ? 174.862 146.346 117.225 1.00 94.02 134 SER I N 1
ATOM 4983 C CA . SER E 3 134 ? 175.917 146.017 118.177 1.00 94.02 134 SER I CA 1
ATOM 4984 C C . SER E 3 134 ? 176.445 147.269 118.867 1.00 94.02 134 SER I C 1
ATOM 4985 O O . SER E 3 134 ? 176.628 147.283 120.090 1.00 94.02 134 SER I O 1
ATOM 4988 N N . GLY E 3 135 ? 176.690 148.331 118.098 1.00 89.65 135 GLY I N 1
ATOM 4989 C CA . GLY E 3 135 ? 177.148 149.575 118.698 1.00 89.65 135 GLY I CA 1
ATOM 4990 C C . GLY E 3 135 ? 176.125 150.181 119.640 1.00 89.65 135 GLY I C 1
ATOM 4991 O O . GLY E 3 135 ? 176.471 150.665 120.722 1.00 89.65 135 GLY I O 1
ATOM 4992 N N . ILE E 3 136 ? 174.850 150.161 119.242 1.00 88.39 136 ILE I N 1
ATOM 4993 C CA . ILE E 3 136 ? 173.795 150.695 120.101 1.00 88.39 136 ILE I CA 1
ATOM 4994 C C . ILE E 3 136 ? 173.740 149.925 121.413 1.00 88.39 136 ILE I C 1
ATOM 4995 O O . ILE E 3 136 ? 173.643 150.517 122.497 1.00 88.39 136 ILE I O 1
ATOM 5000 N N . PHE E 3 137 ? 173.800 148.593 121.336 1.00 89.70 137 PHE I N 1
ATOM 5001 C CA . PHE E 3 137 ? 173.747 147.774 122.541 1.00 89.70 137 PHE I CA 1
ATOM 5002 C C . PHE E 3 137 ? 174.964 148.015 123.427 1.00 89.70 137 PHE I C 1
ATOM 5003 O O . PHE E 3 137 ? 174.838 148.095 124.653 1.00 89.70 137 PHE I O 1
ATOM 5011 N N . PHE E 3 138 ? 176.151 148.141 122.824 1.00 89.54 138 PHE I N 1
ATOM 5012 C CA . PHE E 3 138 ? 177.351 148.428 123.605 1.00 89.54 138 PHE I CA 1
ATOM 5013 C C . PHE E 3 138 ? 177.233 149.762 124.331 1.00 89.54 138 PHE I C 1
ATOM 5014 O O . PHE E 3 138 ? 177.600 149.875 125.508 1.00 89.54 138 PHE I O 1
ATOM 5022 N N . ILE E 3 139 ? 176.720 150.787 123.647 1.00 84.52 139 ILE I N 1
ATOM 5023 C CA . ILE E 3 139 ? 176.633 152.109 124.262 1.00 84.52 139 ILE I CA 1
ATOM 5024 C C . ILE E 3 139 ? 175.594 152.115 125.377 1.00 84.52 139 ILE I C 1
ATOM 5025 O O . ILE E 3 139 ? 175.803 152.716 126.442 1.00 84.52 139 ILE I O 1
ATOM 5030 N N . LEU E 3 140 ? 174.460 151.443 125.156 1.00 82.38 140 LEU I N 1
ATOM 5031 C CA . LEU E 3 140 ? 173.460 151.334 126.213 1.00 82.38 140 LEU I CA 1
ATOM 5032 C C . LEU E 3 140 ? 174.009 150.570 127.411 1.00 82.38 140 LEU I C 1
ATOM 5033 O O . LEU E 3 140 ? 173.730 150.923 128.562 1.00 82.38 140 LEU I O 1
ATOM 5038 N N . SER E 3 141 ? 174.795 149.518 127.160 1.00 80.96 141 SER I N 1
ATOM 5039 C CA . SER E 3 141 ? 175.415 148.776 128.253 1.00 80.96 141 SER I CA 1
ATOM 5040 C C . SER E 3 141 ? 176.383 149.652 129.035 1.00 80.96 141 SER I C 1
ATOM 5041 O O . SER E 3 141 ? 176.437 149.582 130.268 1.00 80.96 141 SER I O 1
ATOM 5044 N N . GLY E 3 142 ? 177.161 150.478 128.334 1.00 77.90 142 GLY I N 1
ATOM 5045 C CA . GLY E 3 142 ? 178.057 151.393 129.025 1.00 77.90 142 GLY I CA 1
ATOM 5046 C C . GLY E 3 142 ? 177.316 152.395 129.891 1.00 77.90 142 GLY I C 1
ATOM 5047 O O . GLY E 3 142 ? 177.702 152.650 131.037 1.00 77.90 142 GLY I O 1
ATOM 5048 N N . LEU E 3 143 ? 176.237 152.975 129.357 1.00 75.02 143 LEU I N 1
ATOM 5049 C CA . LEU E 3 143 ? 175.442 153.910 130.151 1.00 75.02 143 LEU I CA 1
ATOM 5050 C C . LEU E 3 143 ? 174.826 153.219 131.364 1.00 75.02 143 LEU I C 1
ATOM 5051 O O . LEU E 3 143 ? 174.798 153.785 132.464 1.00 75.02 143 LEU I O 1
ATOM 5056 N N . SER E 3 144 ? 174.333 151.991 131.182 1.00 75.90 144 SER I N 1
ATOM 5057 C CA . SER E 3 144 ? 173.765 151.244 132.300 1.00 75.90 144 SER I CA 1
ATOM 5058 C C . SER E 3 144 ? 174.818 150.947 133.361 1.00 75.90 144 SER I C 1
ATOM 5059 O O . SER E 3 144 ? 174.535 151.015 134.563 1.00 75.90 144 SER I O 1
ATOM 5062 N N . LEU E 3 145 ? 176.037 150.606 132.937 1.00 73.65 145 LEU I N 1
ATOM 5063 C CA . LEU E 3 145 ? 177.114 150.364 133.891 1.00 73.65 145 LEU I CA 1
ATOM 5064 C C . LEU E 3 145 ? 177.463 151.632 134.661 1.00 73.65 145 LEU I C 1
ATOM 5065 O O . LEU E 3 145 ? 177.720 151.583 135.871 1.00 73.65 145 LEU I O 1
ATOM 5070 N N . VAL E 3 146 ? 177.492 152.775 133.971 1.00 72.71 146 VAL I N 1
ATOM 5071 C CA . VAL E 3 146 ? 177.744 154.041 134.655 1.00 72.71 146 VAL I CA 1
ATOM 5072 C C . VAL E 3 146 ? 176.660 154.311 135.689 1.00 72.71 146 VAL I C 1
ATOM 5073 O O . VAL E 3 146 ? 176.948 154.723 136.821 1.00 72.71 146 VAL I O 1
ATOM 5077 N N . VAL E 3 147 ? 175.398 154.078 135.319 1.00 70.11 147 VAL I N 1
ATOM 5078 C CA . VAL E 3 147 ? 174.298 154.280 136.259 1.00 70.11 147 VAL I CA 1
ATOM 5079 C C . VAL E 3 147 ? 174.451 153.365 137.466 1.00 70.11 147 VAL I C 1
ATOM 5080 O O . VAL E 3 147 ? 174.250 153.786 138.612 1.00 70.11 147 VAL I O 1
ATOM 5084 N N . GLY E 3 148 ? 174.794 152.099 137.228 1.00 72.86 148 GLY I N 1
ATOM 5085 C CA . GLY E 3 148 ? 174.957 151.168 138.331 1.00 72.86 148 GLY I CA 1
ATOM 5086 C C . GLY E 3 148 ? 176.069 151.573 139.278 1.00 72.86 148 GLY I C 1
ATOM 5087 O O . GLY E 3 148 ? 175.903 151.531 140.499 1.00 72.86 148 GLY I O 1
ATOM 5088 N N . LEU E 3 149 ? 177.217 151.979 138.728 1.00 72.98 149 LEU I N 1
ATOM 5089 C CA . LEU E 3 149 ? 178.325 152.410 139.575 1.00 72.98 149 LEU I CA 1
ATOM 5090 C C . LEU E 3 149 ? 177.959 153.658 140.370 1.00 72.98 149 LEU I C 1
ATOM 5091 O O . LEU E 3 149 ? 178.263 153.752 141.568 1.00 72.98 149 LEU I O 1
ATOM 5096 N N . VAL E 3 150 ? 177.300 154.625 139.725 1.00 70.09 150 VAL I N 1
ATOM 5097 C CA . VAL E 3 150 ? 176.913 155.848 140.424 1.00 70.09 150 VAL I CA 1
ATOM 5098 C C . VAL E 3 150 ? 175.934 155.535 141.548 1.00 70.09 150 VAL I C 1
ATOM 5099 O O . VAL E 3 150 ? 176.072 156.043 142.667 1.00 70.09 150 VAL I O 1
ATOM 5103 N N . LEU E 3 151 ? 174.935 154.691 141.274 1.00 73.02 151 LEU I N 1
ATOM 5104 C CA . LEU E 3 151 ? 173.962 154.333 142.301 1.00 73.02 151 LEU I CA 1
ATOM 5105 C C . LEU E 3 151 ? 174.622 153.583 143.452 1.00 73.02 151 LEU I C 1
ATOM 5106 O O . LEU E 3 151 ? 174.307 153.828 144.622 1.00 73.02 151 LEU I O 1
ATOM 5111 N N . TYR E 3 152 ? 175.540 152.666 143.140 1.00 76.03 152 TYR I N 1
ATOM 5112 C CA . TYR E 3 152 ? 176.233 151.911 144.179 1.00 76.03 152 TYR I CA 1
ATOM 5113 C C . TYR E 3 152 ? 177.033 152.838 145.087 1.00 76.03 152 TYR I C 1
ATOM 5114 O O . TYR E 3 152 ? 176.928 152.769 146.321 1.00 76.03 152 TYR I O 1
ATOM 5123 N N . ILE E 3 153 ? 177.831 153.728 144.489 1.00 75.83 153 ILE I N 1
ATOM 5124 C CA . ILE E 3 153 ? 178.649 154.637 145.287 1.00 75.83 153 ILE I CA 1
ATOM 5125 C C . ILE E 3 153 ? 177.765 155.581 146.091 1.00 75.83 153 ILE I C 1
ATOM 5126 O O . ILE E 3 153 ? 178.054 155.882 147.256 1.00 75.83 153 ILE I O 1
ATOM 5131 N N . SER E 3 154 ? 176.680 156.071 145.484 1.00 76.19 154 SER I N 1
ATOM 5132 C CA . SER E 3 154 ? 175.784 156.978 146.190 1.00 76.19 154 SER I CA 1
ATOM 5133 C C . SER E 3 154 ? 175.137 156.293 147.385 1.00 76.19 154 SER I C 1
ATOM 5134 O O . SER E 3 154 ? 175.031 156.886 148.463 1.00 76.19 154 SER I O 1
ATOM 5137 N N . SER E 3 155 ? 174.699 155.043 147.214 1.00 79.37 155 SER I N 1
ATOM 5138 C CA . SER E 3 155 ? 174.114 154.310 148.331 1.00 79.37 155 SER I CA 1
ATOM 5139 C C . SER E 3 155 ? 175.131 154.104 149.445 1.00 79.37 155 SER I C 1
ATOM 5140 O O . SER E 3 155 ? 174.821 154.313 150.624 1.00 79.37 155 SER I O 1
ATOM 5143 N N . ILE E 3 156 ? 176.359 153.716 149.088 1.00 82.00 156 ILE I N 1
ATOM 5144 C CA . ILE E 3 156 ? 177.385 153.489 150.104 1.00 82.00 156 ILE I CA 1
ATOM 5145 C C . ILE E 3 156 ? 177.666 154.775 150.875 1.00 82.00 156 ILE I C 1
ATOM 5146 O O . ILE E 3 156 ? 177.713 154.782 152.113 1.00 82.00 156 ILE I O 1
ATOM 5151 N N . ASN E 3 157 ? 177.849 155.885 150.151 1.00 85.83 157 ASN I N 1
ATOM 5152 C CA . ASN E 3 157 ? 178.162 157.157 150.798 1.00 85.83 157 ASN I CA 1
ATOM 5153 C C . ASN E 3 157 ? 177.008 157.645 151.665 1.00 85.83 157 ASN I C 1
ATOM 5154 O O . ASN E 3 157 ? 177.226 158.117 152.789 1.00 85.83 157 ASN I O 1
ATOM 5159 N N . ASP E 3 158 ? 175.774 157.542 151.165 1.00 88.68 158 ASP I N 1
ATOM 5160 C CA . ASP E 3 158 ? 174.623 157.975 151.946 1.00 88.68 158 ASP I CA 1
ATOM 5161 C C . ASP E 3 158 ? 174.448 157.123 153.193 1.00 88.68 158 ASP I C 1
ATOM 5162 O O . ASP E 3 158 ? 173.992 157.624 154.228 1.00 88.68 158 ASP I O 1
ATOM 5167 N N . GLU E 3 159 ? 174.806 155.840 153.120 1.00 91.04 159 GLU I N 1
ATOM 5168 C CA . GLU E 3 159 ? 174.705 154.990 154.299 1.00 91.04 159 GLU I CA 1
ATOM 5169 C C . GLU E 3 159 ? 175.782 155.324 155.325 1.00 91.04 159 GLU I C 1
ATOM 5170 O O . GLU E 3 159 ? 175.504 155.360 156.529 1.00 91.04 159 GLU I O 1
ATOM 5172 N N . VAL E 3 160 ? 177.018 155.573 154.878 1.00 94.85 160 VAL I N 1
ATOM 5173 C CA . VAL E 3 160 ? 178.073 155.845 155.855 1.00 94.85 160 VAL I CA 1
ATOM 5174 C C . VAL E 3 160 ? 177.894 157.235 156.459 1.00 94.85 160 VAL I C 1
ATOM 5175 O O . VAL E 3 160 ? 178.283 157.474 157.610 1.00 94.85 160 VAL I O 1
ATOM 5179 N N . MET E 3 161 ? 177.282 158.166 155.719 1.00 94.60 161 MET I N 1
ATOM 5180 C CA . MET E 3 161 ? 177.103 159.520 156.239 1.00 94.60 161 MET I CA 1
ATOM 5181 C C . MET E 3 161 ? 176.228 159.545 157.488 1.00 94.60 161 MET I C 1
ATOM 5182 O O . MET E 3 161 ? 176.300 160.496 158.275 1.00 94.60 161 MET I O 1
ATOM 5184 N N . ASN E 3 162 ? 175.402 158.522 157.688 1.00 97.59 162 ASN I N 1
ATOM 5185 C CA . ASN E 3 162 ? 174.517 158.441 158.842 1.00 97.59 162 ASN I CA 1
ATOM 5186 C C . ASN E 3 162 ? 175.143 157.679 160.009 1.00 97.59 162 ASN I C 1
ATOM 5187 O O . ASN E 3 162 ? 174.509 157.549 161.061 1.00 97.59 162 ASN I O 1
ATOM 5192 N N . ARG E 3 163 ? 176.377 157.206 159.859 1.00 98.61 163 ARG I N 1
ATOM 5193 C CA . ARG E 3 163 ? 177.000 156.397 160.897 1.00 98.61 163 ARG I CA 1
ATOM 5194 C C . ARG E 3 163 ? 177.147 157.204 162.186 1.00 98.61 163 ARG I C 1
ATOM 5195 O O . ARG E 3 163 ? 177.464 158.399 162.140 1.00 98.61 163 ARG I O 1
ATOM 5197 N N . PRO E 3 164 ? 176.923 156.586 163.356 1.00 98.13 164 PRO I N 1
ATOM 5198 C CA . PRO E 3 164 ? 177.015 157.257 164.655 1.00 98.13 164 PRO I CA 1
ATOM 5199 C C . PRO E 3 164 ? 178.444 157.327 165.189 1.00 98.13 164 PRO I C 1
ATOM 5200 O O . PRO E 3 164 ? 179.263 156.482 164.828 1.00 98.13 164 PRO I O 1
ATOM 5204 N N . GLN E 3 169 ? 186.117 153.822 168.334 1.00 120.09 169 GLN I N 1
ATOM 5205 C CA . GLN E 3 169 ? 185.605 153.115 167.166 1.00 120.09 169 GLN I CA 1
ATOM 5206 C C . GLN E 3 169 ? 186.046 153.791 165.873 1.00 120.09 169 GLN I C 1
ATOM 5207 O O . GLN E 3 169 ? 185.850 154.994 165.695 1.00 120.09 169 GLN I O 1
ATOM 5213 N N . TYR E 3 170 ? 186.644 153.015 164.973 1.00 117.49 170 TYR I N 1
ATOM 5214 C CA . TYR E 3 170 ? 187.077 153.510 163.675 1.00 117.49 170 TYR I CA 1
ATOM 5215 C C . TYR E 3 170 ? 186.463 152.660 162.572 1.00 117.49 170 TYR I C 1
ATOM 5216 O O . TYR E 3 170 ? 186.374 151.434 162.694 1.00 117.49 170 TYR I O 1
ATOM 5225 N N . PHE E 3 171 ? 186.027 153.321 161.501 1.00 110.81 171 PHE I N 1
ATOM 5226 C CA . PHE E 3 171 ? 185.398 152.662 160.360 1.00 110.81 171 PHE I CA 1
ATOM 5227 C C . PHE E 3 171 ? 186.141 153.083 159.101 1.00 110.81 171 PHE I C 1
ATOM 5228 O O . PHE E 3 171 ? 186.189 154.273 158.775 1.00 110.81 171 PHE I O 1
ATOM 5236 N N . HIS E 3 172 ? 186.720 152.112 158.396 1.00 106.32 172 HIS I N 1
ATOM 5237 C CA . HIS E 3 172 ? 187.452 152.376 157.164 1.00 106.32 172 HIS I CA 1
ATOM 5238 C C . HIS E 3 172 ? 187.000 151.399 156.090 1.00 106.32 172 HIS I C 1
ATOM 5239 O O . HIS E 3 172 ? 186.942 150.186 156.329 1.00 106.32 172 HIS I O 1
ATOM 5246 N N . TYR E 3 173 ? 186.688 151.932 154.910 1.00 95.38 173 TYR I N 1
ATOM 5247 C CA . TYR E 3 173 ? 186.277 151.142 153.759 1.00 95.38 173 TYR I CA 1
ATOM 5248 C C . TYR E 3 173 ? 187.117 151.528 152.548 1.00 95.38 173 TYR I C 1
ATOM 5249 O O . TYR E 3 173 ? 187.504 152.690 152.390 1.00 95.38 173 TYR I O 1
ATOM 5258 N N . ARG E 3 174 ? 187.398 150.541 151.701 1.00 94.64 174 ARG I N 1
ATOM 5259 C CA . ARG E 3 174 ? 188.268 150.708 150.546 1.00 94.64 174 ARG I CA 1
ATOM 5260 C C . ARG E 3 174 ? 187.762 149.841 149.404 1.00 94.64 174 ARG I C 1
ATOM 5261 O O . ARG E 3 174 ? 187.455 148.664 149.602 1.00 94.64 174 ARG I O 1
ATOM 5269 N N . TYR E 3 175 ? 187.684 150.419 148.209 1.00 88.61 175 TYR I N 1
ATOM 5270 C CA . TYR E 3 175 ? 187.214 149.674 147.050 1.00 88.61 175 TYR I CA 1
ATOM 5271 C C . TYR E 3 175 ? 188.252 148.653 146.602 1.00 88.61 175 TYR I C 1
ATOM 5272 O O . TYR E 3 175 ? 189.455 148.810 146.833 1.00 88.61 175 TYR I O 1
ATOM 5281 N N . GLY E 3 176 ? 187.771 147.593 145.951 1.00 94.69 176 GLY I N 1
ATOM 5282 C CA . GLY E 3 176 ? 188.613 146.507 145.507 1.00 94.69 176 GLY I CA 1
ATOM 5283 C C . GLY E 3 176 ? 188.881 146.541 144.013 1.00 94.69 176 GLY I C 1
ATOM 5284 O O . GLY E 3 176 ? 188.600 147.516 143.314 1.00 94.69 176 GLY I O 1
ATOM 5285 N N . TRP E 3 177 ? 189.440 145.434 143.521 1.00 91.88 177 TRP I N 1
ATOM 5286 C CA . TRP E 3 177 ? 189.823 145.335 142.118 1.00 91.88 177 TRP I CA 1
ATOM 5287 C C . TRP E 3 177 ? 188.653 145.012 141.196 1.00 91.88 177 TRP I C 1
ATOM 5288 O O . TRP E 3 177 ? 188.740 145.284 139.993 1.00 91.88 177 TRP I O 1
ATOM 5299 N N . SER E 3 178 ? 187.564 144.451 141.725 1.00 90.08 178 SER I N 1
ATOM 5300 C CA . SER E 3 178 ? 186.374 144.236 140.906 1.00 90.08 178 SER I CA 1
ATOM 5301 C C . SER E 3 178 ? 185.783 145.563 140.442 1.00 90.08 178 SER I C 1
ATOM 5302 O O . SER E 3 178 ? 185.311 145.685 139.303 1.00 90.08 178 SER I O 1
ATOM 5305 N N . PHE E 3 179 ? 185.798 146.569 141.318 1.00 84.52 179 PHE I N 1
ATOM 5306 C CA . PHE E 3 179 ? 185.318 147.893 140.938 1.00 84.52 179 PHE I CA 1
ATOM 5307 C C . PHE E 3 179 ? 186.173 148.488 139.825 1.00 84.52 179 PHE I C 1
ATOM 5308 O O . PHE E 3 179 ? 185.648 149.110 138.893 1.00 84.52 179 PHE I O 1
ATOM 5316 N N . ALA E 3 180 ? 187.494 148.310 139.907 1.00 85.02 180 ALA I N 1
ATOM 5317 C CA . ALA E 3 180 ? 188.372 148.776 138.838 1.00 85.02 180 ALA I CA 1
ATOM 5318 C C . ALA E 3 180 ? 188.102 148.025 137.540 1.00 85.02 180 ALA I C 1
ATOM 5319 O O . ALA E 3 180 ? 188.165 148.608 136.450 1.00 85.02 180 ALA I O 1
ATOM 5321 N N . PHE E 3 181 ? 187.806 146.726 137.638 1.00 85.91 181 PHE I N 1
ATOM 5322 C CA . PHE E 3 181 ? 187.422 145.959 136.457 1.00 85.91 181 PHE I CA 1
ATOM 5323 C C . PHE E 3 181 ? 186.175 146.543 135.805 1.00 85.91 181 PHE I C 1
ATOM 5324 O O . PHE E 3 181 ? 186.117 146.699 134.582 1.00 85.91 181 PHE I O 1
ATOM 5332 N N . ALA E 3 182 ? 185.166 146.878 136.612 1.00 82.57 182 ALA I N 1
ATOM 5333 C CA . ALA E 3 182 ? 183.955 147.486 136.061 1.00 82.57 182 ALA I CA 1
ATOM 5334 C C . ALA E 3 182 ? 184.251 148.843 135.425 1.00 82.57 182 ALA I C 1
ATOM 5335 O O . ALA E 3 182 ? 183.737 149.164 134.342 1.00 82.57 182 ALA I O 1
ATOM 5337 N N . ALA E 3 183 ? 185.080 149.654 136.087 1.00 81.19 183 ALA I N 1
ATOM 5338 C CA . ALA E 3 183 ? 185.411 150.973 135.556 1.00 81.19 183 ALA I CA 1
ATOM 5339 C C . ALA E 3 183 ? 186.127 150.867 134.214 1.00 81.19 183 ALA I C 1
ATOM 5340 O O . ALA E 3 183 ? 185.830 151.625 133.283 1.00 81.19 183 ALA I O 1
ATOM 5342 N N . SER E 3 184 ? 187.073 149.934 134.095 1.00 84.32 184 SER I N 1
ATOM 5343 C CA . SER E 3 184 ? 187.762 149.744 132.822 1.00 84.32 184 SER I CA 1
ATOM 5344 C C . SER E 3 184 ? 186.839 149.145 131.766 1.00 84.32 184 SER I C 1
ATOM 5345 O O . SER E 3 184 ? 186.954 149.475 130.577 1.00 84.32 184 SER I O 1
ATOM 5348 N N . SER E 3 185 ? 185.922 148.268 132.180 1.00 81.22 185 SER I N 1
ATOM 5349 C CA . SER E 3 185 ? 185.010 147.646 131.231 1.00 81.22 185 SER I CA 1
ATOM 5350 C C . SER E 3 185 ? 184.038 148.652 130.638 1.00 81.22 185 SER I C 1
ATOM 5351 O O . SER E 3 185 ? 183.617 148.490 129.491 1.00 81.22 185 SER I O 1
ATOM 5354 N N . PHE E 3 186 ? 183.667 149.689 131.394 1.00 76.99 186 PHE I N 1
ATOM 5355 C CA . PHE E 3 186 ? 182.851 150.751 130.804 1.00 76.99 186 PHE I CA 1
ATOM 5356 C C . PHE E 3 186 ? 183.561 151.395 129.614 1.00 76.99 186 PHE I C 1
ATOM 5357 O O . PHE E 3 186 ? 182.976 151.559 128.531 1.00 76.99 186 PHE I O 1
ATOM 5365 N N . LEU E 3 187 ? 184.828 151.770 129.805 1.00 77.99 187 LEU I N 1
ATOM 5366 C CA . LEU E 3 187 ? 185.594 152.390 128.729 1.00 77.99 187 LEU I CA 1
ATOM 5367 C C . LEU E 3 187 ? 185.763 151.430 127.561 1.00 77.99 187 LEU I C 1
ATOM 5368 O O . LEU E 3 187 ? 185.684 151.835 126.394 1.00 77.99 187 LEU I O 1
ATOM 5373 N N . LEU E 3 188 ? 185.997 150.150 127.859 1.00 82.65 188 LEU I N 1
ATOM 5374 C CA . LEU E 3 188 ? 186.122 149.157 126.797 1.00 82.65 188 LEU I CA 1
ATOM 5375 C C . LEU E 3 188 ? 184.828 149.039 125.996 1.00 82.65 188 LEU I C 1
ATOM 5376 O O . LEU E 3 188 ? 184.858 148.977 124.760 1.00 82.65 188 LEU I O 1
ATOM 5381 N N . LYS E 3 189 ? 183.681 149.029 126.683 1.00 81.26 189 LYS I N 1
ATOM 5382 C CA . LYS E 3 189 ? 182.398 148.966 125.990 1.00 81.26 189 LYS I CA 1
ATOM 5383 C C . LYS E 3 189 ? 182.197 150.168 125.084 1.00 81.26 189 LYS I C 1
ATOM 5384 O O . LYS E 3 189 ? 181.737 150.025 123.946 1.00 81.26 189 LYS I O 1
ATOM 5390 N N . GLU E 3 190 ? 182.506 151.368 125.577 1.00 79.20 190 GLU I N 1
ATOM 5391 C CA . GLU E 3 190 ? 182.230 152.553 124.769 1.00 79.20 190 GLU I CA 1
ATOM 5392 C C . GLU E 3 190 ? 183.189 152.654 123.587 1.00 79.20 190 GLU I C 1
ATOM 5393 O O . GLU E 3 190 ? 182.793 153.071 122.489 1.00 79.20 190 GLU I O 1
ATOM 5399 N N . GLY E 3 191 ? 184.445 152.243 123.778 1.00 80.10 191 GLY I N 1
ATOM 5400 C CA . GLY E 3 191 ? 185.349 152.140 122.645 1.00 80.10 191 GLY I CA 1
ATOM 5401 C C . GLY E 3 191 ? 184.860 151.147 121.608 1.00 80.10 191 GLY I C 1
ATOM 5402 O O . GLY E 3 191 ? 184.904 151.418 120.404 1.00 80.10 191 GLY I O 1
ATOM 5403 N N . ALA E 3 192 ? 184.370 149.988 122.063 1.00 82.70 192 ALA I N 1
ATOM 5404 C CA . ALA E 3 192 ? 183.817 149.004 121.139 1.00 82.70 192 ALA I CA 1
ATOM 5405 C C . ALA E 3 192 ? 182.606 149.560 120.403 1.00 82.70 192 ALA I C 1
ATOM 5406 O O . ALA E 3 192 ? 182.412 149.281 119.217 1.00 82.70 192 ALA I O 1
ATOM 5408 N N . GLY E 3 193 ? 181.777 150.343 121.094 1.00 82.39 193 GLY I N 1
ATOM 5409 C CA . GLY E 3 193 ? 180.628 150.947 120.440 1.00 82.39 193 GLY I CA 1
ATOM 5410 C C . GLY E 3 193 ? 181.021 151.935 119.359 1.00 82.39 193 GLY I C 1
ATOM 5411 O O . GLY E 3 193 ? 180.444 151.940 118.268 1.00 82.39 193 GLY I O 1
ATOM 5412 N N . VAL E 3 194 ? 182.011 152.785 119.644 1.00 80.94 194 VAL I N 1
ATOM 5413 C CA . VAL E 3 194 ? 182.486 153.725 118.628 1.00 80.94 194 VAL I CA 1
ATOM 5414 C C . VAL E 3 194 ? 183.059 152.970 117.434 1.00 80.94 194 VAL I C 1
ATOM 5415 O O . VAL E 3 194 ? 182.792 153.314 116.270 1.00 80.94 194 VAL I O 1
ATOM 5419 N N . MET E 3 195 ? 183.852 151.927 117.700 1.00 84.80 195 MET I N 1
ATOM 5420 C CA . MET E 3 195 ? 184.415 151.137 116.610 1.00 84.80 195 MET I CA 1
ATOM 5421 C C . MET E 3 195 ? 183.322 150.459 115.793 1.00 84.80 195 MET I C 1
ATOM 5422 O O . MET E 3 195 ? 183.420 150.377 114.566 1.00 84.80 195 MET I O 1
ATOM 5427 N N . SER E 3 196 ? 182.271 149.967 116.454 1.00 85.04 196 SER I N 1
ATOM 5428 C CA . SER E 3 196 ? 181.176 149.321 115.736 1.00 85.04 196 SER I CA 1
ATOM 5429 C C . SER E 3 196 ? 180.413 150.317 114.872 1.00 85.04 196 SER I C 1
ATOM 5430 O O . SER E 3 196 ? 180.006 149.990 113.751 1.00 85.04 196 SER I O 1
ATOM 5433 N N . VAL E 3 197 ? 180.198 151.534 115.379 1.00 84.95 197 VAL I N 1
ATOM 5434 C CA . VAL E 3 197 ? 179.521 152.554 114.580 1.00 84.95 197 VAL I CA 1
ATOM 5435 C C . VAL E 3 197 ? 180.344 152.895 113.344 1.00 84.95 197 VAL I C 1
ATOM 5436 O O . VAL E 3 197 ? 179.812 152.990 112.228 1.00 84.95 197 VAL I O 1
ATOM 5440 N N . TYR E 3 198 ? 181.657 153.077 113.519 1.00 85.55 198 TYR I N 1
ATOM 5441 C CA . TYR E 3 198 ? 182.509 153.362 112.367 1.00 85.55 198 TYR I CA 1
ATOM 5442 C C . TYR E 3 198 ? 182.545 152.185 111.397 1.00 85.55 198 TYR I C 1
ATOM 5443 O O . TYR E 3 198 ? 182.579 152.378 110.174 1.00 85.55 198 TYR I O 1
ATOM 5452 N N . LEU E 3 199 ? 182.531 150.957 111.922 1.00 91.45 199 LEU I N 1
ATOM 5453 C CA . LEU E 3 199 ? 182.498 149.779 111.063 1.00 91.45 199 LEU I CA 1
ATOM 5454 C C . LEU E 3 199 ? 181.220 149.734 110.239 1.00 91.45 199 LEU I C 1
ATOM 5455 O O . LEU E 3 199 ? 181.255 149.411 109.048 1.00 91.45 199 LEU I O 1
ATOM 5460 N N . PHE E 3 200 ? 180.078 150.048 110.857 1.00 94.40 200 PHE I N 1
ATOM 5461 C CA . PHE E 3 200 ? 178.823 150.056 110.112 1.00 94.40 200 PHE I CA 1
ATOM 5462 C C . PHE E 3 200 ? 178.827 151.150 109.052 1.00 94.40 200 PHE I C 1
ATOM 5463 O O . PHE E 3 200 ? 178.325 150.949 107.939 1.00 94.40 200 PHE I O 1
ATOM 5471 N N . THR E 3 201 ? 179.378 152.320 109.384 1.00 95.09 201 THR I N 1
ATOM 5472 C CA . THR E 3 201 ? 179.465 153.397 108.402 1.00 95.09 201 THR I CA 1
ATOM 5473 C C . THR E 3 201 ? 180.316 152.978 107.208 1.00 95.09 201 THR I C 1
ATOM 5474 O O . THR E 3 201 ? 179.941 153.201 106.050 1.00 95.09 201 THR I O 1
ATOM 5478 N N . LYS E 3 202 ? 181.464 152.350 107.475 1.00 98.03 202 LYS I N 1
ATOM 5479 C CA . LYS E 3 202 ? 182.320 151.879 106.390 1.00 98.03 202 LYS I CA 1
ATOM 5480 C C . LYS E 3 202 ? 181.635 150.785 105.578 1.00 98.03 202 LYS I C 1
ATOM 5481 O O . LYS E 3 202 ? 181.767 150.739 104.350 1.00 98.03 202 LYS I O 1
ATOM 5483 N N . ARG E 3 203 ? 180.906 149.890 106.250 1.00 101.43 203 ARG I N 1
ATOM 5484 C CA . ARG E 3 203 ? 180.209 148.816 105.551 1.00 101.43 203 ARG I CA 1
ATOM 5485 C C . ARG E 3 203 ? 179.135 149.369 104.624 1.00 101.43 203 ARG I C 1
ATOM 5486 O O . ARG E 3 203 ? 178.985 148.904 103.487 1.00 101.43 203 ARG I O 1
ATOM 5494 N N . TYR E 3 204 ? 178.371 150.358 105.094 1.00 104.85 204 TYR I N 1
ATOM 5495 C CA . TYR E 3 204 ? 177.377 150.990 104.234 1.00 104.85 204 TYR I CA 1
ATOM 5496 C C . TYR E 3 204 ? 178.043 151.725 103.079 1.00 104.85 204 TYR I C 1
ATOM 5497 O O . TYR E 3 204 ? 177.541 151.701 101.948 1.00 104.85 204 TYR I O 1
ATOM 5506 N N . ALA E 3 205 ? 179.173 152.386 103.342 1.00 104.05 205 ALA I N 1
ATOM 5507 C CA . ALA E 3 205 ? 179.929 153.016 102.267 1.00 104.05 205 ALA I CA 1
ATOM 5508 C C . ALA E 3 205 ? 180.512 151.995 101.298 1.00 104.05 205 ALA I C 1
ATOM 5509 O O . ALA E 3 205 ? 180.871 152.361 100.174 1.00 104.05 205 ALA I O 1
ATOM 5511 N N . GLU E 3 206 ? 180.614 150.734 101.705 1.00 101.19 206 GLU I N 1
ATOM 5512 C CA . GLU E 3 206 ? 181.155 149.683 100.853 1.00 101.19 206 GLU I CA 1
ATOM 5513 C C . GLU E 3 206 ? 180.053 148.737 100.387 1.00 101.19 206 GLU I C 1
ATOM 5514 O O . GLU E 3 206 ? 179.953 148.418 99.202 1.00 101.19 206 GLU I O 1
ATOM 5520 N N . SER F 3 6 ? 174.056 215.703 106.757 1.00 107.34 6 SER J N 1
ATOM 5521 C CA . SER F 3 6 ? 175.332 215.962 107.411 1.00 107.34 6 SER J CA 1
ATOM 5522 C C . SER F 3 6 ? 175.258 217.220 108.271 1.00 107.34 6 SER J C 1
ATOM 5523 O O . SER F 3 6 ? 175.940 217.326 109.290 1.00 107.34 6 SER J O 1
ATOM 5526 N N . ARG F 3 7 ? 174.426 218.175 107.849 1.00 108.99 7 ARG J N 1
ATOM 5527 C CA . ARG F 3 7 ? 174.250 219.398 108.626 1.00 108.99 7 ARG J CA 1
ATOM 5528 C C . ARG F 3 7 ? 173.621 219.103 109.981 1.00 108.99 7 ARG J C 1
ATOM 5529 O O . ARG F 3 7 ? 174.000 219.703 110.994 1.00 108.99 7 ARG J O 1
ATOM 5537 N N . ALA F 3 8 ? 172.659 218.178 110.020 1.00 107.03 8 ALA J N 1
ATOM 5538 C CA . ALA F 3 8 ? 172.043 217.803 111.289 1.00 107.03 8 ALA J CA 1
ATOM 5539 C C . ALA F 3 8 ? 173.060 217.171 112.233 1.00 107.03 8 ALA J C 1
ATOM 5540 O O . ALA F 3 8 ? 173.061 217.455 113.437 1.00 107.03 8 ALA J O 1
ATOM 5542 N N . LEU F 3 9 ? 173.933 216.308 111.706 1.00 103.85 9 LEU J N 1
ATOM 5543 C CA . LEU F 3 9 ? 174.959 215.696 112.544 1.00 103.85 9 LEU J CA 1
ATOM 5544 C C . LEU F 3 9 ? 175.902 216.749 113.108 1.00 103.85 9 LEU J C 1
ATOM 5545 O O . LEU F 3 9 ? 176.282 216.688 114.283 1.00 103.85 9 LEU J O 1
ATOM 5550 N N . THR F 3 10 ? 176.284 217.726 112.283 1.00 105.09 10 THR J N 1
ATOM 5551 C CA . THR F 3 10 ? 177.117 218.825 112.761 1.00 105.09 10 THR J CA 1
ATOM 5552 C C . THR F 3 10 ? 176.407 219.626 113.847 1.00 105.09 10 THR J C 1
ATOM 5553 O O . THR F 3 10 ? 177.014 219.984 114.865 1.00 105.09 10 THR J O 1
ATOM 5557 N N . LEU F 3 11 ? 175.118 219.915 113.647 1.00 104.48 11 LEU J N 1
ATOM 5558 C CA . LEU F 3 11 ? 174.370 220.686 114.634 1.00 104.48 11 LEU J CA 1
ATOM 5559 C C . LEU F 3 11 ? 174.291 219.951 115.965 1.00 104.48 11 LEU J C 1
ATOM 5560 O O . LEU F 3 11 ? 174.541 220.540 117.023 1.00 104.48 11 LEU J O 1
ATOM 5562 N N . LEU F 3 12 ? 173.963 218.656 115.933 1.00 103.66 12 LEU J N 1
ATOM 5563 C CA . LEU F 3 12 ? 173.896 217.891 117.177 1.00 103.66 12 LEU J CA 1
ATOM 5564 C C . LEU F 3 12 ? 175.265 217.734 117.828 1.00 103.66 12 LEU J C 1
ATOM 5565 O O . LEU F 3 12 ? 175.366 217.745 119.060 1.00 103.66 12 LEU J O 1
ATOM 5570 N N . SER F 3 13 ? 176.331 217.582 117.036 1.00 103.50 13 SER J N 1
ATOM 5571 C CA . SER F 3 13 ? 177.656 217.460 117.636 1.00 103.50 13 SER J CA 1
ATOM 5572 C C . SER F 3 13 ? 178.058 218.747 118.342 1.00 103.50 13 SER J C 1
ATOM 5573 O O . SER F 3 13 ? 178.551 218.715 119.479 1.00 103.50 13 SER J O 1
ATOM 5576 N N . SER F 3 14 ? 177.834 219.895 117.695 1.00 104.36 14 SER J N 1
ATOM 5577 C CA . SER F 3 14 ? 178.136 221.170 118.336 1.00 104.36 14 SER J CA 1
ATOM 5578 C C . SER F 3 14 ? 177.258 221.405 119.559 1.00 104.36 14 SER J C 1
ATOM 5579 O O . SER F 3 14 ? 177.738 221.923 120.575 1.00 104.36 14 SER J O 1
ATOM 5582 N N . VAL F 3 15 ? 175.980 221.028 119.483 1.00 103.86 15 VAL J N 1
ATOM 5583 C CA . VAL F 3 15 ? 175.081 221.193 120.620 1.00 103.86 15 VAL J CA 1
ATOM 5584 C C . VAL F 3 15 ? 175.556 220.355 121.799 1.00 103.86 15 VAL J C 1
ATOM 5585 O O . VAL F 3 15 ? 175.601 220.831 122.939 1.00 103.86 15 VAL J O 1
ATOM 5589 N N . PHE F 3 16 ? 175.925 219.097 121.544 1.00 101.53 16 PHE J N 1
ATOM 5590 C CA . PHE F 3 16 ? 176.394 218.233 122.621 1.00 101.53 16 PHE J CA 1
ATOM 5591 C C . PHE F 3 16 ? 177.694 218.754 123.218 1.00 101.53 16 PHE J C 1
ATOM 5592 O O . PHE F 3 16 ? 177.890 218.697 124.438 1.00 101.53 16 PHE J O 1
ATOM 5600 N N . GLY F 3 17 ? 178.596 219.267 122.377 1.00 99.98 17 GLY J N 1
ATOM 5601 C CA . GLY F 3 17 ? 179.804 219.881 122.903 1.00 99.98 17 GLY J CA 1
ATOM 5602 C C . GLY F 3 17 ? 179.510 221.073 123.796 1.00 99.98 17 GLY J C 1
ATOM 5603 O O . GLY F 3 17 ? 180.109 221.222 124.866 1.00 99.98 17 GLY J O 1
ATOM 5604 N N . ALA F 3 18 ? 178.576 221.930 123.374 1.00 99.40 18 ALA J N 1
ATOM 5605 C CA . ALA F 3 18 ? 178.206 223.089 124.182 1.00 99.40 18 ALA J CA 1
ATOM 5606 C C . ALA F 3 18 ? 177.601 222.666 125.515 1.00 99.40 18 ALA J C 1
ATOM 5607 O O . ALA F 3 18 ? 177.930 223.230 126.566 1.00 99.40 18 ALA J O 1
ATOM 5609 N N . CYS F 3 19 ? 176.704 221.676 125.489 1.00 99.27 19 CYS J N 1
ATOM 5610 C CA . CYS F 3 19 ? 176.099 221.207 126.732 1.00 99.27 19 CYS J CA 1
ATOM 5611 C C . CYS F 3 19 ? 177.136 220.584 127.658 1.00 99.27 19 CYS J C 1
ATOM 5612 O O . CYS F 3 19 ? 177.094 220.806 128.870 1.00 99.27 19 CYS J O 1
ATOM 5615 N N . GLY F 3 20 ? 178.074 219.804 127.117 1.00 94.78 20 GLY J N 1
ATOM 5616 C CA . GLY F 3 20 ? 179.123 219.252 127.959 1.00 94.78 20 GLY J CA 1
ATOM 5617 C C . GLY F 3 20 ? 179.990 220.328 128.585 1.00 94.78 20 GLY J C 1
ATOM 5618 O O . GLY F 3 20 ? 180.306 220.272 129.780 1.00 94.78 20 GLY J O 1
ATOM 5619 N N . LEU F 3 21 ? 180.371 221.333 127.790 1.00 92.50 21 LEU J N 1
ATOM 5620 C CA . LEU F 3 21 ? 181.169 222.433 128.319 1.00 92.50 21 LEU J CA 1
ATOM 5621 C C . LEU F 3 21 ? 180.428 223.165 129.431 1.00 92.50 21 LEU J C 1
ATOM 5622 O O . LEU F 3 21 ? 181.012 223.461 130.479 1.00 92.50 21 LEU J O 1
ATOM 5627 N N . LEU F 3 22 ? 179.141 223.457 129.226 1.00 91.07 22 LEU J N 1
ATOM 5628 C CA . LEU F 3 22 ? 178.369 224.154 130.250 1.00 91.07 22 LEU J CA 1
ATOM 5629 C C . LEU F 3 22 ? 178.214 223.293 131.500 1.00 91.07 22 LEU J C 1
ATOM 5630 O O . LEU F 3 22 ? 178.360 223.788 132.624 1.00 91.07 22 LEU J O 1
ATOM 5635 N N . LEU F 3 23 ? 177.923 222.003 131.323 1.00 88.10 23 LEU J N 1
ATOM 5636 C CA . LEU F 3 23 ? 177.700 221.112 132.453 1.00 88.10 23 LEU J CA 1
ATOM 5637 C C . LEU F 3 23 ? 178.962 220.882 133.272 1.00 88.10 23 LEU J C 1
ATOM 5638 O O . LEU F 3 23 ? 178.862 220.593 134.469 1.00 88.10 23 LEU J O 1
ATOM 5643 N N . VAL F 3 24 ? 180.141 220.997 132.666 1.00 86.21 24 VAL J N 1
ATOM 5644 C CA . VAL F 3 24 ? 181.370 220.894 133.452 1.00 86.21 24 VAL J CA 1
ATOM 5645 C C . VAL F 3 24 ? 181.768 222.238 134.050 1.00 86.21 24 VAL J C 1
ATOM 5646 O O . VAL F 3 24 ? 182.250 222.294 135.183 1.00 86.21 24 VAL J O 1
ATOM 5650 N N . GLY F 3 25 ? 181.576 223.337 133.317 1.00 88.01 25 GLY J N 1
ATOM 5651 C CA . GLY F 3 25 ? 181.876 224.642 133.881 1.00 88.01 25 GLY J CA 1
ATOM 5652 C C . GLY F 3 25 ? 181.036 224.954 135.103 1.00 88.01 25 GLY J C 1
ATOM 5653 O O . GLY F 3 25 ? 181.550 225.438 136.115 1.00 88.01 25 GLY J O 1
ATOM 5654 N N . ILE F 3 26 ? 179.733 224.669 135.034 1.00 85.67 26 ILE J N 1
ATOM 5655 C CA . ILE F 3 26 ? 178.866 224.887 136.186 1.00 85.67 26 ILE J CA 1
ATOM 5656 C C . ILE F 3 26 ? 179.261 223.967 137.332 1.00 85.67 26 ILE J C 1
ATOM 5657 O O . ILE F 3 26 ? 179.309 224.387 138.493 1.00 85.67 26 ILE J O 1
ATOM 5660 N N . ALA F 3 27 ? 179.561 222.702 137.026 1.00 88.88 27 ALA J N 1
ATOM 5661 C CA . ALA F 3 27 ? 179.923 221.751 138.073 1.00 88.88 27 ALA J CA 1
ATOM 5662 C C . ALA F 3 27 ? 181.190 222.181 138.800 1.00 88.88 27 ALA J C 1
ATOM 5663 O O . ALA F 3 27 ? 181.286 222.052 140.026 1.00 88.88 27 ALA J O 1
ATOM 5665 N N . VAL F 3 28 ? 182.177 222.685 138.060 1.00 86.92 28 VAL J N 1
ATOM 5666 C CA . VAL F 3 28 ? 183.404 223.161 138.690 1.00 86.92 28 VAL J CA 1
ATOM 5667 C C . VAL F 3 28 ? 183.142 224.442 139.474 1.00 86.92 28 VAL J C 1
ATOM 5668 O O . VAL F 3 28 ? 183.635 224.611 140.596 1.00 86.92 28 VAL J O 1
ATOM 5672 N N . SER F 3 29 ? 182.347 225.354 138.911 1.00 89.29 29 SER J N 1
ATOM 5673 C CA . SER F 3 29 ? 182.136 226.657 139.528 1.00 89.29 29 SER J CA 1
ATOM 5674 C C . SER F 3 29 ? 181.244 226.604 140.762 1.00 89.29 29 SER J C 1
ATOM 5675 O O . SER F 3 29 ? 181.313 227.514 141.595 1.00 89.29 29 SER J O 1
ATOM 5678 N N . THR F 3 30 ? 180.417 225.573 140.904 1.00 91.92 30 THR J N 1
ATOM 5679 C CA . THR F 3 30 ? 179.511 225.485 142.038 1.00 91.92 30 THR J CA 1
ATOM 5680 C C . THR F 3 30 ? 180.179 224.777 143.214 1.00 91.92 30 THR J C 1
ATOM 5681 O O . THR F 3 30 ? 181.254 224.187 143.093 1.00 91.92 30 THR J O 1
ATOM 5685 N N . ASP F 3 31 ? 179.517 224.838 144.367 1.00 97.27 31 ASP J N 1
ATOM 5686 C CA . ASP F 3 31 ? 180.065 224.362 145.633 1.00 97.27 31 ASP J CA 1
ATOM 5687 C C . ASP F 3 31 ? 179.055 223.487 146.364 1.00 97.27 31 ASP J C 1
ATOM 5688 O O . ASP F 3 31 ? 178.804 223.651 147.559 1.00 97.27 31 ASP J O 1
ATOM 5693 N N . TYR F 3 32 ? 178.457 222.536 145.652 1.00 97.25 32 TYR J N 1
ATOM 5694 C CA . TYR F 3 32 ? 177.484 221.608 146.226 1.00 97.25 32 TYR J CA 1
ATOM 5695 C C . TYR F 3 32 ? 177.831 220.171 145.859 1.00 97.25 32 TYR J C 1
ATOM 5696 O O . TYR F 3 32 ? 176.980 219.388 145.431 1.00 97.25 32 TYR J O 1
ATOM 5705 N N . TRP F 3 33 ? 179.103 219.802 146.027 1.00 90.66 33 TRP J N 1
ATOM 5706 C CA . TRP F 3 33 ? 179.513 218.442 145.689 1.00 90.66 33 TRP J CA 1
ATOM 5707 C C . TRP F 3 33 ? 179.026 217.430 146.720 1.00 90.66 33 TRP J C 1
ATOM 5708 O O . TRP F 3 33 ? 178.544 216.353 146.350 1.00 90.66 33 TRP J O 1
ATOM 5719 N N . LEU F 3 34 ? 179.137 217.741 148.012 1.00 92.76 34 LEU J N 1
ATOM 5720 C CA . LEU F 3 34 ? 178.666 216.777 149.001 1.00 92.76 34 LEU J CA 1
ATOM 5721 C C . LEU F 3 34 ? 178.274 217.489 150.288 1.00 92.76 34 LEU J C 1
ATOM 5722 O O . LEU F 3 34 ? 178.953 218.413 150.733 1.00 92.76 34 LEU J O 1
ATOM 5727 N N . TYR F 3 35 ? 177.176 217.037 150.887 1.00 94.72 35 TYR J N 1
ATOM 5728 C CA . TYR F 3 35 ? 176.724 217.522 152.183 1.00 94.72 35 TYR J CA 1
ATOM 5729 C C . TYR F 3 35 ? 177.076 216.489 153.242 1.00 94.72 35 TYR J C 1
ATOM 5730 O O . TYR F 3 35 ? 176.773 215.304 153.081 1.00 94.72 35 TYR J O 1
ATOM 5739 N N . MET F 3 36 ? 177.704 216.936 154.324 1.00 101.06 36 MET J N 1
ATOM 5740 C CA . MET F 3 36 ? 178.048 216.061 155.435 1.00 101.06 36 MET J CA 1
ATOM 5741 C C . MET F 3 36 ? 177.579 216.687 156.739 1.00 101.06 36 MET J C 1
ATOM 5742 O O . MET F 3 36 ? 177.711 217.900 156.936 1.00 101.06 36 MET J O 1
ATOM 5747 N N . GLU F 3 37 ? 177.024 215.858 157.619 1.00 109.55 37 GLU J N 1
ATOM 5748 C CA . GLU F 3 37 ? 176.501 216.321 158.896 1.00 109.55 37 GLU J CA 1
ATOM 5749 C C . GLU F 3 37 ? 176.976 215.407 160.015 1.00 109.55 37 GLU J C 1
ATOM 5750 O O . GLU F 3 37 ? 177.051 214.187 159.841 1.00 109.55 37 GLU J O 1
ATOM 5752 N N . GLU F 3 38 ? 177.296 216.000 161.165 1.00 115.76 38 GLU J N 1
ATOM 5753 C CA . GLU F 3 38 ? 177.662 215.235 162.346 1.00 115.76 38 GLU J CA 1
ATOM 5754 C C . GLU F 3 38 ? 176.931 215.782 163.564 1.00 115.76 38 GLU J C 1
ATOM 5755 O O . GLU F 3 38 ? 176.631 216.976 163.657 1.00 115.76 38 GLU J O 1
ATOM 5761 N N . GLY F 3 39 ? 176.659 214.884 164.504 1.00 118.77 39 GLY J N 1
ATOM 5762 C CA . GLY F 3 39 ? 175.982 215.252 165.733 1.00 118.77 39 GLY J CA 1
ATOM 5763 C C . GLY F 3 39 ? 175.927 214.067 166.672 1.00 118.77 39 GLY J C 1
ATOM 5764 O O . GLY F 3 39 ? 176.343 212.953 166.335 1.00 118.77 39 GLY J O 1
ATOM 5765 N N . THR F 3 40 ? 175.402 214.327 167.866 1.00 124.27 40 THR J N 1
ATOM 5766 C CA . THR F 3 40 ? 175.291 213.325 168.917 1.00 124.27 40 THR J CA 1
ATOM 5767 C C . THR F 3 40 ? 173.842 212.874 169.040 1.00 124.27 40 THR J C 1
ATOM 5768 O O . THR F 3 40 ? 172.930 213.706 169.088 1.00 124.27 40 THR J O 1
ATOM 5770 N N . VAL F 3 41 ? 173.637 211.562 169.088 1.00 122.10 41 VAL J N 1
ATOM 5771 C CA . VAL F 3 41 ? 172.299 211.000 169.220 1.00 122.10 41 VAL J CA 1
ATOM 5772 C C . VAL F 3 41 ? 172.084 210.476 170.635 1.00 122.10 41 VAL J C 1
ATOM 5773 O O . VAL F 3 41 ? 172.710 209.499 171.046 1.00 122.10 41 VAL J O 1
ATOM 5777 N N . VAL F 3 50 ? 172.050 217.859 166.098 1.00 115.67 50 VAL J N 1
ATOM 5778 C CA . VAL F 3 50 ? 173.027 218.062 165.036 1.00 115.67 50 VAL J CA 1
ATOM 5779 C C . VAL F 3 50 ? 174.095 219.049 165.485 1.00 115.67 50 VAL J C 1
ATOM 5780 O O . VAL F 3 50 ? 173.825 220.242 165.626 1.00 115.67 50 VAL J O 1
ATOM 5784 N N . LYS F 3 51 ? 175.309 218.546 165.719 1.00 117.73 51 LYS J N 1
ATOM 5785 C CA . LYS F 3 51 ? 176.410 219.432 166.080 1.00 117.73 51 LYS J CA 1
ATOM 5786 C C . LYS F 3 51 ? 176.726 220.401 164.948 1.00 117.73 51 LYS J C 1
ATOM 5787 O O . LYS F 3 51 ? 176.878 221.606 165.179 1.00 117.73 51 LYS J O 1
ATOM 5793 N N . MET F 3 52 ? 176.818 219.900 163.717 1.00 118.52 52 MET J N 1
ATOM 5794 C CA . MET F 3 52 ? 176.975 220.781 162.568 1.00 118.52 52 MET J CA 1
ATOM 5795 C C . MET F 3 52 ? 176.578 220.033 161.304 1.00 118.52 52 MET J C 1
ATOM 5796 O O . MET F 3 52 ? 176.519 218.801 161.276 1.00 118.52 52 MET J O 1
ATOM 5801 N N . ALA F 3 53 ? 176.285 220.808 160.262 1.00 113.37 53 ALA J N 1
ATOM 5802 C CA . ALA F 3 53 ? 175.910 220.274 158.961 1.00 113.37 53 ALA J CA 1
ATOM 5803 C C . ALA F 3 53 ? 176.359 221.262 157.896 1.00 113.37 53 ALA J C 1
ATOM 5804 O O . ALA F 3 53 ? 176.054 222.456 157.977 1.00 113.37 53 ALA J O 1
ATOM 5806 N N . LEU F 3 54 ? 177.076 220.760 156.893 1.00 106.12 54 LEU J N 1
ATOM 5807 C CA . LEU F 3 54 ? 177.735 221.637 155.939 1.00 106.12 54 LEU J CA 1
ATOM 5808 C C . LEU F 3 54 ? 177.681 221.013 154.556 1.00 106.12 54 LEU J C 1
ATOM 5809 O O . LEU F 3 54 ? 177.441 219.814 154.401 1.00 106.12 54 LEU J O 1
ATOM 5814 N N . HIS F 3 55 ? 177.885 221.854 153.548 1.00 103.60 55 HIS J N 1
ATOM 5815 C CA . HIS F 3 55 ? 178.056 221.408 152.176 1.00 103.60 55 HIS J CA 1
ATOM 5816 C C . HIS F 3 55 ? 179.412 221.882 151.673 1.00 103.60 55 HIS J C 1
ATOM 5817 O O . HIS F 3 55 ? 179.826 223.014 151.942 1.00 103.60 55 HIS J O 1
ATOM 5824 N N . ALA F 3 56 ? 180.112 220.997 150.973 1.00 96.67 56 ALA J N 1
ATOM 5825 C CA . ALA F 3 56 ? 181.457 221.249 150.484 1.00 96.67 56 ALA J CA 1
ATOM 5826 C C . ALA F 3 56 ? 181.492 221.028 148.981 1.00 96.67 56 ALA J C 1
ATOM 5827 O O . ALA F 3 56 ? 180.934 220.044 148.476 1.00 96.67 56 ALA J O 1
ATOM 5829 N N . GLY F 3 57 ? 182.134 221.954 148.277 1.00 92.66 57 GLY J N 1
ATOM 5830 C CA . GLY F 3 57 ? 182.345 221.850 146.852 1.00 92.66 57 GLY J CA 1
ATOM 5831 C C . GLY F 3 57 ? 183.751 221.400 146.522 1.00 92.66 57 GLY J C 1
ATOM 5832 O O . GLY F 3 57 ? 184.303 220.484 147.136 1.00 92.66 57 GLY J O 1
ATOM 5833 N N . LEU F 3 58 ? 184.340 222.068 145.529 1.00 88.14 58 LEU J N 1
ATOM 5834 C CA . LEU F 3 58 ? 185.668 221.686 145.066 1.00 88.14 58 LEU J CA 1
ATOM 5835 C C . LEU F 3 58 ? 186.769 222.567 145.647 1.00 88.14 58 LEU J C 1
ATOM 5836 O O . LEU F 3 58 ? 187.906 222.107 145.794 1.00 88.14 58 LEU J O 1
ATOM 5841 N N . TRP F 3 59 ? 186.465 223.821 145.986 1.00 89.51 59 TRP J N 1
ATOM 5842 C CA . TRP F 3 59 ? 187.502 224.729 146.465 1.00 89.51 59 TRP J CA 1
ATOM 5843 C C . TRP F 3 59 ? 187.114 225.447 147.754 1.00 89.51 59 TRP J C 1
ATOM 5844 O O . TRP F 3 59 ? 187.990 225.846 148.529 1.00 89.51 59 TRP J O 1
ATOM 5855 N N . ARG F 3 60 ? 185.817 225.625 147.994 1.00 92.32 60 ARG J N 1
ATOM 5856 C CA . ARG F 3 60 ? 185.330 226.316 149.181 1.00 92.32 60 ARG J CA 1
ATOM 5857 C C . ARG F 3 60 ? 184.243 225.486 149.844 1.00 92.32 60 ARG J C 1
ATOM 5858 O O . ARG F 3 60 ? 183.513 224.755 149.167 1.00 92.32 60 ARG J O 1
ATOM 5860 N N . VAL F 3 61 ? 184.131 225.600 151.167 1.00 97.30 61 VAL J N 1
ATOM 5861 C CA . VAL F 3 61 ? 183.135 224.873 151.945 1.00 97.30 61 VAL J CA 1
ATOM 5862 C C . VAL F 3 61 ? 182.274 225.902 152.661 1.00 97.30 61 VAL J C 1
ATOM 5863 O O . VAL F 3 61 ? 182.780 226.943 153.088 1.00 97.30 61 VAL J O 1
ATOM 5867 N N . CYS F 3 62 ? 180.975 225.640 152.757 1.00 104.72 62 CYS J N 1
ATOM 5868 C CA . CYS F 3 62 ? 180.066 226.528 153.467 1.00 104.72 62 CYS J CA 1
ATOM 5869 C C . CYS F 3 62 ? 179.261 225.744 154.492 1.00 104.72 62 CYS J C 1
ATOM 5870 O O . CYS F 3 62 ? 178.804 224.629 154.220 1.00 104.72 62 CYS J O 1
ATOM 5873 N N . PHE F 3 63 ? 179.093 226.337 155.671 1.00 108.03 63 PHE J N 1
ATOM 5874 C CA . PHE F 3 63 ? 178.337 225.739 156.763 1.00 108.03 63 PHE J CA 1
ATOM 5875 C C . PHE F 3 63 ? 176.925 226.308 156.748 1.00 108.03 63 PHE J C 1
ATOM 5876 O O . PHE F 3 63 ? 176.745 227.525 156.866 1.00 108.03 63 PHE J O 1
ATOM 5884 N N . PHE F 3 64 ? 175.926 225.439 156.602 1.00 109.60 64 PHE J N 1
ATOM 5885 C CA . PHE F 3 64 ? 174.536 225.859 156.706 1.00 109.60 64 PHE J CA 1
ATOM 5886 C C . PHE F 3 64 ? 173.888 225.417 158.012 1.00 109.60 64 PHE J C 1
ATOM 5887 O O . PHE F 3 64 ? 172.681 225.607 158.188 1.00 109.60 64 PHE J O 1
ATOM 5895 N N . ALA F 3 65 ? 174.658 224.836 158.929 1.00 114.40 65 ALA J N 1
ATOM 5896 C CA . ALA F 3 65 ? 174.172 224.561 160.273 1.00 114.40 65 ALA J CA 1
ATOM 5897 C C . ALA F 3 65 ? 175.370 224.508 161.208 1.00 114.40 65 ALA J C 1
ATOM 5898 O O . ALA F 3 65 ? 176.518 224.392 160.773 1.00 114.40 65 ALA J O 1
ATOM 5900 N N . GLY F 3 66 ? 175.090 224.599 162.501 1.00 118.60 66 GLY J N 1
ATOM 5901 C CA . GLY F 3 66 ? 176.126 224.526 163.511 1.00 118.60 66 GLY J CA 1
ATOM 5902 C C . GLY F 3 66 ? 176.417 225.868 164.152 1.00 118.60 66 GLY J C 1
ATOM 5903 O O . GLY F 3 66 ? 175.735 226.873 163.930 1.00 118.60 66 GLY J O 1
ATOM 5904 N N . ARG F 3 67 ? 177.466 225.865 164.978 1.00 122.24 67 ARG J N 1
ATOM 5905 C CA . ARG F 3 67 ? 177.844 227.070 165.709 1.00 122.24 67 ARG J CA 1
ATOM 5906 C C . ARG F 3 67 ? 178.297 228.177 164.765 1.00 122.24 67 ARG J C 1
ATOM 5907 O O . ARG F 3 67 ? 177.986 229.354 164.981 1.00 122.24 67 ARG J O 1
ATOM 5909 N N . GLU F 3 68 ? 179.033 227.823 163.714 1.00 118.07 68 GLU J N 1
ATOM 5910 C CA . GLU F 3 68 ? 179.569 228.791 162.758 1.00 118.07 68 GLU J CA 1
ATOM 5911 C C . GLU F 3 68 ? 178.730 228.858 161.489 1.00 118.07 68 GLU J C 1
ATOM 5912 O O . GLU F 3 68 ? 179.265 229.013 160.388 1.00 118.07 68 GLU J O 1
ATOM 5914 N N . LYS F 3 69 ? 177.411 228.734 161.621 1.00 114.66 69 LYS J N 1
ATOM 5915 C CA . LYS F 3 69 ? 176.531 228.746 160.460 1.00 114.66 69 LYS J CA 1
ATOM 5916 C C . LYS F 3 69 ? 176.606 230.086 159.737 1.00 114.66 69 LYS J C 1
ATOM 5917 O O . LYS F 3 69 ? 176.677 231.148 160.363 1.00 114.66 69 LYS J O 1
ATOM 5923 N N . GLY F 3 70 ? 176.589 230.029 158.405 1.00 114.09 70 GLY J N 1
ATOM 5924 C CA . GLY F 3 70 ? 176.634 231.214 157.578 1.00 114.09 70 GLY J CA 1
ATOM 5925 C C . GLY F 3 70 ? 178.018 231.654 157.152 1.00 114.09 70 GLY J C 1
ATOM 5926 O O . GLY F 3 70 ? 178.133 232.612 156.378 1.00 114.09 70 GLY J O 1
ATOM 5927 N N . ARG F 3 71 ? 179.069 230.992 157.626 1.00 112.68 71 ARG J N 1
ATOM 5928 C CA . ARG F 3 71 ? 180.439 231.332 157.266 1.00 112.68 71 ARG J CA 1
ATOM 5929 C C . ARG F 3 71 ? 180.974 230.321 156.262 1.00 112.68 71 ARG J C 1
ATOM 5930 O O . ARG F 3 71 ? 180.945 229.113 156.516 1.00 112.68 71 ARG J O 1
ATOM 5938 N N . CYS F 3 72 ? 181.461 230.818 155.127 1.00 108.12 72 CYS J N 1
ATOM 5939 C CA . CYS F 3 72 ? 182.112 229.990 154.118 1.00 108.12 72 CYS J CA 1
ATOM 5940 C C . CYS F 3 72 ? 183.619 230.061 154.333 1.00 108.12 72 CYS J C 1
ATOM 5941 O O . CYS F 3 72 ? 184.208 231.147 154.314 1.00 108.12 72 CYS J O 1
ATOM 5944 N N . VAL F 3 73 ? 184.233 228.901 154.538 1.00 104.79 73 VAL J N 1
ATOM 5945 C CA . VAL F 3 73 ? 185.660 228.781 154.800 1.00 104.79 73 VAL J CA 1
ATOM 5946 C C . VAL F 3 73 ? 186.330 228.195 153.562 1.00 104.79 73 VAL J C 1
ATOM 5947 O O . VAL F 3 73 ? 185.834 227.226 152.968 1.00 104.79 73 VAL J O 1
ATOM 5951 N N . ALA F 3 74 ? 187.442 228.800 153.153 1.00 102.76 74 ALA J N 1
ATOM 5952 C CA . ALA F 3 74 ? 188.278 228.194 152.129 1.00 102.76 74 ALA J CA 1
ATOM 5953 C C . ALA F 3 74 ? 189.015 226.993 152.709 1.00 102.76 74 ALA J C 1
ATOM 5954 O O . ALA F 3 74 ? 189.304 226.934 153.907 1.00 102.76 74 ALA J O 1
ATOM 5956 N N . SER F 3 75 ? 189.310 226.023 151.847 1.00 103.47 75 SER J N 1
ATOM 5957 C CA . SER F 3 75 ? 189.971 224.797 152.281 1.00 103.47 75 SER J CA 1
ATOM 5958 C C . SER F 3 75 ? 191.297 225.107 152.961 1.00 103.47 75 SER J C 1
ATOM 5959 O O . SER F 3 75 ? 192.228 225.617 152.331 1.00 103.47 75 SER J O 1
ATOM 5962 N N . GLU F 3 76 ? 191.374 224.799 154.253 1.00 104.88 76 GLU J N 1
ATOM 5963 C CA . GLU F 3 76 ? 192.564 225.089 155.045 1.00 104.88 76 GLU J CA 1
ATOM 5964 C C . GLU F 3 76 ? 193.371 223.823 155.312 1.00 104.88 76 GLU J C 1
ATOM 5965 O O . GLU F 3 76 ? 192.854 222.711 155.205 1.00 104.88 76 GLU J O 1
ATOM 5971 N N . LEU F 3 85 ? 187.016 223.328 165.000 1.00 114.23 85 LEU J N 1
ATOM 5972 C CA . LEU F 3 85 ? 185.672 223.545 164.477 1.00 114.23 85 LEU J CA 1
ATOM 5973 C C . LEU F 3 85 ? 185.161 222.306 163.748 1.00 114.23 85 LEU J C 1
ATOM 5974 O O . LEU F 3 85 ? 184.055 222.309 163.206 1.00 114.23 85 LEU J O 1
ATOM 5979 N N . VAL F 3 86 ? 185.969 221.246 163.746 1.00 114.05 86 VAL J N 1
ATOM 5980 C CA . VAL F 3 86 ? 185.636 220.026 163.019 1.00 114.05 86 VAL J CA 1
ATOM 5981 C C . VAL F 3 86 ? 186.512 218.904 163.555 1.00 114.05 86 VAL J C 1
ATOM 5982 O O . VAL F 3 86 ? 187.653 219.131 163.966 1.00 114.05 86 VAL J O 1
ATOM 5986 N N . THR F 3 87 ? 185.968 217.688 163.561 1.00 113.88 87 THR J N 1
ATOM 5987 C CA . THR F 3 87 ? 186.751 216.519 163.930 1.00 113.88 87 THR J CA 1
ATOM 5988 C C . THR F 3 87 ? 187.807 216.239 162.861 1.00 113.88 87 THR J C 1
ATOM 5989 O O . THR F 3 87 ? 187.703 216.682 161.714 1.00 113.88 87 THR J O 1
ATOM 5993 N N . GLU F 3 88 ? 188.843 215.496 163.258 1.00 109.35 88 GLU J N 1
ATOM 5994 C CA . GLU F 3 88 ? 189.982 215.271 162.373 1.00 109.35 88 GLU J CA 1
ATOM 5995 C C . GLU F 3 88 ? 189.601 214.490 161.120 1.00 109.35 88 GLU J C 1
ATOM 5996 O O . GLU F 3 88 ? 190.199 214.702 160.061 1.00 109.35 88 GLU J O 1
ATOM 5998 N N . ASN F 3 89 ? 188.621 213.589 161.216 1.00 105.91 89 ASN J N 1
ATOM 5999 C CA . ASN F 3 89 ? 188.276 212.738 160.078 1.00 105.91 89 ASN J CA 1
ATOM 6000 C C . ASN F 3 89 ? 187.705 213.556 158.922 1.00 105.91 89 ASN J C 1
ATOM 6001 O O . ASN F 3 89 ? 188.120 213.397 157.765 1.00 105.91 89 ASN J O 1
ATOM 6006 N N . THR F 3 90 ? 186.749 214.439 159.215 1.00 104.72 90 THR J N 1
ATOM 6007 C CA . THR F 3 90 ? 186.175 215.279 158.171 1.00 104.72 90 THR J CA 1
ATOM 6008 C C . THR F 3 90 ? 187.215 216.235 157.596 1.00 104.72 90 THR J C 1
ATOM 6009 O O . THR F 3 90 ? 187.190 216.538 156.397 1.00 104.72 90 THR J O 1
ATOM 6013 N N . GLU F 3 91 ? 188.153 216.695 158.423 1.00 103.23 91 GLU J N 1
ATOM 6014 C CA . GLU F 3 91 ? 189.203 217.578 157.929 1.00 103.23 91 GLU J CA 1
ATOM 6015 C C . GLU F 3 91 ? 190.161 216.820 157.011 1.00 103.23 91 GLU J C 1
ATOM 6016 O O . GLU F 3 91 ? 190.651 217.371 156.015 1.00 103.23 91 GLU J O 1
ATOM 6022 N N . ASN F 3 92 ? 190.418 215.544 157.312 1.00 101.23 92 ASN J N 1
ATOM 6023 C CA . ASN F 3 92 ? 191.184 214.706 156.394 1.00 101.23 92 ASN J CA 1
ATOM 6024 C C . ASN F 3 92 ? 190.429 214.487 155.087 1.00 101.23 92 ASN J C 1
ATOM 6025 O O . ASN F 3 92 ? 191.039 214.406 154.016 1.00 101.23 92 ASN J O 1
ATOM 6030 N N . ILE F 3 93 ? 189.102 214.369 155.160 1.00 95.97 93 ILE J N 1
ATOM 6031 C CA . ILE F 3 93 ? 188.291 214.299 153.942 1.00 95.97 93 ILE J CA 1
ATOM 6032 C C . ILE F 3 93 ? 188.469 215.569 153.115 1.00 95.97 93 ILE J C 1
ATOM 6033 O O . ILE F 3 93 ? 188.614 215.528 151.879 1.00 95.97 93 ILE J O 1
ATOM 6038 N N . LEU F 3 94 ? 188.453 216.719 153.791 1.00 95.83 94 LEU J N 1
ATOM 6039 C CA . LEU F 3 94 ? 188.655 217.997 153.117 1.00 95.83 94 LEU J CA 1
ATOM 6040 C C . LEU F 3 94 ? 190.023 218.049 152.448 1.00 95.83 94 LEU J C 1
ATOM 6041 O O . LEU F 3 94 ? 190.158 218.577 151.339 1.00 95.83 94 LEU J O 1
ATOM 6046 N N . LYS F 3 95 ? 191.053 217.514 153.111 1.00 93.40 95 LYS J N 1
ATOM 6047 C CA . LYS F 3 95 ? 192.354 217.395 152.454 1.00 93.40 95 LYS J CA 1
ATOM 6048 C C . LYS F 3 95 ? 192.285 216.491 151.229 1.00 93.40 95 LYS J C 1
ATOM 6049 O O . LYS F 3 95 ? 192.801 216.842 150.162 1.00 93.40 95 LYS J O 1
ATOM 6055 N N . THR F 3 96 ? 191.661 215.317 151.363 1.00 89.84 96 THR J N 1
ATOM 6056 C CA . THR F 3 96 ? 191.717 214.321 150.298 1.00 89.84 96 THR J CA 1
ATOM 6057 C C . THR F 3 96 ? 190.959 214.752 149.050 1.00 89.84 96 THR J C 1
ATOM 6058 O O . THR F 3 96 ? 191.246 214.239 147.964 1.00 89.84 96 THR J O 1
ATOM 6062 N N . VAL F 3 97 ? 189.996 215.667 149.177 1.00 88.02 97 VAL J N 1
ATOM 6063 C CA . VAL F 3 97 ? 189.353 216.205 147.977 1.00 88.02 97 VAL J CA 1
ATOM 6064 C C . VAL F 3 97 ? 190.365 216.981 147.127 1.00 88.02 97 VAL J C 1
ATOM 6065 O O . VAL F 3 97 ? 190.318 216.954 145.884 1.00 88.02 97 VAL J O 1
ATOM 6069 N N . ARG F 3 98 ? 191.300 217.675 147.783 1.00 88.49 98 ARG J N 1
ATOM 6070 C CA . ARG F 3 98 ? 192.309 218.448 147.068 1.00 88.49 98 ARG J CA 1
ATOM 6071 C C . ARG F 3 98 ? 193.207 217.575 146.202 1.00 88.49 98 ARG J C 1
ATOM 6072 O O . ARG F 3 98 ? 193.773 218.070 145.221 1.00 88.49 98 ARG J O 1
ATOM 6074 N N . THR F 3 99 ? 193.353 216.291 146.537 1.00 85.99 99 THR J N 1
ATOM 6075 C CA . THR F 3 99 ? 194.165 215.407 145.708 1.00 85.99 99 THR J CA 1
ATOM 6076 C C . THR F 3 99 ? 193.494 215.114 144.372 1.00 85.99 99 THR J C 1
ATOM 6077 O O . THR F 3 99 ? 194.181 214.981 143.353 1.00 85.99 99 THR J O 1
ATOM 6081 N N . ALA F 3 100 ? 192.166 215.011 144.351 1.00 82.30 100 ALA J N 1
ATOM 6082 C CA . ALA F 3 100 ? 191.416 214.756 143.129 1.00 82.30 100 ALA J CA 1
ATOM 6083 C C . ALA F 3 100 ? 190.993 216.036 142.421 1.00 82.30 100 ALA J C 1
ATOM 6084 O O . ALA F 3 100 ? 190.394 215.965 141.343 1.00 82.30 100 ALA J O 1
ATOM 6086 N N . THR F 3 101 ? 191.278 217.197 143.011 1.00 82.87 101 THR J N 1
ATOM 6087 C CA . THR F 3 101 ? 190.983 218.465 142.340 1.00 82.87 101 THR J CA 1
ATOM 6088 C C . THR F 3 101 ? 191.478 218.585 140.893 1.00 82.87 101 THR J C 1
ATOM 6089 O O . THR F 3 101 ? 190.702 219.079 140.056 1.00 82.87 101 THR J O 1
ATOM 6093 N N . PRO F 3 102 ? 192.716 218.208 140.528 1.00 79.82 102 PRO J N 1
ATOM 6094 C CA . PRO F 3 102 ? 193.212 218.568 139.179 1.00 79.82 102 PRO J CA 1
ATOM 6095 C C . PRO F 3 102 ? 192.415 218.004 138.007 1.00 79.82 102 PRO J C 1
ATOM 6096 O O . PRO F 3 102 ? 192.331 218.659 136.956 1.00 79.82 102 PRO J O 1
ATOM 6100 N N . PHE F 3 103 ? 191.861 216.797 138.138 1.00 79.94 103 PHE J N 1
ATOM 6101 C CA . PHE F 3 103 ? 191.240 216.134 136.990 1.00 79.94 103 PHE J CA 1
ATOM 6102 C C . PHE F 3 103 ? 190.021 216.865 136.437 1.00 79.94 103 PHE J C 1
ATOM 6103 O O . PHE F 3 103 ? 189.877 216.919 135.203 1.00 79.94 103 PHE J O 1
ATOM 6111 N N . PRO F 3 104 ? 189.088 217.383 137.249 1.00 81.54 104 PRO J N 1
ATOM 6112 C CA . PRO F 3 104 ? 188.009 218.196 136.659 1.00 81.54 104 PRO J CA 1
ATOM 6113 C C . PRO F 3 104 ? 188.510 219.395 135.871 1.00 81.54 104 PRO J C 1
ATOM 6114 O O . PRO F 3 104 ? 187.947 219.712 134.817 1.00 81.54 104 PRO J O 1
ATOM 6118 N N . MET F 3 105 ? 189.562 220.069 136.343 1.00 83.81 105 MET J N 1
ATOM 6119 C CA . MET F 3 105 ? 190.127 221.177 135.578 1.00 83.81 105 MET J CA 1
ATOM 6120 C C . MET F 3 105 ? 190.717 220.693 134.259 1.00 83.81 105 MET J C 1
ATOM 6121 O O . MET F 3 105 ? 190.551 221.345 133.219 1.00 83.81 105 MET J O 1
ATOM 6126 N N . VAL F 3 106 ? 191.412 219.553 134.286 1.00 82.94 106 VAL J N 1
ATOM 6127 C CA . VAL F 3 106 ? 191.985 219.008 133.057 1.00 82.94 106 VAL J CA 1
ATOM 6128 C C . VAL F 3 106 ? 190.884 218.682 132.055 1.00 82.94 106 VAL J C 1
ATOM 6129 O O . VAL F 3 106 ? 190.990 219.001 130.862 1.00 82.94 106 VAL J O 1
ATOM 6133 N N . SER F 3 107 ? 189.808 218.047 132.524 1.00 83.71 107 SER J N 1
ATOM 6134 C CA . SER F 3 107 ? 188.706 217.698 131.633 1.00 83.71 107 SER J CA 1
ATOM 6135 C C . SER F 3 107 ? 188.005 218.943 131.102 1.00 83.71 107 SER J C 1
ATOM 6136 O O . SER F 3 107 ? 187.594 218.978 129.937 1.00 83.71 107 SER J O 1
ATOM 6139 N N . LEU F 3 108 ? 187.850 219.973 131.941 1.00 85.15 108 LEU J N 1
ATOM 6140 C CA . LEU F 3 108 ? 187.259 221.223 131.475 1.00 85.15 108 LEU J CA 1
ATOM 6141 C C . LEU F 3 108 ? 188.099 221.857 130.375 1.00 85.15 108 LEU J C 1
ATOM 6142 O O . LEU F 3 108 ? 187.562 222.314 129.359 1.00 85.15 108 LEU J O 1
ATOM 6147 N N . PHE F 3 109 ? 189.422 221.892 130.556 1.00 87.29 109 PHE J N 1
ATOM 6148 C CA . PHE F 3 109 ? 190.283 222.454 129.520 1.00 87.29 109 PHE J CA 1
ATOM 6149 C C . PHE F 3 109 ? 190.191 221.645 128.232 1.00 87.29 109 PHE J C 1
ATOM 6150 O O . PHE F 3 109 ? 190.105 222.213 127.133 1.00 87.29 109 PHE J O 1
ATOM 6158 N N . LEU F 3 110 ? 190.199 220.313 128.348 1.00 86.75 110 LEU J N 1
ATOM 6159 C CA . LEU F 3 110 ? 190.115 219.468 127.160 1.00 86.75 110 LEU J CA 1
ATOM 6160 C C . LEU F 3 110 ? 188.802 219.682 126.417 1.00 86.75 110 LEU J C 1
ATOM 6161 O O . LEU F 3 110 ? 188.789 219.801 125.185 1.00 86.75 110 LEU J O 1
ATOM 6166 N N . VAL F 3 111 ? 187.684 219.745 127.145 1.00 88.87 111 VAL J N 1
ATOM 6167 C CA . VAL F 3 111 ? 186.397 219.910 126.478 1.00 88.87 111 VAL J CA 1
ATOM 6168 C C . VAL F 3 111 ? 186.254 221.313 125.900 1.00 88.87 111 VAL J C 1
ATOM 6169 O O . VAL F 3 111 ? 185.616 221.493 124.858 1.00 88.87 111 VAL J O 1
ATOM 6173 N N . PHE F 3 112 ? 186.843 222.327 126.541 1.00 94.17 112 PHE J N 1
ATOM 6174 C CA . PHE F 3 112 ? 186.818 223.668 125.961 1.00 94.17 112 PHE J CA 1
ATOM 6175 C C . PHE F 3 112 ? 187.610 223.717 124.660 1.00 94.17 112 PHE J C 1
ATOM 6176 O O . PHE F 3 112 ? 187.168 224.327 123.675 1.00 94.17 112 PHE J O 1
ATOM 6184 N N . THR F 3 113 ? 188.785 223.079 124.637 1.00 93.65 113 THR J N 1
ATOM 6185 C CA . THR F 3 113 ? 189.560 223.020 123.402 1.00 93.65 113 THR J CA 1
ATOM 6186 C C . THR F 3 113 ? 188.802 222.263 122.318 1.00 93.65 113 THR J C 1
ATOM 6187 O O . THR F 3 113 ? 188.796 222.673 121.150 1.00 93.65 113 THR J O 1
ATOM 6191 N N . ALA F 3 114 ? 188.145 221.161 122.689 1.00 96.70 114 ALA J N 1
ATOM 6192 C CA . ALA F 3 114 ? 187.344 220.420 121.720 1.00 96.70 114 ALA J CA 1
ATOM 6193 C C . ALA F 3 114 ? 186.201 221.272 121.181 1.00 96.70 114 ALA J C 1
ATOM 6194 O O . ALA F 3 114 ? 185.917 221.252 119.979 1.00 96.70 114 ALA J O 1
ATOM 6196 N N . PHE F 3 115 ? 185.541 222.033 122.055 1.00 99.66 115 PHE J N 1
ATOM 6197 C CA . PHE F 3 115 ? 184.441 222.892 121.627 1.00 99.66 115 PHE J CA 1
ATOM 6198 C C . PHE F 3 115 ? 184.917 223.949 120.639 1.00 99.66 115 PHE J C 1
ATOM 6199 O O . PHE F 3 115 ? 184.304 224.149 119.582 1.00 99.66 115 PHE J O 1
ATOM 6207 N N . VAL F 3 116 ? 186.013 224.639 120.962 1.00 100.35 116 VAL J N 1
ATOM 6208 C CA . VAL F 3 116 ? 186.469 225.706 120.075 1.00 100.35 116 VAL J CA 1
ATOM 6209 C C . VAL F 3 116 ? 186.957 225.127 118.750 1.00 100.35 116 VAL J C 1
ATOM 6210 O O . VAL F 3 116 ? 186.688 225.687 117.678 1.00 100.35 116 VAL J O 1
ATOM 6214 N N . ILE F 3 117 ? 187.648 223.982 118.789 1.00 102.21 117 ILE J N 1
ATOM 6215 C CA . ILE F 3 117 ? 188.151 223.395 117.552 1.00 102.21 117 ILE J CA 1
ATOM 6216 C C . ILE F 3 117 ? 186.999 222.884 116.691 1.00 102.21 117 ILE J C 1
ATOM 6217 O O . ILE F 3 117 ? 187.026 223.012 115.461 1.00 102.21 117 ILE J O 1
ATOM 6222 N N . SER F 3 118 ? 185.949 222.336 117.314 1.00 103.25 118 SER J N 1
ATOM 6223 C CA . SER F 3 118 ? 184.806 221.867 116.538 1.00 103.25 118 SER J CA 1
ATOM 6224 C C . SER F 3 118 ? 184.042 223.031 115.923 1.00 103.25 118 SER J C 1
ATOM 6225 O O . SER F 3 118 ? 183.604 222.947 114.770 1.00 103.25 118 SER J O 1
ATOM 6228 N N . ASN F 3 119 ? 183.865 224.122 116.673 1.00 106.74 119 ASN J N 1
ATOM 6229 C CA . ASN F 3 119 ? 183.196 225.290 116.107 1.00 106.74 119 ASN J CA 1
ATOM 6230 C C . ASN F 3 119 ? 183.997 225.875 114.950 1.00 106.74 119 ASN J C 1
ATOM 6231 O O . ASN F 3 119 ? 183.424 226.275 113.927 1.00 106.74 119 ASN J O 1
ATOM 6236 N N . ILE F 3 120 ? 185.325 225.927 115.089 1.00 105.29 120 ILE J N 1
ATOM 6237 C CA . ILE F 3 120 ? 186.160 226.382 113.983 1.00 105.29 120 ILE J CA 1
ATOM 6238 C C . ILE F 3 120 ? 186.051 225.427 112.799 1.00 105.29 120 ILE J C 1
ATOM 6239 O O . ILE F 3 120 ? 186.146 225.850 111.641 1.00 105.29 120 ILE J O 1
ATOM 6242 N N . GLY F 3 121 ? 185.854 224.133 113.061 1.00 109.05 121 GLY J N 1
ATOM 6243 C CA . GLY F 3 121 ? 185.637 223.195 111.972 1.00 109.05 121 GLY J CA 1
ATOM 6244 C C . GLY F 3 121 ? 184.329 223.433 111.240 1.00 109.05 121 GLY J C 1
ATOM 6245 O O . GLY F 3 121 ? 184.285 223.401 110.007 1.00 109.05 121 GLY J O 1
ATOM 6246 N N . HIS F 3 122 ? 183.244 223.663 111.986 1.00 110.10 122 HIS J N 1
ATOM 6247 C CA . HIS F 3 122 ? 181.958 223.918 111.338 1.00 110.10 122 HIS J CA 1
ATOM 6248 C C . HIS F 3 122 ? 181.979 225.223 110.552 1.00 110.10 122 HIS J C 1
ATOM 6249 O O . HIS F 3 122 ? 181.436 225.290 109.442 1.00 110.10 122 HIS J O 1
ATOM 6256 N N . ILE F 3 123 ? 182.593 226.272 111.106 1.00 113.52 123 ILE J N 1
ATOM 6257 C CA . ILE F 3 123 ? 182.609 227.554 110.409 1.00 113.52 123 ILE J CA 1
ATOM 6258 C C . ILE F 3 123 ? 183.477 227.502 109.156 1.00 113.52 123 ILE J C 1
ATOM 6259 O O . ILE F 3 123 ? 183.358 228.372 108.286 1.00 113.52 123 ILE J O 1
ATOM 6264 N N . ARG F 3 124 ? 184.341 226.495 109.032 1.00 112.46 124 ARG J N 1
ATOM 6265 C CA . ARG F 3 124 ? 185.200 226.316 107.861 1.00 112.46 124 ARG J CA 1
ATOM 6266 C C . ARG F 3 124 ? 185.029 224.892 107.350 1.00 112.46 124 ARG J C 1
ATOM 6267 O O . ARG F 3 124 ? 185.851 224.011 107.638 1.00 112.46 124 ARG J O 1
ATOM 6269 N N . PRO F 3 125 ? 183.964 224.628 106.588 1.00 112.58 125 PRO J N 1
ATOM 6270 C CA . PRO F 3 125 ? 183.741 223.262 106.082 1.00 112.58 125 PRO J CA 1
ATOM 6271 C C . PRO F 3 125 ? 184.828 222.765 105.145 1.00 112.58 125 PRO J C 1
ATOM 6272 O O . PRO F 3 125 ? 184.957 221.548 104.965 1.00 112.58 125 PRO J O 1
ATOM 6276 N N . GLN F 3 126 ? 185.608 223.664 104.536 1.00 114.09 126 GLN J N 1
ATOM 6277 C CA . GLN F 3 126 ? 186.656 223.235 103.615 1.00 114.09 126 GLN J CA 1
ATOM 6278 C C . GLN F 3 126 ? 187.725 222.408 104.319 1.00 114.09 126 GLN J C 1
ATOM 6279 O O . GLN F 3 126 ? 188.315 221.509 103.709 1.00 114.09 126 GLN J O 1
ATOM 6285 N N . ARG F 3 127 ? 187.985 222.690 105.593 1.00 111.44 127 ARG J N 1
ATOM 6286 C CA . ARG F 3 127 ? 188.986 221.973 106.375 1.00 111.44 127 ARG J CA 1
ATOM 6287 C C . ARG F 3 127 ? 188.277 220.873 107.158 1.00 111.44 127 ARG J C 1
ATOM 6288 O O . ARG F 3 127 ? 187.414 221.156 107.996 1.00 111.44 127 ARG J O 1
ATOM 6296 N N . THR F 3 128 ? 188.642 219.619 106.884 1.00 109.02 128 THR J N 1
ATOM 6297 C CA . THR F 3 128 ? 187.901 218.471 107.393 1.00 109.02 128 THR J CA 1
ATOM 6298 C C . THR F 3 128 ? 188.569 217.774 108.572 1.00 109.02 128 THR J C 1
ATOM 6299 O O . THR F 3 128 ? 187.892 217.029 109.289 1.00 109.02 128 THR J O 1
ATOM 6303 N N . ILE F 3 129 ? 189.868 217.990 108.790 1.00 107.38 129 ILE J N 1
ATOM 6304 C CA . ILE F 3 129 ? 190.582 217.291 109.855 1.00 107.38 129 ILE J CA 1
ATOM 6305 C C . ILE F 3 129 ? 190.176 217.758 111.244 1.00 107.38 129 ILE J C 1
ATOM 6306 O O . ILE F 3 129 ? 190.510 217.096 112.234 1.00 107.38 129 ILE J O 1
ATOM 6311 N N . LEU F 3 130 ? 189.452 218.875 111.346 1.00 106.26 130 LEU J N 1
ATOM 6312 C CA . LEU F 3 130 ? 189.104 219.422 112.654 1.00 106.26 130 LEU J CA 1
ATOM 6313 C C . LEU F 3 130 ? 188.143 218.515 113.415 1.00 106.26 130 LEU J C 1
ATOM 6314 O O . LEU F 3 130 ? 188.217 218.429 114.646 1.00 106.26 130 LEU J O 1
ATOM 6319 N N . ALA F 3 131 ? 187.232 217.842 112.708 1.00 101.18 131 ALA J N 1
ATOM 6320 C CA . ALA F 3 131 ? 186.251 216.994 113.379 1.00 101.18 131 ALA J CA 1
ATOM 6321 C C . ALA F 3 131 ? 186.918 215.830 114.102 1.00 101.18 131 ALA J C 1
ATOM 6322 O O . ALA F 3 131 ? 186.513 215.467 115.213 1.00 101.18 131 ALA J O 1
ATOM 6324 N N . PHE F 3 132 ? 187.939 215.229 113.486 1.00 97.61 132 PHE J N 1
ATOM 6325 C CA . PHE F 3 132 ? 188.611 214.091 114.106 1.00 97.61 132 PHE J CA 1
ATOM 6326 C C . PHE F 3 132 ? 189.303 214.498 115.402 1.00 97.61 132 PHE J C 1
ATOM 6327 O O . PHE F 3 132 ? 189.182 213.813 116.425 1.00 97.61 132 PHE J O 1
ATOM 6335 N N . VAL F 3 133 ? 190.038 215.612 115.377 1.00 96.19 133 VAL J N 1
ATOM 6336 C CA . VAL F 3 133 ? 190.725 216.050 116.587 1.00 96.19 133 VAL J CA 1
ATOM 6337 C C . VAL F 3 133 ? 189.719 216.500 117.639 1.00 96.19 133 VAL J C 1
ATOM 6338 O O . VAL F 3 133 ? 189.944 216.308 118.841 1.00 96.19 133 VAL J O 1
ATOM 6342 N N . SER F 3 134 ? 188.588 217.077 117.217 1.00 95.56 134 SER J N 1
ATOM 6343 C CA . SER F 3 134 ? 187.533 217.404 118.170 1.00 95.56 134 SER J CA 1
ATOM 6344 C C . SER F 3 134 ? 187.005 216.151 118.858 1.00 95.56 134 SER J C 1
ATOM 6345 O O . SER F 3 134 ? 186.818 216.136 120.080 1.00 95.56 134 SER J O 1
ATOM 6348 N N . GLY F 3 135 ? 186.766 215.088 118.088 1.00 90.70 135 GLY J N 1
ATOM 6349 C CA . GLY F 3 135 ? 186.308 213.843 118.685 1.00 90.70 135 GLY J CA 1
ATOM 6350 C C . GLY F 3 135 ? 187.327 213.239 119.631 1.00 90.70 135 GLY J C 1
ATOM 6351 O O . GLY F 3 135 ? 186.977 212.757 120.713 1.00 90.70 135 GLY J O 1
ATOM 6352 N N . ILE F 3 136 ? 188.604 213.257 119.238 1.00 89.08 136 ILE J N 1
ATOM 6353 C CA . ILE F 3 136 ? 189.655 212.727 120.104 1.00 89.08 136 ILE J CA 1
ATOM 6354 C C . ILE F 3 136 ? 189.708 213.503 121.413 1.00 89.08 136 ILE J C 1
ATOM 6355 O O . ILE F 3 136 ? 189.806 212.915 122.499 1.00 89.08 136 ILE J O 1
ATOM 6360 N N . PHE F 3 137 ? 189.645 214.835 121.331 1.00 90.42 137 PHE J N 1
ATOM 6361 C CA . PHE F 3 137 ? 189.695 215.655 122.535 1.00 90.42 137 PHE J CA 1
ATOM 6362 C C . PHE F 3 137 ? 188.478 215.412 123.420 1.00 90.42 137 PHE J C 1
ATOM 6363 O O . PHE F 3 137 ? 188.603 215.333 124.646 1.00 90.42 137 PHE J O 1
ATOM 6371 N N . PHE F 3 138 ? 187.292 215.282 122.816 1.00 89.39 138 PHE J N 1
ATOM 6372 C CA . PHE F 3 138 ? 186.092 214.992 123.597 1.00 89.39 138 PHE J CA 1
ATOM 6373 C C . PHE F 3 138 ? 186.212 213.656 124.320 1.00 89.39 138 PHE J C 1
ATOM 6374 O O . PHE F 3 138 ? 185.842 213.540 125.495 1.00 89.39 138 PHE J O 1
ATOM 6382 N N . ILE F 3 139 ? 186.729 212.635 123.634 1.00 84.41 139 ILE J N 1
ATOM 6383 C CA . ILE F 3 139 ? 186.821 211.311 124.246 1.00 84.41 139 ILE J CA 1
ATOM 6384 C C . ILE F 3 139 ? 187.852 211.310 125.367 1.00 84.41 139 ILE J C 1
ATOM 6385 O O . ILE F 3 139 ? 187.637 210.712 126.432 1.00 84.41 139 ILE J O 1
ATOM 6390 N N . LEU F 3 140 ? 188.985 211.984 125.152 1.00 82.11 140 LEU J N 1
ATOM 6391 C CA . LEU F 3 140 ? 189.982 212.093 126.212 1.00 82.11 140 LEU J CA 1
ATOM 6392 C C . LEU F 3 140 ? 189.430 212.860 127.407 1.00 82.11 140 LEU J C 1
ATOM 6393 O O . LEU F 3 140 ? 189.709 212.511 128.560 1.00 82.11 140 LEU J O 1
ATOM 6398 N N . SER F 3 141 ? 188.643 213.910 127.153 1.00 81.13 141 SER J N 1
ATOM 6399 C CA . SER F 3 141 ? 188.022 214.654 128.243 1.00 81.13 141 SER J CA 1
ATOM 6400 C C . SER F 3 141 ? 187.053 213.779 129.026 1.00 81.13 141 SER J C 1
ATOM 6401 O O . SER F 3 141 ? 187.000 213.849 130.259 1.00 81.13 141 SER J O 1
ATOM 6404 N N . GLY F 3 142 ? 186.276 212.952 128.326 1.00 78.05 142 GLY J N 1
ATOM 6405 C CA . GLY F 3 142 ? 185.383 212.035 129.018 1.00 78.05 142 GLY J CA 1
ATOM 6406 C C . GLY F 3 142 ? 186.127 211.035 129.883 1.00 78.05 142 GLY J C 1
ATOM 6407 O O . GLY F 3 142 ? 185.741 210.779 131.030 1.00 78.05 142 GLY J O 1
ATOM 6408 N N . LEU F 3 143 ? 187.207 210.457 129.349 1.00 76.04 143 LEU J N 1
ATOM 6409 C CA . LEU F 3 143 ? 188.004 209.525 130.142 1.00 76.04 143 LEU J CA 1
ATOM 6410 C C . LEU F 3 143 ? 188.617 210.216 131.356 1.00 76.04 143 LEU J C 1
ATOM 6411 O O . LEU F 3 143 ? 188.643 209.650 132.456 1.00 76.04 143 LEU J O 1
ATOM 6416 N N . SER F 3 144 ? 189.108 211.444 131.176 1.00 76.52 144 SER J N 1
ATOM 6417 C CA . SER F 3 144 ? 189.676 212.190 132.295 1.00 76.52 144 SER J CA 1
ATOM 6418 C C . SER F 3 144 ? 188.623 212.489 133.355 1.00 76.52 144 SER J C 1
ATOM 6419 O O . SER F 3 144 ? 188.906 212.425 134.556 1.00 76.52 144 SER J O 1
ATOM 6422 N N . LEU F 3 145 ? 187.404 212.829 132.929 1.00 74.59 145 LEU J N 1
ATOM 6423 C CA . LEU F 3 145 ? 186.326 213.070 133.883 1.00 74.59 145 LEU J CA 1
ATOM 6424 C C . LEU F 3 145 ? 185.979 211.803 134.653 1.00 74.59 145 LEU J C 1
ATOM 6425 O O . LEU F 3 145 ? 185.721 211.852 135.864 1.00 74.59 145 LEU J O 1
ATOM 6430 N N . VAL F 3 146 ? 185.953 210.659 133.965 1.00 73.38 146 VAL J N 1
ATOM 6431 C CA . VAL F 3 146 ? 185.706 209.393 134.650 1.00 73.38 146 VAL J CA 1
ATOM 6432 C C . VAL F 3 146 ? 186.793 209.128 135.683 1.00 73.38 146 VAL J C 1
ATOM 6433 O O . VAL F 3 146 ? 186.508 208.712 136.814 1.00 73.38 146 VAL J O 1
ATOM 6437 N N . VAL F 3 147 ? 188.053 209.368 135.312 1.00 71.41 147 VAL J N 1
ATOM 6438 C CA . VAL F 3 147 ? 189.155 209.173 136.250 1.00 71.41 147 VAL J CA 1
ATOM 6439 C C . VAL F 3 147 ? 188.995 210.082 137.460 1.00 71.41 147 VAL J C 1
ATOM 6440 O O . VAL F 3 147 ? 189.194 209.659 138.605 1.00 71.41 147 VAL J O 1
ATOM 6444 N N . GLY F 3 148 ? 188.646 211.348 137.224 1.00 73.68 148 GLY J N 1
ATOM 6445 C CA . GLY F 3 148 ? 188.479 212.276 138.329 1.00 73.68 148 GLY J CA 1
ATOM 6446 C C . GLY F 3 148 ? 187.367 211.866 139.273 1.00 73.68 148 GLY J C 1
ATOM 6447 O O . GLY F 3 148 ? 187.531 211.908 140.495 1.00 73.68 148 GLY J O 1
ATOM 6448 N N . LEU F 3 149 ? 186.222 211.456 138.721 1.00 73.19 149 LEU J N 1
ATOM 6449 C CA . LEU F 3 149 ? 185.114 211.021 139.566 1.00 73.19 149 LEU J CA 1
ATOM 6450 C C . LEU F 3 149 ? 185.480 209.772 140.360 1.00 73.19 149 LEU J C 1
ATOM 6451 O O . LEU F 3 149 ? 185.173 209.675 141.556 1.00 73.19 149 LEU J O 1
ATOM 6456 N N . VAL F 3 150 ? 186.144 208.808 139.714 1.00 70.35 150 VAL J N 1
ATOM 6457 C CA . VAL F 3 150 ? 186.536 207.587 140.412 1.00 70.35 150 VAL J CA 1
ATOM 6458 C C . VAL F 3 150 ? 187.510 207.904 141.539 1.00 70.35 150 VAL J C 1
ATOM 6459 O O . VAL F 3 150 ? 187.369 207.397 142.658 1.00 70.35 150 VAL J O 1
ATOM 6463 N N . LEU F 3 151 ? 188.507 208.749 141.266 1.00 72.37 151 LEU J N 1
ATOM 6464 C CA . LEU F 3 151 ? 189.478 209.110 142.294 1.00 72.37 151 LEU J CA 1
ATOM 6465 C C . LEU F 3 151 ? 188.816 209.859 143.444 1.00 72.37 151 LEU J C 1
ATOM 6466 O O . LEU F 3 151 ? 189.132 209.618 144.614 1.00 72.37 151 LEU J O 1
ATOM 6471 N N . TYR F 3 152 ? 187.890 210.769 143.131 1.00 75.48 152 TYR J N 1
ATOM 6472 C CA . TYR F 3 152 ? 187.200 211.526 144.169 1.00 75.48 152 TYR J CA 1
ATOM 6473 C C . TYR F 3 152 ? 186.395 210.603 145.076 1.00 75.48 152 TYR J C 1
ATOM 6474 O O . TYR F 3 152 ? 186.498 210.674 146.310 1.00 75.48 152 TYR J O 1
ATOM 6483 N N . ILE F 3 153 ? 185.595 209.714 144.479 1.00 74.91 153 ILE J N 1
ATOM 6484 C CA . ILE F 3 153 ? 184.778 208.804 145.277 1.00 74.91 153 ILE J CA 1
ATOM 6485 C C . ILE F 3 153 ? 185.664 207.862 146.080 1.00 74.91 153 ILE J C 1
ATOM 6486 O O . ILE F 3 153 ? 185.376 207.557 147.244 1.00 74.91 153 ILE J O 1
ATOM 6491 N N . SER F 3 154 ? 186.750 207.376 145.471 1.00 74.53 154 SER J N 1
ATOM 6492 C CA . SER F 3 154 ? 187.651 206.473 146.176 1.00 74.53 154 SER J CA 1
ATOM 6493 C C . SER F 3 154 ? 188.295 207.159 147.372 1.00 74.53 154 SER J C 1
ATOM 6494 O O . SER F 3 154 ? 188.400 206.566 148.449 1.00 74.53 154 SER J O 1
ATOM 6497 N N . SER F 3 155 ? 188.728 208.411 147.203 1.00 77.88 155 SER J N 1
ATOM 6498 C CA . SER F 3 155 ? 189.314 209.143 148.321 1.00 77.88 155 SER J CA 1
ATOM 6499 C C . SER F 3 155 ? 188.297 209.352 149.434 1.00 77.88 155 SER J C 1
ATOM 6500 O O . SER F 3 155 ? 188.610 209.154 150.615 1.00 77.88 155 SER J O 1
ATOM 6503 N N . ILE F 3 156 ? 187.067 209.733 149.076 1.00 80.13 156 ILE J N 1
ATOM 6504 C CA . ILE F 3 156 ? 186.041 209.961 150.093 1.00 80.13 156 ILE J CA 1
ATOM 6505 C C . ILE F 3 156 ? 185.761 208.676 150.866 1.00 80.13 156 ILE J C 1
ATOM 6506 O O . ILE F 3 156 ? 185.729 208.669 152.105 1.00 80.13 156 ILE J O 1
ATOM 6511 N N . ASN F 3 157 ? 185.563 207.568 150.144 1.00 84.02 157 ASN J N 1
ATOM 6512 C CA . ASN F 3 157 ? 185.257 206.296 150.794 1.00 84.02 157 ASN J CA 1
ATOM 6513 C C . ASN F 3 157 ? 186.420 205.810 151.650 1.00 84.02 157 ASN J C 1
ATOM 6514 O O . ASN F 3 157 ? 186.214 205.331 152.773 1.00 84.02 157 ASN J O 1
ATOM 6519 N N . ASP F 3 158 ? 187.648 205.928 151.141 1.00 87.73 158 ASP J N 1
ATOM 6520 C CA . ASP F 3 158 ? 188.816 205.514 151.905 1.00 87.73 158 ASP J CA 1
ATOM 6521 C C . ASP F 3 158 ? 188.971 206.339 153.173 1.00 87.73 158 ASP J C 1
ATOM 6522 O O . ASP F 3 158 ? 189.383 205.811 154.212 1.00 87.73 158 ASP J O 1
ATOM 6527 N N . GLU F 3 159 ? 188.645 207.631 153.111 1.00 91.00 159 GLU J N 1
ATOM 6528 C CA . GLU F 3 159 ? 188.746 208.465 154.302 1.00 91.00 159 GLU J CA 1
ATOM 6529 C C . GLU F 3 159 ? 187.665 208.122 155.322 1.00 91.00 159 GLU J C 1
ATOM 6530 O O . GLU F 3 159 ? 187.940 208.081 156.527 1.00 91.00 159 GLU J O 1
ATOM 6532 N N . VAL F 3 160 ? 186.432 207.870 154.870 1.00 94.76 160 VAL J N 1
ATOM 6533 C CA . VAL F 3 160 ? 185.377 207.597 155.847 1.00 94.76 160 VAL J CA 1
ATOM 6534 C C . VAL F 3 160 ? 185.553 206.204 156.447 1.00 94.76 160 VAL J C 1
ATOM 6535 O O . VAL F 3 160 ? 185.163 205.963 157.596 1.00 94.76 160 VAL J O 1
ATOM 6539 N N . MET F 3 161 ? 186.165 205.275 155.704 1.00 94.48 161 MET J N 1
ATOM 6540 C CA . MET F 3 161 ? 186.343 203.920 156.221 1.00 94.48 161 MET J CA 1
ATOM 6541 C C . MET F 3 161 ? 187.217 203.892 157.471 1.00 94.48 161 MET J C 1
ATOM 6542 O O . MET F 3 161 ? 187.144 202.939 158.256 1.00 94.48 161 MET J O 1
ATOM 6544 N N . ASN F 3 162 ? 188.042 204.916 157.675 1.00 97.79 162 ASN J N 1
ATOM 6545 C CA . ASN F 3 162 ? 188.926 204.994 158.830 1.00 97.79 162 ASN J CA 1
ATOM 6546 C C . ASN F 3 162 ? 188.299 205.753 159.998 1.00 97.79 162 ASN J C 1
ATOM 6547 O O . ASN F 3 162 ? 188.932 205.882 161.050 1.00 97.79 162 ASN J O 1
ATOM 6552 N N . ARG F 3 163 ? 187.065 206.226 159.849 1.00 99.85 163 ARG J N 1
ATOM 6553 C CA . ARG F 3 163 ? 186.442 207.035 160.887 1.00 99.85 163 ARG J CA 1
ATOM 6554 C C . ARG F 3 163 ? 186.297 206.228 162.177 1.00 99.85 163 ARG J C 1
ATOM 6555 O O . ARG F 3 163 ? 185.980 205.033 162.132 1.00 99.85 163 ARG J O 1
ATOM 6557 N N . PRO F 3 164 ? 186.522 206.848 163.346 1.00 102.78 164 PRO J N 1
ATOM 6558 C CA . PRO F 3 164 ? 186.431 206.178 164.646 1.00 102.78 164 PRO J CA 1
ATOM 6559 C C . PRO F 3 164 ? 185.004 206.107 165.181 1.00 102.78 164 PRO J C 1
ATOM 6560 O O . PRO F 3 164 ? 184.185 206.954 164.824 1.00 102.78 164 PRO J O 1
ATOM 6564 N N . GLN F 3 169 ? 177.326 209.617 168.330 1.00 118.67 169 GLN J N 1
ATOM 6565 C CA . GLN F 3 169 ? 177.839 210.324 167.163 1.00 118.67 169 GLN J CA 1
ATOM 6566 C C . GLN F 3 169 ? 177.400 209.647 165.870 1.00 118.67 169 GLN J C 1
ATOM 6567 O O . GLN F 3 169 ? 177.596 208.445 165.692 1.00 118.67 169 GLN J O 1
ATOM 6573 N N . TYR F 3 170 ? 176.801 210.423 164.969 1.00 117.09 170 TYR J N 1
ATOM 6574 C CA . TYR F 3 170 ? 176.369 209.927 163.671 1.00 117.09 170 TYR J CA 1
ATOM 6575 C C . TYR F 3 170 ? 176.984 210.777 162.568 1.00 117.09 170 TYR J C 1
ATOM 6576 O O . TYR F 3 170 ? 177.073 212.003 162.690 1.00 117.09 170 TYR J O 1
ATOM 6585 N N . PHE F 3 171 ? 177.420 210.117 161.498 1.00 110.72 171 PHE J N 1
ATOM 6586 C CA . PHE F 3 171 ? 178.048 210.776 160.357 1.00 110.72 171 PHE J CA 1
ATOM 6587 C C . PHE F 3 171 ? 177.305 210.355 159.097 1.00 110.72 171 PHE J C 1
ATOM 6588 O O . PHE F 3 171 ? 177.257 209.164 158.771 1.00 110.72 171 PHE J O 1
ATOM 6596 N N . HIS F 3 172 ? 176.727 211.325 158.392 1.00 106.22 172 HIS J N 1
ATOM 6597 C CA . HIS F 3 172 ? 175.995 211.061 157.161 1.00 106.22 172 HIS J CA 1
ATOM 6598 C C . HIS F 3 172 ? 176.447 212.038 156.086 1.00 106.22 172 HIS J C 1
ATOM 6599 O O . HIS F 3 172 ? 176.506 213.251 156.325 1.00 106.22 172 HIS J O 1
ATOM 6606 N N . TYR F 3 173 ? 176.758 211.504 154.906 1.00 95.20 173 TYR J N 1
ATOM 6607 C CA . TYR F 3 173 ? 177.168 212.293 153.754 1.00 95.20 173 TYR J CA 1
ATOM 6608 C C . TYR F 3 173 ? 176.328 211.906 152.544 1.00 95.20 173 TYR J C 1
ATOM 6609 O O . TYR F 3 173 ? 175.941 210.744 152.387 1.00 95.20 173 TYR J O 1
ATOM 6618 N N . ARG F 3 174 ? 176.047 212.892 151.696 1.00 93.42 174 ARG J N 1
ATOM 6619 C CA . ARG F 3 174 ? 175.175 212.724 150.542 1.00 93.42 174 ARG J CA 1
ATOM 6620 C C . ARG F 3 174 ? 175.679 213.593 149.399 1.00 93.42 174 ARG J C 1
ATOM 6621 O O . ARG F 3 174 ? 175.981 214.771 149.596 1.00 93.42 174 ARG J O 1
ATOM 6629 N N . TYR F 3 175 ? 175.761 213.014 148.205 1.00 87.43 175 TYR J N 1
ATOM 6630 C CA . TYR F 3 175 ? 176.232 213.760 147.047 1.00 87.43 175 TYR J CA 1
ATOM 6631 C C . TYR F 3 175 ? 175.193 214.781 146.598 1.00 87.43 175 TYR J C 1
ATOM 6632 O O . TYR F 3 175 ? 173.990 214.624 146.829 1.00 87.43 175 TYR J O 1
ATOM 6641 N N . GLY F 3 176 ? 175.675 215.841 145.949 1.00 93.53 176 GLY J N 1
ATOM 6642 C CA . GLY F 3 176 ? 174.832 216.928 145.505 1.00 93.53 176 GLY J CA 1
ATOM 6643 C C . GLY F 3 176 ? 174.565 216.894 144.010 1.00 93.53 176 GLY J C 1
ATOM 6644 O O . GLY F 3 176 ? 174.846 215.919 143.311 1.00 93.53 176 GLY J O 1
ATOM 6645 N N . TRP F 3 177 ? 174.006 218.001 143.518 1.00 92.14 177 TRP J N 1
ATOM 6646 C CA . TRP F 3 177 ? 173.623 218.100 142.116 1.00 92.14 177 TRP J CA 1
ATOM 6647 C C . TRP F 3 177 ? 174.793 218.423 141.193 1.00 92.14 177 TRP J C 1
ATOM 6648 O O . TRP F 3 177 ? 174.706 218.151 139.990 1.00 92.14 177 TRP J O 1
ATOM 6659 N N . SER F 3 178 ? 175.882 218.985 141.722 1.00 89.96 178 SER J N 1
ATOM 6660 C CA . SER F 3 178 ? 177.071 219.200 140.902 1.00 89.96 178 SER J CA 1
ATOM 6661 C C . SER F 3 178 ? 177.662 217.873 140.439 1.00 89.96 178 SER J C 1
ATOM 6662 O O . SER F 3 178 ? 178.134 217.751 139.299 1.00 89.96 178 SER J O 1
ATOM 6665 N N . PHE F 3 179 ? 177.647 216.867 141.314 1.00 84.68 179 PHE J N 1
ATOM 6666 C CA . PHE F 3 179 ? 178.126 215.543 140.935 1.00 84.68 179 PHE J CA 1
ATOM 6667 C C . PHE F 3 179 ? 177.271 214.948 139.822 1.00 84.68 179 PHE J C 1
ATOM 6668 O O . PHE F 3 179 ? 177.796 214.326 138.889 1.00 84.68 179 PHE J O 1
ATOM 6676 N N . ALA F 3 180 ? 175.950 215.126 139.904 1.00 85.71 180 ALA J N 1
ATOM 6677 C CA . ALA F 3 180 ? 175.072 214.660 138.835 1.00 85.71 180 ALA J CA 1
ATOM 6678 C C . ALA F 3 180 ? 175.342 215.411 137.537 1.00 85.71 180 ALA J C 1
ATOM 6679 O O . ALA F 3 180 ? 175.278 214.827 136.448 1.00 85.71 180 ALA J O 1
ATOM 6681 N N . PHE F 3 181 ? 175.639 216.709 137.635 1.00 86.07 181 PHE J N 1
ATOM 6682 C CA . PHE F 3 181 ? 176.023 217.476 136.454 1.00 86.07 181 PHE J CA 1
ATOM 6683 C C . PHE F 3 181 ? 177.270 216.892 135.803 1.00 86.07 181 PHE J C 1
ATOM 6684 O O . PHE F 3 181 ? 177.329 216.737 134.579 1.00 86.07 181 PHE J O 1
ATOM 6692 N N . ALA F 3 182 ? 178.279 216.557 136.609 1.00 82.89 182 ALA J N 1
ATOM 6693 C CA . ALA F 3 182 ? 179.490 215.949 136.058 1.00 82.89 182 ALA J CA 1
ATOM 6694 C C . ALA F 3 182 ? 179.193 214.593 135.421 1.00 82.89 182 ALA J C 1
ATOM 6695 O O . ALA F 3 182 ? 179.707 214.273 134.337 1.00 82.89 182 ALA J O 1
ATOM 6697 N N . ALA F 3 183 ? 178.364 213.781 136.083 1.00 81.17 183 ALA J N 1
ATOM 6698 C CA . ALA F 3 183 ? 178.033 212.463 135.550 1.00 81.17 183 ALA J CA 1
ATOM 6699 C C . ALA F 3 183 ? 177.316 212.570 134.210 1.00 81.17 183 ALA J C 1
ATOM 6700 O O . ALA F 3 183 ? 177.612 211.813 133.278 1.00 81.17 183 ALA J O 1
ATOM 6702 N N . SER F 3 184 ? 176.370 213.504 134.092 1.00 84.61 184 SER J N 1
ATOM 6703 C CA . SER F 3 184 ? 175.679 213.694 132.820 1.00 84.61 184 SER J CA 1
ATOM 6704 C C . SER F 3 184 ? 176.600 214.294 131.763 1.00 84.61 184 SER J C 1
ATOM 6705 O O . SER F 3 184 ? 176.482 213.965 130.574 1.00 84.61 184 SER J O 1
ATOM 6708 N N . SER F 3 185 ? 177.517 215.171 132.175 1.00 81.63 185 SER J N 1
ATOM 6709 C CA . SER F 3 185 ? 178.429 215.792 131.226 1.00 81.63 185 SER J CA 1
ATOM 6710 C C . SER F 3 185 ? 179.400 214.783 130.634 1.00 81.63 185 SER J C 1
ATOM 6711 O O . SER F 3 185 ? 179.822 214.943 129.486 1.00 81.63 185 SER J O 1
ATOM 6714 N N . PHE F 3 186 ? 179.770 213.747 131.391 1.00 76.86 186 PHE J N 1
ATOM 6715 C CA . PHE F 3 186 ? 180.585 212.683 130.803 1.00 76.86 186 PHE J CA 1
ATOM 6716 C C . PHE F 3 186 ? 179.872 212.036 129.617 1.00 76.86 186 PHE J C 1
ATOM 6717 O O . PHE F 3 186 ? 180.456 211.863 128.535 1.00 76.86 186 PHE J O 1
ATOM 6725 N N . LEU F 3 187 ? 178.602 211.670 129.808 1.00 77.34 187 LEU J N 1
ATOM 6726 C CA . LEU F 3 187 ? 177.833 211.051 128.735 1.00 77.34 187 LEU J CA 1
ATOM 6727 C C . LEU F 3 187 ? 177.667 212.007 127.563 1.00 77.34 187 LEU J C 1
ATOM 6728 O O . LEU F 3 187 ? 177.738 211.597 126.397 1.00 77.34 187 LEU J O 1
ATOM 6733 N N . LEU F 3 188 ? 177.441 213.289 127.858 1.00 82.64 188 LEU J N 1
ATOM 6734 C CA . LEU F 3 188 ? 177.320 214.280 126.794 1.00 82.64 188 LEU J CA 1
ATOM 6735 C C . LEU F 3 188 ? 178.615 214.390 125.993 1.00 82.64 188 LEU J C 1
ATOM 6736 O O . LEU F 3 188 ? 178.585 214.455 124.757 1.00 82.64 188 LEU J O 1
ATOM 6741 N N . LYS F 3 189 ? 179.762 214.391 126.679 1.00 81.10 189 LYS J N 1
ATOM 6742 C CA . LYS F 3 189 ? 181.046 214.439 125.987 1.00 81.10 189 LYS J CA 1
ATOM 6743 C C . LYS F 3 189 ? 181.235 213.230 125.088 1.00 81.10 189 LYS J C 1
ATOM 6744 O O . LYS F 3 189 ? 181.712 213.359 123.956 1.00 81.10 189 LYS J O 1
ATOM 6750 N N . GLU F 3 190 ? 180.894 212.039 125.581 1.00 78.51 190 GLU J N 1
ATOM 6751 C CA . GLU F 3 190 ? 181.142 210.844 124.780 1.00 78.51 190 GLU J CA 1
ATOM 6752 C C . GLU F 3 190 ? 180.202 210.777 123.581 1.00 78.51 190 GLU J C 1
ATOM 6753 O O . GLU F 3 190 ? 180.609 210.368 122.484 1.00 78.51 190 GLU J O 1
ATOM 6759 N N . GLY F 3 191 ? 178.947 211.195 123.762 1.00 80.12 191 GLY J N 1
ATOM 6760 C CA . GLY F 3 191 ? 178.055 211.315 122.622 1.00 80.12 191 GLY J CA 1
ATOM 6761 C C . GLY F 3 191 ? 178.568 212.305 121.593 1.00 80.12 191 GLY J C 1
ATOM 6762 O O . GLY F 3 191 ? 178.532 212.038 120.387 1.00 80.12 191 GLY J O 1
ATOM 6763 N N . ALA F 3 192 ? 179.069 213.455 122.056 1.00 83.08 192 ALA J N 1
ATOM 6764 C CA . ALA F 3 192 ? 179.637 214.437 121.139 1.00 83.08 192 ALA J CA 1
ATOM 6765 C C . ALA F 3 192 ? 180.846 213.874 120.407 1.00 83.08 192 ALA J C 1
ATOM 6766 O O . ALA F 3 192 ? 181.044 214.149 119.220 1.00 83.08 192 ALA J O 1
ATOM 6768 N N . GLY F 3 193 ? 181.669 213.086 121.099 1.00 82.97 193 GLY J N 1
ATOM 6769 C CA . GLY F 3 193 ? 182.819 212.479 120.449 1.00 82.97 193 GLY J CA 1
ATOM 6770 C C . GLY F 3 193 ? 182.426 211.491 119.367 1.00 82.97 193 GLY J C 1
ATOM 6771 O O . GLY F 3 193 ? 183.009 211.483 118.279 1.00 82.97 193 GLY J O 1
ATOM 6772 N N . VAL F 3 194 ? 181.432 210.645 119.648 1.00 81.94 194 VAL J N 1
ATOM 6773 C CA . VAL F 3 194 ? 180.961 209.704 118.632 1.00 81.94 194 VAL J CA 1
ATOM 6774 C C . VAL F 3 194 ? 180.388 210.455 117.435 1.00 81.94 194 VAL J C 1
ATOM 6775 O O . VAL F 3 194 ? 180.656 210.109 116.273 1.00 81.94 194 VAL J O 1
ATOM 6779 N N . MET F 3 195 ? 179.595 211.498 117.697 1.00 85.74 195 MET J N 1
ATOM 6780 C CA . MET F 3 195 ? 179.038 212.289 116.604 1.00 85.74 195 MET J CA 1
ATOM 6781 C C . MET F 3 195 ? 180.136 212.967 115.794 1.00 85.74 195 MET J C 1
ATOM 6782 O O . MET F 3 195 ? 180.042 213.056 114.567 1.00 85.74 195 MET J O 1
ATOM 6787 N N . SER F 3 196 ? 181.187 213.451 116.460 1.00 86.44 196 SER J N 1
ATOM 6788 C CA . SER F 3 196 ? 182.288 214.092 115.748 1.00 86.44 196 SER J CA 1
ATOM 6789 C C . SER F 3 196 ? 183.049 213.093 114.886 1.00 86.44 196 SER J C 1
ATOM 6790 O O . SER F 3 196 ? 183.463 213.420 113.768 1.00 86.44 196 SER J O 1
ATOM 6793 N N . VAL F 3 197 ? 183.255 211.874 115.390 1.00 86.11 197 VAL J N 1
ATOM 6794 C CA . VAL F 3 197 ? 183.928 210.851 114.591 1.00 86.11 197 VAL J CA 1
ATOM 6795 C C . VAL F 3 197 ? 183.105 210.516 113.353 1.00 86.11 197 VAL J C 1
ATOM 6796 O O . VAL F 3 197 ? 183.641 210.411 112.239 1.00 86.11 197 VAL J O 1
ATOM 6800 N N . TYR F 3 198 ? 181.790 210.352 113.521 1.00 87.02 198 TYR J N 1
ATOM 6801 C CA . TYR F 3 198 ? 180.942 210.075 112.364 1.00 87.02 198 TYR J CA 1
ATOM 6802 C C . TYR F 3 198 ? 180.912 211.254 111.396 1.00 87.02 198 TYR J C 1
ATOM 6803 O O . TYR F 3 198 ? 180.875 211.062 110.174 1.00 87.02 198 TYR J O 1
ATOM 6812 N N . LEU F 3 199 ? 180.931 212.482 111.921 1.00 92.80 199 LEU J N 1
ATOM 6813 C CA . LEU F 3 199 ? 180.980 213.657 111.059 1.00 92.80 199 LEU J CA 1
ATOM 6814 C C . LEU F 3 199 ? 182.268 213.691 110.249 1.00 92.80 199 LEU J C 1
ATOM 6815 O O . LEU F 3 199 ? 182.251 214.019 109.059 1.00 92.80 199 LEU J O 1
ATOM 6820 N N . PHE F 3 200 ? 183.398 213.360 110.880 1.00 95.35 200 PHE J N 1
ATOM 6821 C CA . PHE F 3 200 ? 184.663 213.310 110.154 1.00 95.35 200 PHE J CA 1
ATOM 6822 C C . PHE F 3 200 ? 184.636 212.233 109.077 1.00 95.35 200 PHE J C 1
ATOM 6823 O O . PHE F 3 200 ? 185.132 212.444 107.963 1.00 95.35 200 PHE J O 1
ATOM 6831 N N . THR F 3 201 ? 184.071 211.066 109.396 1.00 95.82 201 THR J N 1
ATOM 6832 C CA . THR F 3 201 ? 183.975 209.999 108.404 1.00 95.82 201 THR J CA 1
ATOM 6833 C C . THR F 3 201 ? 183.132 210.435 107.211 1.00 95.82 201 THR J C 1
ATOM 6834 O O . THR F 3 201 ? 183.509 210.218 106.052 1.00 95.82 201 THR J O 1
ATOM 6838 N N . LYS F 3 202 ? 181.988 211.070 107.479 1.00 99.56 202 LYS J N 1
ATOM 6839 C CA . LYS F 3 202 ? 181.133 211.547 106.395 1.00 99.56 202 LYS J CA 1
ATOM 6840 C C . LYS F 3 202 ? 181.821 212.641 105.586 1.00 99.56 202 LYS J C 1
ATOM 6841 O O . LYS F 3 202 ? 181.691 212.689 104.357 1.00 99.56 202 LYS J O 1
ATOM 6843 N N . ARG F 3 203 ? 182.550 213.534 106.260 1.00 102.84 203 ARG J N 1
ATOM 6844 C CA . ARG F 3 203 ? 183.250 214.608 105.563 1.00 102.84 203 ARG J CA 1
ATOM 6845 C C . ARG F 3 203 ? 184.327 214.054 104.641 1.00 102.84 203 ARG J C 1
ATOM 6846 O O . ARG F 3 203 ? 184.485 214.522 103.507 1.00 102.84 203 ARG J O 1
ATOM 6854 N N . TYR F 3 204 ? 185.086 213.061 105.113 1.00 107.11 204 TYR J N 1
ATOM 6855 C CA . TYR F 3 204 ? 186.079 212.429 104.251 1.00 107.11 204 TYR J CA 1
ATOM 6856 C C . TYR F 3 204 ? 185.412 211.702 103.091 1.00 107.11 204 TYR J C 1
ATOM 6857 O O . TYR F 3 204 ? 185.915 211.729 101.962 1.00 107.11 204 TYR J O 1
ATOM 6866 N N . ALA F 3 205 ? 184.280 211.042 103.350 1.00 105.09 205 ALA J N 1
ATOM 6867 C CA . ALA F 3 205 ? 183.526 210.413 102.272 1.00 105.09 205 ALA J CA 1
ATOM 6868 C C . ALA F 3 205 ? 182.945 211.434 101.303 1.00 105.09 205 ALA J C 1
ATOM 6869 O O . ALA F 3 205 ? 182.590 211.068 100.177 1.00 105.09 205 ALA J O 1
ATOM 6871 N N . GLU F 3 206 ? 182.840 212.695 101.710 1.00 102.59 206 GLU J N 1
ATOM 6872 C CA . GLU F 3 206 ? 182.297 213.744 100.856 1.00 102.59 206 GLU J CA 1
ATOM 6873 C C . GLU F 3 206 ? 183.398 214.692 100.390 1.00 102.59 206 GLU J C 1
ATOM 6874 O O . GLU F 3 206 ? 183.496 215.011 99.205 1.00 102.59 206 GLU J O 1
#

B-factor: mean 79.32, std 18.6, range [46.79, 124.27]

Foldseek 3Di:
DDDFAAAPLLCVLDDVVVVVVVVVVLLVLLVVLQVVPPVDPDDNHSVQSSVQLVCLLVVNHHPDQDDDPVNVVSSVVSNVVSVVVVVSSVVSVVVVQVVVVVVDDDDCNNCVNVVVVVVVVVVVVVVVVVVCVVPVVD/DPDQQDLVNLCVLDDPVVVVVVVVVLQVLLVQLQVCCVVPNPVNHSVNSSVVLVCLLVVHDDPDDHDDPSNVVSVVVSNVVSVVVVVSSVVSVVVCQPDPDCDDDDDVSNVVNVVVVVVVVVVVVVVVVVVCVVVVVD/DDDFAAAPLLCVLDDVVVVVVVVVLLLVLLVQLQVCVVPPDDDSHSVQSSVQLVCLLVVNDDPDQDDDPSNVVSSVVSNVVSVVVVVSSVVSVVVVQVVVVVVDDDDCNNCVNVVVVVVVVVVVVVVVVVVVVVVVVD/DDDQADLVNLCVLDDVVVVVVVVVVLQVLLVQLQVCCVVPHPPNHSVNSSVLLVCLLVVHDDPDDDDDPSNVVSSVVSNVVSVVVVVSSVVSVVVPQPDPDCDDDDDVSNCNSVVVVVVVVVVVVVVVVVVCVVVVVD/DVVLLVLLLVLLVLLLVLLVCLQPDFAFKKKAFDVCGQFIWGGGQFKTATCGHPPHPDIGGLPSDDPLVNQLSVQSPVLNPLSVVLSVLSVVLNVLSVVCVVPVVDLCSLLSSLVSLLVSLVSLVVSVVSSVVSNVVSVVPDDRPMDMDGDVSVVSSVVSSVSSNVSSVSSVVSSVVSVVD/DVVLLVLLLVLLVLLLVLLVCLQPDFAFKKKAFDVCGQFIWGGGQFKTATCGHPPHPDIGGLPSDDPLVNQLSVQSPVLNPLSVVLSVLSVVLNVLSVVCVVPVVDLCSLLSSLVSLLVSLVSLVVSVVSSVVSNVVSVVPDDRPMDMDGDVSVVSSVVSSVSSNVSSVSSVVSSVVSVVD

Organism: Sus scrofa (NCBI:txid9823)

InterPro domains:
  IPR001320 Ionotropic glutamate receptor, C-terminal [PF00060] (537-817)
  IPR001320 Ionotropic glutamate receptor, C-terminal [SM00079] (408-783)
  IPR001508 Ionotropic glutamate receptor, metazoa [PR00177] (452-480)
  IPR001508 Ionotropic glutamate receptor, metazoa [PR00177] (614-641)
  IPR001508 Ionotropic glutamate receptor, metazoa [PR00177] (806-830)
  IPR001828 Receptor, ligand binding region [PF01094] (38-373)
  IPR015683 Ionotropic glutamate receptor [PTHR18966] (41-837)
  IPR019594 Ionotropic glutamate receptor, L-glutamate and glycine-binding domain [PF10613] (408-522)
  IPR019594 Ionotropic glutamate receptor, L-glutamate and glycine-binding domain [SM00918] (418-483)
  IPR028082 Periplasmic binding protein-like I [SSF53822] (20-388)

Sequence (914 aa):
QKSKPGVFSFLDPLAYEIWMCIVFAYIGVSVVLFLVSRFSPNEFGIFNSLWFSLGAFMQQGCDISPRSLSGRIVGGVWWFFTLIIISSYTANLAAFLTVERMVSALSLSNVAGVFYILIGGLGLAMLVALIEFCYKSRQKSKPGVFSFLDPLAYEIWMCIVFAYIGVSVVLFLVSRFSPNEFGIFNSLWFSLGAFMQQGCDISPRSLSGRIVGGVWWFFTLIIISSYTANLAAFLTVERMTSALSLSNVAGVFYILVGGLGLAMLVALIEFCYKSRQKSKPGVFSFLDPLAYEIWMCIVFAYIGVSVVLFLVSRFSPNEFGIFNSLWFSLGAFMQQGCDISPRSLSGRIVGGVWWFFTLIIISSYTANLAAFLTVERMVSALSLSNVAGVFYILIGGLGLAMLVALIEFCYKSRQKSKPGVFSFLDPLAYEIWMCIVFAYIGVSVVLFLVSRFSPNEFGIFNSLWFSLGAFMQQGCDISPRSLSGRIVGGVWWFFTLIIISSYTANLAAFLTVERMTSALSLSNVAGVFYILVGGLGLAMLVALIEFCYKSRSRALTLLSSVFGACGLLLVGIAVSTDYWLYMEEGTVVKMALHAGLWRVCFFAGREKGRCVASELVTENTENILKTVRTATPFPMVSLFLVFTAFVISNIGHIRPQRTILAFVSGIFFILSGLSLVVGLVLYISSINDEVMNRPQYFHYRYGWSFAFAASSFLLKEGAGVMSVYLFTKRYAESRALTLLSSVFGACGLLLVGIAVSTDYWLYMEEGTVVKMALHAGLWRVCFFAGREKGRCVASELVTENTENILKTVRTATPFPMVSLFLVFTAFVISNIGHIRPQRTILAFVSGIFFILSGLSLVVGLVLYISSINDEVMNRPQYFHYRYGWSFAFAASSFLLKEGAGVMSVYLFTKRYAE

Nearest PDB structures (foldseek):
  8p3t-assembly1_B  TM=9.708E-01  e=4.101E-15  Rattus norvegicus
  8ss4-assembly1_C  TM=9.881E-01  e=1.034E-14  Rattus norvegicus
  8p3v-assembly1_B  TM=9.718E-01  e=5.476E-15  Rattus norvegicus
  8p3w-assembly1_B  TM=9.556E-01  e=8.206E-15  Rattus norvegicus
  8ss3-assembly1_C  TM=9.860E-01  e=5.216E-14  Rattus norvegicus

Radius of gyration: 31.72 Å; Cα contacts (8 Å, |Δi|>4): 1420; chains: 6; bounding box: 50×99×68 Å